Protein AF-A0A2Z7C8J5-F1 (afdb_monomer_lite)

Organism: NCBI:txid472368

Secondary structure (DSSP, 8-state):
---------------------------------------------------SHHHHHHHHHHHHHHHHHHHTTS----------------------------GGGGGGGGSPPPPTTS-SPP---HHHHHHTS-SSS---SSEEEEEEEEESSSEEEEEEE-TT-SSS-S-EEEEEEESSSSSEEEEEEEE---STTTTTEEEEEEEEE-TTS-EEEEEEEEPTT--EEEEEEEESSTT-TT---EEE-TT--SB-PPTTS-TTSEE-PPPPEE-TTS-EEEEEEEEETTEEEEEEEEESSSSSEEEPSS-SEEEET---EEEEEEEEEESSSSSB--TT--STTEEEEEEEEETTT--EEEEEEEEETTTTEEEES-GGG-TTTSEES-SSS-EEEEEEEETTTTEEEEEEEE---B-HHHHHHHTEE-EEPPPEEEEE-TTTSSSEEEEE-GGGGGGEEEEEEE-SEEE-TTEEEE---S--SEEEEEEEE---TTGGGG--S-----S---TTS-BTTB-EEEEEEE-TTSSS-EEEEEEEEE-TTS-EEEEEEEE-TTS-S-SSB---EEEEE----TTPPEEEEEEEETTEEEEEEGGGTEEEEEE---SSSSGGG-EEEEEE-------SS--S-S-EEESEEEEEEEPPPPTTS-THHHHHHHHHHHT-TT--S---B-TT-BTTSSSS-B-TT-B-TT-B-TT-B-TT-B-TT-B-TT-B-TT-B-TT-B-TT-B-TT-B-TT-B-TT-B-TT-B-TT-EETT-B-TT-B-TT-B-TT-EE-HHHHHHHHTT---B-TTT--BHHHHHTTT-TTTTSS---SS-----PPPP---------TTT------

Radius of gyration: 37.38 Å; chains: 1; bounding box: 106×118×100 Å

InterPro domains:
  IPR001362 Glycoside hydrolase, family 32 [SM00640] (137-604)
  IPR001646 Pentapeptide repeat [PF00805] (712-749)
  IPR001646 Pentapeptide repeat [PF00805] (754-786)
  IPR013148 Glycosyl hydrolase family 32, N-terminal [PF00251] (137-452)
  IPR013189 Glycosyl hydrolase family 32, C-terminal [PF08244] (455-635)
  IPR013320 Concanavalin A-like lectin/glucanase domain superfamily [SSF49899] (452-641)
  IPR021792 Beta-fructofuranosidase, N-terminal domain [PF11837] (24-129)
  IPR023296 Glycosyl hydrolase, five-bladed beta-propeller domain superfamily [G3DSA:2.115.10.20] (141-465)
  IPR023296 Glycosyl hydrolase, five-bladed beta-propeller domain superfamily [SSF75005] (131-453)
  IPR050551 Plant Fructan Metabolism Enzymes [PTHR31953] (127-633)

Structure (mmCIF, N/CA/C/O backbone):
data_AF-A0A2Z7C8J5-F1
#
_entry.id   AF-A0A2Z7C8J5-F1
#
loop_
_atom_site.group_PDB
_atom_site.id
_atom_site.type_symbol
_atom_site.label_atom_id
_atom_site.label_alt_id
_atom_site.label_comp_id
_atom_site.label_asym_id
_atom_site.label_entity_id
_atom_site.label_seq_id
_atom_site.pdbx_PDB_ins_code
_atom_site.Cartn_x
_atom_site.Cartn_y
_atom_site.Cartn_z
_atom_site.occupancy
_atom_site.B_iso_or_equiv
_atom_site.auth_seq_id
_atom_site.auth_comp_id
_atom_site.auth_asym_id
_atom_site.auth_atom_id
_atom_site.pdbx_PDB_model_num
ATOM 1 N N . MET A 1 1 ? 5.224 44.755 -55.879 1.00 33.56 1 MET A N 1
ATOM 2 C CA . MET A 1 1 ? 5.028 45.990 -55.088 1.00 33.56 1 MET A CA 1
ATOM 3 C C . MET A 1 1 ? 6.007 45.911 -53.917 1.00 33.56 1 MET A C 1
ATOM 5 O O . MET A 1 1 ? 5.793 45.094 -53.042 1.00 33.56 1 MET A O 1
ATOM 9 N N . SER A 1 2 ? 7.268 46.319 -54.103 1.00 31.75 2 SER A N 1
ATOM 10 C CA . SER A 1 2 ? 7.836 47.673 -53.888 1.00 31.75 2 SER A CA 1
ATOM 11 C C . SER A 1 2 ? 8.162 47.995 -52.411 1.00 31.75 2 SER A C 1
ATOM 13 O O . SER A 1 2 ? 7.309 48.517 -51.708 1.00 31.75 2 SER A O 1
ATOM 15 N N . HIS A 1 3 ? 9.390 47.609 -52.005 1.00 37.06 3 HIS A N 1
ATOM 16 C CA . HIS A 1 3 ? 10.450 48.271 -51.189 1.00 37.06 3 HIS A CA 1
ATOM 17 C C . HIS A 1 3 ? 10.177 49.608 -50.443 1.00 37.06 3 HIS A C 1
ATOM 19 O O . HIS A 1 3 ? 9.298 50.338 -50.894 1.00 37.06 3 HIS A O 1
ATOM 25 N N . PRO A 1 4 ? 10.981 50.019 -49.410 1.00 57.84 4 PRO A N 1
ATOM 26 C CA . PRO A 1 4 ? 12.457 49.867 -49.348 1.00 57.84 4 PRO A CA 1
ATOM 27 C C . PRO A 1 4 ? 13.168 49.671 -47.976 1.00 57.84 4 PRO A C 1
ATOM 29 O O . PRO A 1 4 ? 12.585 49.772 -46.903 1.00 57.84 4 PRO A O 1
ATOM 32 N N . SER A 1 5 ? 14.479 49.399 -48.083 1.00 38.12 5 SER A N 1
ATOM 33 C CA . SER A 1 5 ? 15.555 49.403 -47.063 1.00 38.12 5 SER A CA 1
ATOM 34 C C . SER A 1 5 ? 15.982 50.829 -46.624 1.00 38.12 5 SER A C 1
ATOM 36 O O . SER A 1 5 ? 15.437 51.799 -47.154 1.00 38.12 5 SER A O 1
ATOM 38 N N . PRO A 1 6 ? 16.991 50.991 -45.727 1.00 53.84 6 PRO A N 1
ATOM 39 C CA . PRO A 1 6 ? 18.370 51.177 -46.223 1.00 53.84 6 PRO A CA 1
ATOM 40 C C . PRO A 1 6 ? 19.519 50.553 -45.382 1.00 53.84 6 PRO A C 1
ATOM 42 O O . PRO A 1 6 ? 19.329 49.980 -44.317 1.00 53.84 6 PRO A O 1
ATOM 45 N N . PHE A 1 7 ? 20.715 50.673 -45.972 1.00 33.00 7 PHE A N 1
ATOM 46 C CA . PHE A 1 7 ? 22.042 50.084 -45.725 1.00 33.00 7 PHE A CA 1
ATOM 47 C C . PHE A 1 7 ? 23.003 50.938 -44.858 1.00 33.00 7 PHE A C 1
ATOM 49 O O . PHE A 1 7 ? 22.852 52.155 -44.795 1.00 33.00 7 PHE A O 1
ATOM 56 N N . GLY A 1 8 ? 24.097 50.299 -44.397 1.00 27.28 8 GLY A N 1
ATOM 57 C CA . GLY A 1 8 ? 25.458 50.859 -44.176 1.00 27.28 8 GLY A CA 1
ATOM 58 C C . GLY A 1 8 ? 26.307 49.944 -43.258 1.00 27.28 8 GLY A C 1
ATOM 59 O O . GLY A 1 8 ? 25.959 49.823 -42.094 1.00 27.28 8 GLY A O 1
ATOM 60 N N . ALA A 1 9 ? 27.238 49.074 -43.710 1.00 32.62 9 ALA A N 1
ATOM 61 C CA . ALA A 1 9 ? 28.609 49.260 -44.267 1.00 32.62 9 ALA A CA 1
ATOM 62 C C . ALA A 1 9 ? 29.615 49.905 -43.266 1.00 32.62 9 ALA A C 1
ATOM 64 O O . ALA A 1 9 ? 29.243 50.891 -42.651 1.00 32.62 9 ALA A O 1
ATOM 65 N N . LEU A 1 10 ? 30.901 49.540 -43.064 1.00 30.20 10 LEU A N 1
ATOM 66 C CA . LEU A 1 10 ? 31.875 48.535 -43.562 1.00 30.20 10 LEU A CA 1
ATOM 67 C C . LEU A 1 10 ? 33.235 48.731 -42.796 1.00 30.20 10 LEU A C 1
ATOM 69 O O . LEU A 1 10 ? 33.452 49.828 -42.286 1.00 30.20 10 LEU A O 1
ATOM 73 N N . ARG A 1 11 ? 34.171 47.750 -42.896 1.00 29.16 11 ARG A N 1
ATOM 74 C CA . ARG A 1 11 ? 35.670 47.740 -42.693 1.00 29.16 11 ARG A CA 1
ATOM 75 C C . ARG A 1 11 ? 36.255 47.150 -41.385 1.00 29.16 11 ARG A C 1
ATOM 77 O O . ARG A 1 11 ? 36.006 47.679 -40.314 1.00 29.16 11 ARG A O 1
ATOM 84 N N . ASN A 1 12 ? 36.923 45.978 -41.469 1.00 29.36 12 ASN A N 1
ATOM 85 C CA . ASN A 1 12 ? 38.386 45.671 -41.630 1.00 29.36 12 ASN A CA 1
ATOM 86 C C . ASN A 1 12 ? 39.106 45.598 -40.259 1.00 29.36 12 ASN A C 1
ATOM 88 O O . ASN A 1 12 ? 38.953 46.526 -39.484 1.00 29.36 12 ASN A O 1
ATOM 92 N N . GLN A 1 13 ? 39.842 44.552 -39.843 1.00 30.17 13 GLN A N 1
ATOM 93 C CA . GLN A 1 13 ? 41.077 43.950 -40.395 1.00 30.17 13 GLN A CA 1
ATOM 94 C C . GLN A 1 13 ? 41.390 42.645 -39.597 1.00 30.17 13 GLN A C 1
ATOM 96 O O . GLN A 1 13 ? 41.211 42.634 -38.386 1.00 30.17 13 GLN A O 1
ATOM 101 N N . GLU A 1 14 ? 41.616 41.495 -40.246 1.00 29.14 14 GLU A N 1
ATOM 102 C CA . GLU A 1 14 ? 42.907 40.772 -40.424 1.00 29.14 14 GLU A CA 1
ATOM 103 C C . GLU A 1 14 ? 43.220 39.604 -39.439 1.00 29.14 14 GLU A C 1
ATOM 105 O O . GLU A 1 14 ? 43.230 39.744 -38.223 1.00 29.14 14 GLU A O 1
ATOM 110 N N . PHE A 1 15 ? 43.459 38.438 -40.062 1.00 30.28 15 PHE A N 1
ATOM 111 C CA . PHE A 1 15 ? 43.968 37.112 -39.623 1.00 30.28 15 PHE A CA 1
ATOM 112 C C . PHE A 1 15 ? 45.496 37.148 -39.318 1.00 30.28 15 PHE A C 1
ATOM 114 O O . PHE A 1 15 ? 46.061 38.206 -39.597 1.00 30.28 15 PHE A O 1
ATOM 121 N N . PRO A 1 16 ? 46.232 36.088 -38.847 1.00 42.72 16 PRO A N 1
ATOM 122 C CA . PRO A 1 16 ? 46.109 34.617 -39.090 1.00 42.72 16 PRO A CA 1
ATOM 123 C C . PRO A 1 16 ? 46.268 33.711 -37.830 1.00 42.72 16 PRO A C 1
ATOM 125 O O . PRO A 1 16 ? 46.752 34.159 -36.802 1.00 42.72 16 PRO A O 1
ATOM 128 N N . SER A 1 17 ? 45.737 32.480 -37.720 1.00 30.75 17 SER A N 1
ATOM 129 C CA . SER A 1 17 ? 45.892 31.192 -38.449 1.00 30.75 17 SER A CA 1
ATOM 130 C C . SER A 1 17 ? 47.162 30.375 -38.125 1.00 30.75 17 SER A C 1
ATOM 132 O O . SER A 1 17 ? 48.262 30.877 -38.326 1.00 30.75 17 SER A O 1
ATOM 134 N N . GLY A 1 18 ? 46.993 29.087 -37.771 1.00 28.59 18 GLY A N 1
ATOM 135 C CA . GLY A 1 18 ? 48.031 28.034 -37.841 1.00 28.59 18 GLY A CA 1
ATOM 136 C C . GLY A 1 18 ? 48.029 27.054 -36.655 1.00 28.59 18 GLY A C 1
ATOM 137 O O . GLY A 1 18 ? 48.571 27.405 -35.620 1.00 28.59 18 GLY A O 1
ATOM 138 N N . TYR A 1 19 ? 47.268 25.944 -36.681 1.00 29.55 19 TYR A N 1
ATOM 139 C CA . TYR A 1 19 ? 47.682 24.559 -37.054 1.00 29.55 19 TYR A CA 1
ATOM 140 C C . TYR A 1 19 ? 48.832 23.975 -36.193 1.00 29.55 19 TYR A C 1
ATOM 142 O O . TYR A 1 19 ? 49.816 24.661 -35.978 1.00 29.55 19 TYR A O 1
ATOM 150 N N . SER A 1 20 ? 48.940 22.706 -35.778 1.00 28.52 20 SER A N 1
ATOM 151 C CA . SER A 1 20 ? 48.095 21.520 -35.538 1.00 28.52 20 SER A CA 1
ATOM 152 C C . SER A 1 20 ? 49.065 20.331 -35.305 1.00 28.52 20 SER A C 1
ATOM 154 O O . SER A 1 20 ? 50.109 20.306 -35.947 1.00 28.52 20 SER A O 1
ATOM 156 N N . VAL A 1 21 ? 48.642 19.304 -34.551 1.00 29.89 21 VAL A N 1
ATOM 157 C CA . VAL A 1 21 ? 48.976 17.860 -34.735 1.00 29.89 21 VAL A CA 1
ATOM 158 C C . VAL A 1 21 ? 50.212 17.220 -34.029 1.00 29.89 21 VAL A C 1
ATOM 160 O O . VAL A 1 21 ? 51.365 17.548 -34.272 1.00 29.89 21 VAL A O 1
ATOM 163 N N . SER A 1 22 ? 49.856 16.187 -33.239 1.00 28.45 22 SER A N 1
ATOM 164 C CA . SER A 1 22 ? 50.438 14.840 -32.992 1.00 28.45 22 SER A CA 1
ATOM 165 C C . SER A 1 22 ? 51.657 14.552 -32.088 1.00 28.45 22 SER A C 1
ATOM 167 O O . SER A 1 22 ? 52.795 14.832 -32.434 1.00 28.45 22 SER A O 1
ATOM 169 N N . SER A 1 23 ? 51.367 13.717 -31.073 1.00 29.64 23 SER A N 1
ATOM 170 C CA . SER A 1 23 ? 51.931 12.373 -30.790 1.00 29.64 23 SER A CA 1
ATOM 171 C C . SER A 1 23 ? 53.402 12.188 -30.376 1.00 29.64 23 SER A C 1
ATOM 173 O O . SER A 1 23 ? 54.290 12.474 -31.166 1.00 29.64 23 SER A O 1
ATOM 175 N N . HIS A 1 24 ? 53.624 11.529 -29.226 1.00 29.06 24 HIS A N 1
ATOM 176 C CA . HIS A 1 24 ? 54.366 10.256 -29.034 1.00 29.06 24 HIS A CA 1
ATOM 177 C C . HIS A 1 24 ? 54.818 10.089 -27.559 1.00 29.06 24 HIS A C 1
ATOM 179 O O . HIS A 1 24 ? 55.497 10.942 -27.000 1.00 29.06 24 HIS A O 1
ATOM 185 N N . THR A 1 25 ? 54.450 8.966 -26.939 1.00 32.50 25 THR A N 1
ATOM 186 C CA . THR A 1 25 ? 55.151 8.276 -25.822 1.00 32.50 25 THR A CA 1
ATOM 187 C C . THR A 1 25 ? 56.332 7.441 -26.371 1.00 32.50 25 THR A C 1
ATOM 189 O O . THR A 1 25 ? 56.389 7.309 -27.596 1.00 32.50 25 THR A O 1
ATOM 192 N N . PRO A 1 26 ? 57.167 6.710 -25.584 1.00 48.53 26 PRO A N 1
ATOM 193 C CA . PRO A 1 26 ? 57.521 6.724 -24.142 1.00 48.53 26 PRO A CA 1
ATOM 194 C C . PRO A 1 26 ? 59.068 6.703 -23.912 1.00 48.53 26 PRO A C 1
ATOM 196 O O . PRO A 1 26 ? 59.816 6.689 -24.882 1.00 48.53 26 PRO A O 1
ATOM 199 N N . LEU A 1 27 ? 59.559 6.625 -22.658 1.00 30.05 27 LEU A N 1
ATOM 200 C CA . LEU A 1 27 ? 60.761 5.840 -22.276 1.00 30.05 27 LEU A CA 1
ATOM 201 C C . LEU A 1 27 ? 60.917 5.710 -20.741 1.00 30.05 27 LEU A C 1
ATOM 203 O O . LEU A 1 27 ? 60.744 6.674 -19.999 1.00 30.05 27 LEU A O 1
ATOM 207 N N . LEU A 1 28 ? 61.216 4.478 -20.312 1.00 30.95 28 LEU A N 1
ATOM 208 C CA . LEU A 1 28 ? 61.595 4.016 -18.968 1.00 30.95 28 LEU A CA 1
ATOM 209 C C . LEU A 1 28 ? 63.077 4.306 -18.669 1.00 30.95 28 LEU A C 1
ATOM 211 O O . LEU A 1 28 ? 63.868 4.340 -19.604 1.00 30.95 28 LEU A O 1
ATOM 215 N N . ASP A 1 29 ? 63.452 4.356 -17.383 1.00 27.89 29 ASP A N 1
ATOM 216 C CA . ASP A 1 29 ? 64.614 3.603 -16.877 1.00 27.89 29 ASP A CA 1
ATOM 217 C C . ASP A 1 29 ? 64.591 3.414 -15.345 1.00 27.89 29 ASP A C 1
ATOM 219 O O . ASP A 1 29 ? 63.937 4.145 -14.601 1.00 27.89 29 ASP A O 1
ATOM 223 N N . SER A 1 30 ? 65.265 2.353 -14.901 1.00 31.80 30 SER A N 1
ATOM 224 C CA . SER A 1 30 ? 65.053 1.580 -13.667 1.00 31.80 30 SER A CA 1
ATOM 225 C C . SER A 1 30 ? 66.270 1.493 -12.722 1.00 31.80 30 SER A C 1
ATOM 227 O O . SER A 1 30 ? 67.395 1.515 -13.205 1.00 31.80 30 SER A O 1
ATOM 229 N N . ALA A 1 31 ? 66.001 1.169 -11.438 1.00 32.09 31 ALA A N 1
ATOM 230 C CA . ALA A 1 31 ? 66.840 0.431 -10.449 1.00 32.09 31 ALA A CA 1
ATOM 231 C C . ALA A 1 31 ? 68.117 1.145 -9.897 1.00 32.09 31 ALA A C 1
ATOM 233 O O . ALA A 1 31 ? 68.667 2.004 -10.560 1.00 32.09 31 ALA A O 1
ATOM 234 N N . SER A 1 32 ? 68.668 0.921 -8.684 1.00 28.84 32 SER A N 1
ATOM 235 C CA . SER A 1 32 ? 68.755 -0.266 -7.807 1.00 28.84 32 SER A CA 1
ATOM 236 C C . SER A 1 32 ? 69.341 0.037 -6.385 1.00 28.84 32 SER A C 1
ATOM 238 O O . SER A 1 32 ? 70.307 0.782 -6.268 1.00 28.84 32 SER A O 1
ATOM 240 N N . SER A 1 33 ? 68.802 -0.633 -5.346 1.00 30.12 33 SER A N 1
ATOM 241 C CA . SER A 1 33 ? 69.446 -1.419 -4.243 1.00 30.12 33 SER A CA 1
ATOM 242 C C . SER A 1 33 ? 70.476 -0.888 -3.194 1.00 30.12 33 SER A C 1
ATOM 244 O O . SER A 1 33 ? 71.624 -0.623 -3.532 1.00 30.12 33 SER A O 1
ATOM 246 N N . SER A 1 34 ? 70.097 -1.062 -1.898 1.00 30.89 34 SER A N 1
ATOM 247 C CA . SER A 1 34 ? 70.785 -1.783 -0.762 1.00 30.89 34 SER A CA 1
ATOM 248 C C . SER A 1 34 ? 72.098 -1.222 -0.138 1.00 30.89 34 SER A C 1
ATOM 250 O O . SER A 1 34 ? 72.887 -0.656 -0.871 1.00 30.89 34 SER A O 1
ATOM 252 N N . SER A 1 35 ? 72.518 -1.364 1.142 1.00 31.39 35 SER A N 1
ATOM 253 C CA . SER A 1 35 ? 72.127 -2.085 2.389 1.00 31.39 35 SER A CA 1
ATOM 254 C C . SER A 1 35 ? 73.133 -1.779 3.547 1.00 31.39 35 SER A C 1
ATOM 256 O O . SER A 1 35 ? 74.298 -1.578 3.228 1.00 31.39 35 SER A O 1
ATOM 258 N N . ALA A 1 36 ? 72.714 -1.921 4.833 1.00 32.12 36 ALA A N 1
ATOM 259 C CA . ALA A 1 36 ? 73.467 -2.386 6.052 1.00 32.12 36 ALA A CA 1
ATOM 260 C C . ALA A 1 36 ? 74.704 -1.581 6.587 1.00 32.12 36 ALA A C 1
ATOM 262 O O . ALA A 1 36 ? 75.392 -0.953 5.804 1.00 32.12 36 ALA A O 1
ATOM 263 N N . ALA A 1 37 ? 75.157 -1.549 7.863 1.00 30.39 37 ALA A N 1
ATOM 264 C CA . ALA A 1 37 ? 74.794 -2.047 9.211 1.00 30.39 37 ALA A CA 1
ATOM 265 C C . ALA A 1 37 ? 75.660 -1.318 10.312 1.00 30.39 37 ALA A C 1
ATOM 267 O O . ALA A 1 37 ? 76.552 -0.549 9.972 1.00 30.39 37 ALA A O 1
ATOM 268 N N . ALA A 1 38 ? 75.367 -1.566 11.608 1.00 32.69 38 ALA A N 1
ATOM 269 C CA . ALA A 1 38 ? 75.851 -0.992 12.909 1.00 32.69 38 ALA A CA 1
ATOM 270 C C . ALA A 1 38 ? 77.378 -1.204 13.253 1.00 32.69 38 ALA A C 1
ATOM 272 O O . ALA A 1 38 ? 78.014 -1.776 12.369 1.00 32.69 38 ALA A O 1
ATOM 273 N N . PRO A 1 39 ? 78.017 -0.885 14.449 1.00 48.62 39 PRO A N 1
ATOM 274 C CA . PRO A 1 39 ? 77.499 -0.907 15.860 1.00 48.62 39 PRO A CA 1
ATOM 275 C C . PRO A 1 39 ? 78.218 -0.096 17.038 1.00 48.62 39 PRO A C 1
ATOM 277 O O . PRO A 1 39 ? 79.205 0.596 16.835 1.00 48.62 39 PRO A O 1
ATOM 280 N N . VAL A 1 40 ? 77.714 -0.279 18.294 1.00 32.56 40 VAL A N 1
ATOM 281 C CA . VAL A 1 40 ? 78.294 -0.212 19.701 1.00 32.56 40 VAL A CA 1
ATOM 282 C C . VAL A 1 40 ? 78.601 1.117 20.492 1.00 32.56 40 VAL A C 1
ATOM 284 O O . VAL A 1 40 ? 79.190 2.063 19.996 1.00 32.56 40 VAL A O 1
ATOM 287 N N . SER A 1 41 ? 78.207 1.099 21.792 1.00 30.30 41 SER A N 1
ATOM 288 C CA . SER A 1 41 ? 78.166 2.050 22.965 1.00 30.30 41 SER A CA 1
ATOM 289 C C . SER A 1 41 ? 79.397 2.033 23.948 1.00 30.30 41 SER A C 1
ATOM 291 O O . SER A 1 41 ? 80.320 1.307 23.589 1.00 30.30 41 SER A O 1
ATOM 293 N N . PRO A 1 42 ? 79.455 2.568 25.229 1.00 52.03 42 PRO A N 1
ATOM 294 C CA . PRO A 1 42 ? 78.706 3.562 26.082 1.00 52.03 42 PRO A CA 1
ATOM 295 C C . PRO A 1 42 ? 79.672 4.605 26.817 1.00 52.03 42 PRO A C 1
ATOM 297 O O . PRO A 1 42 ? 80.782 4.722 26.300 1.00 52.03 42 PRO A O 1
ATOM 300 N N . PRO A 1 43 ? 79.391 5.384 27.935 1.00 44.06 43 PRO A N 1
ATOM 301 C CA . PRO A 1 43 ? 78.932 4.998 29.311 1.00 44.06 43 PRO A CA 1
ATOM 302 C C . PRO A 1 43 ? 77.973 5.984 30.083 1.00 44.06 43 PRO A C 1
ATOM 304 O O . PRO A 1 43 ? 77.556 7.020 29.578 1.00 44.06 43 PRO A O 1
ATOM 307 N N . LYS A 1 44 ? 77.607 5.623 31.338 1.00 34.72 44 LYS A N 1
ATOM 308 C CA . LYS A 1 44 ? 76.655 6.261 32.302 1.00 34.72 44 LYS A CA 1
ATOM 309 C C . LYS A 1 44 ? 77.346 7.092 33.413 1.00 34.72 44 LYS A C 1
ATOM 311 O O . LYS A 1 44 ? 78.403 6.672 33.859 1.00 34.72 44 LYS A O 1
ATOM 316 N N . HIS A 1 45 ? 76.660 8.088 34.014 1.00 30.42 45 HIS A N 1
ATOM 317 C CA . HIS A 1 45 ? 76.584 8.303 35.488 1.00 30.42 45 HIS A CA 1
ATOM 318 C C . HIS A 1 45 ? 75.433 9.256 35.938 1.00 30.42 45 HIS A C 1
ATOM 320 O O . HIS A 1 45 ? 74.992 10.121 35.194 1.00 30.42 45 HIS A O 1
ATOM 326 N N . ARG A 1 46 ? 74.922 9.021 37.165 1.00 36.28 46 ARG A N 1
ATOM 327 C CA . ARG A 1 46 ? 73.686 9.513 37.845 1.00 36.28 46 ARG A CA 1
ATOM 328 C C . ARG A 1 46 ? 73.823 10.859 38.603 1.00 36.28 46 ARG A C 1
ATOM 330 O O . ARG A 1 46 ? 74.876 11.061 39.196 1.00 36.28 46 ARG A O 1
ATOM 337 N N . ARG A 1 47 ? 72.700 11.588 38.825 1.00 31.14 47 ARG A N 1
ATOM 338 C CA . ARG A 1 47 ? 72.076 11.942 40.152 1.00 31.14 47 ARG A CA 1
ATOM 339 C C . ARG A 1 47 ? 70.788 12.820 40.015 1.00 31.14 47 ARG A C 1
ATOM 341 O O . ARG A 1 47 ? 70.741 13.705 39.177 1.00 31.14 47 ARG A O 1
ATOM 348 N N . ARG A 1 48 ? 69.753 12.523 40.832 1.00 38.31 48 ARG A N 1
ATOM 349 C CA . ARG A 1 48 ? 68.460 13.244 41.120 1.00 38.31 48 ARG A CA 1
ATOM 350 C C . ARG A 1 48 ? 68.657 14.294 42.261 1.00 38.31 48 ARG A C 1
ATOM 352 O O . ARG A 1 48 ? 69.776 14.260 42.778 1.00 38.31 48 ARG A O 1
ATOM 359 N N . PRO A 1 49 ? 67.671 15.099 42.781 1.00 51.09 49 PRO A N 1
ATOM 360 C CA . PRO A 1 49 ? 66.181 15.136 42.631 1.00 51.09 49 PRO A CA 1
ATOM 361 C C . PRO A 1 49 ? 65.575 16.574 42.415 1.00 51.09 49 PRO A C 1
ATOM 363 O O . PRO A 1 49 ? 66.324 17.536 42.363 1.00 51.09 49 PRO A O 1
ATOM 366 N N . SER A 1 50 ? 64.266 16.806 42.183 1.00 35.25 50 SER A N 1
ATOM 367 C CA . SER A 1 50 ? 63.216 16.992 43.217 1.00 35.25 50 SER A CA 1
ATOM 368 C C . SER A 1 50 ? 61.780 16.909 42.642 1.00 35.25 50 SER A C 1
ATOM 370 O O . SER A 1 50 ? 61.366 17.672 41.775 1.00 35.25 50 SER A O 1
ATOM 372 N N . THR A 1 51 ? 60.988 15.970 43.165 1.00 47.84 51 THR A N 1
ATOM 373 C CA . THR A 1 51 ? 59.642 15.576 42.691 1.00 47.84 51 THR A CA 1
ATOM 374 C C . THR A 1 51 ? 58.495 16.306 43.416 1.00 47.84 51 THR A C 1
ATOM 376 O O . THR A 1 51 ? 57.385 15.796 43.493 1.00 47.84 51 THR A O 1
ATOM 379 N N . VAL A 1 52 ? 58.742 17.485 43.993 1.00 47.06 52 VAL A N 1
ATOM 380 C CA . VAL A 1 52 ? 57.761 18.168 44.868 1.00 47.06 52 VAL A CA 1
ATOM 381 C C . VAL A 1 52 ? 56.954 19.243 44.125 1.00 47.06 52 VAL A C 1
ATOM 383 O O . VAL A 1 52 ? 55.820 19.525 44.491 1.00 47.06 52 VAL A O 1
ATOM 386 N N . ILE A 1 53 ? 57.473 19.786 43.021 1.00 51.84 53 ILE A N 1
ATOM 387 C CA . ILE A 1 53 ? 56.830 20.901 42.298 1.00 51.84 53 ILE A CA 1
ATOM 388 C C . ILE A 1 53 ? 55.724 20.415 41.340 1.00 51.84 53 ILE A C 1
ATOM 390 O O . ILE A 1 53 ? 54.747 21.123 41.107 1.00 51.84 53 ILE A O 1
ATOM 394 N N . LEU A 1 54 ? 55.812 19.177 40.840 1.00 48.12 54 LEU A N 1
ATOM 395 C CA . LEU A 1 54 ? 54.851 18.650 39.862 1.00 48.12 54 LEU A CA 1
ATOM 396 C C . LEU A 1 54 ? 53.520 18.195 40.498 1.00 48.12 54 LEU A C 1
ATOM 398 O O . LEU A 1 54 ? 52.476 18.274 39.859 1.00 48.12 54 LEU A O 1
ATOM 402 N N . LEU A 1 55 ? 53.536 17.775 41.769 1.00 48.59 55 LEU A N 1
ATOM 403 C CA . LEU A 1 55 ? 52.333 17.324 42.486 1.00 48.59 55 LEU A CA 1
ATOM 404 C C . LEU A 1 55 ? 51.477 18.490 43.009 1.00 48.59 55 LEU A C 1
ATOM 406 O O . LEU A 1 55 ? 50.256 18.373 43.059 1.00 48.59 55 LEU A O 1
ATOM 410 N N . VAL A 1 56 ? 52.086 19.639 43.324 1.00 54.72 56 VAL A N 1
ATOM 411 C CA . VAL A 1 56 ? 51.354 20.842 43.767 1.00 54.72 56 VAL A CA 1
ATOM 412 C C . VAL A 1 56 ? 50.595 21.498 42.603 1.00 54.72 56 VAL A C 1
ATOM 414 O O . VAL A 1 56 ? 49.477 21.974 42.785 1.00 54.72 56 VAL A O 1
ATOM 417 N N . MET A 1 57 ? 51.146 21.447 41.385 1.00 53.12 57 MET A N 1
ATOM 418 C CA . MET A 1 57 ? 50.504 21.999 40.182 1.00 53.12 57 MET A CA 1
ATOM 419 C C . MET A 1 57 ? 49.298 21.168 39.710 1.00 53.12 57 MET A C 1
ATOM 421 O O . MET A 1 57 ? 48.301 21.742 39.278 1.00 53.12 57 MET A O 1
ATOM 425 N N . MET A 1 58 ? 49.332 19.835 39.848 1.00 53.16 58 MET A N 1
ATOM 426 C CA . MET A 1 58 ? 48.173 18.988 39.517 1.00 53.16 58 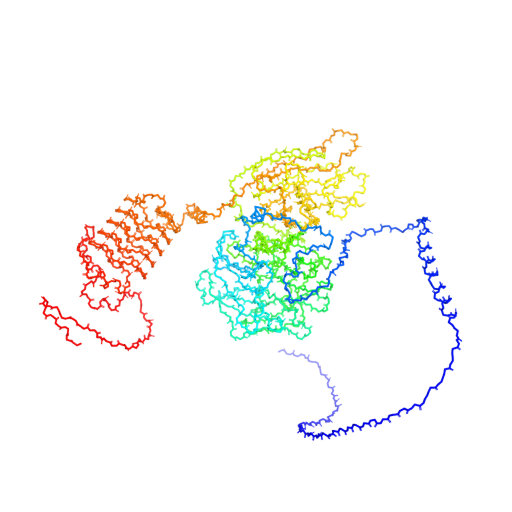MET A CA 1
ATOM 427 C C . MET A 1 58 ? 47.045 19.075 40.559 1.00 53.16 58 MET A C 1
ATOM 429 O O . MET A 1 58 ? 45.876 18.978 40.193 1.00 53.16 58 MET A O 1
ATOM 433 N N . GLY A 1 59 ? 47.366 19.323 41.835 1.00 54.50 59 GLY A N 1
ATOM 434 C CA . GLY A 1 59 ? 46.359 19.510 42.887 1.00 54.50 59 GLY A CA 1
ATOM 435 C C . GLY A 1 59 ? 45.550 20.806 42.744 1.00 54.50 59 GLY A C 1
ATOM 436 O O . GLY A 1 59 ? 44.341 20.802 42.964 1.00 54.50 59 GLY A O 1
ATOM 437 N N . MET A 1 60 ? 46.183 21.904 42.313 1.00 52.50 60 MET A N 1
ATOM 438 C CA . MET A 1 60 ? 45.499 23.197 42.148 1.00 52.50 60 MET A CA 1
ATOM 439 C C . MET A 1 60 ? 44.553 23.230 40.937 1.00 52.50 60 MET A C 1
ATOM 441 O O . MET A 1 60 ? 43.515 23.888 40.996 1.00 52.50 60 MET A O 1
ATOM 445 N N . LEU A 1 61 ? 44.850 22.472 39.874 1.00 53.12 61 LEU A N 1
ATOM 446 C CA . LEU A 1 61 ? 43.960 22.363 38.712 1.00 53.12 61 LEU A CA 1
ATOM 447 C C . LEU A 1 61 ? 42.684 21.559 39.023 1.00 53.12 61 LEU A C 1
ATOM 449 O O . LEU A 1 61 ? 41.610 21.896 38.530 1.00 53.12 61 LEU A O 1
ATOM 453 N N . GLY A 1 62 ? 42.782 20.532 39.875 1.00 59.03 62 GLY A N 1
ATOM 454 C CA . GLY A 1 62 ? 41.635 19.707 40.276 1.00 59.03 62 GLY A CA 1
ATOM 455 C C . GLY A 1 62 ? 40.630 20.444 41.168 1.00 59.03 62 GLY A C 1
ATOM 456 O O . GLY A 1 62 ? 39.423 20.262 41.021 1.00 59.03 62 GLY A O 1
ATOM 457 N N . VAL A 1 63 ? 41.106 21.328 42.052 1.00 59.66 63 VAL A N 1
ATOM 458 C CA . VAL A 1 63 ? 40.236 22.132 42.931 1.00 59.66 63 VAL A CA 1
ATOM 459 C C . VAL A 1 63 ? 39.537 23.254 42.153 1.00 59.66 63 VAL A C 1
ATOM 461 O O . VAL A 1 63 ? 38.361 23.514 42.392 1.00 59.66 63 VAL A O 1
ATOM 464 N N . ALA A 1 64 ? 40.205 23.867 41.170 1.00 57.25 64 ALA A N 1
ATOM 465 C CA . ALA A 1 64 ? 39.586 24.877 40.308 1.00 57.25 64 ALA A CA 1
ATOM 466 C C . ALA A 1 64 ? 38.446 24.300 39.445 1.00 57.25 64 ALA A C 1
ATOM 468 O O . ALA A 1 64 ? 37.429 24.965 39.244 1.00 57.25 64 ALA A O 1
ATOM 469 N N . LEU A 1 65 ? 38.578 23.046 38.993 1.00 52.94 65 LEU A N 1
ATOM 470 C CA . LEU A 1 65 ? 37.531 22.363 38.228 1.00 52.94 65 LEU A CA 1
ATOM 471 C C . LEU A 1 65 ? 36.306 22.021 39.098 1.00 52.94 65 LEU A C 1
ATOM 473 O O . LEU A 1 65 ? 35.172 22.167 38.652 1.00 52.94 65 LEU A O 1
ATOM 477 N N . LEU A 1 66 ? 36.523 21.629 40.359 1.00 51.12 66 LEU A N 1
ATOM 478 C CA . LEU A 1 66 ? 35.447 21.319 41.311 1.00 51.12 66 LEU A CA 1
ATOM 479 C C . LEU A 1 66 ? 34.693 22.568 41.798 1.00 51.12 66 LEU A C 1
ATOM 481 O O . LEU A 1 66 ? 33.486 22.501 42.017 1.00 51.12 66 LEU A O 1
ATOM 485 N N . VAL A 1 67 ? 35.367 23.717 41.917 1.00 58.25 67 VAL A N 1
ATOM 486 C CA . VAL A 1 67 ? 34.714 24.987 42.279 1.00 58.25 67 VAL A CA 1
ATOM 487 C C . VAL A 1 67 ? 33.870 25.533 41.120 1.00 58.25 67 VAL A C 1
ATOM 489 O O . VAL A 1 67 ? 32.783 26.045 41.369 1.00 58.25 67 VAL A O 1
ATOM 492 N N . MET A 1 68 ? 34.288 25.363 39.859 1.00 47.22 68 MET A N 1
ATOM 493 C CA . MET A 1 68 ? 33.453 25.761 38.713 1.00 47.22 68 MET A CA 1
ATOM 494 C C . MET A 1 68 ? 32.169 24.932 38.594 1.00 47.22 68 MET A C 1
ATOM 496 O O . MET A 1 68 ? 31.117 25.503 38.330 1.00 47.22 68 MET A O 1
ATOM 500 N N . VAL A 1 69 ? 32.224 23.625 38.868 1.00 49.81 69 VAL A N 1
ATOM 501 C CA . VAL A 1 69 ? 31.029 22.758 38.861 1.00 49.81 69 VAL A CA 1
ATOM 502 C C . VAL A 1 69 ? 30.086 23.067 40.037 1.00 49.81 69 VAL A C 1
ATOM 504 O O . VAL A 1 69 ? 28.872 22.909 39.919 1.00 49.81 69 VAL A O 1
ATOM 507 N N . ALA A 1 70 ? 30.611 23.556 41.165 1.00 43.88 70 ALA A N 1
ATOM 508 C CA . ALA A 1 70 ? 29.796 23.951 42.316 1.00 43.88 70 ALA A CA 1
ATOM 509 C C . ALA A 1 70 ? 29.128 25.333 42.149 1.00 43.88 70 ALA A C 1
ATOM 511 O O . ALA A 1 70 ? 28.027 25.537 42.656 1.00 43.88 70 ALA A O 1
ATOM 512 N N . VAL A 1 71 ? 29.752 26.271 41.423 1.00 47.12 71 VAL A N 1
ATOM 513 C CA . VAL A 1 71 ? 29.212 27.631 41.211 1.00 47.12 71 VAL A CA 1
ATOM 514 C C . VAL A 1 71 ? 28.114 27.664 40.140 1.00 47.12 71 VAL A C 1
ATOM 516 O O . VAL A 1 71 ? 27.228 28.510 40.213 1.00 47.12 71 VAL A O 1
ATOM 519 N N . THR A 1 72 ? 28.087 26.717 39.198 1.00 42.91 72 THR A N 1
ATOM 520 C CA . THR A 1 72 ? 26.986 26.608 38.220 1.00 42.91 72 THR A CA 1
ATOM 521 C C . THR A 1 72 ? 25.703 26.001 38.796 1.00 42.91 72 THR A C 1
ATOM 523 O O . THR A 1 72 ? 24.657 26.120 38.169 1.00 42.91 72 THR A O 1
ATOM 526 N N . ASN A 1 73 ? 25.752 25.390 39.988 1.00 39.84 73 ASN A N 1
ATOM 527 C CA . ASN A 1 73 ? 24.608 24.700 40.604 1.00 39.84 73 ASN A CA 1
ATOM 528 C C . ASN A 1 73 ? 23.895 25.485 41.719 1.00 39.84 73 ASN A C 1
ATOM 530 O O . ASN A 1 73 ? 22.979 24.953 42.343 1.00 39.84 73 ASN A O 1
ATOM 534 N N . VAL A 1 74 ? 24.265 26.743 41.981 1.00 39.38 74 VAL A N 1
ATOM 535 C CA . VAL A 1 74 ? 23.580 27.586 42.975 1.00 39.38 74 VAL A CA 1
ATOM 536 C C . VAL A 1 74 ? 23.446 29.004 42.429 1.00 39.38 74 VAL A C 1
ATOM 538 O O . VAL A 1 74 ? 24.290 29.841 42.715 1.00 39.38 74 VAL A O 1
ATOM 541 N N . ASN A 1 75 ? 22.423 29.254 41.606 1.00 29.22 75 ASN A N 1
ATOM 542 C CA . ASN A 1 75 ? 21.746 30.553 41.466 1.00 29.22 75 ASN A CA 1
ATOM 543 C C . ASN A 1 75 ? 20.485 30.385 40.593 1.00 29.22 75 ASN A C 1
ATOM 545 O O . ASN A 1 75 ? 20.555 30.350 39.368 1.00 29.22 75 ASN A O 1
ATOM 549 N N . HIS A 1 76 ? 19.338 30.269 41.260 1.00 30.05 76 HIS A N 1
ATOM 550 C CA . HIS A 1 76 ? 17.975 30.368 40.723 1.00 30.05 76 HIS A CA 1
ATOM 551 C C . HIS A 1 76 ? 17.390 31.647 41.357 1.00 30.05 76 HIS A C 1
ATOM 553 O O . HIS A 1 76 ? 17.418 31.741 42.582 1.00 30.05 76 HIS A O 1
ATOM 559 N N . GLU A 1 77 ? 17.197 32.748 40.618 1.00 28.16 77 GLU A N 1
ATOM 560 C CA . GLU A 1 77 ? 15.914 33.361 40.172 1.00 28.16 77 GLU A CA 1
ATOM 561 C C . GLU A 1 77 ? 16.160 34.886 39.936 1.00 28.16 77 GLU A C 1
ATOM 563 O O . GLU A 1 77 ? 17.189 35.381 40.413 1.00 28.16 77 GLU A O 1
ATOM 568 N N . PRO A 1 78 ? 15.236 35.705 39.366 1.00 34.31 78 PRO A N 1
ATOM 569 C CA . PRO A 1 78 ? 14.107 35.417 38.472 1.00 34.31 78 PRO A CA 1
ATOM 570 C C . PRO A 1 78 ? 14.076 36.288 37.180 1.00 34.31 78 PRO A C 1
ATOM 572 O O . PRO A 1 78 ? 14.724 37.329 37.058 1.00 34.31 78 PRO A O 1
ATOM 575 N N . ASP A 1 79 ? 13.274 35.809 36.229 1.00 28.89 79 ASP A N 1
ATOM 576 C CA . ASP A 1 79 ? 12.653 36.392 35.028 1.00 28.89 79 ASP A CA 1
ATOM 577 C C . ASP A 1 79 ? 12.973 37.822 34.544 1.00 28.89 79 ASP A C 1
ATOM 579 O O . ASP A 1 79 ? 12.662 38.842 35.165 1.00 28.89 79 ASP A O 1
ATOM 583 N N . LYS A 1 80 ? 13.383 37.883 33.269 1.00 25.25 80 LYS A N 1
ATOM 584 C CA . LYS A 1 80 ? 12.988 38.945 32.334 1.00 25.25 80 LYS A CA 1
ATOM 585 C C . LYS A 1 80 ? 12.338 38.309 31.110 1.00 25.25 80 LYS A C 1
ATOM 587 O O . LYS A 1 80 ? 12.993 37.593 30.365 1.00 25.25 80 LYS A O 1
ATOM 592 N N . ILE A 1 81 ? 11.061 38.622 30.934 1.00 35.88 81 ILE A N 1
ATOM 593 C CA . ILE A 1 81 ? 10.181 38.245 29.825 1.00 35.88 81 ILE A CA 1
ATOM 594 C C . ILE A 1 81 ? 10.741 38.771 28.491 1.00 35.88 81 ILE A C 1
ATOM 596 O O . ILE A 1 81 ? 10.934 39.986 28.368 1.00 35.88 81 ILE A O 1
ATOM 600 N N . PRO A 1 82 ? 10.891 37.923 27.458 1.00 25.67 82 PRO A N 1
ATOM 601 C CA . PRO A 1 82 ? 10.680 38.321 26.077 1.00 25.67 82 PRO A CA 1
ATOM 602 C C . PRO A 1 82 ? 9.352 37.736 25.581 1.00 25.67 82 PRO A C 1
ATOM 604 O O . PRO A 1 82 ? 9.005 36.590 25.855 1.00 25.67 82 PRO A O 1
ATOM 607 N N . SER A 1 83 ? 8.609 38.577 24.870 1.00 24.75 83 SER A N 1
ATOM 608 C CA . SER A 1 83 ? 7.367 38.285 24.157 1.00 24.75 83 SER A CA 1
ATOM 609 C C . SER A 1 83 ? 7.392 36.932 23.446 1.00 24.75 83 SER A C 1
ATOM 611 O O . SER A 1 83 ? 8.256 36.674 22.609 1.00 24.75 83 SER A O 1
ATOM 613 N N . SER A 1 84 ? 6.422 36.096 23.791 1.00 24.86 84 SER A N 1
ATOM 614 C CA . SER A 1 84 ? 6.228 34.755 23.269 1.00 24.86 84 SER A CA 1
ATOM 615 C C . SER A 1 84 ? 5.537 34.775 21.903 1.00 24.86 84 SER A C 1
ATOM 617 O O . SER A 1 84 ? 4.308 34.745 21.833 1.00 24.86 84 SER A O 1
ATOM 619 N N . ASP A 1 85 ? 6.321 34.771 20.832 1.00 26.38 85 ASP A N 1
ATOM 620 C CA . ASP A 1 85 ? 5.891 34.159 19.574 1.00 26.38 85 ASP A CA 1
ATOM 621 C C . ASP A 1 85 ? 6.226 32.663 19.684 1.00 26.38 85 ASP A C 1
ATOM 623 O O . ASP A 1 85 ? 7.361 32.244 19.464 1.00 26.38 85 ASP A O 1
ATOM 627 N N . PHE A 1 86 ? 5.260 31.862 20.146 1.00 37.28 86 PHE A N 1
ATOM 628 C CA . PHE A 1 86 ? 5.384 30.402 20.151 1.00 37.28 86 PHE A CA 1
ATOM 629 C C . PHE A 1 86 ? 5.058 29.880 18.750 1.00 37.28 86 PHE A C 1
ATOM 631 O O . PHE A 1 86 ? 3.893 29.782 18.372 1.00 37.28 86 PHE A O 1
ATOM 638 N N . ASP A 1 87 ? 6.102 29.558 17.993 1.00 29.53 87 ASP A N 1
ATOM 639 C CA . ASP A 1 87 ? 6.012 28.820 16.736 1.00 29.53 87 ASP A CA 1
ATOM 640 C C . ASP A 1 87 ? 5.753 27.332 17.045 1.00 29.53 87 ASP A C 1
ATOM 642 O O . ASP A 1 87 ? 6.548 26.682 17.728 1.00 29.53 87 ASP A O 1
ATOM 646 N N . CYS A 1 88 ? 4.620 26.788 16.587 1.00 30.45 88 CYS A N 1
ATOM 647 C CA . CYS A 1 88 ? 4.234 25.377 16.756 1.00 30.45 88 CYS A CA 1
ATOM 648 C C . CYS A 1 88 ? 4.961 24.514 15.701 1.00 30.45 88 CYS A C 1
ATOM 650 O O . CYS A 1 88 ? 4.363 23.712 14.987 1.00 30.45 88 CYS A O 1
ATOM 652 N N . SER A 1 89 ? 6.278 24.695 15.589 1.00 29.95 89 SER A N 1
ATOM 653 C CA . SER A 1 89 ? 7.156 23.822 14.819 1.00 29.95 89 SER A CA 1
ATOM 654 C C . SER A 1 89 ? 7.344 22.503 15.574 1.00 29.95 89 SER A C 1
ATOM 656 O O . SER A 1 89 ? 7.662 22.498 16.765 1.00 29.95 89 SER A O 1
ATOM 658 N N . THR A 1 90 ? 7.137 21.385 14.877 1.00 28.55 90 THR A N 1
ATOM 659 C CA . THR A 1 90 ? 7.313 20.006 15.364 1.00 28.55 90 THR A CA 1
ATOM 660 C C . THR A 1 90 ? 8.566 19.840 16.232 1.00 28.55 90 THR A C 1
ATOM 662 O O . THR A 1 90 ? 9.651 20.201 15.770 1.00 28.55 90 THR A O 1
ATOM 665 N N . PRO A 1 91 ? 8.482 19.236 17.433 1.00 25.48 91 PRO A N 1
ATOM 666 C CA . PRO A 1 91 ? 9.678 18.917 18.194 1.00 25.48 91 PRO A CA 1
ATOM 667 C C . PRO A 1 91 ? 10.472 17.839 17.445 1.00 25.48 91 PRO A C 1
ATOM 669 O O . PRO A 1 91 ? 10.069 16.676 17.378 1.00 25.48 91 PRO A O 1
ATOM 672 N N . GLN A 1 92 ? 11.612 18.227 16.869 1.00 25.39 92 GLN A N 1
ATOM 673 C CA . GLN A 1 92 ? 12.657 17.282 16.496 1.00 25.39 92 GLN A CA 1
ATOM 674 C C . GLN A 1 92 ? 13.206 16.680 17.791 1.00 25.39 92 GLN A C 1
ATOM 676 O O . GLN A 1 92 ? 13.971 17.304 18.518 1.00 25.39 92 GLN A O 1
ATOM 681 N N . LEU A 1 93 ? 12.765 15.464 18.108 1.00 27.38 93 LEU A N 1
ATOM 682 C CA . LEU A 1 93 ? 13.450 14.627 19.081 1.00 27.38 93 LEU A CA 1
ATOM 683 C C . LEU A 1 93 ? 14.785 14.207 18.464 1.00 27.38 93 LEU A C 1
ATOM 685 O O . LEU A 1 93 ? 14.821 13.361 17.566 1.00 27.38 93 LEU A O 1
ATOM 689 N N . ASP A 1 94 ? 15.867 14.806 18.956 1.00 23.20 94 ASP A N 1
ATOM 690 C CA . ASP A 1 94 ? 17.231 14.346 18.721 1.00 23.20 94 ASP A CA 1
ATOM 691 C C . ASP A 1 94 ? 17.374 12.925 19.281 1.00 23.20 94 ASP A C 1
ATOM 693 O O . ASP A 1 94 ? 17.605 12.699 20.469 1.00 23.20 94 ASP A O 1
ATOM 697 N N . MET A 1 95 ? 17.187 11.934 18.410 1.00 29.62 95 MET A N 1
ATOM 698 C CA . MET A 1 95 ? 17.582 10.560 18.682 1.00 29.62 95 MET A CA 1
ATOM 699 C C . MET A 1 95 ? 19.105 10.482 18.602 1.00 29.62 95 MET A C 1
ATOM 701 O O . MET A 1 95 ? 19.670 10.582 17.509 1.00 29.62 95 MET A O 1
ATOM 705 N N . GLU A 1 96 ? 19.775 10.213 19.723 1.00 24.97 96 GLU A N 1
ATOM 706 C CA . GLU A 1 96 ? 21.125 9.649 19.683 1.00 24.97 96 GLU A CA 1
ATOM 707 C C . GLU A 1 96 ? 21.053 8.278 18.990 1.00 24.97 96 GLU A C 1
ATOM 709 O O . GLU A 1 96 ? 20.717 7.249 19.578 1.00 24.97 96 GLU A O 1
ATOM 714 N N . ARG A 1 97 ? 21.300 8.280 17.675 1.00 32.28 97 ARG A N 1
ATOM 715 C CA . ARG A 1 97 ? 21.353 7.080 16.838 1.00 32.28 97 ARG A CA 1
ATOM 716 C C . ARG A 1 97 ? 22.631 6.301 17.165 1.00 32.28 97 ARG A C 1
ATOM 718 O O . ARG A 1 97 ? 23.717 6.883 17.108 1.00 32.28 97 ARG A O 1
ATOM 725 N N . PRO A 1 98 ? 22.562 4.981 17.409 1.00 29.20 98 PRO A N 1
ATOM 726 C CA . PRO A 1 98 ? 23.749 4.144 17.344 1.00 29.20 98 PRO A CA 1
ATOM 727 C C . PRO A 1 98 ? 24.329 4.179 15.923 1.00 29.20 98 PRO A C 1
ATOM 729 O O . PRO A 1 98 ? 23.620 4.425 14.946 1.00 29.20 98 PRO A O 1
ATOM 732 N N . MET A 1 99 ? 25.629 3.914 15.808 1.00 28.55 99 MET A N 1
ATOM 733 C CA . MET A 1 99 ? 26.375 3.902 14.547 1.00 28.55 99 MET A CA 1
ATOM 734 C C . MET A 1 99 ? 25.689 2.997 13.501 1.00 28.55 99 MET A C 1
ATOM 736 O O . MET A 1 99 ? 25.709 1.772 13.619 1.00 28.55 99 MET A O 1
ATOM 740 N N . VAL A 1 100 ? 25.076 3.607 12.481 1.00 31.77 100 VAL A N 1
ATOM 741 C CA . VAL A 1 100 ? 24.466 2.917 11.333 1.00 31.77 100 VAL A CA 1
ATOM 742 C C . VAL A 1 100 ? 25.567 2.162 10.580 1.00 31.77 100 VAL A C 1
ATOM 744 O O . VAL A 1 100 ? 26.554 2.770 10.168 1.00 31.77 100 VAL A O 1
ATOM 747 N N . ARG A 1 101 ? 25.419 0.842 10.391 1.00 38.31 101 ARG A N 1
ATOM 748 C CA . ARG A 1 101 ? 26.426 -0.023 9.734 1.00 38.31 101 ARG A CA 1
ATOM 749 C C . ARG A 1 101 ? 26.366 -0.028 8.191 1.00 38.31 101 ARG A C 1
ATOM 751 O O . ARG A 1 101 ? 27.006 -0.862 7.561 1.00 38.31 101 ARG A O 1
ATOM 758 N N . GLY A 1 102 ? 25.687 0.951 7.584 1.00 41.12 102 GLY A N 1
ATOM 759 C CA . GLY A 1 102 ? 25.715 1.246 6.142 1.00 41.12 102 GLY A CA 1
ATOM 760 C C . GLY A 1 102 ? 24.666 0.523 5.282 1.00 41.12 102 GLY A C 1
ATOM 761 O O . GLY A 1 102 ? 23.844 -0.241 5.778 1.00 41.12 102 GLY A O 1
ATOM 762 N N . VAL A 1 103 ? 24.707 0.783 3.967 1.00 47.75 103 VAL A N 1
ATOM 763 C CA . VAL A 1 103 ? 23.769 0.291 2.929 1.00 47.75 103 VAL A CA 1
ATOM 764 C C . VAL A 1 103 ? 23.834 -1.236 2.726 1.00 47.75 103 VAL A C 1
ATOM 766 O O . VAL A 1 103 ? 22.906 -1.833 2.182 1.00 47.75 103 VAL A O 1
ATOM 769 N N . ALA A 1 104 ? 24.885 -1.892 3.229 1.00 43.06 104 ALA A N 1
ATOM 770 C CA . ALA A 1 104 ? 25.119 -3.332 3.099 1.00 43.06 104 ALA A CA 1
ATOM 771 C C . ALA A 1 104 ? 24.095 -4.230 3.834 1.00 43.06 104 ALA A C 1
ATOM 773 O O . ALA A 1 104 ? 23.955 -5.395 3.471 1.00 43.06 104 ALA A O 1
ATOM 774 N N . GLU A 1 105 ? 23.357 -3.709 4.825 1.00 45.97 105 GLU A N 1
ATOM 775 C CA . GLU A 1 105 ? 22.294 -4.443 5.545 1.00 45.97 105 GLU A CA 1
ATOM 776 C C . GLU A 1 105 ? 20.868 -4.112 5.046 1.00 45.97 105 GLU A C 1
ATOM 778 O O . GLU A 1 105 ? 19.883 -4.593 5.613 1.00 45.97 105 GLU A O 1
ATOM 783 N N . GLY A 1 106 ? 20.729 -3.304 3.984 1.00 55.88 106 GLY A N 1
ATOM 784 C CA . GLY A 1 106 ? 19.444 -3.006 3.338 1.00 55.88 106 GLY A CA 1
ATOM 785 C C . GLY A 1 106 ? 18.333 -2.580 4.303 1.00 55.88 106 GLY A C 1
ATOM 786 O O . GLY A 1 106 ? 18.550 -1.742 5.179 1.00 55.88 106 GLY A O 1
ATOM 787 N N . VAL A 1 107 ? 17.117 -3.132 4.165 1.00 53.38 107 VAL A N 1
ATOM 788 C CA . VAL A 1 107 ? 16.003 -2.751 5.055 1.00 53.38 107 VAL A CA 1
ATOM 789 C C . VAL A 1 107 ? 16.054 -3.398 6.452 1.00 53.38 107 VAL A C 1
ATOM 791 O O . VAL A 1 107 ? 15.268 -2.998 7.307 1.00 53.38 107 VAL A O 1
ATOM 794 N N . SER A 1 108 ? 17.004 -4.302 6.749 1.00 40.69 108 SER A N 1
ATOM 795 C CA . SER A 1 108 ? 17.224 -4.801 8.126 1.00 40.69 108 SER A CA 1
ATOM 796 C C . SER A 1 108 ? 17.728 -3.702 9.058 1.00 40.69 108 SER A C 1
ATOM 798 O O . SER A 1 108 ? 17.371 -3.683 10.226 1.00 40.69 108 SER A O 1
ATOM 800 N N . ALA A 1 109 ? 18.438 -2.692 8.548 1.00 47.38 109 ALA A N 1
ATOM 801 C CA . ALA A 1 109 ? 18.773 -1.499 9.332 1.00 47.38 109 ALA A CA 1
ATOM 802 C C . ALA A 1 109 ? 17.538 -0.637 9.698 1.00 47.38 109 ALA A C 1
ATOM 804 O O . ALA A 1 109 ? 17.662 0.366 10.404 1.00 47.38 109 ALA A O 1
ATOM 805 N N . LYS A 1 110 ? 16.347 -0.997 9.190 1.00 53.09 110 LYS A N 1
ATOM 806 C CA . LYS A 1 110 ? 15.063 -0.311 9.409 1.00 53.09 110 LYS A CA 1
ATOM 807 C C . LYS A 1 110 ? 14.138 -1.080 10.365 1.00 53.09 110 LYS A C 1
ATOM 809 O O . LYS A 1 110 ? 13.080 -0.538 10.712 1.00 53.09 110 LYS A O 1
ATOM 814 N N . SER A 1 111 ? 14.519 -2.296 10.782 1.00 53.97 111 SER A N 1
ATOM 815 C CA . SER A 1 111 ? 13.811 -3.084 11.801 1.00 53.97 111 SER A CA 1
ATOM 816 C C . SER A 1 111 ? 13.844 -2.378 13.161 1.00 53.97 111 SER A C 1
ATOM 818 O O . SER A 1 111 ? 14.633 -1.455 13.391 1.00 53.97 111 SER A O 1
ATOM 820 N N . PHE A 1 112 ? 12.916 -2.739 14.046 1.00 54.88 112 PHE A N 1
ATOM 821 C CA . PHE A 1 112 ? 12.870 -2.168 15.385 1.00 54.88 112 PHE A CA 1
ATOM 822 C C . PHE A 1 112 ? 14.049 -2.684 16.219 1.00 54.88 112 PHE A C 1
ATOM 824 O O . PHE A 1 112 ? 14.193 -3.883 16.459 1.00 54.88 112 PHE A O 1
ATOM 831 N N . TRP A 1 113 ? 14.880 -1.750 16.682 1.00 50.50 113 TRP A N 1
ATOM 832 C CA . TRP A 1 113 ? 15.935 -2.014 17.649 1.00 50.50 113 TRP A CA 1
ATOM 833 C C . TRP A 1 113 ? 15.461 -1.516 19.010 1.00 50.50 113 TRP A C 1
ATOM 835 O O . TRP A 1 113 ? 15.213 -0.314 19.154 1.00 50.50 113 TRP A O 1
ATOM 845 N N . PRO A 1 114 ? 15.340 -2.396 20.015 1.00 47.16 114 PRO A N 1
ATOM 846 C CA . PRO A 1 114 ? 15.063 -1.947 21.365 1.00 47.16 114 PRO A CA 1
ATOM 847 C C . PRO A 1 114 ? 16.194 -1.004 21.801 1.00 47.16 114 PRO A C 1
ATOM 849 O O . PRO A 1 114 ? 17.374 -1.322 21.619 1.00 47.16 114 PRO A O 1
ATOM 852 N N . LEU A 1 115 ? 15.857 0.157 22.375 1.00 43.72 115 LEU A N 1
ATOM 853 C CA . LEU A 1 115 ? 16.843 0.970 23.096 1.00 43.72 115 LEU A CA 1
ATOM 854 C C . LEU A 1 115 ? 17.532 0.076 24.138 1.00 43.72 115 LEU A C 1
ATOM 856 O O . LEU A 1 115 ? 16.914 -0.860 24.639 1.00 43.72 115 LEU A O 1
ATOM 860 N N . SER A 1 116 ? 18.783 0.354 24.522 1.00 40.91 116 SER A N 1
ATOM 861 C CA . SER A 1 116 ? 19.460 -0.459 25.555 1.00 40.91 116 SER A CA 1
ATOM 862 C C . SER A 1 116 ? 18.747 -0.441 26.925 1.00 40.91 116 SER A C 1
ATOM 864 O O . SER A 1 116 ? 19.104 -1.204 27.816 1.00 40.91 116 SER A O 1
ATOM 866 N N . GLU A 1 117 ? 17.723 0.410 27.069 1.00 41.22 117 GLU A N 1
ATOM 867 C CA . GLU A 1 117 ? 16.793 0.498 28.202 1.00 41.22 117 GLU A CA 1
ATOM 868 C C . GLU A 1 117 ? 15.474 -0.279 28.019 1.00 41.22 117 GLU A C 1
ATOM 870 O O . GLU A 1 117 ? 14.696 -0.388 28.968 1.00 41.22 117 GLU A O 1
ATOM 875 N N . ALA A 1 118 ? 15.191 -0.831 26.836 1.00 49.25 118 ALA A N 1
ATOM 876 C CA . ALA A 1 118 ? 14.080 -1.756 26.663 1.00 49.25 118 ALA A CA 1
ATOM 877 C C . ALA A 1 118 ? 14.372 -2.987 27.524 1.00 49.25 118 ALA A C 1
ATOM 879 O O . ALA A 1 118 ? 15.450 -3.576 27.434 1.00 49.25 118 ALA A O 1
ATOM 880 N N . GLY A 1 119 ? 13.445 -3.308 28.424 1.00 56.62 119 GLY A N 1
ATOM 881 C CA . GLY A 1 119 ? 13.606 -4.355 29.427 1.00 56.62 119 GLY A CA 1
ATOM 882 C C . GLY A 1 119 ? 13.966 -5.735 28.849 1.00 56.62 119 GLY A C 1
ATOM 883 O O . GLY A 1 119 ? 14.120 -5.915 27.642 1.00 56.62 119 GLY A O 1
ATOM 884 N N . PRO A 1 120 ? 14.106 -6.760 29.706 1.00 69.00 120 PRO A N 1
ATOM 885 C CA . PRO A 1 120 ? 14.442 -8.102 29.240 1.00 69.00 120 PRO A CA 1
ATOM 886 C C . PRO A 1 120 ? 13.457 -8.571 28.158 1.00 69.00 120 PRO A C 1
ATOM 888 O O . PRO A 1 120 ? 12.255 -8.327 28.272 1.00 69.00 120 PRO A O 1
ATOM 891 N N . ALA A 1 121 ? 13.975 -9.256 27.133 1.00 80.31 121 ALA A N 1
ATOM 892 C CA . ALA A 1 121 ? 13.171 -9.805 26.040 1.00 80.31 121 ALA A CA 1
ATOM 893 C C . ALA A 1 121 ? 11.965 -10.584 26.586 1.00 80.31 121 ALA A C 1
ATOM 895 O O . ALA A 1 121 ? 12.126 -11.428 27.479 1.00 80.31 121 ALA A O 1
ATOM 896 N N . TYR A 1 122 ? 10.772 -10.312 26.054 1.00 89.94 122 TYR A N 1
ATOM 897 C CA . TYR A 1 122 ? 9.562 -10.959 26.535 1.00 89.94 122 TYR A CA 1
ATOM 898 C C . TYR A 1 122 ? 9.581 -12.457 26.170 1.00 89.94 122 TYR A C 1
ATOM 900 O O . TYR A 1 122 ? 10.006 -12.827 25.070 1.00 89.94 122 TYR A O 1
ATOM 908 N N . PRO A 1 123 ? 9.163 -13.363 27.074 1.00 92.62 123 PRO A N 1
ATOM 909 C CA . PRO A 1 123 ? 9.142 -14.798 26.808 1.00 92.62 123 PRO A CA 1
ATOM 910 C C . PRO A 1 123 ? 7.937 -15.176 25.932 1.00 92.62 123 PRO A C 1
ATOM 912 O O . PRO A 1 123 ? 6.950 -15.742 26.407 1.00 92.62 123 PRO A O 1
ATOM 915 N N . TRP A 1 124 ? 8.014 -14.854 24.641 1.00 92.50 124 TRP A N 1
ATOM 916 C CA . TRP A 1 124 ? 6.967 -15.149 23.667 1.00 92.50 124 TRP A CA 1
ATOM 917 C C . TRP A 1 124 ? 6.678 -16.652 23.571 1.00 92.50 124 TRP A C 1
ATOM 919 O O . TRP A 1 124 ? 7.581 -17.468 23.375 1.00 92.50 124 TRP A O 1
ATOM 929 N N . THR A 1 125 ? 5.397 -17.012 23.690 1.00 93.88 125 THR A N 1
ATOM 930 C CA . THR A 1 125 ? 4.915 -18.388 23.505 1.00 93.88 125 THR A CA 1
ATOM 931 C C . THR A 1 125 ? 4.445 -18.606 22.070 1.00 93.88 125 THR A C 1
ATOM 933 O O . THR A 1 125 ? 3.977 -17.668 21.423 1.00 93.88 125 THR A O 1
ATOM 936 N N . ASP A 1 126 ? 4.464 -19.854 21.597 1.00 89.19 126 ASP A N 1
ATOM 937 C CA . ASP A 1 126 ? 3.999 -20.203 20.246 1.00 89.19 126 ASP A CA 1
ATOM 938 C C . ASP A 1 126 ? 2.552 -19.757 19.990 1.00 89.19 126 ASP A C 1
ATOM 940 O O . ASP A 1 126 ? 2.220 -19.310 18.896 1.00 89.19 126 ASP A O 1
ATOM 944 N N . LYS A 1 127 ? 1.689 -19.807 21.017 1.00 91.12 127 LYS A N 1
ATOM 945 C CA . LYS A 1 127 ? 0.294 -19.352 20.924 1.00 91.12 127 LYS A CA 1
ATOM 946 C C . LYS A 1 127 ? 0.194 -17.845 20.662 1.00 91.12 127 LYS A C 1
ATOM 948 O O . LYS A 1 127 ? -0.675 -17.431 19.894 1.00 91.12 127 LYS A O 1
ATOM 953 N N . LEU A 1 128 ? 1.041 -17.037 21.304 1.00 92.50 128 LEU A N 1
ATOM 954 C CA . LEU A 1 128 ? 1.069 -15.585 21.101 1.00 92.50 128 LEU A CA 1
ATOM 955 C C . LEU A 1 128 ? 1.640 -15.243 19.724 1.00 92.50 128 LEU A C 1
ATOM 957 O O . LEU A 1 128 ? 1.022 -14.484 18.986 1.00 92.50 128 LEU A O 1
ATOM 961 N N . LEU A 1 129 ? 2.758 -15.865 19.344 1.00 89.81 129 LEU A N 1
ATOM 962 C CA . LEU A 1 129 ? 3.394 -15.640 18.041 1.00 89.81 129 LEU A CA 1
ATOM 963 C C . LEU A 1 129 ? 2.496 -16.071 16.872 1.00 89.81 129 LEU A C 1
ATOM 965 O O . LEU A 1 129 ? 2.435 -15.392 15.850 1.00 89.81 129 LEU A O 1
ATOM 969 N N . ALA A 1 130 ? 1.750 -17.170 17.024 1.00 89.50 130 ALA A N 1
ATOM 970 C CA . ALA A 1 130 ? 0.799 -17.623 16.013 1.00 89.50 130 ALA A CA 1
ATOM 971 C C . ALA A 1 130 ? -0.372 -16.645 15.821 1.00 89.50 130 ALA A C 1
ATOM 973 O O . ALA A 1 130 ? -0.817 -16.459 14.690 1.00 89.50 130 ALA A O 1
ATOM 974 N N . TRP A 1 131 ? -0.847 -16.000 16.896 1.00 96.19 131 TRP A N 1
ATOM 975 C CA . TRP A 1 131 ? -1.940 -15.022 16.825 1.00 96.19 131 TRP A CA 1
ATOM 976 C C . TRP A 1 131 ? -1.564 -13.778 16.018 1.00 96.19 131 TRP A C 1
ATOM 978 O O . TRP A 1 131 ? -2.445 -13.159 15.444 1.00 96.19 131 TRP A O 1
ATOM 988 N N . GLN A 1 132 ? -0.282 -13.409 15.959 1.00 95.88 132 GLN A N 1
ATOM 989 C CA . GLN A 1 132 ? 0.172 -12.169 15.319 1.00 95.88 132 GLN A CA 1
ATOM 990 C C . GLN A 1 132 ? -0.014 -12.157 13.795 1.00 95.88 132 GLN A C 1
ATOM 992 O O . GLN A 1 132 ? 0.010 -11.080 13.194 1.00 95.88 132 GLN A O 1
ATOM 997 N N . ARG A 1 133 ? -0.155 -13.325 13.152 1.00 94.25 133 ARG A N 1
ATOM 998 C CA . ARG A 1 133 ? -0.372 -13.393 11.703 1.00 94.25 133 ARG A CA 1
ATOM 999 C C . ARG A 1 133 ? -1.716 -12.779 11.345 1.00 94.25 133 ARG A C 1
ATOM 1001 O O . ARG A 1 133 ? -2.727 -13.062 11.976 1.00 94.25 133 ARG A O 1
ATOM 1008 N N . THR A 1 134 ? -1.694 -11.973 10.298 1.00 95.81 134 THR A N 1
ATOM 1009 C CA . THR A 1 134 ? -2.887 -11.340 9.750 1.00 95.81 134 THR A CA 1
ATOM 1010 C C . THR A 1 134 ? -3.738 -12.339 8.993 1.00 95.81 134 THR A C 1
ATOM 1012 O O . THR A 1 134 ? -3.268 -13.385 8.531 1.00 95.81 134 THR A O 1
ATOM 1015 N N . ALA A 1 135 ? -5.009 -11.999 8.887 1.00 90.56 135 ALA A N 1
ATOM 1016 C CA . ALA A 1 135 ? -6.035 -12.835 8.319 1.00 90.56 135 ALA A CA 1
ATOM 1017 C C . ALA A 1 135 ? -6.379 -12.395 6.891 1.00 90.56 135 ALA A C 1
ATOM 1019 O O . ALA A 1 135 ? -6.618 -13.240 6.029 1.00 90.56 135 ALA A O 1
ATOM 1020 N N . PHE A 1 136 ? -6.375 -11.083 6.638 1.00 91.25 136 PHE A N 1
ATOM 1021 C CA . PHE A 1 136 ? -6.769 -10.498 5.359 1.00 91.25 136 PHE A CA 1
ATOM 1022 C C . PHE A 1 136 ? -5.768 -9.491 4.777 1.00 91.25 136 PHE A C 1
ATOM 1024 O O . PHE A 1 136 ? -5.941 -9.068 3.633 1.00 91.25 136 PHE A O 1
ATOM 1031 N N . HIS A 1 137 ? -4.705 -9.132 5.501 1.00 97.00 137 HIS A N 1
ATOM 1032 C CA . HIS A 1 137 ? -3.580 -8.400 4.912 1.00 97.00 137 HIS A CA 1
ATOM 1033 C C . HIS A 1 137 ? -2.665 -9.341 4.123 1.00 97.00 137 HIS A C 1
ATOM 1035 O O . HIS A 1 137 ? -2.497 -10.521 4.444 1.00 97.00 137 HIS A O 1
ATOM 1041 N N . PHE A 1 138 ? -2.038 -8.818 3.068 1.00 96.19 138 PHE A N 1
ATOM 1042 C CA . PHE A 1 138 ? -1.096 -9.617 2.298 1.00 96.19 138 PHE A CA 1
ATOM 1043 C C . PHE A 1 138 ? 0.195 -9.853 3.090 1.00 96.19 138 PHE A C 1
ATOM 1045 O O . PHE A 1 138 ? 0.866 -8.913 3.521 1.00 96.19 138 PHE A O 1
ATOM 1052 N N . GLN A 1 139 ? 0.590 -11.122 3.194 1.00 93.06 139 GLN A N 1
ATOM 1053 C CA . GLN A 1 139 ? 1.904 -11.539 3.673 1.00 93.06 139 GLN A CA 1
ATOM 1054 C C . GLN A 1 139 ? 2.314 -12.882 3.048 1.00 93.06 139 GLN A C 1
ATOM 1056 O O . GLN A 1 139 ? 1.446 -13.705 2.744 1.00 93.06 139 GLN A O 1
ATOM 1061 N N . PRO A 1 140 ? 3.616 -13.175 2.862 1.00 87.75 140 PRO A N 1
ATOM 1062 C CA . PRO A 1 140 ? 4.050 -14.489 2.414 1.00 87.75 140 PRO A CA 1
ATOM 1063 C C . PRO A 1 140 ? 3.763 -15.554 3.477 1.00 87.75 140 PRO A C 1
ATOM 1065 O O . PRO A 1 140 ? 3.576 -15.279 4.669 1.00 87.75 140 PRO A O 1
ATOM 1068 N N . LYS A 1 141 ? 3.814 -16.819 3.051 1.00 86.19 141 LYS A N 1
ATOM 1069 C CA . LYS A 1 141 ? 3.645 -17.980 3.942 1.00 86.19 141 LYS A CA 1
ATOM 1070 C C . LYS A 1 141 ? 4.614 -17.976 5.134 1.00 86.19 141 LYS A C 1
ATOM 1072 O O . LYS A 1 141 ? 4.251 -18.441 6.206 1.00 86.19 141 LYS A O 1
ATOM 1077 N N . LYS A 1 142 ? 5.836 -17.479 4.938 1.00 81.00 142 LYS A N 1
ATOM 1078 C CA . LYS A 1 142 ? 6.914 -17.371 5.934 1.00 81.00 142 LYS A CA 1
ATOM 1079 C C . LYS A 1 142 ? 7.953 -16.349 5.470 1.00 81.00 142 LYS A C 1
ATOM 1081 O O . LYS A 1 142 ? 7.937 -16.011 4.287 1.00 81.00 142 LYS A O 1
ATOM 1086 N N . ASN A 1 143 ? 8.899 -16.001 6.340 1.00 88.88 143 ASN A N 1
ATOM 1087 C CA . ASN A 1 143 ? 10.065 -15.142 6.093 1.00 88.88 143 ASN A CA 1
ATOM 1088 C C . ASN A 1 143 ? 9.753 -13.637 5.902 1.00 88.88 143 ASN A C 1
ATOM 1090 O O . ASN A 1 143 ? 8.639 -13.200 6.179 1.00 88.88 143 ASN A O 1
ATOM 1094 N N . TRP A 1 144 ? 10.769 -12.859 5.502 1.00 87.94 144 TRP A N 1
ATOM 1095 C CA . TRP A 1 144 ? 10.765 -11.394 5.347 1.00 87.94 144 TRP A CA 1
ATOM 1096 C C . TRP A 1 144 ? 10.187 -10.902 4.003 1.00 87.94 144 TRP A C 1
ATOM 1098 O O . TRP A 1 144 ? 10.461 -11.536 2.979 1.00 87.94 144 TRP A O 1
ATOM 1108 N N . MET A 1 145 ? 9.486 -9.749 3.972 1.00 88.94 145 MET A N 1
ATOM 1109 C CA . MET A 1 145 ? 8.978 -9.118 2.730 1.00 88.94 145 MET A CA 1
ATOM 1110 C C . MET A 1 145 ? 9.000 -7.561 2.645 1.00 88.94 145 MET A C 1
ATOM 1112 O O . MET A 1 145 ? 8.960 -6.903 3.678 1.00 88.94 145 MET A O 1
ATOM 1116 N N . ASN A 1 146 ? 8.962 -6.986 1.420 1.00 68.69 146 ASN A N 1
ATOM 1117 C CA . ASN A 1 146 ? 8.629 -5.573 1.056 1.00 68.69 146 ASN A CA 1
ATOM 1118 C C . ASN A 1 146 ? 8.157 -5.490 -0.436 1.00 68.69 146 ASN A C 1
ATOM 1120 O O . ASN A 1 146 ? 8.699 -6.230 -1.235 1.00 68.69 146 ASN A O 1
ATOM 1124 N N . GLY A 1 147 ? 7.181 -4.670 -0.862 1.00 61.91 147 GLY A N 1
ATOM 1125 C CA . GLY A 1 147 ? 6.371 -4.897 -2.090 1.00 61.91 147 GLY A CA 1
ATOM 1126 C C . GLY A 1 147 ? 6.305 -3.845 -3.223 1.00 61.91 147 GLY A C 1
ATOM 1127 O O . GLY A 1 147 ? 6.644 -2.687 -3.026 1.00 61.91 147 GLY A O 1
ATOM 1128 N N . LEU A 1 148 ? 5.807 -4.274 -4.402 1.00 69.19 148 LEU A N 1
ATOM 1129 C CA . LEU A 1 148 ? 5.506 -3.562 -5.671 1.00 69.19 148 LEU A CA 1
ATOM 1130 C C . LEU A 1 148 ? 4.284 -4.216 -6.382 1.00 69.19 148 LEU A C 1
ATOM 1132 O O . LEU A 1 148 ? 4.159 -5.436 -6.383 1.00 69.19 148 LEU A O 1
ATOM 1136 N N . LEU A 1 149 ? 3.421 -3.460 -7.085 1.00 69.31 149 LEU A N 1
ATOM 1137 C CA . LEU A 1 149 ? 2.255 -4.008 -7.819 1.00 69.31 149 LEU A CA 1
ATOM 1138 C C . LEU A 1 149 ? 2.183 -3.579 -9.306 1.00 69.31 149 LEU A C 1
ATOM 1140 O O . LEU A 1 149 ? 2.702 -2.534 -9.691 1.00 69.31 149 LEU A O 1
ATOM 1144 N N . LEU A 1 150 ? 1.478 -4.380 -10.114 1.00 73.62 150 LEU A N 1
ATOM 1145 C CA . LEU A 1 150 ? 1.067 -4.162 -11.506 1.00 73.62 150 LEU A CA 1
ATOM 1146 C C . LEU A 1 150 ? -0.338 -4.760 -11.770 1.00 73.62 150 LEU A C 1
ATOM 1148 O O . LEU A 1 150 ? -0.719 -5.730 -11.122 1.00 73.62 150 LEU A O 1
ATOM 1152 N N . TYR A 1 151 ? -1.078 -4.271 -12.775 1.00 59.47 151 TYR A N 1
ATOM 1153 C CA . TYR A 1 151 ? -2.274 -4.940 -13.317 1.00 59.47 151 TYR A CA 1
ATOM 1154 C C . TYR A 1 151 ? -2.119 -5.320 -14.803 1.00 59.47 151 TYR A C 1
ATOM 1156 O O . TYR A 1 151 ? -1.662 -4.503 -15.597 1.00 59.47 151 TYR A O 1
ATOM 1164 N N . LYS A 1 152 ? -2.506 -6.552 -15.179 1.00 62.00 152 LYS A N 1
ATOM 1165 C CA . LYS A 1 152 ? -2.574 -7.050 -16.573 1.00 62.00 152 LYS A CA 1
ATOM 1166 C C . LYS A 1 152 ? -3.673 -8.118 -16.732 1.00 62.00 152 LYS A C 1
ATOM 1168 O O . LYS A 1 152 ? -3.409 -9.279 -17.032 1.00 62.00 152 LYS A O 1
ATOM 1173 N N . GLY A 1 153 ? -4.922 -7.763 -16.421 1.00 67.19 153 GLY A N 1
ATOM 1174 C CA . GLY A 1 153 ? -6.052 -8.709 -16.345 1.00 67.19 153 GLY A CA 1
ATOM 1175 C C . GLY A 1 153 ? -6.091 -9.527 -15.044 1.00 67.19 153 GLY A C 1
ATOM 1176 O O . GLY A 1 153 ? -7.163 -9.928 -14.589 1.00 67.19 153 GLY A O 1
ATOM 1177 N N . TRP A 1 154 ? -4.943 -9.705 -14.397 1.00 80.94 154 TRP A N 1
ATOM 1178 C CA . TRP A 1 154 ? -4.805 -10.010 -12.975 1.00 80.94 154 TRP A CA 1
ATOM 1179 C C . TRP A 1 154 ? -4.070 -8.859 -12.287 1.00 80.94 154 TRP A C 1
ATOM 1181 O O . TRP A 1 154 ? -3.235 -8.194 -12.902 1.00 80.94 154 TRP A O 1
ATOM 1191 N N . TYR A 1 155 ? -4.346 -8.630 -11.004 1.00 88.25 155 TYR A N 1
ATOM 1192 C CA . TYR A 1 155 ? -3.456 -7.836 -10.162 1.00 88.25 155 TYR A CA 1
ATOM 1193 C C . TYR A 1 155 ? -2.247 -8.708 -9.814 1.00 88.25 155 TYR A C 1
ATOM 1195 O O . TYR A 1 155 ? -2.414 -9.752 -9.191 1.00 88.25 155 TYR A O 1
ATOM 1203 N N . HIS A 1 156 ? -1.048 -8.303 -10.220 1.00 92.44 156 HIS A N 1
ATOM 1204 C CA . HIS A 1 156 ? 0.218 -8.963 -9.910 1.00 92.44 156 HIS A CA 1
ATOM 1205 C C . HIS A 1 156 ? 0.963 -8.178 -8.840 1.00 92.44 156 HIS A C 1
ATOM 1207 O O . HIS A 1 156 ? 1.280 -7.007 -9.039 1.00 92.44 156 HIS A O 1
ATOM 1213 N N . PHE A 1 157 ? 1.297 -8.845 -7.743 1.00 93.94 157 PHE A N 1
ATOM 1214 C CA . PHE A 1 157 ? 2.093 -8.308 -6.651 1.00 93.94 157 PHE A CA 1
ATOM 1215 C C . PHE A 1 157 ? 3.444 -8.987 -6.589 1.00 93.94 157 PHE A C 1
ATOM 1217 O O . PHE A 1 157 ? 3.543 -10.193 -6.363 1.00 93.94 157 PHE A O 1
ATOM 1224 N N . PHE A 1 158 ? 4.478 -8.187 -6.800 1.00 94.12 158 PHE A N 1
ATOM 1225 C CA . PHE A 1 158 ? 5.863 -8.572 -6.637 1.00 94.12 158 PHE A CA 1
ATOM 1226 C C . PHE A 1 158 ? 6.374 -8.005 -5.326 1.00 94.12 158 PHE A C 1
ATOM 1228 O O . PHE A 1 158 ? 5.952 -6.943 -4.889 1.00 94.12 158 PHE A O 1
ATOM 1235 N N . TYR A 1 159 ? 7.276 -8.701 -4.661 1.00 92.06 159 TYR A N 1
ATOM 1236 C CA . TYR A 1 159 ? 7.813 -8.200 -3.406 1.00 92.06 159 TYR A CA 1
ATOM 1237 C C . TYR A 1 159 ? 9.220 -8.719 -3.183 1.00 92.06 159 TYR A C 1
ATOM 1239 O O . TYR A 1 159 ? 9.475 -9.908 -3.353 1.00 92.06 159 TYR A O 1
ATOM 1247 N N . GLN A 1 160 ? 10.126 -7.832 -2.771 1.00 89.94 160 GLN A N 1
ATOM 1248 C CA . GLN A 1 160 ? 11.364 -8.214 -2.113 1.00 89.94 160 GLN A CA 1
ATOM 1249 C C . GLN A 1 160 ? 11.053 -9.271 -1.056 1.00 89.94 160 GLN A C 1
ATOM 1251 O O . GLN A 1 160 ? 10.198 -9.070 -0.194 1.00 89.94 160 GLN A O 1
ATOM 1256 N N . TYR A 1 161 ? 11.733 -10.402 -1.145 1.00 91.38 161 TYR A N 1
ATOM 1257 C CA . TYR A 1 161 ? 11.505 -11.570 -0.316 1.00 91.38 161 TYR A CA 1
ATOM 1258 C C . TYR A 1 161 ? 12.847 -12.186 0.066 1.00 91.38 161 TYR A C 1
ATOM 1260 O O . TYR A 1 161 ? 13.724 -12.311 -0.787 1.00 91.38 161 TYR A O 1
ATOM 1268 N N . ASN A 1 162 ? 13.008 -12.597 1.325 1.00 88.44 162 ASN A N 1
ATOM 1269 C CA . ASN A 1 162 ? 14.133 -13.446 1.721 1.00 88.44 162 ASN A CA 1
ATOM 1270 C C . ASN A 1 162 ? 13.653 -14.907 1.793 1.00 88.44 162 ASN A C 1
ATOM 1272 O O . ASN A 1 162 ? 12.903 -15.264 2.703 1.00 88.44 162 ASN A O 1
ATOM 1276 N N . PRO A 1 163 ? 14.072 -15.803 0.885 1.00 86.00 163 PRO A N 1
ATOM 1277 C CA . PRO A 1 163 ? 13.647 -17.202 0.929 1.00 86.00 163 PRO A CA 1
ATOM 1278 C C . PRO A 1 163 ? 14.280 -18.001 2.084 1.00 86.00 163 PRO A C 1
ATOM 1280 O O . PRO A 1 163 ? 13.815 -19.105 2.384 1.00 86.00 163 PRO A O 1
ATOM 1283 N N . TYR A 1 164 ? 15.281 -17.444 2.774 1.00 85.44 164 TYR A N 1
ATOM 1284 C CA . TYR A 1 164 ? 16.089 -18.144 3.775 1.00 85.44 164 TYR A CA 1
ATOM 1285 C C . TYR A 1 164 ? 15.866 -17.690 5.223 1.00 85.44 164 TYR A C 1
ATOM 1287 O O . TYR A 1 164 ? 16.326 -18.382 6.129 1.00 85.44 164 TYR A O 1
ATOM 1295 N N . GLY A 1 165 ? 15.168 -16.580 5.482 1.00 81.12 165 GLY A N 1
ATOM 1296 C CA . GLY A 1 165 ? 14.972 -16.116 6.858 1.00 81.12 165 GLY A CA 1
ATOM 1297 C C . GLY A 1 165 ? 13.994 -14.959 7.034 1.00 81.12 165 GLY A C 1
ATOM 1298 O O . GLY A 1 165 ? 13.599 -14.295 6.080 1.00 81.12 165 GLY A O 1
ATOM 1299 N N . ALA A 1 166 ? 13.611 -14.714 8.287 1.00 85.81 166 ALA A N 1
ATOM 1300 C CA . ALA A 1 166 ? 12.703 -13.639 8.699 1.00 85.81 166 ALA A CA 1
ATOM 1301 C C . ALA A 1 166 ? 13.395 -12.276 8.889 1.00 85.81 166 ALA A C 1
ATOM 1303 O O . ALA A 1 166 ? 12.823 -11.381 9.490 1.00 85.81 166 ALA A O 1
ATOM 1304 N N . VAL A 1 167 ? 14.610 -12.118 8.362 1.00 83.06 167 VAL A N 1
ATOM 1305 C CA . VAL A 1 167 ? 15.390 -10.871 8.369 1.00 83.06 167 VAL A CA 1
ATOM 1306 C C . VAL A 1 167 ? 15.712 -10.469 6.933 1.00 83.06 167 VAL A C 1
ATOM 1308 O O . VAL A 1 167 ? 15.608 -11.297 6.023 1.00 83.06 167 VAL A O 1
ATOM 1311 N N . TRP A 1 168 ? 16.107 -9.223 6.693 1.00 80.62 168 TRP A N 1
ATOM 1312 C CA . TRP A 1 168 ? 16.508 -8.802 5.355 1.00 80.62 168 TRP A CA 1
ATOM 1313 C C . TRP A 1 168 ? 17.823 -9.468 4.924 1.00 80.62 168 TRP A C 1
ATOM 1315 O O . TRP A 1 168 ? 18.713 -9.732 5.729 1.00 80.62 168 TRP A O 1
ATOM 1325 N N . GLY A 1 169 ? 17.937 -9.744 3.627 1.00 81.25 169 GLY A N 1
ATOM 1326 C CA . GLY A 1 169 ? 19.098 -10.370 2.998 1.00 81.25 169 GLY A CA 1
ATOM 1327 C C . GLY A 1 169 ? 18.674 -11.339 1.896 1.00 81.25 169 GLY A C 1
ATOM 1328 O O . GLY A 1 169 ? 17.530 -11.785 1.872 1.00 81.25 169 GLY A O 1
ATOM 1329 N N . ASN A 1 170 ? 19.589 -11.672 0.979 1.00 82.75 170 ASN A N 1
ATOM 1330 C CA . ASN A 1 170 ? 19.346 -12.615 -0.127 1.00 82.75 170 ASN A CA 1
ATOM 1331 C C . ASN A 1 170 ? 18.071 -12.299 -0.930 1.00 82.75 170 ASN A C 1
ATOM 1333 O O . ASN A 1 170 ? 17.248 -13.180 -1.189 1.00 82.75 170 ASN A O 1
ATOM 1337 N N . ILE A 1 171 ? 17.880 -11.021 -1.258 1.00 87.44 171 ILE A N 1
ATOM 1338 C CA . ILE A 1 171 ? 16.603 -10.529 -1.765 1.00 87.44 171 ILE A CA 1
ATOM 1339 C C . ILE A 1 171 ? 16.325 -11.027 -3.182 1.00 87.44 171 ILE A C 1
ATOM 1341 O O . ILE A 1 171 ? 17.106 -10.805 -4.110 1.00 87.44 171 ILE A O 1
ATOM 1345 N N . VAL A 1 172 ? 15.157 -11.651 -3.318 1.00 90.88 172 VAL A N 1
ATOM 1346 C CA . VAL A 1 172 ? 14.516 -12.071 -4.570 1.00 90.88 172 VAL A CA 1
ATOM 1347 C C . VAL A 1 172 ? 13.181 -11.341 -4.731 1.00 90.88 172 VAL A C 1
ATOM 1349 O O . VAL A 1 172 ? 12.693 -10.742 -3.774 1.00 90.88 172 VAL A O 1
ATOM 1352 N N . TRP A 1 173 ? 12.540 -11.433 -5.896 1.00 93.81 173 TRP A N 1
ATOM 1353 C CA . TRP A 1 173 ? 11.144 -11.007 -6.052 1.00 93.81 173 TRP A CA 1
ATOM 1354 C C . TRP A 1 173 ? 10.196 -12.195 -5.909 1.00 93.81 173 TRP A C 1
ATOM 1356 O O . TRP A 1 173 ? 10.060 -13.014 -6.817 1.00 93.81 173 TRP A O 1
ATOM 1366 N N . GLY A 1 174 ? 9.523 -12.285 -4.763 1.00 92.69 174 GLY A N 1
ATOM 1367 C CA . GLY A 1 174 ? 8.327 -13.105 -4.610 1.00 92.69 174 GLY A CA 1
ATOM 1368 C C . GLY A 1 174 ? 7.194 -12.587 -5.496 1.00 92.69 174 GLY A C 1
ATOM 1369 O O . GLY A 1 174 ? 7.201 -11.425 -5.900 1.00 92.69 174 GLY A O 1
ATOM 1370 N N . HIS A 1 175 ? 6.230 -13.454 -5.807 1.00 94.62 175 HIS A N 1
ATOM 1371 C CA . HIS A 1 175 ? 5.146 -13.145 -6.736 1.00 94.62 175 HIS A CA 1
ATOM 1372 C C . HIS A 1 175 ? 3.818 -13.707 -6.240 1.00 94.62 175 HIS A C 1
ATOM 1374 O O . HIS A 1 175 ? 3.734 -14.840 -5.762 1.00 94.62 175 HIS A O 1
ATOM 1380 N N . ALA A 1 176 ? 2.765 -12.910 -6.348 1.00 90.88 176 ALA A N 1
ATOM 1381 C CA . ALA A 1 176 ? 1.398 -13.326 -6.108 1.00 90.88 176 ALA A CA 1
ATOM 1382 C C . ALA A 1 176 ? 0.449 -12.643 -7.092 1.00 90.88 176 ALA A C 1
ATOM 1384 O O . ALA A 1 176 ? 0.743 -11.570 -7.613 1.00 90.88 176 ALA A O 1
ATOM 1385 N N . VAL A 1 177 ? -0.708 -13.257 -7.321 1.00 89.94 177 VAL A N 1
ATOM 1386 C CA . VAL A 1 177 ? -1.768 -12.683 -8.155 1.00 89.94 177 VAL A CA 1
ATOM 1387 C C . VAL A 1 177 ? -3.112 -12.673 -7.447 1.00 89.94 177 VAL A C 1
ATOM 1389 O O . VAL A 1 177 ? -3.385 -13.539 -6.617 1.00 89.94 177 VAL A O 1
ATOM 1392 N N . SER A 1 178 ? -3.961 -11.717 -7.807 1.00 86.19 178 SER A N 1
ATOM 1393 C CA . SER A 1 178 ? -5.335 -11.592 -7.323 1.00 86.19 178 SER A CA 1
ATOM 1394 C C . SER A 1 178 ? -6.260 -11.068 -8.426 1.00 86.19 178 SER A C 1
ATOM 1396 O O . SER A 1 178 ? -5.817 -10.398 -9.358 1.00 86.19 178 SER A O 1
ATOM 1398 N N . ARG A 1 179 ? -7.561 -11.368 -8.331 1.00 84.75 179 ARG A N 1
ATOM 1399 C CA . ARG A 1 179 ? -8.604 -10.735 -9.162 1.00 84.75 179 ARG A CA 1
ATOM 1400 C C . ARG A 1 179 ? -9.216 -9.498 -8.518 1.00 84.75 179 ARG A C 1
ATOM 1402 O O . ARG A 1 179 ? -9.891 -8.747 -9.208 1.00 84.75 179 ARG A O 1
ATOM 1409 N N . ASP A 1 180 ? -9.020 -9.308 -7.219 1.00 84.00 180 ASP A N 1
ATOM 1410 C CA . ASP A 1 180 ? -9.768 -8.329 -6.434 1.00 84.00 180 ASP A CA 1
ATOM 1411 C C . ASP A 1 180 ? -8.916 -7.592 -5.395 1.00 84.00 180 ASP A C 1
ATOM 1413 O O . ASP A 1 180 ? -9.470 -6.921 -4.535 1.00 84.00 180 ASP A O 1
ATOM 1417 N N . LEU A 1 181 ? -7.584 -7.700 -5.475 1.00 90.44 181 LEU A N 1
ATOM 1418 C CA . LEU A 1 181 ? -6.617 -7.102 -4.543 1.00 90.44 181 LEU A CA 1
ATOM 1419 C C . LEU A 1 181 ? -6.675 -7.645 -3.102 1.00 90.44 181 LEU A C 1
ATOM 1421 O O . LEU A 1 181 ? -5.907 -7.186 -2.257 1.00 90.44 181 LEU A O 1
ATOM 1425 N N . ILE A 1 182 ? -7.527 -8.635 -2.822 1.00 89.19 182 ILE A N 1
ATOM 1426 C CA . ILE A 1 182 ? -7.755 -9.177 -1.477 1.00 89.19 182 ILE A CA 1
ATOM 1427 C C . ILE A 1 182 ? -7.407 -10.664 -1.421 1.00 89.19 182 ILE A C 1
ATOM 1429 O O . ILE A 1 182 ? -6.640 -11.095 -0.563 1.00 89.19 182 ILE A O 1
ATOM 1433 N N . HIS A 1 183 ? -7.916 -11.461 -2.358 1.00 86.69 183 HIS A N 1
ATOM 1434 C CA . HIS A 1 183 ? -7.680 -12.901 -2.384 1.00 86.69 183 HIS A CA 1
ATOM 1435 C C . HIS A 1 183 ? -6.452 -13.214 -3.236 1.00 86.69 183 HIS A C 1
ATOM 1437 O O . HIS A 1 183 ? -6.505 -13.172 -4.469 1.00 86.69 183 HIS A O 1
ATOM 1443 N N . TRP A 1 184 ? -5.334 -13.513 -2.575 1.00 85.00 184 TRP A N 1
ATOM 1444 C CA . TRP A 1 184 ? -4.040 -13.703 -3.227 1.00 85.00 184 TRP A CA 1
ATOM 1445 C C . TRP A 1 184 ? -3.674 -15.170 -3.417 1.00 85.00 184 TRP A C 1
ATOM 1447 O O . TRP A 1 184 ? -3.789 -15.997 -2.512 1.00 85.00 184 TRP A O 1
ATOM 1457 N N . ARG A 1 185 ? -3.126 -15.482 -4.591 1.00 86.81 185 ARG A N 1
ATOM 1458 C CA . ARG A 1 185 ? -2.469 -16.752 -4.889 1.00 86.81 185 ARG A CA 1
ATOM 1459 C C . ARG A 1 185 ? -0.974 -16.523 -5.039 1.00 86.81 185 ARG A C 1
ATOM 1461 O O . ARG A 1 185 ? -0.545 -15.870 -5.984 1.00 86.81 185 ARG A O 1
ATOM 1468 N N . HIS A 1 186 ? -0.187 -17.104 -4.138 1.00 86.75 186 HIS A N 1
ATOM 1469 C CA . HIS A 1 186 ? 1.267 -17.113 -4.276 1.00 86.75 186 HIS A CA 1
ATOM 1470 C C . HIS A 1 186 ? 1.693 -17.950 -5.485 1.00 86.75 186 HIS A C 1
ATOM 1472 O O . HIS A 1 186 ? 1.219 -19.076 -5.674 1.00 86.75 186 HIS A O 1
ATOM 1478 N N . LEU A 1 187 ? 2.609 -17.394 -6.263 1.00 89.25 187 LEU A N 1
ATOM 1479 C CA . LEU A 1 187 ? 3.248 -17.998 -7.422 1.00 89.25 187 LEU A CA 1
ATOM 1480 C C . LEU A 1 187 ? 4.727 -18.293 -7.099 1.00 89.25 187 LEU A C 1
ATOM 1482 O O . LEU A 1 187 ? 5.203 -17.944 -6.011 1.00 89.25 187 LEU A O 1
ATOM 1486 N N . PRO A 1 188 ? 5.456 -19.000 -7.980 1.00 92.25 188 PRO A N 1
ATOM 1487 C CA . PRO A 1 188 ? 6.904 -19.134 -7.861 1.00 92.25 188 PRO A CA 1
ATOM 1488 C C . PRO A 1 188 ? 7.613 -17.772 -7.792 1.00 92.25 188 PRO A C 1
ATOM 1490 O O . PRO A 1 188 ? 7.059 -16.747 -8.172 1.00 92.25 188 PRO A O 1
ATOM 1493 N N . ILE A 1 189 ? 8.849 -17.762 -7.291 1.00 91.31 189 ILE A N 1
ATOM 1494 C CA . ILE A 1 189 ? 9.699 -16.562 -7.283 1.00 91.31 189 ILE A CA 1
ATOM 1495 C C . ILE A 1 189 ? 9.905 -16.094 -8.731 1.00 91.31 189 ILE A C 1
ATOM 1497 O O . ILE A 1 189 ? 10.299 -16.898 -9.571 1.00 91.31 189 ILE A O 1
ATOM 1501 N N . ALA A 1 190 ? 9.669 -14.808 -8.994 1.00 91.75 190 ALA A N 1
ATOM 1502 C CA . ALA A 1 190 ? 9.736 -14.226 -10.332 1.00 91.75 190 ALA A CA 1
ATOM 1503 C C . ALA A 1 190 ? 11.168 -13.867 -10.755 1.00 91.75 190 ALA A C 1
ATOM 1505 O O . ALA A 1 190 ? 11.561 -14.120 -11.888 1.00 91.75 190 ALA A O 1
ATOM 1506 N N . MET A 1 191 ? 11.967 -13.285 -9.852 1.00 92.56 191 MET A N 1
ATOM 1507 C CA . MET A 1 191 ? 13.356 -12.902 -10.141 1.00 92.56 191 MET A CA 1
ATOM 1508 C C . MET A 1 191 ? 14.290 -13.263 -8.990 1.00 92.56 191 MET A C 1
ATOM 1510 O O . MET A 1 191 ? 13.995 -12.971 -7.834 1.00 92.56 191 MET A O 1
ATOM 1514 N N . VAL A 1 192 ? 15.435 -13.862 -9.317 1.00 95.25 192 VAL A N 1
ATOM 1515 C CA . VAL A 1 192 ? 16.488 -14.293 -8.378 1.00 95.25 192 VAL A CA 1
ATOM 1516 C C . VAL A 1 192 ? 17.819 -13.604 -8.699 1.00 95.25 192 VAL A C 1
ATOM 1518 O O . VAL A 1 192 ? 17.997 -13.202 -9.842 1.00 95.25 192 VAL A O 1
ATOM 1521 N N . PRO A 1 193 ? 18.758 -13.452 -7.750 1.00 92.75 193 PRO A N 1
ATOM 1522 C CA . PRO A 1 193 ? 20.107 -12.957 -8.027 1.00 92.75 193 PRO A CA 1
ATOM 1523 C C . PRO A 1 193 ? 20.940 -14.049 -8.715 1.00 92.75 193 PRO A C 1
ATOM 1525 O O . PRO A 1 193 ? 21.362 -15.018 -8.086 1.00 92.75 193 PRO A O 1
ATOM 1528 N N . ASP A 1 194 ? 21.143 -13.923 -10.021 1.00 94.81 194 ASP A N 1
ATOM 1529 C CA . ASP A 1 194 ? 21.800 -14.940 -10.859 1.00 94.81 194 ASP A CA 1
ATOM 1530 C C . ASP A 1 194 ? 22.764 -14.345 -11.899 1.00 94.81 194 ASP A C 1
ATOM 1532 O O . ASP A 1 194 ? 23.383 -15.086 -12.664 1.00 94.81 194 ASP A O 1
ATOM 1536 N N . HIS A 1 195 ? 22.946 -13.021 -11.904 1.00 97.56 195 HIS A N 1
ATOM 1537 C CA . HIS A 1 195 ? 23.891 -12.322 -12.771 1.00 97.56 195 HIS A CA 1
ATOM 1538 C C . HIS A 1 195 ? 24.781 -11.375 -11.958 1.00 97.56 195 HIS A C 1
ATOM 1540 O O . HIS A 1 195 ? 24.418 -10.922 -10.879 1.00 97.56 195 HIS A O 1
ATOM 1546 N N . TRP A 1 196 ? 25.962 -11.032 -12.483 1.00 97.00 196 TRP A N 1
ATOM 1547 C CA . TRP A 1 196 ? 26.948 -10.199 -11.773 1.00 97.00 196 TRP A CA 1
ATOM 1548 C C . TRP A 1 196 ? 26.407 -8.822 -11.342 1.00 97.00 196 TRP A C 1
ATOM 1550 O O . TRP A 1 196 ? 26.852 -8.277 -10.333 1.00 97.00 196 TRP A O 1
ATOM 1560 N N . TYR A 1 197 ? 25.453 -8.269 -12.097 1.00 96.50 197 TYR A N 1
ATOM 1561 C CA . TYR A 1 197 ? 24.866 -6.948 -11.866 1.00 96.50 197 TYR A CA 1
ATOM 1562 C C . TYR A 1 197 ? 23.772 -6.933 -10.786 1.00 96.50 197 TYR A C 1
ATOM 1564 O O . TYR A 1 197 ? 23.312 -5.862 -10.395 1.00 96.50 197 TYR A O 1
ATOM 1572 N N . ASP A 1 198 ? 23.324 -8.099 -10.318 1.00 96.25 198 ASP A N 1
ATOM 1573 C CA . ASP A 1 198 ? 22.337 -8.230 -9.242 1.00 96.25 198 ASP A CA 1
ATOM 1574 C C . ASP A 1 198 ? 22.656 -9.357 -8.256 1.00 96.25 198 ASP A C 1
ATOM 1576 O O . ASP A 1 198 ? 21.791 -9.781 -7.492 1.00 96.25 198 ASP A O 1
ATOM 1580 N N . ILE A 1 199 ? 23.906 -9.822 -8.239 1.00 93.06 199 ILE A N 1
ATOM 1581 C CA . ILE A 1 199 ? 24.341 -10.987 -7.464 1.00 93.06 199 ILE A CA 1
ATOM 1582 C C . ILE A 1 199 ? 24.130 -10.816 -5.953 1.00 93.06 199 ILE A C 1
ATOM 1584 O O . ILE A 1 199 ? 23.892 -11.797 -5.253 1.00 93.06 199 ILE A O 1
ATOM 1588 N N . ASN A 1 200 ? 24.161 -9.574 -5.456 1.00 88.44 200 ASN A N 1
ATOM 1589 C CA . ASN A 1 200 ? 23.914 -9.246 -4.051 1.00 88.44 200 ASN A CA 1
ATOM 1590 C C . ASN A 1 200 ? 22.432 -8.932 -3.755 1.00 88.44 200 ASN A C 1
ATOM 1592 O O . ASN A 1 200 ? 22.068 -8.662 -2.609 1.00 88.44 200 ASN A O 1
ATOM 1596 N N . GLY A 1 201 ? 21.556 -8.981 -4.762 1.00 90.62 201 GLY A N 1
ATOM 1597 C CA . GLY A 1 201 ? 20.107 -8.906 -4.593 1.00 90.62 201 GLY A CA 1
ATOM 1598 C C . GLY A 1 201 ? 19.379 -8.208 -5.740 1.00 90.62 201 GLY A C 1
ATOM 1599 O O . GLY A 1 201 ? 19.895 -7.282 -6.369 1.00 90.62 201 GLY A O 1
ATOM 1600 N N . VAL A 1 202 ? 18.127 -8.626 -5.938 1.00 93.81 202 VAL A N 1
ATOM 1601 C CA . VAL A 1 202 ? 17.152 -8.013 -6.853 1.00 93.81 202 VAL A CA 1
ATOM 1602 C C . VAL A 1 202 ? 16.249 -7.087 -6.031 1.00 93.81 202 VAL A C 1
ATOM 1604 O O . VAL A 1 202 ? 15.302 -7.536 -5.388 1.00 93.81 202 VAL A O 1
ATOM 1607 N N . TRP A 1 203 ? 16.581 -5.800 -5.972 1.00 91.56 203 TRP A N 1
ATOM 1608 C CA . TRP A 1 203 ? 15.911 -4.813 -5.114 1.00 91.56 203 TRP A CA 1
ATOM 1609 C C . TRP A 1 203 ? 14.694 -4.192 -5.805 1.00 91.56 203 TRP A C 1
ATOM 1611 O O . TRP A 1 203 ? 14.224 -4.712 -6.812 1.00 91.56 203 TRP A O 1
ATOM 1621 N N . THR A 1 204 ? 14.124 -3.128 -5.230 1.00 90.69 204 THR A N 1
ATOM 1622 C CA . THR A 1 204 ? 12.872 -2.516 -5.690 1.00 90.69 204 THR A CA 1
ATOM 1623 C C . THR A 1 204 ? 12.949 -2.070 -7.147 1.00 90.69 204 THR A C 1
ATOM 1625 O O . THR A 1 204 ? 14.000 -1.710 -7.680 1.00 90.69 204 THR A O 1
ATOM 1628 N N . GLY A 1 205 ? 11.791 -2.074 -7.792 1.00 92.50 205 GLY A N 1
ATOM 1629 C CA . GLY A 1 205 ? 11.615 -1.620 -9.155 1.00 92.50 205 GLY A CA 1
ATOM 1630 C C . GLY A 1 205 ? 10.201 -1.125 -9.388 1.00 92.50 205 GLY A C 1
ATOM 1631 O O . GLY A 1 205 ? 9.439 -0.959 -8.435 1.00 92.50 205 GLY A O 1
ATOM 1632 N N . SER A 1 206 ? 9.856 -0.911 -10.651 1.00 94.31 206 SER A N 1
ATOM 1633 C CA . SER A 1 206 ? 8.503 -0.587 -11.089 1.00 94.31 206 SER A CA 1
ATOM 1634 C C . SER A 1 206 ? 8.210 -1.214 -12.446 1.00 94.31 206 SER A C 1
ATOM 1636 O O . SER A 1 206 ? 9.109 -1.467 -13.252 1.00 94.31 206 SER A O 1
ATOM 1638 N N . ALA A 1 207 ? 6.928 -1.451 -12.698 1.00 94.31 207 ALA A N 1
ATOM 1639 C CA . ALA A 1 207 ? 6.440 -1.986 -13.955 1.00 94.31 207 ALA A CA 1
ATOM 1640 C C . ALA A 1 207 ? 5.872 -0.864 -14.830 1.00 94.31 207 ALA A C 1
ATOM 1642 O O . ALA A 1 207 ? 5.206 0.036 -14.328 1.00 94.31 207 ALA A O 1
ATOM 1643 N N . THR A 1 208 ? 6.104 -0.931 -16.139 1.00 94.69 208 THR A N 1
ATOM 1644 C CA . THR A 1 208 ? 5.484 -0.036 -17.125 1.00 94.69 208 THR A CA 1
ATOM 1645 C C . THR A 1 208 ? 4.830 -0.874 -18.217 1.00 94.69 208 THR A C 1
ATOM 1647 O O . THR A 1 208 ? 5.472 -1.753 -18.795 1.00 94.69 208 THR A O 1
ATOM 1650 N N . VAL A 1 209 ? 3.556 -0.601 -18.499 1.00 91.75 209 VAL A N 1
ATOM 1651 C CA . VAL A 1 209 ? 2.855 -1.144 -19.667 1.00 91.75 209 VAL A CA 1
ATOM 1652 C C . VAL A 1 209 ? 3.031 -0.154 -20.813 1.00 91.75 209 VAL A C 1
ATOM 1654 O O . VAL A 1 209 ? 2.667 1.014 -20.696 1.00 91.75 209 VAL A O 1
ATOM 1657 N N . LEU A 1 210 ? 3.645 -0.606 -21.901 1.00 91.50 210 LEU A N 1
ATOM 1658 C CA . LEU A 1 210 ? 3.900 0.203 -23.085 1.00 91.50 210 LEU A CA 1
ATOM 1659 C C . LEU A 1 210 ? 2.633 0.332 -23.940 1.00 91.50 210 LEU A C 1
ATOM 1661 O O . LEU A 1 210 ? 1.690 -0.446 -23.809 1.00 91.50 210 LEU A O 1
ATOM 1665 N N . GLN A 1 211 ? 2.627 1.295 -24.866 1.00 87.94 211 GLN A N 1
ATOM 1666 C CA . GLN A 1 211 ? 1.473 1.565 -25.736 1.00 87.94 211 GLN A CA 1
ATOM 1667 C C . GLN A 1 211 ? 1.066 0.374 -26.619 1.00 87.94 211 GLN A C 1
ATOM 1669 O O . GLN A 1 211 ? -0.089 0.275 -27.021 1.00 87.94 211 GLN A O 1
ATOM 1674 N N . ASP A 1 212 ? 2.000 -0.525 -26.927 1.00 87.31 212 ASP A N 1
ATOM 1675 C CA . ASP A 1 212 ? 1.755 -1.751 -27.692 1.00 87.31 212 ASP A CA 1
ATOM 1676 C C . ASP A 1 212 ? 1.350 -2.950 -26.809 1.00 87.31 212 ASP A C 1
ATOM 1678 O O . ASP A 1 212 ? 1.230 -4.073 -27.299 1.00 87.31 212 ASP A O 1
ATOM 1682 N N . GLY A 1 213 ? 1.137 -2.726 -25.507 1.00 86.62 213 GLY A N 1
ATOM 1683 C CA . GLY A 1 213 ? 0.766 -3.744 -24.524 1.00 86.62 213 GLY A CA 1
ATOM 1684 C C . GLY A 1 213 ? 1.943 -4.561 -23.983 1.00 86.62 213 GLY A C 1
ATOM 1685 O O . GLY A 1 213 ? 1.733 -5.456 -23.154 1.00 86.62 213 GLY A O 1
ATOM 1686 N N . GLN A 1 214 ? 3.179 -4.281 -24.417 1.00 90.25 214 GLN A N 1
ATOM 1687 C CA . GLN A 1 214 ? 4.359 -4.909 -23.830 1.00 90.25 214 GLN A CA 1
ATOM 1688 C C . GLN A 1 214 ? 4.536 -4.471 -22.380 1.00 90.25 214 GLN A C 1
ATOM 1690 O O . GLN A 1 214 ? 4.296 -3.324 -22.014 1.00 90.25 214 GLN A O 1
ATOM 1695 N N . LEU A 1 215 ? 4.992 -5.402 -21.550 1.00 92.62 215 LEU A N 1
ATOM 1696 C CA . LEU A 1 215 ? 5.270 -5.151 -20.147 1.00 92.62 215 LEU A CA 1
ATOM 1697 C C . LEU A 1 215 ? 6.777 -5.150 -19.921 1.00 92.62 215 LEU A C 1
ATOM 1699 O O . LEU A 1 215 ? 7.451 -6.128 -20.248 1.00 92.62 215 LEU A O 1
ATOM 1703 N N . VAL A 1 216 ? 7.277 -4.078 -19.315 1.00 94.69 216 VAL A N 1
ATOM 1704 C CA . VAL A 1 216 ? 8.684 -3.943 -18.938 1.00 94.69 216 VAL A CA 1
ATOM 1705 C C . VAL A 1 216 ? 8.806 -3.703 -17.438 1.00 94.69 216 VAL A C 1
ATOM 1707 O O . VAL A 1 216 ? 7.994 -2.994 -16.840 1.00 94.69 216 VAL A O 1
ATOM 1710 N N . MET A 1 217 ? 9.828 -4.292 -16.825 1.00 95.81 217 MET A N 1
ATOM 1711 C CA . MET A 1 217 ? 10.194 -4.065 -15.430 1.00 95.81 217 MET A CA 1
ATOM 1712 C C . MET A 1 217 ? 11.577 -3.444 -15.353 1.00 95.81 217 MET A C 1
ATOM 1714 O O . MET A 1 217 ? 12.552 -4.047 -15.798 1.00 95.81 217 MET A O 1
ATOM 1718 N N . LEU A 1 218 ? 11.658 -2.270 -14.736 1.00 97.38 218 LEU A N 1
ATOM 1719 C CA . LEU A 1 218 ? 12.925 -1.698 -14.301 1.00 97.38 218 LEU A CA 1
ATOM 1720 C C . LEU A 1 218 ? 13.105 -1.984 -12.817 1.00 97.38 218 LEU A C 1
ATOM 1722 O O . LEU A 1 218 ? 12.175 -1.771 -12.044 1.00 97.38 218 LEU A O 1
ATOM 1726 N N . TYR A 1 219 ? 14.284 -2.445 -12.417 1.00 97.19 219 TYR A N 1
ATOM 1727 C CA . TYR A 1 219 ? 14.606 -2.741 -11.022 1.00 97.19 219 TYR A CA 1
ATOM 1728 C C . TYR A 1 219 ? 16.055 -2.410 -10.694 1.00 97.19 219 TYR A C 1
ATOM 1730 O O . TYR A 1 219 ? 16.912 -2.395 -11.576 1.00 97.19 219 TYR A O 1
ATOM 1738 N N . THR A 1 220 ? 16.346 -2.185 -9.417 1.00 97.69 220 THR A N 1
ATOM 1739 C CA . THR A 1 220 ? 17.723 -2.012 -8.949 1.00 97.69 220 THR A CA 1
ATOM 1740 C C . THR A 1 220 ? 18.362 -3.365 -8.642 1.00 97.69 220 THR A C 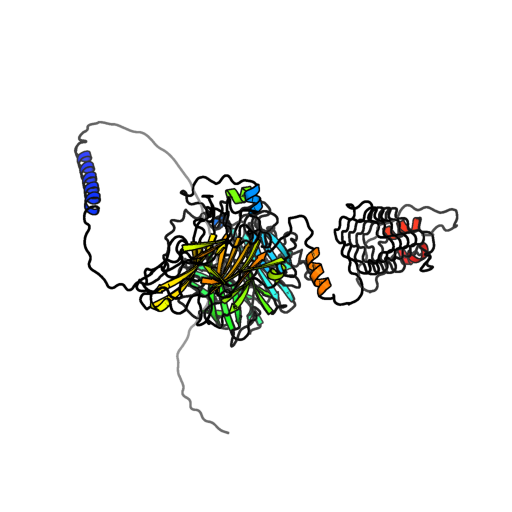1
ATOM 1742 O O . THR A 1 220 ? 17.825 -4.152 -7.868 1.00 97.69 220 THR A O 1
ATOM 1745 N N . GLY A 1 221 ? 19.524 -3.647 -9.225 1.00 96.75 221 GLY A N 1
ATOM 1746 C CA . GLY A 1 221 ? 20.400 -4.742 -8.810 1.00 96.75 221 GLY A CA 1
ATOM 1747 C C . GLY A 1 221 ? 21.564 -4.234 -7.970 1.00 96.75 221 GLY A C 1
ATOM 1748 O O . GLY A 1 221 ? 22.023 -3.104 -8.155 1.00 96.75 221 GLY A O 1
ATOM 1749 N N . SER A 1 222 ? 22.035 -5.078 -7.055 1.00 94.62 222 SER A N 1
ATOM 1750 C CA . SER A 1 222 ? 23.265 -4.844 -6.299 1.00 94.62 222 SER A CA 1
ATOM 1751 C C . SER A 1 222 ? 24.394 -5.715 -6.856 1.00 94.62 222 SER A C 1
ATOM 1753 O O . SER A 1 222 ? 24.286 -6.947 -6.858 1.00 94.62 222 SER A O 1
ATOM 1755 N N . THR A 1 223 ? 25.465 -5.087 -7.353 1.00 94.69 223 THR A N 1
ATOM 1756 C CA . THR A 1 223 ? 26.644 -5.809 -7.864 1.00 94.69 223 THR A CA 1
ATOM 1757 C C . THR A 1 223 ? 27.459 -6.428 -6.728 1.00 94.69 223 THR A C 1
ATOM 1759 O O . THR A 1 223 ? 27.224 -6.146 -5.555 1.00 94.69 223 THR A O 1
ATOM 1762 N N . ASN A 1 224 ? 28.468 -7.236 -7.067 1.00 90.75 224 ASN A N 1
ATOM 1763 C CA . ASN A 1 224 ? 29.406 -7.820 -6.102 1.00 90.75 224 ASN A CA 1
ATOM 1764 C C . ASN A 1 224 ? 30.143 -6.761 -5.251 1.00 90.75 224 ASN A C 1
ATOM 1766 O O . ASN A 1 224 ? 30.452 -6.995 -4.087 1.00 90.75 224 ASN A O 1
ATOM 1770 N N . GLU A 1 225 ? 30.382 -5.577 -5.813 1.00 91.88 225 GLU A N 1
ATOM 1771 C CA . GLU A 1 225 ? 30.982 -4.417 -5.145 1.00 91.88 225 GLU A CA 1
ATOM 1772 C C . GLU A 1 225 ? 29.937 -3.525 -4.447 1.00 91.88 225 GLU A C 1
ATOM 1774 O O . GLU A 1 225 ? 30.247 -2.397 -4.065 1.00 91.88 225 GLU A O 1
ATOM 1779 N N . SER A 1 226 ? 28.699 -4.010 -4.299 1.00 90.88 226 SER A N 1
ATOM 1780 C CA . SER A 1 226 ? 27.555 -3.294 -3.717 1.00 90.88 226 SER A CA 1
ATOM 1781 C C . SER A 1 226 ? 27.171 -2.009 -4.461 1.00 90.88 226 SER A C 1
ATOM 1783 O O . SER A 1 226 ? 26.564 -1.105 -3.885 1.00 90.88 226 SER A O 1
ATOM 1785 N N . VAL A 1 227 ? 27.497 -1.920 -5.755 1.00 95.31 227 VAL A N 1
ATOM 1786 C CA . VAL A 1 227 ? 27.060 -0.807 -6.605 1.00 95.31 227 VAL A CA 1
ATOM 1787 C C . VAL A 1 227 ? 25.595 -1.018 -6.973 1.00 95.31 227 VAL A C 1
ATOM 1789 O O . VAL A 1 227 ? 25.208 -2.101 -7.409 1.00 95.31 227 VAL A O 1
ATOM 1792 N N . GLN A 1 228 ? 24.783 0.025 -6.827 1.00 97.06 228 GLN A N 1
ATOM 1793 C CA . GLN A 1 228 ? 23.387 0.017 -7.245 1.00 97.06 228 GLN A CA 1
ATOM 1794 C C . GLN A 1 228 ? 23.296 0.387 -8.725 1.00 97.06 228 GLN A C 1
ATOM 1796 O O . GLN A 1 228 ? 23.737 1.457 -9.146 1.00 97.06 228 GLN A O 1
ATOM 1801 N N . VAL A 1 229 ? 22.737 -0.515 -9.525 1.00 98.25 229 VAL A N 1
ATOM 1802 C CA . VAL A 1 229 ? 22.582 -0.356 -10.977 1.00 98.25 229 VAL A CA 1
ATOM 1803 C C . VAL A 1 229 ? 21.152 -0.676 -11.387 1.00 98.25 229 VAL A C 1
ATOM 1805 O O . VAL A 1 229 ? 20.490 -1.475 -10.728 1.00 98.25 229 VAL A O 1
ATOM 1808 N N . GLN A 1 230 ? 20.655 -0.071 -12.467 1.00 98.44 230 GLN A N 1
ATOM 1809 C CA . GLN A 1 230 ? 19.296 -0.343 -12.941 1.00 98.44 230 GLN A CA 1
ATOM 1810 C C . GLN A 1 230 ? 19.317 -1.385 -14.046 1.00 98.44 230 GLN A C 1
ATOM 1812 O O . GLN A 1 230 ? 20.093 -1.295 -14.999 1.00 98.44 230 GLN A O 1
ATOM 1817 N N . ASN A 1 231 ? 18.426 -2.353 -13.915 1.00 98.62 231 ASN A N 1
ATOM 1818 C CA . ASN A 1 231 ? 18.304 -3.521 -14.760 1.00 98.62 231 ASN A CA 1
ATOM 1819 C C . ASN A 1 231 ? 16.893 -3.602 -15.331 1.00 98.62 231 ASN A C 1
ATOM 1821 O O . ASN A 1 231 ? 15.931 -3.102 -14.749 1.00 98.62 231 ASN A O 1
ATOM 1825 N N . LEU A 1 232 ? 16.789 -4.263 -16.472 1.00 98.25 232 LEU A N 1
ATOM 1826 C CA . LEU A 1 232 ? 15.569 -4.435 -17.234 1.00 98.25 232 LEU A CA 1
ATOM 1827 C C . LEU A 1 232 ? 15.197 -5.915 -17.315 1.00 98.25 232 LEU A C 1
ATOM 1829 O O . LEU A 1 232 ? 16.051 -6.766 -17.589 1.00 98.25 232 LEU A O 1
ATOM 1833 N N . ALA A 1 233 ? 13.920 -6.211 -17.107 1.00 97.31 233 ALA A N 1
ATOM 1834 C CA . ALA A 1 233 ? 13.341 -7.537 -17.259 1.00 97.31 233 ALA A CA 1
ATOM 1835 C C . ALA A 1 233 ? 11.983 -7.473 -17.968 1.00 97.31 233 ALA A C 1
ATOM 1837 O O . ALA A 1 233 ? 11.307 -6.441 -17.977 1.00 97.31 233 ALA A O 1
ATOM 1838 N N . TYR A 1 234 ? 11.587 -8.598 -18.554 1.00 95.00 234 TYR A N 1
ATOM 1839 C CA . TYR A 1 234 ? 10.339 -8.762 -19.295 1.00 95.00 234 TYR A CA 1
ATOM 1840 C C . TYR A 1 234 ? 9.718 -10.126 -18.979 1.00 95.00 234 TYR A C 1
ATOM 1842 O O . TYR A 1 234 ? 10.460 -11.046 -18.625 1.00 95.00 234 TYR A O 1
ATOM 1850 N N . PRO A 1 235 ? 8.401 -10.312 -19.157 1.00 93.56 235 PRO A N 1
ATOM 1851 C CA . PRO A 1 235 ? 7.805 -11.641 -19.100 1.00 93.56 235 PRO A CA 1
ATOM 1852 C C . PRO A 1 235 ? 8.428 -12.573 -20.145 1.00 93.56 235 PRO A C 1
ATOM 1854 O O . PRO A 1 235 ? 8.566 -12.197 -21.309 1.00 93.56 235 PRO A O 1
ATOM 1857 N N . GLY A 1 236 ? 8.774 -13.793 -19.739 1.00 91.75 236 GLY A N 1
ATOM 1858 C CA . GLY A 1 236 ? 9.243 -14.850 -20.635 1.00 91.75 236 GLY A CA 1
ATOM 1859 C C . GLY A 1 236 ? 8.150 -15.325 -21.591 1.00 91.75 236 GLY A C 1
ATOM 1860 O O . GLY A 1 236 ? 8.424 -15.557 -22.766 1.00 91.75 236 GLY A O 1
ATOM 1861 N N . ASP A 1 237 ? 6.906 -15.378 -21.109 1.00 88.62 237 ASP A N 1
ATOM 1862 C CA . ASP A 1 237 ? 5.705 -15.531 -21.929 1.00 88.62 237 ASP A CA 1
ATOM 1863 C C . ASP A 1 237 ? 4.728 -14.373 -21.646 1.00 88.62 237 ASP A C 1
ATOM 1865 O O . ASP A 1 237 ? 4.017 -14.383 -20.640 1.00 88.62 237 ASP A O 1
ATOM 1869 N N . PRO A 1 238 ? 4.664 -13.347 -22.515 1.00 84.19 238 PRO A N 1
ATOM 1870 C CA . PRO A 1 238 ? 3.736 -12.233 -22.347 1.00 84.19 238 PRO A CA 1
ATOM 1871 C C . PRO A 1 238 ? 2.253 -12.618 -22.432 1.00 84.19 238 PRO A C 1
ATOM 1873 O O . PRO A 1 238 ? 1.418 -11.798 -22.035 1.00 84.19 238 PRO A O 1
ATOM 1876 N N . MET A 1 239 ? 1.925 -13.793 -22.986 1.00 83.56 239 MET A N 1
ATOM 1877 C CA . MET A 1 239 ? 0.555 -14.300 -23.111 1.00 83.56 239 MET A CA 1
ATOM 1878 C C . MET A 1 239 ? 0.115 -15.110 -21.889 1.00 83.56 239 MET A C 1
ATOM 1880 O O . MET A 1 239 ? -1.085 -15.340 -21.734 1.00 83.56 239 MET A O 1
ATOM 1884 N N . ASP A 1 240 ? 1.041 -15.507 -21.011 1.00 84.56 240 ASP A N 1
ATOM 1885 C CA . ASP A 1 240 ? 0.697 -16.124 -19.733 1.00 84.56 240 ASP A CA 1
ATOM 1886 C C . ASP A 1 240 ? 0.004 -15.086 -18.832 1.00 84.56 240 ASP A C 1
ATOM 1888 O O . ASP A 1 240 ? 0.643 -14.124 -18.395 1.00 84.56 240 ASP A O 1
ATOM 1892 N N . PRO A 1 241 ? -1.289 -15.258 -18.496 1.00 78.62 241 PRO A N 1
ATOM 1893 C CA . PRO A 1 241 ? -1.996 -14.319 -17.632 1.00 78.62 241 PRO A CA 1
ATOM 1894 C C . PRO A 1 241 ? -1.443 -14.290 -16.201 1.00 78.62 241 PRO A C 1
ATOM 1896 O O . PRO A 1 241 ? -1.779 -13.382 -15.448 1.00 78.62 241 PRO A O 1
ATOM 1899 N N . LEU A 1 242 ? -0.639 -15.280 -15.799 1.00 84.56 242 LEU A N 1
ATOM 1900 C CA . LEU A 1 242 ? -0.008 -15.332 -14.483 1.00 84.56 242 LEU A CA 1
ATOM 1901 C C . LEU A 1 242 ? 1.401 -14.733 -14.474 1.00 84.56 242 LEU A C 1
ATOM 1903 O O . LEU A 1 242 ? 1.870 -14.398 -13.390 1.00 84.56 242 LEU A O 1
ATOM 1907 N N . LEU A 1 243 ? 2.022 -14.517 -15.641 1.00 86.62 243 LEU A N 1
ATOM 1908 C CA . LEU A 1 243 ? 3.373 -13.965 -15.812 1.00 86.62 243 LEU A CA 1
ATOM 1909 C C . LEU A 1 243 ? 4.418 -14.676 -14.936 1.00 86.62 243 LEU A C 1
ATOM 1911 O O . LEU A 1 243 ? 5.142 -14.022 -14.182 1.00 86.62 243 LEU A O 1
ATOM 1915 N N . ILE A 1 244 ? 4.445 -16.012 -14.992 1.00 88.81 244 ILE A N 1
ATOM 1916 C CA . ILE A 1 244 ? 5.287 -16.842 -14.116 1.00 88.81 244 ILE A CA 1
ATOM 1917 C C . ILE A 1 244 ? 6.773 -16.648 -14.414 1.00 88.81 244 ILE A C 1
ATOM 1919 O O . ILE A 1 244 ? 7.567 -16.433 -13.499 1.00 88.81 244 ILE A O 1
ATOM 1923 N N . ASP A 1 245 ? 7.142 -16.722 -15.689 1.00 90.62 245 ASP A N 1
ATOM 1924 C CA . ASP A 1 245 ? 8.537 -16.683 -16.111 1.00 90.62 245 ASP A CA 1
ATOM 1925 C C . ASP A 1 245 ? 8.956 -15.256 -16.472 1.00 90.62 245 ASP A C 1
ATOM 1927 O O . ASP A 1 245 ? 8.217 -14.529 -17.140 1.00 90.62 245 ASP A O 1
ATOM 1931 N N . TRP A 1 246 ? 10.168 -14.868 -16.072 1.00 94.62 246 TRP A N 1
ATOM 1932 C CA . TRP A 1 246 ? 10.763 -13.561 -16.359 1.00 94.62 246 TRP A CA 1
ATOM 1933 C C . TRP A 1 246 ? 12.157 -13.715 -16.959 1.00 94.62 246 TRP A C 1
ATOM 1935 O O . TRP A 1 246 ? 12.950 -14.557 -16.543 1.00 94.62 246 TRP A O 1
ATOM 1945 N N . VAL A 1 247 ? 12.466 -12.872 -17.941 1.00 96.69 247 VAL A N 1
ATOM 1946 C CA . VAL A 1 247 ? 13.742 -12.846 -18.657 1.00 96.69 247 VAL A CA 1
ATOM 1947 C C . VAL A 1 247 ? 14.414 -11.502 -18.421 1.00 96.69 247 VAL A C 1
ATOM 1949 O O . VAL A 1 247 ? 13.844 -10.447 -18.704 1.00 96.69 247 VAL A O 1
ATOM 1952 N N . LYS A 1 248 ? 15.654 -11.539 -17.931 1.00 98.19 248 LYS A N 1
ATOM 1953 C CA . LYS A 1 248 ? 16.498 -10.352 -17.772 1.00 98.19 248 LYS A CA 1
ATOM 1954 C C . LYS A 1 248 ? 17.126 -9.973 -19.108 1.00 98.19 248 LYS A C 1
ATOM 1956 O O . LYS A 1 248 ? 17.586 -10.834 -19.859 1.00 98.19 248 LYS A O 1
ATOM 1961 N N . TYR A 1 249 ? 17.158 -8.681 -19.410 1.00 98.44 249 TYR A N 1
ATOM 1962 C CA . TYR A 1 249 ? 17.787 -8.178 -20.622 1.00 98.44 249 TYR A CA 1
ATOM 1963 C C . TYR A 1 249 ? 19.290 -8.489 -20.625 1.00 98.44 249 TYR A C 1
ATOM 1965 O O . TYR A 1 249 ? 20.013 -8.148 -19.693 1.00 98.44 249 TYR A O 1
ATOM 1973 N N . SER A 1 250 ? 19.787 -9.089 -21.707 1.00 97.56 250 SER A N 1
ATOM 1974 C CA . SER A 1 250 ? 21.194 -9.498 -21.821 1.00 97.56 250 SER A CA 1
ATOM 1975 C C . SER A 1 250 ? 22.189 -8.332 -21.811 1.00 97.56 250 SER A C 1
ATOM 1977 O O . SER A 1 250 ? 23.379 -8.553 -21.617 1.00 97.56 250 SER A O 1
ATOM 1979 N N . GLY A 1 251 ? 21.720 -7.105 -22.064 1.00 97.88 251 GLY A N 1
ATOM 1980 C CA . GLY A 1 251 ? 22.526 -5.885 -22.000 1.00 97.88 251 GLY A CA 1
ATOM 1981 C C . GLY A 1 251 ? 22.502 -5.187 -20.638 1.00 97.88 251 GLY A C 1
ATOM 1982 O O . GLY A 1 251 ? 22.934 -4.043 -20.563 1.00 97.88 251 GLY A O 1
ATOM 1983 N N . ASN A 1 252 ? 21.973 -5.826 -19.591 1.00 98.56 252 ASN A N 1
ATOM 1984 C CA . ASN A 1 252 ? 22.000 -5.275 -18.239 1.00 98.56 252 ASN A CA 1
ATOM 1985 C C . ASN A 1 252 ? 23.441 -5.103 -17.701 1.00 98.56 252 ASN A C 1
ATOM 1987 O O . ASN A 1 252 ? 24.311 -5.930 -18.003 1.00 98.56 252 ASN A O 1
ATOM 1991 N N . PRO A 1 253 ? 23.690 -4.079 -16.860 1.00 98.38 253 PRO A N 1
ATOM 1992 C CA . PRO A 1 253 ? 22.741 -3.046 -16.429 1.00 98.38 253 PRO A CA 1
ATOM 1993 C C . PRO A 1 253 ? 22.486 -1.978 -17.504 1.00 98.38 253 PRO A C 1
ATOM 1995 O O . PRO A 1 253 ? 23.392 -1.596 -18.240 1.00 98.38 253 PRO A O 1
ATOM 1998 N N . VAL A 1 254 ? 21.255 -1.462 -17.565 1.00 98.56 254 VAL A N 1
ATOM 1999 C CA . VAL A 1 254 ? 20.844 -0.412 -18.520 1.00 98.56 254 VAL A CA 1
ATOM 2000 C C . VAL A 1 254 ? 21.161 1.005 -18.036 1.00 98.56 254 VAL A C 1
ATOM 2002 O O . VAL A 1 254 ? 21.271 1.921 -18.847 1.00 98.56 254 VAL A O 1
ATOM 2005 N N . MET A 1 255 ? 21.335 1.201 -16.725 1.00 98.50 255 MET A N 1
ATOM 2006 C CA . MET A 1 255 ? 21.810 2.459 -16.142 1.00 98.50 255 MET A CA 1
ATOM 2007 C C . MET A 1 255 ? 22.748 2.192 -14.967 1.00 98.50 255 MET A C 1
ATOM 2009 O O . MET A 1 255 ? 22.525 1.289 -14.162 1.00 98.50 255 MET A O 1
ATOM 2013 N N . VAL A 1 256 ? 23.764 3.038 -14.836 1.00 98.00 256 VAL A N 1
ATOM 2014 C CA . VAL A 1 256 ? 24.729 3.044 -13.729 1.00 98.00 256 VAL A CA 1
ATOM 2015 C C . VAL A 1 256 ? 24.716 4.416 -13.046 1.00 98.00 256 VAL A C 1
ATOM 2017 O O . VAL A 1 256 ? 24.240 5.376 -13.662 1.00 98.00 256 VAL A O 1
ATOM 2020 N N . PRO A 1 257 ? 25.231 4.542 -11.807 1.00 97.94 257 PRO A N 1
ATOM 2021 C CA . PRO A 1 257 ? 25.295 5.827 -11.118 1.00 97.94 257 PRO A CA 1
ATOM 2022 C C . PRO A 1 257 ? 26.016 6.881 -11.977 1.00 97.94 257 PRO A C 1
ATOM 2024 O O . PRO A 1 257 ? 27.150 6.641 -12.409 1.00 97.94 257 PRO A O 1
ATOM 2027 N N . PRO A 1 258 ? 25.387 8.035 -12.268 1.00 97.44 258 PRO A N 1
ATOM 2028 C CA . PRO A 1 258 ? 26.024 9.080 -13.061 1.00 97.44 258 PRO A CA 1
ATOM 2029 C C . PRO A 1 258 ? 27.115 9.812 -12.256 1.00 97.44 258 PRO A C 1
ATOM 2031 O O . PRO A 1 258 ? 27.148 9.727 -11.024 1.00 97.44 258 PRO A O 1
ATOM 2034 N N . PRO A 1 259 ? 28.014 10.570 -12.917 1.00 95.44 259 PRO A N 1
ATOM 2035 C CA . PRO A 1 259 ? 29.027 11.362 -12.224 1.00 95.44 259 PRO A CA 1
ATOM 2036 C C . PRO A 1 259 ? 28.419 12.272 -11.149 1.00 95.44 259 PRO A C 1
ATOM 2038 O O . PRO A 1 259 ? 27.451 12.984 -11.399 1.00 95.44 259 PRO A O 1
ATOM 2041 N N . GLY A 1 260 ? 29.009 12.263 -9.952 1.00 94.50 260 GLY A N 1
ATOM 2042 C CA . GLY A 1 260 ? 28.527 13.039 -8.803 1.00 94.50 260 GLY A CA 1
ATOM 2043 C C . GLY A 1 260 ? 27.541 12.294 -7.898 1.00 94.50 260 GLY A C 1
ATOM 2044 O O . GLY A 1 260 ? 27.326 12.738 -6.771 1.00 94.50 260 GLY A O 1
ATOM 2045 N N . ILE A 1 261 ? 27.018 11.144 -8.332 1.00 97.31 261 ILE A N 1
ATOM 2046 C CA . ILE A 1 261 ? 26.187 10.255 -7.515 1.00 97.31 261 ILE A CA 1
ATOM 2047 C C . ILE A 1 261 ? 27.031 9.087 -7.007 1.00 97.31 261 ILE A C 1
ATOM 2049 O O . ILE A 1 261 ? 27.845 8.518 -7.737 1.00 97.31 261 ILE A O 1
ATOM 2053 N N . LYS A 1 262 ? 26.877 8.742 -5.726 1.00 95.19 262 LYS A N 1
ATOM 2054 C CA . LYS A 1 262 ? 27.620 7.632 -5.119 1.00 95.19 262 LYS A CA 1
ATOM 2055 C C . LYS A 1 262 ? 27.062 6.287 -5.576 1.00 95.19 262 LYS A C 1
ATOM 2057 O O . LYS A 1 262 ? 25.875 6.155 -5.853 1.00 95.19 262 LYS A O 1
ATOM 2062 N N . ALA A 1 263 ? 27.923 5.270 -5.557 1.00 94.12 263 ALA A N 1
ATOM 2063 C CA . ALA A 1 263 ? 27.577 3.897 -5.924 1.00 94.12 263 ALA A CA 1
ATOM 2064 C C . ALA A 1 263 ? 26.386 3.316 -5.138 1.00 94.12 263 ALA A C 1
ATOM 2066 O O . ALA A 1 263 ? 25.656 2.484 -5.663 1.00 94.12 263 ALA A O 1
ATOM 2067 N N . GLU A 1 264 ? 26.186 3.770 -3.901 1.00 91.69 264 GLU A N 1
ATOM 2068 C CA . GLU A 1 264 ? 25.153 3.286 -2.979 1.00 91.69 264 GLU A CA 1
ATOM 2069 C C . GLU A 1 264 ? 23.929 4.221 -2.880 1.00 91.69 264 GLU A C 1
ATOM 2071 O O . GLU A 1 264 ? 23.058 4.002 -2.039 1.00 91.69 264 GLU A O 1
ATOM 2076 N N . ASP A 1 265 ? 23.849 5.261 -3.717 1.00 95.25 265 ASP A N 1
ATOM 2077 C CA . ASP A 1 265 ? 22.817 6.307 -3.664 1.00 95.25 265 ASP A CA 1
ATOM 2078 C C . ASP A 1 265 ? 22.052 6.417 -5.001 1.00 95.25 265 ASP A C 1
ATOM 2080 O O . ASP A 1 265 ? 21.766 7.519 -5.465 1.00 95.25 265 ASP A O 1
ATOM 2084 N N . PHE A 1 266 ? 21.740 5.295 -5.661 1.00 97.19 266 PHE A N 1
ATOM 2085 C CA . PHE A 1 266 ? 21.098 5.271 -6.987 1.00 97.19 266 PHE A CA 1
ATOM 2086 C C . PHE A 1 266 ? 20.149 4.071 -7.142 1.00 97.19 266 PHE A C 1
ATOM 2088 O O . PHE A 1 266 ? 20.549 3.014 -7.632 1.00 97.19 266 PHE A O 1
ATOM 2095 N N . ARG A 1 267 ? 18.882 4.210 -6.728 1.00 96.00 267 ARG A N 1
ATOM 2096 C CA . ARG A 1 267 ? 17.937 3.078 -6.685 1.00 96.00 267 ARG A CA 1
ATOM 2097 C C . ARG A 1 267 ? 16.471 3.454 -6.876 1.00 96.00 267 ARG A C 1
ATOM 2099 O O . ARG A 1 267 ? 16.094 4.622 -6.824 1.00 96.00 267 ARG A O 1
ATOM 2106 N N . ASP A 1 268 ? 15.666 2.412 -7.050 1.00 95.38 268 ASP A N 1
ATOM 2107 C CA . ASP A 1 268 ? 14.204 2.406 -7.072 1.00 95.38 268 ASP A CA 1
ATOM 2108 C C . ASP A 1 268 ? 13.601 3.185 -8.257 1.00 95.38 268 ASP A C 1
ATOM 2110 O O . ASP A 1 268 ? 12.927 4.201 -8.057 1.00 95.38 268 ASP A O 1
ATOM 2114 N N . PRO A 1 269 ? 13.812 2.722 -9.506 1.00 96.94 269 PRO A N 1
ATOM 2115 C CA . PRO A 1 269 ? 13.256 3.375 -10.687 1.00 96.94 269 PRO A CA 1
ATOM 2116 C C . PRO A 1 269 ? 11.725 3.385 -10.635 1.00 96.94 269 PRO A C 1
ATOM 2118 O O . PRO A 1 269 ? 11.097 2.392 -10.247 1.00 96.94 269 PRO A O 1
ATOM 2121 N N . THR A 1 270 ? 11.116 4.508 -11.020 1.00 97.25 270 THR A N 1
ATOM 2122 C CA . THR A 1 270 ? 9.655 4.681 -11.032 1.00 97.25 270 THR A CA 1
ATOM 2123 C C . THR A 1 270 ? 8.990 3.956 -12.199 1.00 97.25 270 THR A C 1
ATOM 2125 O O . THR A 1 270 ? 9.646 3.520 -13.147 1.00 97.25 270 THR A O 1
ATOM 2128 N N . THR A 1 271 ? 7.659 3.854 -12.158 1.00 97.06 271 THR A N 1
ATOM 2129 C CA . THR A 1 271 ? 6.866 3.623 -13.371 1.00 97.06 271 THR A CA 1
ATOM 2130 C C . THR A 1 271 ? 7.152 4.761 -14.349 1.00 97.06 271 THR A C 1
ATOM 2132 O O . THR A 1 271 ? 7.265 5.917 -13.928 1.00 97.06 271 THR A O 1
ATOM 2135 N N . ALA A 1 272 ? 7.320 4.443 -15.630 1.00 97.38 272 ALA A N 1
ATOM 2136 C CA . ALA A 1 272 ? 7.575 5.453 -16.645 1.00 97.38 272 ALA A CA 1
ATOM 2137 C C . ALA A 1 272 ? 6.280 6.163 -17.053 1.00 97.38 272 ALA A C 1
ATOM 2139 O O . ALA A 1 272 ? 5.198 5.574 -17.019 1.00 97.38 272 ALA A O 1
ATOM 2140 N N . TRP A 1 273 ? 6.402 7.409 -17.497 1.00 97.56 273 TRP A N 1
ATOM 2141 C CA . TRP A 1 273 ? 5.320 8.153 -18.135 1.00 97.56 273 TRP A CA 1
ATOM 2142 C C . TRP A 1 273 ? 5.737 8.598 -19.530 1.00 97.56 273 TRP A C 1
ATOM 2144 O O . TRP A 1 273 ? 6.915 8.849 -19.792 1.00 97.56 273 TRP A O 1
ATOM 2154 N N . LEU A 1 274 ? 4.776 8.674 -20.442 1.00 96.19 274 LEU A N 1
ATOM 2155 C CA . LEU A 1 274 ? 5.025 9.136 -21.798 1.00 96.19 274 LEU A CA 1
ATOM 2156 C C . LEU A 1 274 ? 4.930 10.665 -21.855 1.00 96.19 274 LEU A C 1
ATOM 2158 O O . LEU A 1 274 ? 3.941 11.248 -21.411 1.00 96.19 274 LEU A O 1
ATOM 2162 N N . THR A 1 275 ? 5.948 11.318 -22.410 1.00 94.19 275 THR A N 1
ATOM 2163 C CA . THR A 1 275 ? 5.940 12.769 -22.627 1.00 94.19 275 THR A CA 1
ATOM 2164 C C . THR A 1 275 ? 5.125 13.141 -23.875 1.00 94.19 275 THR A C 1
ATOM 2166 O O . THR A 1 275 ? 4.919 12.291 -24.752 1.00 94.19 275 THR A O 1
ATOM 2169 N N . PRO A 1 276 ? 4.681 14.407 -24.017 1.00 90.56 276 PRO A N 1
ATOM 2170 C CA . PRO A 1 276 ? 3.976 14.873 -25.217 1.00 90.56 276 PRO A CA 1
ATOM 2171 C C . PRO A 1 276 ? 4.752 14.656 -26.530 1.00 90.56 276 PRO A C 1
ATOM 2173 O O . PRO A 1 276 ? 4.148 14.499 -27.590 1.00 90.56 276 PRO A O 1
ATOM 2176 N N . GLU A 1 277 ? 6.083 14.584 -26.470 1.00 88.06 277 GLU A N 1
ATOM 2177 C CA . GLU A 1 277 ? 6.978 14.339 -27.610 1.00 88.06 277 GLU A CA 1
ATOM 2178 C C . GLU A 1 277 ? 7.082 12.849 -27.988 1.00 88.06 277 GLU A C 1
ATOM 2180 O O . GLU A 1 277 ? 7.826 12.492 -28.907 1.00 88.06 277 GLU A O 1
ATOM 2185 N N . GLY A 1 278 ? 6.379 11.961 -27.278 1.00 90.19 278 GLY A N 1
ATOM 2186 C CA . GLY A 1 278 ? 6.392 10.518 -27.519 1.00 90.19 278 GLY A CA 1
ATOM 2187 C C . GLY A 1 278 ? 7.664 9.819 -27.031 1.00 90.19 278 GLY A C 1
ATOM 2188 O O . GLY A 1 278 ? 8.051 8.791 -27.587 1.00 90.19 278 GLY A O 1
ATOM 2189 N N . THR A 1 279 ? 8.339 10.379 -26.024 1.00 94.69 279 THR A N 1
ATOM 2190 C CA . THR A 1 279 ? 9.490 9.751 -25.355 1.00 94.69 279 THR A CA 1
ATOM 2191 C C . THR A 1 279 ? 9.066 9.292 -23.961 1.00 94.69 279 THR A C 1
ATOM 2193 O O . THR A 1 279 ? 8.257 9.948 -23.314 1.00 94.69 279 THR A O 1
ATOM 2196 N N . TRP A 1 280 ? 9.558 8.145 -23.499 1.00 97.75 280 TRP A N 1
ATOM 2197 C CA . TRP A 1 280 ? 9.287 7.678 -22.141 1.00 97.75 280 TRP A CA 1
ATOM 2198 C C . TRP A 1 280 ? 10.248 8.331 -21.166 1.00 97.75 280 TRP A C 1
ATOM 2200 O O . TRP A 1 280 ? 11.447 8.394 -21.434 1.00 97.75 280 TRP A O 1
ATOM 2210 N N . ARG A 1 281 ? 9.730 8.743 -20.016 1.00 97.75 281 ARG A N 1
ATOM 2211 C CA . ARG A 1 281 ? 10.505 9.335 -18.936 1.00 97.75 281 ARG A CA 1
ATOM 2212 C C . ARG A 1 281 ? 10.341 8.532 -17.659 1.00 97.75 281 ARG A C 1
ATOM 2214 O O . ARG A 1 281 ? 9.251 8.053 -17.357 1.00 97.75 281 ARG A O 1
ATOM 2221 N N . ILE A 1 282 ? 11.431 8.387 -16.918 1.00 97.88 282 ILE A N 1
ATOM 2222 C CA . ILE A 1 282 ? 11.459 7.757 -15.595 1.00 97.88 282 ILE A CA 1
ATOM 2223 C C . ILE A 1 282 ? 12.148 8.673 -14.592 1.00 97.88 282 ILE A C 1
ATOM 2225 O O . ILE A 1 282 ? 12.984 9.497 -14.972 1.00 97.88 282 ILE A O 1
ATOM 2229 N N . ALA A 1 283 ? 11.845 8.472 -13.313 1.00 98.12 283 ALA A N 1
ATOM 2230 C CA . ALA A 1 283 ? 12.557 9.087 -12.205 1.00 98.12 283 ALA A CA 1
ATOM 2231 C C . ALA A 1 283 ? 13.319 8.034 -11.378 1.00 98.12 283 ALA A C 1
ATOM 2233 O O . ALA A 1 283 ? 12.929 6.866 -11.316 1.00 98.12 283 ALA A O 1
ATOM 2234 N N . ILE A 1 284 ? 14.421 8.446 -10.746 1.00 98.19 284 ILE A N 1
ATOM 2235 C CA . ILE A 1 284 ? 15.217 7.614 -9.829 1.00 98.19 284 ILE A CA 1
ATOM 2236 C C . ILE A 1 284 ? 15.581 8.440 -8.594 1.00 98.19 284 ILE A C 1
ATOM 2238 O O . ILE A 1 284 ? 16.035 9.581 -8.715 1.00 98.19 284 ILE A O 1
ATOM 2242 N N . GLY A 1 285 ? 15.372 7.865 -7.408 1.00 96.88 285 GLY A N 1
ATOM 2243 C CA . GLY A 1 285 ? 15.737 8.481 -6.135 1.00 96.88 285 GLY A CA 1
ATOM 2244 C C . GLY A 1 285 ? 17.247 8.462 -5.900 1.00 96.88 285 GLY A C 1
ATOM 2245 O O . GLY A 1 285 ? 17.938 7.495 -6.231 1.00 96.88 285 GLY A O 1
ATOM 2246 N N . SER A 1 286 ? 17.773 9.563 -5.368 1.00 97.69 286 SER A N 1
ATOM 2247 C CA . SER A 1 286 ? 19.196 9.734 -5.085 1.00 97.69 286 SER A CA 1
ATOM 2248 C C . SER A 1 286 ? 19.423 10.846 -4.048 1.00 97.69 286 SER A C 1
ATOM 2250 O O . SER A 1 286 ? 18.475 11.419 -3.505 1.00 97.69 286 SER A O 1
ATOM 2252 N N . LYS A 1 287 ? 20.686 11.171 -3.760 1.00 96.62 287 LYS A N 1
ATOM 2253 C CA . LYS A 1 287 ? 21.073 12.351 -2.981 1.00 96.62 287 LYS A CA 1
ATOM 2254 C C . LYS A 1 287 ? 22.389 12.944 -3.459 1.00 96.62 287 LYS A C 1
ATOM 2256 O O . LYS A 1 287 ? 23.281 12.242 -3.929 1.00 96.62 287 LYS A O 1
ATOM 2261 N N . VAL A 1 288 ? 22.539 14.245 -3.232 1.00 96.19 288 VAL A N 1
ATOM 2262 C CA . VAL A 1 288 ? 23.822 14.950 -3.305 1.00 96.19 288 VAL A CA 1
ATOM 2263 C C . VAL A 1 288 ? 24.070 15.606 -1.952 1.00 96.19 288 VAL A C 1
ATOM 2265 O O . VAL A 1 288 ? 23.302 16.456 -1.500 1.00 96.19 288 VAL A O 1
ATOM 2268 N N . ASN A 1 289 ? 25.150 15.203 -1.281 1.00 93.75 289 ASN A N 1
ATOM 2269 C CA . ASN A 1 289 ? 25.404 15.541 0.123 1.00 93.75 289 ASN A CA 1
ATOM 2270 C C . ASN A 1 289 ? 24.218 15.120 1.013 1.00 93.75 289 ASN A C 1
ATOM 2272 O O . ASN A 1 289 ? 23.940 13.928 1.108 1.00 93.75 289 ASN A O 1
ATOM 2276 N N . ASN A 1 290 ? 23.532 16.078 1.643 1.00 94.06 290 ASN A N 1
ATOM 2277 C CA . ASN A 1 290 ? 22.324 15.843 2.440 1.00 94.06 290 ASN A CA 1
ATOM 2278 C C . ASN A 1 290 ? 21.033 16.330 1.750 1.00 94.06 290 ASN A C 1
ATOM 2280 O O . ASN A 1 290 ? 20.007 16.524 2.395 1.00 94.06 290 ASN A O 1
ATOM 2284 N N . THR A 1 291 ? 21.099 16.619 0.449 1.00 97.75 291 THR A N 1
ATOM 2285 C CA . THR A 1 291 ? 19.942 17.031 -0.355 1.00 97.75 291 THR A CA 1
ATOM 2286 C C . THR A 1 291 ? 19.430 15.814 -1.101 1.00 97.75 291 THR A C 1
ATOM 2288 O O . THR A 1 291 ? 20.129 15.310 -1.984 1.00 97.75 291 THR A O 1
ATOM 2291 N N . GLY A 1 292 ? 18.236 15.348 -0.749 1.00 97.94 292 GLY A N 1
ATOM 2292 C CA . GLY A 1 292 ? 17.552 14.312 -1.507 1.00 97.94 292 GLY A CA 1
ATOM 2293 C C . GLY A 1 292 ? 17.092 14.861 -2.846 1.00 97.94 292 GLY A C 1
ATOM 2294 O O . GLY A 1 292 ? 16.669 16.017 -2.936 1.00 97.94 292 GLY A O 1
ATOM 2295 N N . ILE A 1 293 ? 17.252 14.063 -3.897 1.00 98.25 293 ILE A N 1
ATOM 2296 C CA . ILE A 1 293 ? 16.968 14.467 -5.273 1.00 98.25 293 ILE A CA 1
ATOM 2297 C C . ILE A 1 293 ? 16.271 13.351 -6.046 1.00 98.25 293 ILE A C 1
ATOM 2299 O O . ILE A 1 293 ? 16.393 12.167 -5.726 1.00 98.25 293 ILE A O 1
ATOM 2303 N N . SER A 1 294 ? 15.591 13.738 -7.121 1.00 98.19 294 SER A N 1
ATOM 2304 C CA . SER A 1 294 ? 15.067 12.817 -8.122 1.00 98.19 294 SER A CA 1
ATOM 2305 C C . SER A 1 294 ? 15.698 13.101 -9.482 1.00 98.19 294 SER A C 1
ATOM 2307 O O . SER A 1 294 ? 15.464 14.148 -10.090 1.00 98.19 294 SER A O 1
ATOM 2309 N N . LEU A 1 295 ? 16.524 12.164 -9.942 1.00 98.31 295 LEU A N 1
ATOM 2310 C CA . LEU A 1 295 ? 17.102 12.167 -11.284 1.00 98.31 295 LEU A CA 1
ATOM 2311 C C . LEU A 1 295 ? 16.027 11.772 -12.296 1.00 98.31 295 LEU A C 1
ATOM 2313 O O . LEU A 1 295 ? 15.153 10.973 -11.964 1.00 98.31 295 LEU A O 1
ATOM 2317 N N . ILE A 1 296 ? 16.124 12.271 -13.527 1.00 97.50 296 ILE A N 1
ATOM 2318 C CA . ILE A 1 296 ? 15.198 11.935 -14.615 1.00 97.50 296 ILE A CA 1
ATOM 2319 C C . ILE A 1 296 ? 15.941 11.493 -15.867 1.00 97.50 296 ILE A C 1
ATOM 2321 O O . ILE A 1 296 ? 16.955 12.076 -16.250 1.00 97.50 296 ILE A O 1
ATOM 2325 N N . TYR A 1 297 ? 15.412 10.455 -16.505 1.00 98.19 297 TYR A N 1
ATOM 2326 C CA . TYR A 1 297 ? 15.982 9.872 -17.711 1.00 98.19 297 TYR A CA 1
ATOM 2327 C C . TYR A 1 297 ? 14.914 9.726 -18.783 1.00 98.19 297 TYR A C 1
ATOM 2329 O O . TYR A 1 297 ? 13.802 9.292 -18.487 1.00 98.19 297 TYR A O 1
ATOM 2337 N N . ASP A 1 298 ? 15.299 10.012 -20.023 1.00 97.44 298 ASP A N 1
ATOM 2338 C CA . ASP A 1 298 ? 14.486 9.757 -21.207 1.00 97.44 298 ASP A CA 1
ATOM 2339 C C . ASP A 1 298 ? 14.935 8.473 -21.913 1.00 97.44 298 ASP A C 1
ATOM 2341 O O . ASP A 1 298 ? 16.129 8.174 -22.019 1.00 97.44 298 ASP A O 1
ATOM 2345 N N . THR A 1 299 ? 13.973 7.721 -22.443 1.00 97.88 299 THR A N 1
ATOM 2346 C CA . THR A 1 299 ? 14.199 6.526 -23.256 1.00 97.88 299 THR A CA 1
ATOM 2347 C C . THR A 1 299 ? 13.136 6.376 -24.342 1.00 97.88 299 THR A C 1
ATOM 2349 O O . THR A 1 299 ? 12.004 6.836 -24.216 1.00 97.88 299 THR A O 1
ATOM 2352 N N . LYS A 1 300 ? 13.498 5.705 -25.436 1.00 95.44 300 LYS A N 1
ATOM 2353 C CA . LYS A 1 300 ? 12.559 5.318 -26.503 1.00 95.44 300 LYS A CA 1
ATOM 2354 C C . LYS A 1 300 ? 12.360 3.809 -26.605 1.00 95.44 300 LYS A C 1
ATOM 2356 O O . LYS A 1 300 ? 11.412 3.369 -27.242 1.00 95.44 300 LYS A O 1
ATOM 2361 N N . ASP A 1 301 ? 13.255 3.027 -26.008 1.00 94.75 301 ASP A N 1
ATOM 2362 C CA . ASP A 1 301 ? 13.340 1.574 -26.176 1.00 94.75 301 ASP A CA 1
ATOM 2363 C C . ASP A 1 301 ? 13.491 0.813 -24.848 1.00 94.75 301 ASP A C 1
ATOM 2365 O O . ASP A 1 301 ? 13.576 -0.416 -24.861 1.00 94.75 301 ASP A O 1
ATOM 2369 N N . PHE A 1 302 ? 13.547 1.531 -23.716 1.00 97.06 302 PHE A N 1
ATOM 2370 C CA . PHE A 1 302 ? 13.836 1.019 -22.371 1.00 97.06 302 PHE A CA 1
ATOM 2371 C C . PHE A 1 302 ? 15.193 0.324 -22.220 1.00 97.06 302 PHE A C 1
ATOM 2373 O O . PHE A 1 302 ? 15.464 -0.256 -21.175 1.00 97.06 302 PHE A O 1
ATOM 2380 N N . LYS A 1 303 ? 16.061 0.389 -23.230 1.00 97.31 303 LYS A N 1
ATOM 2381 C CA . LYS A 1 303 ? 17.399 -0.223 -23.233 1.00 97.31 303 LYS A CA 1
ATOM 2382 C C . LYS A 1 303 ? 18.488 0.836 -23.176 1.00 97.31 303 LYS A C 1
ATOM 2384 O O . LYS A 1 303 ? 19.538 0.597 -22.589 1.00 97.31 303 LYS A O 1
ATOM 2389 N N . THR A 1 304 ? 18.222 1.995 -23.768 1.00 97.69 304 THR A N 1
ATOM 2390 C CA . THR A 1 304 ? 19.112 3.151 -23.792 1.00 97.69 304 THR A CA 1
ATOM 2391 C C . THR A 1 304 ? 18.442 4.302 -23.057 1.00 97.69 304 THR A C 1
ATOM 2393 O O . THR A 1 304 ? 17.326 4.696 -23.400 1.00 97.69 304 THR A O 1
ATOM 2396 N N . PHE A 1 305 ? 19.129 4.854 -22.059 1.00 98.31 305 PHE A N 1
ATOM 2397 C CA . PHE A 1 305 ? 18.626 5.952 -21.239 1.00 98.31 305 PHE A CA 1
ATOM 2398 C C . PHE A 1 305 ? 19.550 7.161 -21.337 1.00 98.31 305 PHE A C 1
ATOM 2400 O O . PHE A 1 305 ? 20.768 7.039 -21.199 1.00 98.31 305 PHE A O 1
ATOM 2407 N N . THR A 1 306 ? 18.958 8.333 -21.536 1.00 97.62 306 THR A N 1
ATOM 2408 C CA . THR A 1 306 ? 19.664 9.614 -21.543 1.00 97.62 306 THR A CA 1
ATOM 2409 C C . THR A 1 306 ? 19.313 10.364 -20.270 1.00 97.62 306 THR A C 1
ATOM 2411 O O . THR A 1 306 ? 18.148 10.697 -20.061 1.00 97.62 306 THR A O 1
ATOM 2414 N N . LEU A 1 307 ? 20.311 10.630 -19.423 1.00 97.50 307 LEU A N 1
ATOM 2415 C CA . LEU A 1 307 ? 20.145 11.513 -18.268 1.00 97.50 307 LEU A CA 1
ATOM 2416 C C . LEU A 1 307 ? 19.816 12.923 -18.765 1.00 97.50 307 LEU A C 1
ATOM 2418 O O . LEU A 1 307 ? 20.544 13.469 -19.596 1.00 97.50 307 LEU A O 1
ATOM 2422 N N . ILE A 1 308 ? 18.738 13.502 -18.249 1.00 94.94 308 ILE A N 1
ATOM 2423 C CA . ILE A 1 308 ? 18.377 14.892 -18.524 1.00 94.94 308 ILE A CA 1
ATOM 2424 C C . ILE A 1 308 ? 19.152 15.784 -17.556 1.00 94.94 308 ILE A C 1
ATOM 2426 O O . ILE A 1 308 ? 19.320 15.439 -16.387 1.00 94.94 308 ILE A O 1
ATOM 2430 N N . ASP A 1 309 ? 19.641 16.922 -18.047 1.00 91.69 309 ASP A N 1
ATOM 2431 C CA . ASP A 1 309 ? 20.354 17.881 -17.205 1.00 91.69 309 ASP A CA 1
ATOM 2432 C C . ASP A 1 309 ? 19.434 18.453 -16.112 1.00 91.69 309 ASP A C 1
ATOM 2434 O O . ASP A 1 309 ? 18.287 18.829 -16.365 1.00 91.69 309 ASP A O 1
ATOM 2438 N N . GLY A 1 310 ? 19.950 18.530 -14.885 1.00 92.69 310 GLY A N 1
ATOM 2439 C CA . GLY A 1 310 ? 19.178 18.886 -13.696 1.00 92.69 310 GLY A CA 1
ATOM 2440 C C . GLY A 1 310 ? 18.462 17.708 -13.021 1.00 92.69 310 GLY A C 1
ATOM 2441 O O . GLY A 1 310 ? 18.843 16.548 -13.144 1.00 92.69 310 GLY A O 1
ATOM 2442 N N . VAL A 1 311 ? 17.452 18.035 -12.213 1.00 96.94 311 VAL A N 1
ATOM 2443 C CA . VAL A 1 311 ? 16.663 17.087 -11.408 1.00 96.94 311 VAL A CA 1
ATOM 2444 C C . VAL A 1 311 ? 15.188 17.461 -11.491 1.00 96.94 311 VAL A C 1
ATOM 2446 O O . VAL A 1 311 ? 14.866 18.645 -11.622 1.00 96.94 311 VAL A O 1
ATOM 2449 N N . LEU A 1 312 ? 14.295 16.478 -11.347 1.00 97.62 312 LEU A N 1
ATOM 2450 C CA . LEU A 1 312 ? 12.850 16.722 -11.281 1.00 97.62 312 LEU A CA 1
ATOM 2451 C C . LEU A 1 312 ? 12.496 17.617 -10.086 1.00 97.62 312 LEU A C 1
ATOM 2453 O O . LEU A 1 312 ? 11.737 18.577 -10.221 1.00 97.62 312 LEU A O 1
ATOM 2457 N N . ARG A 1 313 ? 13.090 17.299 -8.928 1.00 97.50 313 ARG A N 1
ATOM 2458 C CA . ARG A 1 313 ? 13.046 18.065 -7.676 1.00 97.50 313 ARG A CA 1
ATOM 2459 C C . ARG A 1 313 ? 14.236 17.679 -6.797 1.00 97.50 313 ARG A C 1
ATOM 2461 O O . ARG A 1 313 ? 14.735 16.556 -6.887 1.00 97.50 313 ARG A O 1
ATOM 2468 N N . GLY A 1 314 ? 14.658 18.595 -5.930 1.00 97.44 314 GLY A N 1
ATOM 2469 C CA . GLY A 1 314 ? 15.562 18.305 -4.823 1.00 97.44 314 GLY A CA 1
ATOM 2470 C C . GLY A 1 314 ? 15.232 19.160 -3.606 1.00 97.44 314 GLY A C 1
ATOM 2471 O O . GLY A 1 314 ? 14.907 20.337 -3.768 1.00 97.44 314 GLY A O 1
ATOM 2472 N N . VAL A 1 315 ? 15.308 18.573 -2.410 1.00 98.19 315 VAL A N 1
ATOM 2473 C CA . VAL A 1 315 ? 14.956 19.242 -1.145 1.00 98.19 315 VAL A CA 1
ATOM 2474 C C . VAL A 1 315 ? 16.098 19.088 -0.137 1.00 98.19 315 VAL A C 1
ATOM 2476 O O . VAL A 1 315 ? 16.457 17.959 0.220 1.00 98.19 315 VAL A O 1
ATOM 2479 N N . PRO A 1 316 ? 16.714 20.194 0.321 1.00 97.31 316 PRO A N 1
ATOM 2480 C CA . PRO A 1 316 ? 17.809 20.140 1.285 1.00 97.31 316 PRO A CA 1
ATOM 2481 C C . PRO A 1 316 ? 17.392 19.508 2.615 1.00 97.31 316 PRO A C 1
ATOM 2483 O O . PRO A 1 316 ? 16.271 19.692 3.070 1.00 97.31 316 PRO A O 1
ATOM 2486 N N . GLY A 1 317 ? 18.315 18.799 3.267 1.00 95.56 317 GLY A N 1
ATOM 2487 C CA . GLY A 1 317 ? 18.107 18.272 4.619 1.00 95.56 317 GLY A CA 1
ATOM 2488 C C . GLY A 1 317 ? 17.304 16.972 4.699 1.00 95.56 317 GLY A C 1
ATOM 2489 O O . GLY A 1 317 ? 17.104 16.470 5.798 1.00 95.56 317 GLY A O 1
ATOM 2490 N N . THR A 1 318 ? 16.871 16.416 3.565 1.00 95.69 318 THR A N 1
ATOM 2491 C CA . THR A 1 318 ? 16.010 15.220 3.515 1.00 95.69 318 THR A CA 1
ATOM 2492 C C . THR A 1 318 ? 16.775 13.898 3.382 1.00 95.69 318 THR A C 1
ATOM 2494 O O . THR A 1 318 ? 16.178 12.832 3.516 1.00 95.69 318 THR A O 1
ATOM 2497 N N . GLY A 1 319 ? 18.088 13.938 3.137 1.00 95.56 319 GLY A N 1
ATOM 2498 C CA . GLY A 1 319 ? 18.905 12.726 3.041 1.00 95.56 319 GLY A CA 1
ATOM 2499 C C . GLY A 1 319 ? 18.644 11.922 1.765 1.00 95.56 319 GLY A C 1
ATOM 2500 O O . GLY A 1 319 ? 18.467 12.491 0.691 1.00 95.56 319 GLY A O 1
ATOM 2501 N N . MET A 1 320 ? 18.704 10.590 1.848 1.00 95.19 320 MET A N 1
ATOM 2502 C CA . MET A 1 320 ? 18.508 9.719 0.680 1.00 95.19 320 MET A CA 1
ATOM 2503 C C . MET A 1 320 ? 17.023 9.556 0.350 1.00 95.19 320 MET A C 1
ATOM 2505 O O . MET A 1 320 ? 16.234 9.164 1.210 1.00 95.19 320 MET A O 1
ATOM 2509 N N . TRP A 1 321 ? 16.667 9.814 -0.910 1.00 97.38 321 TRP A N 1
ATOM 2510 C CA . TRP A 1 321 ? 15.337 9.536 -1.446 1.00 97.38 321 TRP A CA 1
ATOM 2511 C C . TRP A 1 321 ? 15.274 8.125 -2.015 1.00 97.38 321 TRP A C 1
ATOM 2513 O O . TRP A 1 321 ? 15.968 7.799 -2.975 1.00 97.38 321 TRP A O 1
ATOM 2523 N N . GLU A 1 322 ? 14.416 7.304 -1.432 1.00 94.25 322 GLU A N 1
ATOM 2524 C CA . GLU A 1 322 ? 14.070 5.969 -1.904 1.00 94.25 322 GLU A CA 1
ATOM 2525 C C . GLU A 1 322 ? 12.666 5.961 -2.498 1.00 94.25 322 GLU A C 1
ATOM 2527 O O . GLU A 1 322 ? 11.856 6.845 -2.217 1.00 94.25 322 GLU A O 1
ATOM 2532 N N . CYS A 1 323 ? 12.366 4.933 -3.294 1.00 95.38 323 CYS A N 1
ATOM 2533 C CA . CYS A 1 323 ? 11.022 4.629 -3.788 1.00 95.38 323 CYS A CA 1
ATOM 2534 C C . CYS A 1 323 ? 10.243 5.881 -4.214 1.00 95.38 323 CYS A C 1
ATOM 2536 O O . CYS A 1 323 ? 9.098 6.083 -3.787 1.00 95.38 323 CYS A O 1
ATOM 2538 N N . VAL A 1 324 ? 10.890 6.730 -5.023 1.00 97.94 324 VAL A N 1
ATOM 2539 C CA . VAL A 1 324 ? 10.235 7.897 -5.612 1.00 97.94 324 VAL A CA 1
ATOM 2540 C C . VAL A 1 324 ? 9.018 7.404 -6.394 1.00 97.94 324 VAL A C 1
ATOM 2542 O O . VAL A 1 324 ? 9.048 6.340 -7.021 1.00 97.94 324 VAL A O 1
ATOM 2545 N N . ASP A 1 325 ? 7.924 8.148 -6.313 1.00 98.12 325 ASP A N 1
ATOM 2546 C CA . ASP A 1 325 ? 6.735 7.913 -7.123 1.00 98.12 325 ASP A CA 1
ATOM 2547 C C . ASP A 1 325 ? 6.223 9.251 -7.656 1.00 98.12 325 ASP A C 1
ATOM 2549 O O . ASP A 1 325 ? 6.254 10.266 -6.952 1.00 98.12 325 ASP A O 1
ATOM 2553 N N . PHE A 1 326 ? 5.804 9.257 -8.916 1.00 98.50 326 PHE A N 1
ATOM 2554 C CA . PHE A 1 326 ? 5.418 10.467 -9.629 1.00 98.50 326 PHE A CA 1
ATOM 2555 C C . PHE A 1 326 ? 4.222 10.177 -10.520 1.00 98.50 326 PHE A C 1
ATOM 2557 O O . PHE A 1 326 ? 4.307 9.356 -11.434 1.00 98.50 326 PHE A O 1
ATOM 2564 N N . TYR A 1 327 ? 3.090 10.814 -10.229 1.00 98.44 327 TYR A N 1
ATOM 2565 C CA . TYR A 1 327 ? 1.845 10.504 -10.917 1.00 98.44 327 TYR A CA 1
ATOM 2566 C C . TYR A 1 327 ? 0.831 11.655 -10.882 1.00 98.44 327 TYR A C 1
ATOM 2568 O O . TYR A 1 327 ? 0.859 12.485 -9.970 1.00 98.44 327 TYR A O 1
ATOM 2576 N N . PRO A 1 328 ? -0.108 11.692 -11.840 1.00 98.56 328 PRO A N 1
ATOM 2577 C CA . PRO A 1 328 ? -1.153 12.700 -11.884 1.00 98.56 328 PRO A CA 1
ATOM 2578 C C . PRO A 1 328 ? -2.385 12.333 -11.043 1.00 98.56 328 PRO A C 1
ATOM 2580 O O . PRO A 1 328 ? -2.738 11.163 -10.868 1.00 98.56 328 PRO A O 1
ATOM 2583 N N . VAL A 1 329 ? -3.089 13.366 -10.581 1.00 98.56 329 VAL A N 1
ATOM 2584 C CA . VAL A 1 329 ? -4.409 13.306 -9.937 1.00 98.56 329 VAL A CA 1
ATOM 2585 C C . VAL A 1 329 ? -5.349 14.335 -10.565 1.00 98.56 329 VAL A C 1
ATOM 2587 O O . VAL A 1 329 ? -4.931 15.431 -10.948 1.00 98.56 329 VAL A O 1
ATOM 2590 N N . SER A 1 330 ? -6.632 13.986 -10.694 1.00 97.75 330 SER A N 1
ATOM 2591 C CA . SER A 1 330 ? -7.628 14.886 -11.280 1.00 97.75 330 SER A CA 1
ATOM 2592 C C . SER A 1 330 ? -8.186 15.851 -10.241 1.00 97.75 330 SER A C 1
ATOM 2594 O O . SER A 1 330 ? -8.591 15.445 -9.156 1.00 97.75 330 SER A O 1
ATOM 2596 N N . GLN A 1 331 ? -8.292 17.125 -10.609 1.00 96.50 331 GLN A N 1
ATOM 2597 C CA . GLN A 1 331 ? -9.025 18.126 -9.831 1.00 96.50 331 GLN A CA 1
ATOM 2598 C C . GLN A 1 331 ? -10.519 18.170 -10.191 1.00 96.50 331 GLN A C 1
ATOM 2600 O O . GLN A 1 331 ? -11.299 18.836 -9.514 1.00 96.50 331 GLN A O 1
ATOM 2605 N N . ILE A 1 332 ? -10.931 17.479 -11.260 1.00 94.44 332 ILE A N 1
ATOM 2606 C CA . ILE A 1 332 ? -12.276 17.587 -11.843 1.00 94.44 332 ILE A CA 1
ATOM 2607 C C . ILE A 1 332 ? -13.106 16.343 -11.530 1.00 94.44 332 ILE A C 1
ATOM 2609 O O . ILE A 1 332 ? -14.223 16.460 -11.025 1.00 94.44 332 ILE A O 1
ATOM 2613 N N . VAL A 1 333 ? -12.566 15.149 -11.784 1.00 92.38 333 VAL A N 1
ATOM 2614 C CA . VAL A 1 333 ? -13.264 13.866 -11.596 1.00 92.38 333 VAL A CA 1
ATOM 2615 C C . VAL A 1 333 ? -12.695 13.096 -10.406 1.00 92.38 333 VAL A C 1
ATOM 2617 O O . VAL A 1 333 ? -11.550 13.300 -10.024 1.00 92.38 333 VAL A O 1
ATOM 2620 N N . GLU A 1 334 ? -13.494 12.224 -9.798 1.00 91.75 334 GLU A N 1
ATOM 2621 C CA . GLU A 1 334 ? -13.090 11.385 -8.651 1.00 91.75 334 GLU A CA 1
ATOM 2622 C C . GLU A 1 334 ? -12.558 10.020 -9.109 1.00 91.75 334 GLU A C 1
ATOM 2624 O O . GLU A 1 334 ? -12.911 8.977 -8.570 1.00 91.75 334 GLU A O 1
ATOM 2629 N N . ASN A 1 335 ? -11.702 10.044 -10.131 1.00 92.94 335 ASN A N 1
ATOM 2630 C CA . ASN A 1 335 ? -11.061 8.864 -10.701 1.00 92.94 335 ASN A CA 1
ATOM 2631 C C . ASN A 1 335 ? -9.539 8.988 -10.595 1.00 92.94 335 ASN A C 1
ATOM 2633 O O . ASN A 1 335 ? -8.979 10.087 -10.544 1.00 92.94 335 ASN A O 1
ATOM 2637 N N . GLY A 1 336 ? -8.866 7.840 -10.631 1.00 95.31 336 GLY A N 1
ATOM 2638 C CA . GLY A 1 336 ? -7.436 7.797 -10.903 1.00 95.31 336 GLY A CA 1
ATOM 2639 C C . GLY A 1 336 ? -7.145 8.222 -12.339 1.00 95.31 336 GLY A C 1
ATOM 2640 O O . GLY A 1 336 ? -8.001 8.121 -13.217 1.00 95.31 336 GLY A O 1
ATOM 2641 N N . LEU A 1 337 ? -5.917 8.668 -12.575 1.00 97.06 337 LEU A N 1
ATOM 2642 C CA . LEU A 1 337 ? -5.418 8.988 -13.906 1.00 97.06 337 LEU A CA 1
ATOM 2643 C C . LEU A 1 337 ? -4.262 8.055 -14.269 1.00 97.06 337 LEU A C 1
ATOM 2645 O O . LEU A 1 337 ? -3.450 7.700 -13.401 1.00 97.06 337 LEU A O 1
ATOM 2649 N N . ASP A 1 338 ? -4.182 7.700 -15.553 1.00 95.81 338 ASP A N 1
ATOM 2650 C CA . ASP A 1 338 ? -2.988 7.075 -16.119 1.00 95.81 338 ASP A CA 1
ATOM 2651 C C . ASP A 1 338 ? -1.762 7.960 -15.865 1.00 95.81 338 ASP A C 1
ATOM 2653 O O . ASP A 1 338 ? -1.857 9.188 -15.854 1.00 95.81 338 ASP A O 1
ATOM 2657 N N . THR A 1 339 ? -0.607 7.333 -15.650 1.00 96.69 339 THR A N 1
ATOM 2658 C CA . THR A 1 339 ? 0.628 8.016 -15.242 1.00 96.69 339 THR A CA 1
ATOM 2659 C C . THR A 1 339 ? 1.110 9.045 -16.276 1.00 96.69 339 THR A C 1
ATOM 2661 O O . THR A 1 339 ? 1.802 9.986 -15.905 1.00 96.69 339 THR A O 1
ATOM 2664 N N . SER A 1 340 ? 0.709 8.923 -17.547 1.00 97.00 340 SER A N 1
ATOM 2665 C CA . SER A 1 340 ? 1.098 9.843 -18.629 1.00 97.00 340 SER A CA 1
ATOM 2666 C C . SER A 1 340 ? 0.160 11.042 -18.807 1.00 97.00 340 SER A C 1
ATOM 2668 O O . SER A 1 340 ? 0.391 11.879 -19.680 1.00 97.00 340 SER A O 1
ATOM 2670 N N . VAL A 1 341 ? -0.919 11.148 -18.026 1.00 96.69 341 VAL A N 1
ATOM 2671 C CA . VAL A 1 341 ? -1.881 12.251 -18.163 1.00 96.69 341 VAL A CA 1
ATOM 2672 C C . VAL A 1 341 ? -1.285 13.559 -17.637 1.00 96.69 341 VAL A C 1
ATOM 2674 O O . VAL A 1 341 ? -0.955 13.671 -16.462 1.00 96.69 341 VAL A O 1
ATOM 2677 N N . ASN A 1 342 ? -1.236 14.587 -18.487 1.00 95.75 342 ASN A N 1
ATOM 2678 C CA . ASN A 1 342 ? -0.852 15.949 -18.114 1.00 95.75 342 ASN A CA 1
ATOM 2679 C C . ASN A 1 342 ? -1.769 16.980 -18.799 1.00 95.75 342 ASN A C 1
ATOM 2681 O O . ASN A 1 342 ? -2.290 16.720 -19.885 1.00 95.75 342 ASN A O 1
ATOM 2685 N N . GLY A 1 343 ? -1.976 18.146 -18.180 1.00 94.38 343 GLY A N 1
ATOM 2686 C CA . GLY A 1 343 ? -2.769 19.239 -18.749 1.00 94.38 343 GLY A CA 1
ATOM 2687 C C . GLY A 1 343 ? -3.666 19.980 -17.746 1.00 94.38 343 GLY A C 1
ATOM 2688 O O . GLY A 1 343 ? -3.526 19.824 -16.533 1.00 94.38 343 GLY A O 1
ATOM 2689 N N . PRO A 1 344 ? -4.602 20.815 -18.238 1.00 94.50 344 PRO A N 1
ATOM 2690 C CA . PRO A 1 344 ? -5.509 21.582 -17.387 1.00 94.50 344 PRO A CA 1
ATOM 2691 C C . PRO A 1 344 ? -6.372 20.690 -16.484 1.00 94.50 344 PRO A C 1
ATOM 2693 O O . PRO A 1 344 ? -6.923 19.687 -16.933 1.00 94.50 344 PRO A O 1
ATOM 2696 N N . GLY A 1 345 ? -6.531 21.082 -15.216 1.00 95.12 345 GLY A N 1
ATOM 2697 C CA . GLY A 1 345 ? -7.316 20.325 -14.232 1.00 95.12 345 GLY A CA 1
ATOM 2698 C C . GLY A 1 345 ? -6.623 19.067 -13.694 1.00 95.12 345 GLY A C 1
ATOM 2699 O O . GLY A 1 345 ? -7.281 18.235 -13.063 1.00 95.12 345 GLY A O 1
ATOM 2700 N N . VAL A 1 346 ? -5.318 18.924 -13.941 1.00 97.44 346 VAL A N 1
ATOM 2701 C CA . VAL A 1 346 ? -4.467 17.848 -13.427 1.00 97.44 346 VAL A CA 1
ATOM 2702 C C . VAL A 1 346 ? -3.399 18.448 -12.517 1.00 97.44 346 VAL A C 1
ATOM 2704 O O . VAL A 1 346 ? -2.708 19.392 -12.895 1.00 97.44 346 VAL A O 1
ATOM 2707 N N . LYS A 1 347 ? -3.235 17.868 -11.328 1.00 97.69 347 LYS A N 1
ATOM 2708 C CA . LYS A 1 347 ? -2.062 18.084 -10.469 1.00 97.69 347 LYS A CA 1
ATOM 2709 C C . LYS A 1 347 ? -1.171 16.856 -10.508 1.00 97.69 347 LYS A C 1
ATOM 2711 O O . LYS A 1 347 ? -1.644 15.763 -10.801 1.00 97.69 347 LYS A O 1
ATOM 2716 N N . HIS A 1 348 ? 0.104 17.033 -10.196 1.00 98.62 348 HIS A N 1
ATOM 2717 C CA . HIS A 1 348 ? 1.047 15.932 -10.049 1.00 98.62 348 HIS A CA 1
ATOM 2718 C C . HIS A 1 348 ? 1.449 15.784 -8.590 1.00 98.62 348 HIS A C 1
ATOM 2720 O O . HIS A 1 348 ? 1.781 16.765 -7.922 1.00 98.62 348 HIS A O 1
ATOM 2726 N N . VAL A 1 349 ? 1.431 14.542 -8.125 1.00 98.69 349 VAL A N 1
ATOM 2727 C CA . VAL A 1 349 ? 1.932 14.144 -6.818 1.00 98.69 349 VAL A CA 1
ATOM 2728 C C . VAL A 1 349 ? 3.378 13.720 -6.988 1.00 98.69 349 VAL A C 1
ATOM 2730 O O . VAL A 1 349 ? 3.679 12.854 -7.812 1.00 98.69 349 VAL A O 1
ATOM 2733 N N . MET A 1 350 ? 4.260 14.304 -6.185 1.00 98.38 350 MET A N 1
ATOM 2734 C CA . MET A 1 350 ? 5.614 13.800 -6.014 1.00 98.38 350 MET A CA 1
ATOM 2735 C C . MET A 1 350 ? 5.739 13.178 -4.633 1.00 98.38 350 MET A C 1
ATOM 2737 O O . MET A 1 350 ? 5.444 13.829 -3.632 1.00 98.38 350 MET A O 1
ATOM 2741 N N . LYS A 1 351 ? 6.174 11.919 -4.585 1.00 98.56 351 LYS A N 1
ATOM 2742 C CA . LYS A 1 351 ? 6.374 11.170 -3.349 1.00 98.56 351 LYS A CA 1
ATOM 2743 C C . LYS A 1 351 ? 7.794 10.634 -3.250 1.00 98.56 351 LYS A C 1
ATOM 2745 O O . LYS A 1 351 ? 8.376 10.227 -4.251 1.00 98.56 351 LYS A O 1
ATOM 2750 N N . THR A 1 352 ? 8.316 10.576 -2.030 1.00 97.94 352 THR A N 1
ATOM 2751 C CA . THR A 1 352 ? 9.583 9.922 -1.690 1.00 97.94 352 THR A CA 1
ATOM 2752 C C . THR A 1 352 ? 9.465 9.154 -0.374 1.00 97.94 352 THR A C 1
ATOM 2754 O O . THR A 1 352 ? 8.690 9.529 0.507 1.00 97.94 352 THR A O 1
ATOM 2757 N N . SER A 1 353 ? 10.228 8.076 -0.244 1.00 97.12 353 SER A N 1
ATOM 2758 C CA . SER A 1 353 ? 10.506 7.408 1.027 1.00 97.12 353 SER A CA 1
ATOM 2759 C C . SER A 1 353 ? 11.836 7.938 1.551 1.00 97.12 353 SER A C 1
ATOM 2761 O O . SER A 1 353 ? 12.868 7.746 0.911 1.00 97.12 353 SER A O 1
ATOM 2763 N N . LEU A 1 354 ? 11.843 8.620 2.696 1.00 94.31 354 LEU A N 1
ATOM 2764 C CA . LEU A 1 354 ? 13.094 9.132 3.252 1.00 94.31 354 LEU A CA 1
ATOM 2765 C C . LEU A 1 354 ? 13.823 8.022 3.995 1.00 94.31 354 LEU A C 1
ATOM 2767 O O . LEU A 1 354 ? 13.284 7.417 4.927 1.00 94.31 354 LEU A O 1
ATOM 2771 N N . ASP A 1 355 ? 15.056 7.727 3.582 1.00 88.06 355 ASP A N 1
ATOM 2772 C CA . ASP A 1 355 ? 15.886 6.750 4.286 1.00 88.06 355 ASP A CA 1
ATOM 2773 C C . ASP A 1 355 ? 16.100 7.223 5.733 1.00 88.06 355 ASP A C 1
ATOM 2775 O O . ASP A 1 355 ? 15.894 6.472 6.676 1.00 88.06 355 ASP A O 1
ATOM 2779 N N . ASP A 1 356 ? 16.383 8.501 5.949 1.00 86.56 356 ASP A N 1
ATOM 2780 C CA . ASP A 1 356 ? 16.843 8.976 7.250 1.00 86.56 356 ASP A CA 1
ATOM 2781 C C . ASP A 1 356 ? 15.805 8.859 8.379 1.00 86.56 356 ASP A C 1
ATOM 2783 O O . ASP A 1 356 ? 16.203 8.585 9.512 1.00 86.56 356 ASP A O 1
ATOM 2787 N N . ASP A 1 357 ? 14.510 9.054 8.117 1.00 87.31 357 ASP A N 1
ATOM 2788 C CA . ASP A 1 357 ? 13.455 9.045 9.147 1.00 87.31 357 ASP A CA 1
ATOM 2789 C C . ASP A 1 357 ? 12.440 7.894 9.010 1.00 87.31 357 ASP A C 1
ATOM 2791 O O . ASP A 1 357 ? 11.594 7.712 9.891 1.00 87.31 357 ASP A O 1
ATOM 2795 N N . ARG A 1 358 ? 12.571 7.089 7.945 1.00 89.81 358 ARG A N 1
ATOM 2796 C CA . ARG A 1 358 ? 11.744 5.912 7.651 1.00 89.81 358 ARG A CA 1
ATOM 2797 C C . ARG A 1 358 ? 10.259 6.236 7.426 1.00 89.81 358 ARG A C 1
ATOM 2799 O O . ARG A 1 358 ? 9.419 5.395 7.738 1.00 89.81 358 ARG A O 1
ATOM 2806 N N . ASN A 1 359 ? 9.940 7.415 6.883 1.00 94.38 359 ASN A N 1
ATOM 2807 C CA . ASN A 1 359 ? 8.576 7.806 6.518 1.00 94.38 359 ASN A CA 1
ATOM 2808 C C . ASN A 1 359 ? 8.434 8.118 5.022 1.00 94.38 359 ASN A C 1
ATOM 2810 O O . ASN A 1 359 ? 9.392 8.486 4.337 1.00 94.38 359 ASN A O 1
ATOM 2814 N N . ASP A 1 360 ? 7.196 8.019 4.545 1.00 97.88 360 ASP A N 1
ATOM 2815 C CA . ASP A 1 360 ? 6.817 8.364 3.181 1.00 97.88 360 ASP A CA 1
ATOM 2816 C C . ASP A 1 360 ? 6.119 9.719 3.137 1.00 97.88 360 ASP A C 1
ATOM 2818 O O . ASP A 1 360 ? 5.058 9.907 3.738 1.00 97.88 360 ASP A O 1
ATOM 2822 N N . TYR A 1 361 ? 6.700 10.644 2.378 1.00 98.62 361 TYR A N 1
ATOM 2823 C CA . TYR A 1 361 ? 6.190 11.999 2.212 1.00 98.62 361 TYR A CA 1
ATOM 2824 C C . TYR A 1 361 ? 5.737 12.239 0.789 1.00 98.62 361 TYR A C 1
ATOM 2826 O O . TYR A 1 361 ? 6.390 11.792 -0.155 1.00 98.62 361 TYR A O 1
ATOM 2834 N N . TYR A 1 362 ? 4.674 13.017 0.636 1.00 98.75 362 TYR A N 1
ATOM 2835 C CA . TYR A 1 362 ? 4.231 13.503 -0.658 1.00 98.75 362 TYR A CA 1
ATOM 2836 C C . TYR A 1 362 ? 3.973 15.004 -0.621 1.00 98.75 362 TYR A C 1
ATOM 2838 O O . TYR A 1 362 ? 3.719 15.589 0.430 1.00 98.75 362 TYR A O 1
ATOM 2846 N N . ALA A 1 363 ? 3.999 15.610 -1.800 1.00 98.62 363 ALA A N 1
ATOM 2847 C CA . ALA A 1 363 ? 3.549 16.971 -2.007 1.00 98.62 363 ALA A CA 1
ATOM 2848 C C . ALA A 1 363 ? 2.780 17.077 -3.329 1.00 98.62 363 ALA A C 1
ATOM 2850 O O . ALA A 1 363 ? 2.978 16.287 -4.261 1.00 98.62 363 ALA A O 1
ATOM 2851 N N . LEU A 1 364 ? 1.871 18.048 -3.383 1.00 98.50 364 LEU A N 1
ATOM 2852 C CA . LEU A 1 364 ? 1.080 18.379 -4.563 1.00 98.50 364 LEU A CA 1
ATOM 2853 C C . LEU A 1 364 ? 1.754 19.508 -5.332 1.00 98.50 364 LEU A C 1
ATOM 2855 O O . LEU A 1 364 ? 2.364 20.394 -4.736 1.00 98.50 364 LEU A O 1
ATOM 2859 N N . GLY A 1 365 ? 1.668 19.461 -6.655 1.00 97.81 365 GLY A N 1
ATOM 2860 C CA . GLY A 1 365 ? 2.303 20.463 -7.490 1.00 97.81 365 GLY A CA 1
ATOM 2861 C C . GLY A 1 365 ? 1.929 20.365 -8.957 1.00 97.81 365 GLY A C 1
ATOM 2862 O O . GLY A 1 365 ? 1.043 19.606 -9.365 1.00 97.81 365 GLY A O 1
ATOM 2863 N N . SER A 1 366 ? 2.637 21.150 -9.758 1.00 97.19 366 SER A N 1
ATOM 2864 C CA . SER A 1 366 ? 2.473 21.229 -11.207 1.00 97.19 366 SER A CA 1
ATOM 2865 C C . SER A 1 366 ? 3.714 20.693 -11.914 1.00 97.19 366 SER A C 1
ATOM 2867 O O . SER A 1 366 ? 4.840 20.930 -11.473 1.00 97.19 366 SER A O 1
ATOM 2869 N N . TYR A 1 367 ? 3.503 19.970 -13.014 1.00 97.56 367 TYR A N 1
ATOM 2870 C CA . TYR A 1 367 ? 4.572 19.375 -13.809 1.00 97.56 367 TYR A CA 1
ATOM 2871 C C . TYR A 1 367 ? 4.732 20.087 -15.149 1.00 97.56 367 TYR A C 1
ATOM 2873 O O . TYR A 1 367 ? 3.822 20.082 -15.978 1.00 97.56 367 TYR A O 1
ATOM 2881 N N . ASP A 1 368 ? 5.914 20.656 -15.358 1.00 94.69 368 ASP A N 1
ATOM 2882 C CA . ASP A 1 368 ? 6.353 21.182 -16.643 1.00 94.69 368 ASP A CA 1
ATOM 2883 C C . ASP A 1 368 ? 7.124 20.078 -17.384 1.00 94.69 368 ASP A C 1
ATOM 2885 O O . ASP A 1 368 ? 8.264 19.744 -17.032 1.00 94.69 368 ASP A O 1
ATOM 2889 N N . SER A 1 369 ? 6.475 19.474 -18.386 1.00 92.44 369 SER A N 1
ATOM 2890 C CA . SER A 1 369 ? 7.055 18.393 -19.191 1.00 92.44 369 SER A CA 1
ATOM 2891 C C . SER A 1 369 ? 8.260 18.846 -20.005 1.00 92.44 369 SER A C 1
ATOM 2893 O O . SER A 1 369 ? 9.217 18.077 -20.139 1.00 92.44 369 SER A O 1
ATOM 2895 N N . ASP A 1 370 ? 8.235 20.083 -20.495 1.00 88.31 370 ASP A N 1
ATOM 2896 C CA . ASP A 1 370 ? 9.231 20.629 -21.415 1.00 88.31 370 ASP A CA 1
ATOM 2897 C C . ASP A 1 370 ? 10.514 20.954 -20.649 1.00 88.31 370 ASP A C 1
ATOM 2899 O O . ASP A 1 370 ? 11.618 20.629 -21.086 1.00 88.31 370 ASP A O 1
ATOM 2903 N N . ALA A 1 371 ? 10.367 21.543 -19.458 1.00 90.25 371 ALA A N 1
ATOM 2904 C CA . ALA A 1 371 ? 11.483 21.815 -18.561 1.00 90.25 371 ALA A CA 1
ATOM 2905 C C . ALA A 1 371 ? 11.954 20.576 -17.781 1.00 90.25 371 ALA A C 1
ATOM 2907 O O . ALA A 1 371 ? 13.028 20.615 -17.179 1.00 90.25 371 ALA A O 1
ATOM 2908 N N . GLY A 1 372 ? 11.148 19.508 -17.732 1.00 92.06 372 GLY A N 1
ATOM 2909 C CA . GLY A 1 372 ? 11.415 18.332 -16.904 1.00 92.06 372 GLY A CA 1
ATOM 2910 C C . GLY A 1 372 ? 11.405 18.649 -15.405 1.00 92.06 372 GLY A C 1
ATOM 2911 O O . GLY A 1 372 ? 12.169 18.056 -14.648 1.00 92.06 372 GLY A O 1
ATOM 2912 N N . LYS A 1 373 ? 10.574 19.601 -14.963 1.00 95.94 373 LYS A N 1
ATOM 2913 C CA . LYS A 1 373 ? 10.562 20.094 -13.577 1.00 95.94 373 LYS A CA 1
ATOM 2914 C C . LYS A 1 373 ? 9.194 19.970 -12.938 1.00 95.94 373 LYS A C 1
ATOM 2916 O O . LYS A 1 373 ? 8.173 20.255 -13.560 1.00 95.94 373 LYS A O 1
ATOM 2921 N N . TRP A 1 374 ? 9.193 19.613 -11.660 1.00 98.00 374 TRP A N 1
ATOM 2922 C CA . TRP A 1 374 ? 8.004 19.655 -10.824 1.00 98.00 374 TRP A CA 1
ATOM 2923 C C . TRP A 1 374 ? 8.124 20.771 -9.781 1.00 98.00 374 TRP A C 1
ATOM 2925 O O . TRP A 1 374 ? 9.177 20.978 -9.165 1.00 98.00 374 TRP A O 1
ATOM 2935 N N . ILE A 1 375 ? 7.040 21.525 -9.617 1.00 97.62 375 ILE A N 1
ATOM 2936 C CA . ILE A 1 375 ? 6.969 22.699 -8.746 1.00 97.62 375 ILE A CA 1
ATOM 2937 C C . ILE A 1 375 ? 5.876 22.441 -7.700 1.00 97.62 375 ILE A C 1
ATOM 2939 O O . ILE A 1 375 ? 4.725 22.265 -8.107 1.00 97.62 375 ILE A O 1
ATOM 2943 N N . PRO A 1 376 ? 6.201 22.420 -6.391 1.00 98.00 376 PRO A N 1
ATOM 2944 C CA . PRO A 1 376 ? 5.208 22.236 -5.340 1.00 98.00 376 PRO A CA 1
ATOM 2945 C C . PRO A 1 376 ? 4.240 23.415 -5.312 1.00 98.00 376 PRO A C 1
ATOM 2947 O O . PRO A 1 376 ? 4.634 24.557 -5.557 1.00 98.00 376 PRO A O 1
ATOM 2950 N N . ASP A 1 377 ? 2.992 23.135 -4.953 1.00 97.88 377 ASP A N 1
ATOM 2951 C CA . ASP A 1 377 ? 1.987 24.164 -4.690 1.00 97.88 377 ASP A CA 1
ATOM 2952 C C . ASP A 1 377 ? 2.368 25.007 -3.462 1.00 97.88 377 ASP A C 1
ATOM 2954 O O . ASP A 1 377 ? 2.203 26.225 -3.474 1.00 97.88 377 ASP A O 1
ATOM 2958 N N . ASP A 1 378 ? 2.928 24.363 -2.432 1.00 96.88 378 ASP A N 1
ATOM 2959 C CA . ASP A 1 378 ? 3.427 25.001 -1.215 1.00 96.88 378 ASP A CA 1
ATOM 2960 C C . ASP A 1 378 ? 4.861 24.526 -0.903 1.00 96.88 378 ASP A C 1
ATOM 2962 O O . ASP A 1 378 ? 5.061 23.381 -0.491 1.00 96.88 378 ASP A O 1
ATOM 2966 N N . PRO A 1 379 ? 5.883 25.385 -1.077 1.00 95.75 379 PRO A N 1
ATOM 2967 C CA . PRO A 1 379 ? 7.270 25.048 -0.759 1.00 95.75 379 PRO A CA 1
ATOM 2968 C C . PRO A 1 379 ? 7.543 24.764 0.726 1.00 95.75 379 PRO A C 1
ATOM 2970 O O . PRO A 1 379 ? 8.584 24.190 1.036 1.00 95.75 379 PRO A O 1
ATOM 2973 N N . THR A 1 380 ? 6.663 25.180 1.643 1.00 95.62 380 THR A N 1
ATOM 2974 C CA . THR A 1 380 ? 6.803 24.902 3.084 1.00 95.62 380 THR A CA 1
ATOM 2975 C C . THR A 1 380 ? 6.340 23.492 3.452 1.00 95.62 380 THR A C 1
ATOM 2977 O O . THR A 1 380 ? 6.785 22.943 4.456 1.00 95.62 380 THR A O 1
ATOM 2980 N N . LEU A 1 381 ? 5.523 22.875 2.593 1.00 93.94 381 LEU A N 1
ATOM 2981 C CA . LEU A 1 381 ? 5.037 21.498 2.698 1.00 93.94 381 LEU A CA 1
ATOM 2982 C C . LEU A 1 381 ? 5.575 20.628 1.552 1.00 93.94 381 LEU A C 1
ATOM 2984 O O . LEU A 1 381 ? 4.885 19.742 1.046 1.00 93.94 381 LEU A O 1
ATOM 2988 N N . ASP A 1 382 ? 6.810 20.893 1.129 1.00 97.19 382 ASP A N 1
ATOM 2989 C CA . ASP A 1 382 ? 7.459 20.168 0.041 1.00 97.19 382 ASP A CA 1
ATOM 2990 C C . ASP A 1 382 ? 7.720 18.689 0.391 1.00 97.19 382 ASP A C 1
ATOM 2992 O O . ASP A 1 382 ? 7.647 18.247 1.546 1.00 97.19 382 ASP A O 1
ATOM 2996 N N . VAL A 1 383 ? 8.047 17.900 -0.630 1.00 96.00 383 VAL A N 1
ATOM 2997 C CA . VAL A 1 383 ? 8.311 16.471 -0.498 1.00 96.00 383 VAL A CA 1
ATOM 2998 C C . VAL A 1 383 ? 9.465 16.216 0.487 1.00 96.00 383 VAL A C 1
ATOM 3000 O O . VAL A 1 383 ? 10.583 16.704 0.329 1.00 96.00 383 VAL A O 1
ATOM 3003 N N . GLY A 1 384 ? 9.178 15.446 1.538 1.00 94.56 384 GLY A N 1
ATOM 3004 C CA . GLY A 1 384 ? 10.112 15.128 2.624 1.00 94.56 384 GLY A CA 1
ATOM 3005 C C . GLY A 1 384 ? 9.997 16.007 3.876 1.00 94.56 384 GLY A C 1
ATOM 3006 O O . GLY A 1 384 ? 10.592 15.663 4.892 1.00 94.56 384 GLY A O 1
ATOM 3007 N N . ILE A 1 385 ? 9.242 17.110 3.828 1.00 95.69 385 ILE A N 1
ATOM 3008 C CA . ILE A 1 385 ? 9.055 18.024 4.975 1.00 95.69 385 ILE A CA 1
ATOM 3009 C C . ILE A 1 385 ? 7.586 18.382 5.252 1.00 95.69 385 ILE A C 1
ATOM 3011 O O . ILE A 1 385 ? 7.295 18.979 6.282 1.00 95.69 385 ILE A O 1
ATOM 3015 N N . GLY A 1 386 ? 6.668 18.014 4.355 1.00 94.38 386 GLY A N 1
ATOM 3016 C CA . GLY A 1 386 ? 5.236 18.273 4.487 1.00 94.38 386 GLY A CA 1
ATOM 3017 C C . GLY A 1 386 ? 4.403 17.032 4.811 1.00 94.38 386 GLY A C 1
ATOM 3018 O O . GLY A 1 386 ? 4.580 16.366 5.834 1.00 94.38 386 GLY A O 1
ATOM 3019 N N . LEU A 1 387 ? 3.441 16.748 3.933 1.00 97.50 387 LEU A N 1
ATOM 3020 C CA . LEU A 1 387 ? 2.409 15.736 4.141 1.00 97.50 387 LEU A CA 1
ATOM 3021 C C . LEU A 1 387 ? 2.954 14.310 4.014 1.00 97.50 387 LEU A C 1
ATOM 3023 O O . LEU A 1 387 ? 3.889 14.035 3.261 1.00 97.50 387 LEU A O 1
ATOM 3027 N N . ARG A 1 388 ? 2.313 13.380 4.725 1.00 98.50 388 ARG A N 1
ATOM 3028 C CA . ARG A 1 388 ? 2.583 11.939 4.648 1.00 98.50 388 ARG A CA 1
ATOM 3029 C C . ARG A 1 388 ? 1.338 11.205 4.191 1.00 98.50 388 ARG A C 1
ATOM 3031 O O . ARG A 1 388 ? 0.226 11.644 4.480 1.00 98.50 388 ARG A O 1
ATOM 3038 N N . TYR A 1 389 ? 1.508 10.070 3.516 1.00 98.44 389 TYR A N 1
ATOM 3039 C CA . TYR A 1 389 ? 0.363 9.187 3.270 1.00 98.44 389 TYR A CA 1
ATOM 3040 C C . TYR A 1 389 ? -0.196 8.648 4.585 1.00 98.44 389 TYR A C 1
ATOM 3042 O O . TYR A 1 389 ? -1.404 8.603 4.795 1.00 98.44 389 TYR A O 1
ATOM 3050 N N . ASP A 1 390 ? 0.686 8.268 5.494 1.00 98.69 390 ASP A N 1
ATOM 3051 C CA . ASP A 1 390 ? 0.310 7.653 6.749 1.00 98.69 390 ASP A CA 1
ATOM 3052 C C . ASP A 1 390 ? 1.249 8.164 7.841 1.00 98.69 390 ASP A C 1
ATOM 3054 O O . ASP A 1 390 ? 2.460 8.284 7.639 1.00 98.69 390 ASP A O 1
ATOM 3058 N N . TYR A 1 391 ? 0.675 8.527 8.983 1.00 97.88 391 TYR A N 1
ATOM 3059 C CA . TYR A 1 391 ? 1.400 9.105 10.114 1.00 97.88 391 TYR A CA 1
ATOM 3060 C C . TYR A 1 391 ? 1.824 8.051 11.147 1.00 97.88 391 TYR A C 1
ATOM 3062 O O . TYR A 1 391 ? 2.344 8.408 12.204 1.00 97.88 391 TYR A O 1
ATOM 3070 N N . GLY A 1 392 ? 1.598 6.769 10.845 1.00 96.69 392 GLY A N 1
ATOM 3071 C CA . GLY A 1 392 ? 2.057 5.608 11.593 1.00 96.69 392 GLY A CA 1
ATOM 3072 C C . GLY A 1 392 ? 3.250 4.911 10.934 1.00 96.69 392 GLY A C 1
ATOM 3073 O O . GLY A 1 392 ? 4.201 5.546 10.480 1.00 96.69 392 GLY A O 1
ATOM 3074 N N . ILE A 1 393 ? 3.211 3.580 10.907 1.00 94.94 393 ILE A N 1
ATOM 3075 C CA . ILE A 1 393 ? 4.234 2.720 10.306 1.00 94.94 393 ILE A CA 1
ATOM 3076 C C . ILE A 1 393 ? 3.828 2.427 8.864 1.00 94.94 393 ILE A C 1
ATOM 3078 O O . ILE A 1 393 ? 2.978 1.576 8.638 1.00 94.94 393 ILE A O 1
ATOM 3082 N N . PHE A 1 394 ? 4.431 3.107 7.892 1.00 96.56 394 PHE A N 1
ATOM 3083 C CA . PHE A 1 394 ? 4.122 2.924 6.473 1.00 96.56 394 PHE A CA 1
ATOM 3084 C C . PHE A 1 394 ? 5.297 3.406 5.625 1.00 96.56 394 PHE A C 1
ATOM 3086 O O . PHE A 1 394 ? 5.724 4.554 5.755 1.00 96.56 394 PHE A O 1
ATOM 3093 N N . TYR A 1 395 ? 5.845 2.536 4.780 1.00 95.25 395 TYR A N 1
ATOM 3094 C CA . TYR A 1 395 ? 7.077 2.848 4.063 1.00 95.25 395 TYR A CA 1
ATOM 3095 C C . TYR A 1 395 ? 7.152 2.201 2.684 1.00 95.25 395 TYR A C 1
ATOM 3097 O O . TYR A 1 395 ? 6.380 1.293 2.369 1.00 95.25 395 TYR A O 1
ATOM 3105 N N . ALA A 1 396 ? 8.113 2.655 1.874 1.00 94.06 396 ALA A N 1
ATOM 3106 C CA . ALA A 1 396 ? 8.404 2.132 0.537 1.00 94.06 396 ALA A CA 1
ATOM 3107 C C . ALA A 1 396 ? 7.153 2.042 -0.353 1.00 94.06 396 ALA A C 1
ATOM 3109 O O . ALA A 1 396 ? 7.001 1.131 -1.165 1.00 94.06 396 ALA A O 1
ATOM 3110 N N . SER A 1 397 ? 6.229 2.985 -0.174 1.00 96.00 397 SER A N 1
ATOM 3111 C CA . SER A 1 397 ? 4.933 2.945 -0.826 1.00 96.00 397 SER A CA 1
ATOM 3112 C C . SER A 1 397 ? 5.030 3.235 -2.312 1.00 96.00 397 SER A C 1
ATOM 3114 O O . SER A 1 397 ? 5.898 3.989 -2.769 1.00 96.00 397 SER A O 1
ATOM 3116 N N . LYS A 1 398 ? 4.129 2.628 -3.076 1.00 95.50 398 LYS A N 1
ATOM 3117 C CA . LYS A 1 398 ? 4.124 2.742 -4.529 1.00 95.50 398 LYS A CA 1
ATOM 3118 C C . LYS A 1 398 ? 2.713 2.625 -5.067 1.00 95.50 398 LYS A C 1
ATOM 3120 O O . LYS A 1 398 ? 1.905 1.846 -4.551 1.00 95.50 398 LYS A O 1
ATOM 3125 N N . THR A 1 399 ? 2.428 3.404 -6.102 1.00 96.31 399 THR A N 1
ATOM 3126 C CA . THR A 1 399 ? 1.129 3.403 -6.758 1.00 96.31 399 THR A CA 1
ATOM 3127 C C . THR A 1 399 ? 1.163 2.724 -8.119 1.00 96.31 399 THR A C 1
ATOM 3129 O O . THR A 1 399 ? 2.193 2.651 -8.788 1.00 96.31 399 THR A O 1
ATOM 3132 N N . PHE A 1 400 ? 0.001 2.257 -8.560 1.00 94.50 400 PHE A N 1
ATOM 3133 C CA . PHE A 1 400 ? -0.241 1.926 -9.960 1.00 94.50 400 PHE A CA 1
ATOM 3134 C C . PHE A 1 400 ? -1.643 2.394 -10.366 1.00 94.50 400 PHE A C 1
ATOM 3136 O O . PHE A 1 400 ? -2.511 2.626 -9.516 1.00 94.50 400 PHE A O 1
ATOM 3143 N N . TYR A 1 401 ? -1.856 2.538 -11.671 1.00 94.69 401 TYR A N 1
ATOM 3144 C CA . TYR A 1 401 ? -3.163 2.854 -12.230 1.00 94.69 401 TYR A CA 1
ATOM 3145 C C . TYR A 1 401 ? -3.915 1.568 -12.599 1.00 94.69 401 TYR A C 1
ATOM 3147 O O . TYR A 1 401 ? -3.441 0.765 -13.400 1.00 94.69 401 TYR A O 1
ATOM 3155 N N . ASP A 1 402 ? -5.083 1.372 -11.994 1.00 92.06 402 ASP A N 1
ATOM 3156 C CA . ASP A 1 402 ? -6.053 0.338 -12.347 1.00 92.06 402 ASP A CA 1
ATOM 3157 C C . ASP A 1 402 ? -6.984 0.901 -13.424 1.00 92.06 402 ASP A C 1
ATOM 3159 O O . ASP A 1 402 ? -7.955 1.603 -13.126 1.00 92.06 402 ASP A O 1
ATOM 3163 N N . GLU A 1 403 ? -6.666 0.594 -14.680 1.00 88.25 403 GLU A N 1
ATOM 3164 C CA . GLU A 1 403 ? -7.429 1.038 -15.848 1.00 88.25 403 GLU A CA 1
ATOM 3165 C C . GLU A 1 403 ? -8.865 0.494 -15.870 1.00 88.25 403 GLU A C 1
ATOM 3167 O O . GLU A 1 403 ? -9.777 1.188 -16.319 1.00 88.25 403 GLU A O 1
ATOM 3172 N N . VAL A 1 404 ? -9.098 -0.706 -15.322 1.00 86.94 404 VAL A N 1
ATOM 3173 C CA . VAL A 1 404 ? -10.409 -1.374 -15.364 1.00 86.94 404 VAL A CA 1
ATOM 3174 C C . VAL A 1 404 ? -11.414 -0.676 -14.465 1.00 86.94 404 VAL A C 1
ATOM 3176 O O . VAL A 1 404 ? -12.574 -0.519 -14.839 1.00 86.94 404 VAL A O 1
ATOM 3179 N N . ASN A 1 405 ? -10.973 -0.225 -13.292 1.00 88.94 405 ASN A N 1
ATOM 3180 C CA . ASN A 1 405 ? -11.824 0.524 -12.368 1.00 88.94 405 ASN A CA 1
ATOM 3181 C C . ASN A 1 405 ? -11.545 2.034 -12.380 1.00 88.94 405 ASN A C 1
ATOM 3183 O O . ASN A 1 405 ? -12.113 2.746 -11.555 1.00 88.94 405 ASN A O 1
ATOM 3187 N N . SER A 1 406 ? -10.680 2.521 -13.280 1.00 94.62 406 SER A N 1
ATOM 3188 C CA . SER A 1 406 ? -10.288 3.935 -13.398 1.00 94.62 406 SER A CA 1
ATOM 3189 C C . SER A 1 406 ? -9.872 4.559 -12.060 1.00 94.62 406 SER A C 1
ATOM 3191 O O . SER A 1 406 ? -10.344 5.626 -11.668 1.00 94.62 406 SER A O 1
ATOM 3193 N N . ARG A 1 407 ? -8.992 3.879 -11.321 1.00 95.38 407 ARG A N 1
ATOM 3194 C CA . ARG A 1 407 ? -8.560 4.293 -9.975 1.00 95.38 407 ARG A CA 1
ATOM 3195 C C . ARG A 1 407 ? -7.061 4.120 -9.798 1.00 95.38 407 ARG A C 1
ATOM 3197 O O . ARG A 1 407 ? -6.458 3.227 -10.379 1.00 95.38 407 ARG A O 1
ATOM 3204 N N . ARG A 1 408 ? -6.449 4.967 -8.974 1.00 97.00 408 ARG A N 1
ATOM 3205 C CA . ARG A 1 408 ? -5.055 4.795 -8.559 1.00 97.00 408 ARG A CA 1
ATOM 3206 C C . ARG A 1 408 ? -5.029 4.075 -7.227 1.00 97.00 408 ARG A C 1
ATOM 3208 O O . ARG A 1 408 ? -5.746 4.473 -6.312 1.00 97.00 408 ARG A O 1
ATOM 3215 N N . ILE A 1 409 ? -4.223 3.029 -7.135 1.00 97.19 409 ILE A N 1
ATOM 3216 C CA . ILE A 1 409 ? -4.109 2.199 -5.939 1.00 97.19 409 ILE A CA 1
ATOM 3217 C C . ILE A 1 409 ? -2.713 2.360 -5.352 1.00 97.19 409 ILE A C 1
ATOM 3219 O O . ILE A 1 409 ? -1.727 2.245 -6.076 1.00 97.19 409 ILE A O 1
ATOM 3223 N N . LEU A 1 410 ? -2.649 2.595 -4.047 1.00 97.38 410 LEU A N 1
ATOM 3224 C CA . LEU A 1 410 ? -1.455 2.704 -3.225 1.00 97.38 410 LEU A CA 1
ATOM 3225 C C . LEU A 1 410 ? -1.242 1.414 -2.430 1.00 97.38 410 LEU A C 1
ATOM 3227 O O . LEU A 1 410 ? -2.167 0.912 -1.788 1.00 97.38 410 LEU A O 1
ATOM 3231 N N . TRP A 1 411 ? -0.000 0.942 -2.433 1.00 95.69 411 TRP A N 1
ATOM 3232 C CA . TRP A 1 411 ? 0.519 -0.066 -1.513 1.00 95.69 411 TRP A CA 1
ATOM 3233 C C . TRP A 1 411 ? 1.569 0.546 -0.606 1.00 95.69 411 TRP A C 1
ATOM 3235 O O . TRP A 1 411 ? 2.294 1.438 -1.041 1.00 95.69 411 TRP A O 1
ATOM 3245 N N . GLY A 1 412 ? 1.685 0.035 0.617 1.00 95.19 412 GLY A N 1
ATOM 3246 C CA . GLY A 1 412 ? 2.743 0.411 1.546 1.00 95.19 412 GLY A CA 1
ATOM 3247 C C . GLY A 1 412 ? 3.201 -0.775 2.374 1.00 95.19 412 GLY A C 1
ATOM 3248 O O . GLY A 1 412 ? 2.394 -1.567 2.867 1.00 95.19 412 GLY A O 1
ATOM 3249 N N . TRP A 1 413 ? 4.516 -0.881 2.527 1.00 94.88 413 TRP A N 1
ATOM 3250 C CA . TRP A 1 413 ? 5.139 -1.879 3.372 1.00 94.88 413 TRP A CA 1
ATOM 3251 C C . TRP A 1 413 ? 5.028 -1.477 4.840 1.00 94.88 413 TRP A C 1
ATOM 3253 O O . TRP A 1 413 ? 5.357 -0.354 5.230 1.00 94.88 413 TRP A O 1
ATOM 3263 N N . ILE A 1 414 ? 4.578 -2.431 5.652 1.00 95.38 414 ILE A N 1
ATOM 3264 C CA . ILE A 1 414 ? 4.435 -2.279 7.093 1.00 95.38 414 ILE A CA 1
ATOM 3265 C C . ILE A 1 414 ? 5.507 -3.133 7.753 1.00 95.38 414 ILE A C 1
ATOM 3267 O O . ILE A 1 414 ? 5.427 -4.367 7.764 1.00 95.38 414 ILE A O 1
ATOM 3271 N N . LYS A 1 415 ? 6.529 -2.471 8.295 1.00 91.88 415 LYS A N 1
ATOM 3272 C CA . LYS A 1 415 ? 7.574 -3.150 9.061 1.00 91.88 415 LYS A CA 1
ATOM 3273 C C . LYS A 1 415 ? 7.035 -3.678 10.390 1.00 91.88 415 LYS A C 1
ATOM 3275 O O . LYS A 1 415 ? 5.963 -3.291 10.853 1.00 91.88 415 LYS A O 1
ATOM 3280 N N . GLU A 1 416 ? 7.810 -4.552 11.007 1.00 93.25 416 GLU A N 1
ATOM 3281 C CA . GLU A 1 416 ? 7.571 -5.027 12.366 1.00 93.25 416 GLU A CA 1
ATOM 3282 C C . GLU A 1 416 ? 8.006 -3.982 13.397 1.00 93.25 416 GLU A C 1
ATOM 3284 O O . GLU A 1 416 ? 8.920 -3.185 13.147 1.00 93.25 416 GLU A O 1
ATOM 3289 N N . THR A 1 417 ? 7.338 -3.986 14.550 1.00 93.94 417 THR A N 1
ATOM 3290 C CA . THR A 1 417 ? 7.719 -3.168 15.710 1.00 93.94 417 THR A CA 1
ATOM 3291 C C . THR A 1 417 ? 7.898 -3.970 16.993 1.00 93.94 417 THR A C 1
ATOM 3293 O O . THR A 1 417 ? 8.007 -3.387 18.069 1.00 93.94 417 THR A O 1
ATOM 3296 N N . ASP A 1 418 ? 7.968 -5.295 16.894 1.00 89.31 418 ASP A N 1
ATOM 3297 C CA . ASP A 1 418 ? 8.553 -6.162 17.910 1.00 89.31 418 ASP A CA 1
ATOM 3298 C C . ASP A 1 418 ? 10.038 -6.434 17.617 1.00 89.31 418 ASP A C 1
ATOM 3300 O O . ASP A 1 418 ? 10.629 -5.881 16.687 1.00 89.31 418 ASP A O 1
ATOM 3304 N N . SER A 1 419 ? 10.695 -7.203 18.485 1.00 89.25 419 SER A N 1
ATOM 3305 C CA . SER A 1 419 ? 12.131 -7.453 18.369 1.00 89.25 419 SER A CA 1
ATOM 3306 C C . SER A 1 419 ? 12.469 -8.413 17.223 1.00 89.25 419 SER A C 1
ATOM 3308 O O . SER A 1 419 ? 11.790 -9.415 17.022 1.00 89.25 419 SER A O 1
ATOM 3310 N N . GLU A 1 420 ? 13.616 -8.215 16.563 1.00 85.69 420 GLU A N 1
ATOM 3311 C CA . GLU A 1 420 ? 14.122 -9.149 15.534 1.00 85.69 420 GLU A CA 1
ATOM 3312 C C . GLU A 1 420 ? 14.232 -10.601 16.056 1.00 85.69 420 GLU A C 1
ATOM 3314 O O . GLU A 1 420 ? 14.068 -11.577 15.323 1.00 85.69 420 GLU A O 1
ATOM 3319 N N . LYS A 1 421 ? 14.459 -10.776 17.364 1.00 86.38 421 LYS A N 1
ATOM 3320 C CA . LYS A 1 421 ? 14.436 -12.098 17.997 1.00 86.38 421 LYS A CA 1
ATOM 3321 C C . LYS A 1 421 ? 13.048 -12.746 17.914 1.00 86.38 421 LYS A C 1
ATOM 3323 O O . LYS A 1 421 ? 12.974 -13.948 17.654 1.00 86.38 421 LYS A O 1
ATOM 3328 N N . ALA A 1 422 ? 11.980 -11.979 18.134 1.00 89.19 422 ALA A N 1
ATOM 3329 C CA . ALA A 1 422 ? 10.611 -12.444 17.940 1.00 89.19 422 ALA A CA 1
ATOM 3330 C C . ALA A 1 422 ? 10.347 -12.762 16.457 1.00 89.19 422 ALA A C 1
ATOM 3332 O O . ALA A 1 422 ? 9.767 -13.811 16.180 1.00 89.19 422 ALA A O 1
ATOM 3333 N N . ASP A 1 423 ? 10.871 -11.956 15.520 1.00 87.62 423 ASP A N 1
ATOM 3334 C CA . ASP A 1 423 ? 10.761 -12.180 14.062 1.00 87.62 423 ASP A CA 1
ATOM 3335 C C . ASP A 1 423 ? 11.319 -13.544 13.663 1.00 87.62 423 ASP A C 1
ATOM 3337 O O . ASP A 1 423 ? 10.660 -14.355 13.002 1.00 87.62 423 ASP A O 1
ATOM 3341 N N . ILE A 1 424 ? 12.535 -13.828 14.129 1.00 85.75 424 ILE A N 1
ATOM 3342 C CA . ILE A 1 424 ? 13.212 -15.103 13.901 1.00 85.75 424 ILE A CA 1
ATOM 3343 C C . ILE A 1 424 ? 12.434 -16.246 14.561 1.00 85.75 424 ILE A C 1
ATOM 3345 O O . ILE A 1 424 ? 12.270 -17.300 13.944 1.00 85.75 424 ILE A O 1
ATOM 3349 N N . GLN A 1 425 ? 11.932 -16.050 15.785 1.00 88.19 425 GLN A N 1
ATOM 3350 C CA . GLN A 1 425 ? 11.188 -17.077 16.518 1.00 88.19 425 GLN A CA 1
ATOM 3351 C C . GLN A 1 425 ? 9.857 -17.429 15.837 1.00 88.19 425 GLN A C 1
ATOM 3353 O O . GLN A 1 425 ? 9.538 -18.611 15.718 1.00 88.19 425 GLN A O 1
ATOM 3358 N N . ARG A 1 426 ? 9.091 -16.438 15.356 1.00 92.38 426 ARG A N 1
ATOM 3359 C CA . ARG A 1 426 ? 7.830 -16.679 14.626 1.00 92.38 426 ARG A CA 1
ATOM 3360 C C . ARG A 1 426 ? 8.044 -17.095 13.172 1.00 92.38 426 ARG A C 1
ATOM 3362 O O . ARG A 1 426 ? 7.127 -17.627 12.546 1.00 92.38 426 ARG A O 1
ATOM 3369 N N . GLY A 1 427 ? 9.242 -16.873 12.633 1.00 87.12 427 GLY A N 1
ATOM 3370 C CA . GLY A 1 427 ? 9.651 -17.322 11.304 1.00 87.12 427 GLY A CA 1
ATOM 3371 C C . GLY A 1 427 ? 9.088 -16.489 10.150 1.00 87.12 427 GLY A C 1
ATOM 3372 O O . GLY A 1 427 ? 9.066 -16.960 9.011 1.00 87.12 427 GLY A O 1
ATOM 3373 N N . TRP A 1 428 ? 8.616 -15.270 10.409 1.00 92.62 428 TRP A N 1
ATOM 3374 C CA . TRP A 1 428 ? 8.167 -14.321 9.389 1.00 92.62 428 TRP A CA 1
ATOM 3375 C C . TRP A 1 428 ? 8.246 -12.891 9.914 1.00 92.62 428 TRP A C 1
ATOM 3377 O O . TRP A 1 428 ? 8.182 -12.674 11.119 1.00 92.62 428 TRP A O 1
ATOM 3387 N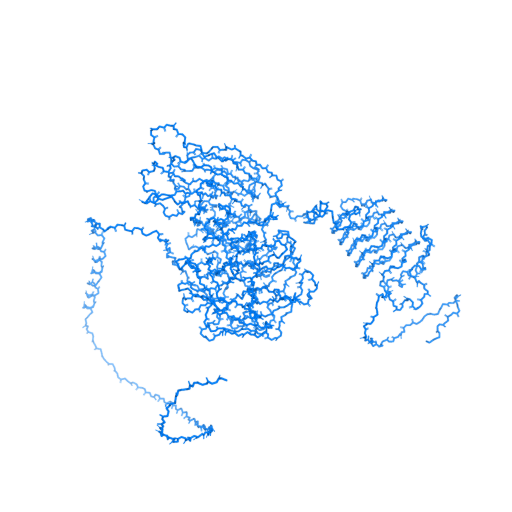 N . ALA A 1 429 ? 8.345 -11.933 8.998 1.00 90.19 429 ALA A N 1
ATOM 3388 C CA . ALA A 1 429 ? 8.360 -10.521 9.335 1.00 90.19 429 ALA A CA 1
ATOM 3389 C C . ALA A 1 429 ? 7.827 -9.684 8.175 1.00 90.19 429 ALA A C 1
ATOM 3391 O O . ALA A 1 429 ? 8.058 -9.994 7.003 1.00 90.19 429 ALA A O 1
ATOM 3392 N N . SER A 1 430 ? 7.198 -8.580 8.550 1.00 92.69 430 SER A N 1
ATOM 3393 C CA . SER A 1 430 ? 6.555 -7.576 7.720 1.00 92.69 430 SER A CA 1
ATOM 3394 C C . SER A 1 430 ? 5.227 -7.990 7.098 1.00 92.69 430 SER A C 1
ATOM 3396 O O . SER A 1 430 ? 4.941 -9.167 6.873 1.00 92.69 430 SER A O 1
ATOM 3398 N N . LEU A 1 431 ? 4.433 -6.968 6.788 1.00 95.06 431 LEU A N 1
ATOM 3399 C CA . LEU A 1 431 ? 3.132 -7.056 6.136 1.00 95.06 431 LEU A CA 1
ATOM 3400 C C . LEU A 1 431 ? 3.041 -6.017 5.013 1.00 95.06 431 LEU A C 1
ATOM 3402 O O . LEU A 1 431 ? 3.927 -5.176 4.825 1.00 95.06 431 LEU A O 1
ATOM 3406 N N . GLN A 1 432 ? 1.934 -6.047 4.285 1.00 96.06 432 GLN A N 1
ATOM 3407 C CA . GLN A 1 432 ? 1.490 -4.936 3.453 1.00 96.06 432 GLN A CA 1
ATOM 3408 C C . GLN A 1 432 ? 0.201 -4.353 4.005 1.00 96.06 432 GLN A C 1
ATOM 3410 O O . GLN A 1 432 ? -0.644 -5.106 4.488 1.00 96.06 432 GLN A O 1
ATOM 3415 N N . ALA A 1 433 ? 0.046 -3.035 3.882 1.00 96.88 433 ALA A N 1
ATOM 3416 C CA . ALA A 1 433 ? -1.239 -2.387 4.099 1.00 96.88 433 ALA A CA 1
ATOM 3417 C C . ALA A 1 433 ? -2.293 -2.975 3.156 1.00 96.88 433 ALA A C 1
ATOM 3419 O O . ALA A 1 433 ? -1.971 -3.391 2.035 1.00 96.88 433 ALA A O 1
ATOM 3420 N N . ILE A 1 434 ? -3.559 -2.932 3.568 1.00 96.88 434 ILE A N 1
ATOM 3421 C CA . ILE A 1 434 ? -4.657 -3.089 2.624 1.00 96.88 434 ILE A CA 1
ATOM 3422 C C . ILE A 1 434 ? -4.517 -2.031 1.521 1.00 96.88 434 ILE A C 1
ATOM 3424 O O . ILE A 1 434 ? -4.252 -0.862 1.818 1.00 96.88 434 ILE A O 1
ATOM 3428 N N . PRO A 1 435 ? -4.702 -2.402 0.241 1.00 96.94 435 PRO A N 1
ATOM 3429 C CA . PRO A 1 435 ? -4.559 -1.457 -0.859 1.00 96.94 435 PRO A CA 1
ATOM 3430 C C . PRO A 1 435 ? -5.530 -0.291 -0.712 1.00 96.94 435 PRO A C 1
ATOM 3432 O O . PRO A 1 435 ? -6.705 -0.490 -0.388 1.00 96.94 435 PRO A O 1
ATOM 3435 N N . ARG A 1 436 ? -5.051 0.928 -0.973 1.00 98.06 436 ARG A N 1
ATOM 3436 C CA . ARG A 1 436 ? -5.837 2.158 -0.793 1.00 98.06 436 ARG A CA 1
ATOM 3437 C C . ARG A 1 436 ? -6.054 2.862 -2.122 1.00 98.06 436 ARG A C 1
ATOM 3439 O O . ARG A 1 436 ? -5.116 3.002 -2.897 1.00 98.06 436 ARG A O 1
ATOM 3446 N N . THR A 1 437 ? -7.257 3.344 -2.400 1.00 98.19 437 THR A N 1
ATOM 3447 C CA . THR A 1 437 ? -7.482 4.285 -3.503 1.00 98.19 437 THR A CA 1
ATOM 3448 C C . THR A 1 437 ? -6.900 5.650 -3.158 1.00 98.19 437 THR A C 1
ATOM 3450 O O . THR A 1 437 ? -7.028 6.073 -2.011 1.00 98.19 437 THR A O 1
ATOM 3453 N N . ILE A 1 438 ? -6.327 6.345 -4.142 1.00 97.94 438 ILE A N 1
ATOM 3454 C CA . ILE A 1 438 ? -5.813 7.716 -4.006 1.00 97.94 438 ILE A CA 1
ATOM 3455 C C . ILE A 1 438 ? -6.631 8.678 -4.856 1.00 97.94 438 ILE A C 1
ATOM 3457 O O . ILE A 1 438 ? -6.779 8.460 -6.060 1.00 97.94 438 ILE A O 1
ATOM 3461 N N . LEU A 1 439 ? -7.102 9.761 -4.237 1.00 98.19 439 LEU A N 1
ATOM 3462 C CA . LEU A 1 439 ? -7.806 10.861 -4.898 1.00 98.19 439 LEU A CA 1
ATOM 3463 C C . LEU A 1 439 ? -7.313 12.215 -4.381 1.00 98.19 439 LEU A C 1
ATOM 3465 O O . LEU A 1 439 ? -6.793 12.313 -3.274 1.00 98.19 439 LEU A O 1
ATOM 3469 N N . PHE A 1 440 ? -7.493 13.267 -5.175 1.00 98.31 440 PHE A N 1
ATOM 3470 C CA . PHE A 1 440 ? -7.292 14.644 -4.725 1.00 98.31 440 PHE A CA 1
ATOM 3471 C C . PHE A 1 440 ? -8.488 15.096 -3.877 1.00 98.31 440 PHE A C 1
ATOM 3473 O O . PHE A 1 440 ? -9.634 14.958 -4.313 1.00 98.31 440 PHE A O 1
ATOM 3480 N N . ASP A 1 441 ? -8.233 15.642 -2.686 1.00 97.62 441 ASP A N 1
ATOM 3481 C CA . ASP A 1 441 ? -9.283 16.212 -1.843 1.00 97.62 441 ASP A CA 1
ATOM 3482 C C . ASP A 1 441 ? -9.709 17.573 -2.403 1.00 97.62 441 ASP A C 1
ATOM 3484 O O . ASP A 1 441 ? -9.023 18.581 -2.238 1.00 97.62 441 ASP A O 1
ATOM 3488 N N . LYS A 1 442 ? -10.856 17.618 -3.084 1.00 95.19 442 LYS A N 1
ATOM 3489 C CA . LYS A 1 442 ? -11.412 18.873 -3.613 1.00 95.19 442 LYS A CA 1
ATOM 3490 C C . LYS A 1 442 ? -11.961 19.787 -2.518 1.00 95.19 442 LYS A C 1
ATOM 3492 O O . LYS A 1 442 ? -12.112 20.977 -2.773 1.00 95.19 442 LYS A O 1
ATOM 3497 N N . GLY A 1 443 ? -12.300 19.234 -1.352 1.00 93.62 443 GLY A N 1
ATOM 3498 C CA . GLY A 1 443 ? -12.854 19.991 -0.234 1.00 93.62 443 GLY A CA 1
ATOM 3499 C C . GLY A 1 443 ? -11.796 20.877 0.411 1.00 93.62 443 GLY A C 1
ATOM 3500 O O . GLY A 1 443 ? -12.041 22.058 0.638 1.00 93.62 443 GLY A O 1
ATOM 3501 N N . THR A 1 444 ? -10.603 20.329 0.647 1.00 95.12 444 THR A N 1
ATOM 3502 C CA . THR A 1 444 ? -9.469 21.093 1.194 1.00 95.12 444 THR A CA 1
ATOM 3503 C C . THR A 1 444 ? -8.610 21.735 0.106 1.00 95.12 444 THR A C 1
ATOM 3505 O O . THR A 1 444 ? -8.039 22.803 0.311 1.00 95.12 444 THR A O 1
ATOM 3508 N N . GLY A 1 445 ? -8.494 21.086 -1.055 1.00 95.38 445 GLY A N 1
ATOM 3509 C CA . GLY A 1 445 ? -7.627 21.500 -2.153 1.00 95.38 445 GLY A CA 1
ATOM 3510 C C . GLY A 1 445 ? -6.127 21.305 -1.897 1.00 95.38 445 GLY A C 1
ATOM 3511 O O . GLY A 1 445 ? -5.326 21.720 -2.736 1.00 95.38 445 GLY A O 1
ATOM 3512 N N . SER A 1 446 ? -5.736 20.701 -0.769 1.00 95.62 446 SER A N 1
ATOM 3513 C CA . SER A 1 446 ? -4.351 20.705 -0.270 1.00 95.62 446 SER A CA 1
ATOM 3514 C C . SER A 1 446 ? -3.808 19.337 0.152 1.00 95.62 446 SER A C 1
ATOM 3516 O O . SER A 1 446 ? -2.616 19.225 0.427 1.00 95.62 446 SER A O 1
ATOM 3518 N N . ASN A 1 447 ? -4.629 18.284 0.162 1.00 97.62 447 ASN A N 1
ATOM 3519 C CA . ASN A 1 447 ? -4.203 16.926 0.510 1.00 97.62 447 ASN A CA 1
ATOM 3520 C C . ASN A 1 447 ? -4.807 15.870 -0.425 1.00 97.62 447 ASN A C 1
ATOM 3522 O O . ASN A 1 447 ? -5.658 16.142 -1.274 1.00 97.62 447 ASN A O 1
ATOM 3526 N N . LEU A 1 448 ? -4.334 14.638 -0.266 1.00 98.44 448 LEU A N 1
ATOM 3527 C CA . LEU A 1 448 ? -4.918 13.454 -0.883 1.00 98.44 448 LEU A CA 1
ATOM 3528 C C . LEU A 1 448 ? -5.906 12.783 0.076 1.00 98.44 448 LEU A C 1
ATOM 3530 O O . LEU A 1 448 ? -5.785 12.905 1.295 1.00 98.44 448 LEU A O 1
ATOM 3534 N N . LEU A 1 449 ? -6.860 12.053 -0.491 1.00 98.56 449 LEU A N 1
ATOM 3535 C CA . LEU A 1 449 ? -7.738 11.124 0.210 1.00 98.56 449 LEU A CA 1
ATOM 3536 C C . LEU A 1 449 ? -7.264 9.698 -0.039 1.00 98.56 449 LEU A C 1
ATOM 3538 O O . LEU A 1 449 ? -6.963 9.323 -1.177 1.00 98.56 449 LEU A O 1
ATOM 3542 N N . GLN A 1 450 ? -7.233 8.909 1.030 1.00 98.44 450 GLN A N 1
ATOM 3543 C CA . GLN A 1 450 ? -6.886 7.494 1.016 1.00 98.44 450 GLN A CA 1
ATOM 3544 C C . GLN A 1 450 ? -8.013 6.653 1.587 1.00 98.44 450 GLN A C 1
ATOM 3546 O O . GLN A 1 450 ? -8.425 6.857 2.723 1.00 98.44 450 GLN A O 1
ATOM 3551 N N . TRP A 1 451 ? -8.458 5.639 0.854 1.00 98.50 451 TRP A N 1
ATOM 3552 C CA . TRP A 1 451 ? -9.499 4.748 1.362 1.00 98.50 451 TRP A CA 1
ATOM 3553 C C . TRP A 1 451 ? -9.223 3.293 1.004 1.00 98.50 451 TRP A C 1
ATOM 3555 O O . TRP A 1 451 ? -8.832 3.044 -0.137 1.00 98.50 451 TRP A O 1
ATOM 3565 N N . PRO A 1 452 ? -9.423 2.322 1.919 1.00 98.44 452 PRO A N 1
ATOM 3566 C CA . PRO A 1 452 ? -9.321 0.907 1.581 1.00 98.44 452 PRO A CA 1
ATOM 3567 C C . PRO A 1 452 ? -10.156 0.573 0.345 1.00 98.44 452 PRO A C 1
ATOM 3569 O O . PRO A 1 452 ? -11.306 1.010 0.233 1.00 98.44 452 PRO A O 1
ATOM 3572 N N . VAL A 1 453 ? -9.589 -0.205 -0.578 1.00 96.19 453 VAL A N 1
ATOM 3573 C CA . VAL A 1 453 ? -10.298 -0.635 -1.788 1.00 96.19 453 VAL A CA 1
ATOM 3574 C C . VAL A 1 453 ? -11.630 -1.298 -1.432 1.00 96.19 453 VAL A C 1
ATOM 3576 O O . VAL A 1 453 ? -11.703 -2.110 -0.511 1.00 96.19 453 VAL A O 1
ATOM 3579 N N . LYS A 1 454 ? -12.696 -0.967 -2.174 1.00 94.81 454 LYS A N 1
ATOM 3580 C CA . LYS A 1 454 ? -14.069 -1.459 -1.929 1.00 94.81 454 LYS A CA 1
ATOM 3581 C C . LYS A 1 454 ? -14.163 -2.987 -1.829 1.00 94.81 454 LYS A C 1
ATOM 3583 O O . LYS A 1 454 ? -15.073 -3.518 -1.206 1.00 94.81 454 LYS A O 1
ATOM 3588 N N . GLU A 1 455 ? -13.234 -3.704 -2.451 1.00 92.62 455 GLU A N 1
ATOM 3589 C CA . GLU A 1 455 ? -13.154 -5.159 -2.441 1.00 92.62 455 GLU A CA 1
ATOM 3590 C C . GLU A 1 455 ? -12.961 -5.730 -1.031 1.00 92.62 455 GLU A C 1
ATOM 3592 O O . GLU A 1 455 ? -13.495 -6.803 -0.757 1.00 92.62 455 GLU A O 1
ATOM 3597 N N . VAL A 1 456 ? -12.313 -5.000 -0.110 1.00 90.75 456 VAL A N 1
ATOM 3598 C CA . VAL A 1 456 ? -12.165 -5.427 1.296 1.00 90.75 456 VAL A CA 1
ATOM 3599 C C . VAL A 1 456 ? -13.520 -5.601 1.986 1.00 90.75 456 VAL A C 1
ATOM 3601 O O . VAL A 1 456 ? -13.682 -6.433 2.876 1.00 90.75 456 VAL A O 1
ATOM 3604 N N . GLU A 1 457 ? -14.539 -4.863 1.542 1.00 88.94 457 GLU A N 1
ATOM 3605 C CA . GLU A 1 457 ? -15.878 -4.912 2.124 1.00 88.94 457 GLU A CA 1
ATOM 3606 C C . GLU A 1 457 ? -16.578 -6.252 1.875 1.00 88.94 457 GLU A C 1
ATOM 3608 O O . GLU A 1 457 ? -17.511 -6.593 2.601 1.00 88.94 457 GLU A O 1
ATOM 3613 N N . ARG A 1 458 ? -16.107 -7.039 0.896 1.00 85.00 458 ARG A N 1
ATOM 3614 C CA . ARG A 1 458 ? -16.604 -8.396 0.623 1.00 85.00 458 ARG A CA 1
ATOM 3615 C C . ARG A 1 458 ? -16.282 -9.379 1.744 1.00 85.00 458 ARG A C 1
ATOM 3617 O O . ARG A 1 458 ? -16.960 -10.393 1.855 1.00 85.00 458 ARG A O 1
ATOM 3624 N N . LEU A 1 459 ? -15.287 -9.075 2.576 1.00 84.31 459 LEU A N 1
ATOM 3625 C CA . LEU A 1 459 ? -14.919 -9.909 3.717 1.00 84.31 459 LEU A CA 1
ATOM 3626 C C . LEU A 1 459 ? -15.844 -9.708 4.932 1.00 84.31 459 LEU A C 1
ATOM 3628 O O . LEU A 1 459 ? -15.742 -10.437 5.919 1.00 84.31 459 LEU A O 1
ATOM 3632 N N . ARG A 1 460 ? -16.740 -8.710 4.899 1.00 85.88 460 ARG A N 1
ATOM 3633 C CA . ARG A 1 460 ? -17.684 -8.433 5.990 1.00 85.88 460 ARG A CA 1
ATOM 3634 C C . ARG A 1 460 ? -18.735 -9.541 6.063 1.00 85.88 460 ARG A C 1
ATOM 3636 O O . ARG A 1 460 ? -19.480 -9.754 5.111 1.00 85.88 460 ARG A O 1
ATOM 3643 N N . LEU A 1 461 ? -18.848 -10.194 7.218 1.00 79.75 461 LEU A N 1
ATOM 3644 C CA . LEU A 1 461 ? -19.799 -11.294 7.417 1.00 79.75 461 LEU A CA 1
ATOM 3645 C C . LEU A 1 461 ? -21.041 -10.865 8.189 1.00 79.75 461 LEU A C 1
ATOM 3647 O O . LEU A 1 461 ? -22.163 -10.994 7.708 1.00 79.75 461 LEU A O 1
ATOM 3651 N N . ASN A 1 462 ? -20.831 -10.346 9.397 1.00 81.00 462 ASN A N 1
ATOM 3652 C CA . ASN A 1 462 ? -21.899 -9.945 10.303 1.00 81.00 462 ASN A CA 1
ATOM 3653 C C . ASN A 1 462 ? -21.724 -8.478 10.657 1.00 81.00 462 ASN A C 1
ATOM 3655 O O . ASN A 1 462 ? -20.618 -8.060 10.986 1.00 81.00 462 ASN A O 1
ATOM 3659 N N . LYS A 1 463 ? -22.815 -7.713 10.635 1.00 86.19 463 LYS A N 1
ATOM 3660 C CA . LYS A 1 463 ? -22.830 -6.298 11.013 1.00 86.19 463 LYS A CA 1
ATOM 3661 C C . LYS A 1 463 ? -23.515 -6.138 12.363 1.00 86.19 463 LYS A C 1
ATOM 3663 O O . LYS A 1 463 ? -24.673 -6.525 12.513 1.00 86.19 463 LYS A O 1
ATOM 3668 N N . LYS A 1 464 ? -22.831 -5.510 13.317 1.00 87.06 464 LYS A N 1
ATOM 3669 C CA . LYS A 1 464 ? -23.422 -5.026 14.565 1.00 87.06 464 LYS A CA 1
ATOM 3670 C C . LYS A 1 464 ? -23.427 -3.505 14.552 1.00 87.06 464 LYS A C 1
ATOM 3672 O O . LYS A 1 464 ? -22.415 -2.887 14.238 1.00 87.06 464 LYS A O 1
ATOM 3677 N N . VAL A 1 465 ? -24.583 -2.920 14.851 1.00 87.94 465 VAL A N 1
ATOM 3678 C CA . VAL A 1 465 ? -24.766 -1.468 14.904 1.00 87.94 465 VAL A CA 1
ATOM 3679 C C . VAL A 1 465 ? -25.068 -1.067 16.335 1.00 87.94 465 VAL A C 1
ATOM 3681 O O . VAL A 1 465 ? -25.945 -1.656 16.966 1.00 87.94 465 VAL A O 1
ATOM 3684 N N . PHE A 1 466 ? -24.357 -0.060 16.821 1.00 85.19 466 PHE A N 1
ATOM 3685 C CA . PHE A 1 466 ? -24.663 0.633 18.057 1.00 85.19 466 PHE A CA 1
ATOM 3686 C C . PHE A 1 466 ? -25.085 2.054 17.693 1.00 85.19 466 PHE A C 1
ATOM 3688 O O . PHE A 1 466 ? -24.305 2.811 17.119 1.00 85.19 466 PHE A O 1
ATOM 3695 N N . ASP A 1 467 ? -26.343 2.378 17.970 1.00 82.81 467 ASP A N 1
ATOM 3696 C CA . ASP A 1 467 ? -26.949 3.664 17.635 1.00 82.81 467 ASP A CA 1
ATOM 3697 C C . ASP A 1 467 ? -27.069 4.515 18.902 1.00 82.81 467 ASP A C 1
ATOM 3699 O O . ASP A 1 467 ? -27.561 4.037 19.928 1.00 82.81 467 ASP A O 1
ATOM 3703 N N . LYS A 1 468 ? -26.597 5.761 18.830 1.00 82.38 468 LYS A N 1
ATOM 3704 C CA . LYS A 1 468 ? -26.638 6.768 19.901 1.00 82.38 468 LYS A CA 1
ATOM 3705 C C . LYS A 1 468 ? -26.077 6.284 21.237 1.00 82.38 468 LYS A C 1
ATOM 3707 O O . LYS A 1 468 ? -26.685 6.479 22.289 1.00 82.38 468 LYS A O 1
ATOM 3712 N N . VAL A 1 469 ? -24.900 5.659 21.206 1.00 83.19 469 VAL A N 1
ATOM 3713 C CA . VAL A 1 469 ? -24.188 5.298 22.441 1.00 83.19 469 VAL A CA 1
ATOM 3714 C C . VAL A 1 469 ? -23.627 6.564 23.068 1.00 83.19 469 VAL A C 1
ATOM 3716 O O . VAL A 1 469 ? -22.830 7.244 22.430 1.00 83.19 469 VAL A O 1
ATOM 3719 N N . GLU A 1 470 ? -24.026 6.853 24.306 1.00 83.31 470 GLU A N 1
ATOM 3720 C CA . GLU A 1 470 ? -23.539 8.005 25.065 1.00 83.31 470 GLU A CA 1
ATOM 3721 C C . GLU A 1 470 ? -22.288 7.647 25.878 1.00 83.31 470 GLU A C 1
ATOM 3723 O O . GLU A 1 470 ? -22.325 6.754 26.729 1.00 83.31 470 GLU A O 1
ATOM 3728 N N . ALA A 1 471 ? -21.193 8.383 25.664 1.00 82.69 471 ALA A N 1
ATOM 3729 C CA . ALA A 1 471 ? -19.993 8.320 26.502 1.00 82.69 471 ALA A CA 1
ATOM 3730 C C . ALA A 1 471 ? -19.791 9.639 27.266 1.00 82.69 471 ALA A C 1
ATOM 3732 O O . ALA A 1 471 ? -19.388 10.659 26.698 1.00 82.69 471 ALA A O 1
ATOM 3733 N N . LYS A 1 472 ? -20.050 9.605 28.578 1.00 85.31 472 LYS A N 1
ATOM 3734 C CA . LYS A 1 472 ? -19.808 10.730 29.497 1.00 85.31 472 LYS A CA 1
ATOM 3735 C C . LYS A 1 472 ? -18.308 10.993 29.665 1.00 85.31 472 LYS A C 1
ATOM 3737 O O . LYS A 1 472 ? -17.495 10.090 29.458 1.00 85.31 472 LYS A O 1
ATOM 3742 N N . ALA A 1 473 ? -17.944 12.193 30.107 1.00 84.50 473 ALA A N 1
ATOM 3743 C CA . ALA A 1 473 ? -16.565 12.513 30.469 1.00 84.50 473 ALA A CA 1
ATOM 3744 C C . ALA A 1 473 ? -15.999 11.518 31.500 1.00 84.50 473 ALA A C 1
ATOM 3746 O O . ALA A 1 473 ? -16.635 11.209 32.508 1.00 84.50 473 ALA A O 1
ATOM 3747 N N . GLY A 1 474 ? -14.798 11.005 31.232 1.00 85.12 474 GLY A N 1
ATOM 3748 C CA . GLY A 1 474 ? -14.123 9.990 32.045 1.00 85.12 474 GLY A CA 1
ATOM 3749 C C . GLY A 1 474 ? -14.737 8.586 31.976 1.00 85.12 474 GLY A C 1
ATOM 3750 O O . GLY A 1 474 ? -14.460 7.776 32.860 1.00 85.12 474 GLY A O 1
ATOM 3751 N N . SER A 1 475 ? -15.584 8.285 30.984 1.00 89.25 475 SER A N 1
ATOM 3752 C CA . SER A 1 475 ? -16.247 6.980 30.866 1.00 89.25 475 SER A CA 1
ATOM 3753 C C . SER A 1 475 ? -15.641 6.086 29.783 1.00 89.25 475 SER A C 1
ATOM 3755 O O . SER A 1 475 ? -15.079 6.549 28.787 1.00 89.25 475 SER A O 1
ATOM 3757 N N . VAL A 1 476 ? -15.791 4.777 29.992 1.00 93.88 476 VAL A N 1
ATOM 3758 C CA . VAL A 1 476 ? -15.450 3.718 29.040 1.00 93.88 476 VAL A CA 1
ATOM 3759 C C . VAL A 1 476 ? -16.658 2.793 28.925 1.00 93.88 476 VAL A C 1
ATOM 3761 O O . VAL A 1 476 ? -17.198 2.341 29.935 1.00 93.88 476 VAL A O 1
ATOM 3764 N N . VAL A 1 477 ? -17.096 2.520 27.701 1.00 93.81 477 VAL A N 1
ATOM 3765 C CA . VAL A 1 477 ? -18.285 1.727 27.385 1.00 93.81 477 VAL A CA 1
ATOM 3766 C C . VAL A 1 477 ? -17.859 0.518 26.563 1.00 93.81 477 VAL A C 1
ATOM 3768 O O . VAL A 1 477 ? -17.318 0.660 25.469 1.00 93.81 477 VAL A O 1
ATOM 3771 N N . HIS A 1 478 ? -18.097 -0.685 27.087 1.00 94.56 478 HIS A N 1
ATOM 3772 C CA . HIS A 1 478 ? -17.809 -1.923 26.364 1.00 94.56 478 HIS A CA 1
ATOM 3773 C C . HIS A 1 478 ? -18.781 -2.112 25.200 1.00 94.56 478 HIS A C 1
ATOM 3775 O O . HIS A 1 478 ? -20.000 -2.052 25.374 1.00 94.56 478 HIS A O 1
ATOM 3781 N N . LEU A 1 479 ? -18.227 -2.383 24.023 1.00 92.38 479 LEU A N 1
ATOM 3782 C CA . LEU A 1 479 ? -18.975 -2.643 22.805 1.00 92.38 479 LEU A CA 1
ATOM 3783 C C . LEU A 1 479 ? -18.864 -4.134 22.501 1.00 92.38 479 LEU A C 1
ATOM 3785 O O . LEU A 1 479 ? -17.912 -4.595 21.883 1.00 92.38 479 LEU A O 1
ATOM 3789 N N . ASP A 1 480 ? -19.829 -4.918 22.971 1.00 91.69 480 ASP A N 1
ATOM 3790 C CA . ASP A 1 480 ? -19.784 -6.364 22.771 1.00 91.69 480 ASP A CA 1
ATOM 3791 C C . ASP A 1 480 ? -19.957 -6.707 21.284 1.00 91.69 480 ASP A C 1
ATOM 3793 O O . ASP A 1 480 ? -21.050 -6.569 20.744 1.00 91.69 480 ASP A O 1
ATOM 3797 N N . VAL A 1 481 ? -18.901 -7.152 20.609 1.00 88.94 481 VAL A N 1
ATOM 3798 C CA . VAL A 1 481 ? -18.916 -7.559 19.189 1.00 88.94 481 VAL A CA 1
ATOM 3799 C C . VAL A 1 481 ? -18.558 -9.037 18.998 1.00 88.94 481 VAL A C 1
ATOM 3801 O O . VAL A 1 481 ? -18.416 -9.495 17.867 1.00 88.94 481 VAL A O 1
ATOM 3804 N N . GLY A 1 482 ? -18.428 -9.802 20.086 1.00 89.12 482 GLY A N 1
ATOM 3805 C CA . GLY A 1 482 ? -17.841 -11.141 20.049 1.00 89.12 482 GLY A CA 1
ATOM 3806 C C . GLY A 1 482 ? -16.316 -11.087 19.906 1.00 89.12 482 GLY A C 1
ATOM 3807 O O . GLY A 1 482 ? -15.639 -10.521 20.762 1.00 89.12 482 GLY A O 1
ATOM 3808 N N . SER A 1 483 ? -15.770 -11.700 18.849 1.00 87.75 483 SER A N 1
ATOM 3809 C CA . SER A 1 483 ? -14.329 -11.638 18.562 1.00 87.75 483 SER A CA 1
ATOM 3810 C C . SER A 1 483 ? -13.936 -10.237 18.089 1.00 87.75 483 SER A C 1
ATOM 3812 O O . SER A 1 483 ? -14.544 -9.715 17.157 1.00 87.75 483 SER A O 1
ATOM 3814 N N . ALA A 1 484 ? -12.911 -9.643 18.709 1.00 93.19 484 ALA A N 1
ATOM 3815 C CA . ALA A 1 484 ? -12.441 -8.294 18.383 1.00 93.19 484 ALA A CA 1
ATOM 3816 C C . ALA A 1 484 ? -11.013 -8.250 17.809 1.00 93.19 484 ALA A C 1
ATOM 3818 O O . ALA A 1 484 ? -10.360 -7.211 17.861 1.00 93.19 484 ALA A O 1
ATOM 3819 N N . SER A 1 485 ? -10.510 -9.371 17.278 1.00 93.38 485 SER A N 1
ATOM 3820 C CA . SER A 1 485 ? -9.199 -9.420 16.605 1.00 93.38 485 SER A CA 1
ATOM 3821 C C . SER A 1 485 ? -9.275 -9.203 15.090 1.00 93.38 485 SER A C 1
ATOM 3823 O O . SER A 1 485 ? -8.234 -8.995 14.482 1.00 93.38 485 SER A O 1
ATOM 3825 N N . GLN A 1 486 ? -10.463 -9.267 14.478 1.00 95.25 486 GLN A N 1
ATOM 3826 C CA . GLN A 1 486 ? -10.655 -9.131 13.028 1.00 95.25 486 GLN A CA 1
ATOM 3827 C C . GLN A 1 486 ? -11.934 -8.331 12.735 1.00 95.25 486 GLN A C 1
ATOM 3829 O O . GLN A 1 486 ? -13.044 -8.871 12.768 1.00 95.25 486 GLN A O 1
ATOM 3834 N N . LEU A 1 487 ? -11.802 -7.025 12.512 1.00 93.44 487 LEU A N 1
ATOM 3835 C CA . LEU A 1 487 ? -12.940 -6.108 12.415 1.00 93.44 487 LEU A CA 1
ATOM 3836 C C . LEU A 1 487 ? -12.731 -5.041 11.340 1.00 93.44 487 LEU A C 1
ATOM 3838 O O . LEU A 1 487 ? -11.620 -4.566 11.128 1.00 93.44 487 LEU A O 1
ATOM 3842 N N . ASP A 1 488 ? -13.835 -4.601 10.742 1.00 96.44 488 ASP A N 1
ATOM 3843 C CA . ASP A 1 488 ? -13.942 -3.331 10.020 1.00 96.44 488 ASP A CA 1
ATOM 3844 C C . ASP A 1 488 ? -14.960 -2.454 10.756 1.00 96.44 488 ASP A C 1
ATOM 3846 O O . ASP A 1 488 ? -16.145 -2.793 10.844 1.00 96.44 488 ASP A O 1
ATOM 3850 N N . ILE A 1 489 ? -14.479 -1.369 11.358 1.00 95.56 489 ILE A N 1
ATOM 3851 C CA . ILE A 1 489 ? -15.244 -0.503 12.254 1.00 95.56 489 ILE A CA 1
ATOM 3852 C C . ILE A 1 489 ? -15.425 0.852 11.588 1.00 95.56 489 ILE A C 1
ATOM 3854 O O . ILE A 1 489 ? -14.446 1.477 11.199 1.00 95.56 489 ILE A O 1
ATOM 3858 N N . LEU A 1 490 ? -16.661 1.334 11.517 1.00 95.06 490 LEU A N 1
ATOM 3859 C CA . LEU A 1 490 ? -17.003 2.699 11.121 1.00 95.06 490 LEU A CA 1
ATOM 3860 C C . LEU A 1 490 ? -17.665 3.397 12.305 1.00 95.06 490 LEU A C 1
ATOM 3862 O O . LEU A 1 490 ? -18.635 2.867 12.852 1.00 95.06 490 LEU A O 1
ATOM 3866 N N . ALA A 1 491 ? -17.143 4.559 12.691 1.00 92.06 491 ALA A N 1
ATOM 3867 C CA . ALA A 1 491 ? -17.633 5.341 13.817 1.00 92.06 491 ALA A CA 1
ATOM 3868 C C . ALA A 1 491 ? -17.784 6.815 13.439 1.00 92.06 491 ALA A C 1
ATOM 3870 O O . ALA A 1 491 ? -16.870 7.414 12.872 1.00 92.06 491 ALA A O 1
ATOM 3871 N N . GLU A 1 492 ? -18.914 7.398 13.825 1.00 91.69 492 GLU A N 1
ATOM 3872 C CA . GLU A 1 492 ? -19.161 8.838 13.784 1.00 91.69 492 GLU A CA 1
ATOM 3873 C C . GLU A 1 492 ? -19.375 9.374 15.203 1.00 91.69 492 GLU A C 1
ATOM 3875 O O . GLU A 1 492 ? -19.940 8.684 16.064 1.00 91.69 492 GLU A O 1
ATOM 3880 N N . PHE A 1 493 ? -18.928 10.607 15.432 1.00 87.50 493 PHE A N 1
ATOM 3881 C CA . PHE A 1 493 ? -19.027 11.313 16.701 1.00 87.50 493 PHE A CA 1
ATOM 3882 C C . PHE A 1 493 ? -19.642 12.691 16.481 1.00 87.50 493 PHE A C 1
ATOM 3884 O O . PHE A 1 493 ? -19.118 13.504 15.715 1.00 87.50 493 PHE A O 1
ATOM 3891 N N . ASP A 1 494 ? -20.736 12.950 17.190 1.00 81.00 494 ASP A N 1
ATOM 3892 C CA . ASP A 1 494 ? -21.305 14.284 17.313 1.00 81.00 494 ASP A CA 1
ATOM 3893 C C . ASP A 1 494 ? -20.639 15.012 18.486 1.00 81.00 494 ASP A C 1
ATOM 3895 O O . ASP A 1 494 ? -20.612 14.505 19.611 1.00 81.00 494 ASP A O 1
ATOM 3899 N N . VAL A 1 495 ? -20.089 16.194 18.207 1.00 71.81 495 VAL A N 1
ATOM 3900 C CA . VAL A 1 495 ? -19.536 17.109 19.210 1.00 71.81 495 VAL A CA 1
ATOM 3901 C C . VAL A 1 495 ? -20.448 18.334 19.243 1.00 71.81 495 VAL A C 1
ATOM 3903 O O . VAL A 1 495 ? -20.619 18.987 18.218 1.00 71.81 495 VAL A O 1
ATOM 3906 N N . ASP A 1 496 ? -21.070 18.623 20.389 1.00 59.62 496 ASP A N 1
ATOM 3907 C CA . ASP A 1 496 ? -22.035 19.723 20.522 1.00 59.62 496 ASP A CA 1
ATOM 3908 C C . ASP A 1 496 ? -21.384 21.094 20.204 1.00 59.62 496 ASP A C 1
ATOM 3910 O O . ASP A 1 496 ? -20.434 21.519 20.867 1.00 59.62 496 ASP A O 1
ATOM 3914 N N . GLU A 1 497 ? -21.925 21.809 19.205 1.00 48.66 497 GLU A N 1
ATOM 3915 C CA . GLU A 1 497 ? -21.395 23.072 18.641 1.00 48.66 497 GLU A CA 1
ATOM 3916 C C . GLU A 1 497 ? -21.319 24.254 19.630 1.00 48.66 497 GLU A C 1
ATOM 3918 O O . GLU A 1 497 ? -20.671 25.258 19.339 1.00 48.66 497 GLU A O 1
ATOM 3923 N N . GLU A 1 498 ? -21.959 24.172 20.802 1.00 46.94 498 GLU A N 1
ATOM 3924 C CA . GLU A 1 498 ? -21.966 25.250 21.809 1.00 46.94 498 GLU A CA 1
ATOM 3925 C C . GLU A 1 498 ? -20.722 25.232 22.733 1.00 46.94 498 GLU A C 1
ATOM 3927 O O . GLU A 1 498 ? -20.413 26.237 23.376 1.00 46.94 498 GLU A O 1
ATOM 3932 N N . ALA A 1 499 ? -19.956 24.133 22.758 1.00 48.34 499 ALA A N 1
ATOM 3933 C CA . ALA A 1 499 ? -18.736 23.954 23.563 1.00 48.34 499 ALA A CA 1
ATOM 3934 C C . ALA A 1 499 ? -17.465 24.761 23.157 1.00 48.34 499 ALA A C 1
ATOM 3936 O O . ALA A 1 499 ? -16.661 25.072 24.044 1.00 48.34 499 ALA A O 1
ATOM 3937 N N . PRO A 1 500 ? -17.220 25.147 21.884 1.00 50.03 500 PRO A N 1
ATOM 3938 C CA . PRO A 1 500 ? -15.985 25.836 21.482 1.00 50.03 500 PRO A CA 1
ATOM 3939 C C . PRO A 1 500 ? -15.834 27.236 22.122 1.00 50.03 500 PRO A C 1
ATOM 3941 O O . PRO A 1 500 ? -14.721 27.735 22.354 1.00 50.03 500 PRO A O 1
ATOM 3944 N N . ASN A 1 501 ? -16.957 27.873 22.463 1.00 43.88 501 ASN A N 1
ATOM 3945 C CA . ASN A 1 501 ? -16.988 29.242 22.979 1.00 43.88 501 ASN A CA 1
ATOM 3946 C C . ASN A 1 501 ? -16.656 29.354 24.478 1.00 43.88 501 ASN A C 1
ATOM 3948 O O . ASN A 1 501 ? -16.321 30.447 24.931 1.00 43.88 501 ASN A O 1
ATOM 3952 N N . SER A 1 502 ? -16.703 28.259 25.248 1.00 45.09 502 SER A N 1
ATOM 3953 C CA . SER A 1 502 ? -16.548 28.275 26.716 1.00 45.09 502 SER A CA 1
ATOM 3954 C C . SER A 1 502 ? -15.174 27.829 27.238 1.00 45.09 502 SER A C 1
ATOM 3956 O O . SER A 1 502 ? -14.974 27.758 28.451 1.00 45.09 502 SER A O 1
ATOM 3958 N N . LEU A 1 503 ? -14.206 27.539 26.361 1.00 53.28 503 LEU A N 1
ATOM 3959 C CA . LEU A 1 503 ? -12.834 27.187 26.753 1.00 53.28 503 LEU A CA 1
ATOM 3960 C C . LEU A 1 503 ? -12.077 28.420 27.279 1.00 53.28 503 LEU A C 1
ATOM 3962 O O . LEU A 1 503 ? -11.476 29.161 26.504 1.00 53.28 503 LEU A O 1
ATOM 3966 N N . ASN A 1 504 ? -12.090 28.618 28.600 1.00 46.12 504 ASN A N 1
ATOM 3967 C CA . ASN A 1 504 ? -11.323 29.652 29.316 1.00 46.12 504 ASN A CA 1
ATOM 3968 C C . ASN A 1 504 ? -9.920 29.175 29.752 1.00 46.12 504 ASN A C 1
ATOM 3970 O O . ASN A 1 504 ? -9.411 29.580 30.796 1.00 46.12 504 ASN A O 1
ATOM 3974 N N . GLY A 1 505 ? -9.277 28.316 28.962 1.00 47.59 505 GLY A N 1
ATOM 3975 C CA . GLY A 1 505 ? -7.935 27.812 29.247 1.00 47.59 505 GLY A CA 1
ATOM 3976 C C . GLY A 1 505 ? -7.140 27.579 27.971 1.00 47.59 505 GLY A C 1
ATOM 3977 O O . GLY A 1 505 ? -7.672 27.075 26.985 1.00 47.59 505 GLY A O 1
ATOM 3978 N N . THR A 1 506 ? -5.862 27.950 27.997 1.00 45.53 506 THR A N 1
ATOM 3979 C CA . THR A 1 506 ? -4.867 27.585 26.985 1.00 45.53 506 THR A CA 1
ATOM 3980 C C . THR A 1 506 ? -4.571 26.089 27.100 1.00 45.53 506 THR A C 1
ATOM 3982 O O . THR A 1 506 ? -3.604 25.699 27.752 1.00 45.53 506 THR A O 1
ATOM 3985 N N . ASP A 1 507 ? -5.413 25.237 26.513 1.00 48.75 507 ASP A N 1
ATOM 3986 C CA . ASP A 1 507 ? -5.133 23.800 26.377 1.00 48.75 507 ASP A CA 1
ATOM 3987 C C . ASP A 1 507 ? -4.132 23.605 25.218 1.00 48.75 507 ASP A C 1
ATOM 3989 O O . ASP A 1 507 ? -4.455 23.141 24.124 1.00 48.75 507 ASP A O 1
ATOM 3993 N N . MET A 1 508 ? -2.909 24.104 25.436 1.00 50.31 508 MET A N 1
ATOM 3994 C CA . MET A 1 508 ? -1.816 24.168 24.462 1.00 50.31 508 MET A CA 1
ATOM 3995 C C . MET A 1 508 ? -1.059 22.838 24.421 1.00 50.31 508 MET A C 1
ATOM 3997 O O . MET A 1 508 ? 0.115 22.754 24.775 1.00 50.31 508 MET A O 1
ATOM 4001 N N . THR A 1 509 ? -1.726 21.773 23.986 1.00 52.72 509 THR A N 1
ATOM 4002 C CA . THR A 1 509 ? -1.038 20.563 23.526 1.00 52.72 509 THR A CA 1
ATOM 4003 C C . THR A 1 509 ? -0.906 20.629 22.002 1.00 52.72 509 THR A C 1
ATOM 4005 O O . THR A 1 509 ? -1.848 20.372 21.255 1.00 52.72 509 THR A O 1
ATOM 4008 N N . CYS A 1 510 ? 0.278 21.036 21.523 1.00 54.16 510 CYS A N 1
ATOM 4009 C CA . CYS A 1 510 ? 0.658 20.952 20.106 1.00 54.16 510 CYS A CA 1
ATOM 4010 C C . CYS A 1 510 ? 0.920 19.468 19.761 1.00 54.16 510 CYS A C 1
ATOM 4012 O O . CYS A 1 510 ? 2.065 19.021 19.775 1.00 54.16 510 CYS A O 1
ATOM 4014 N N . GLY A 1 511 ? -0.132 18.683 19.501 1.00 72.38 511 GLY A N 1
ATOM 4015 C CA . GLY A 1 511 ? -0.015 17.325 18.954 1.00 72.38 511 GLY A CA 1
ATOM 4016 C C . GLY A 1 511 ? -0.615 16.195 19.793 1.00 72.38 511 GLY A C 1
ATOM 4017 O O . GLY A 1 511 ? -1.203 16.393 20.855 1.00 72.38 511 GLY A O 1
ATOM 4018 N N . CYS A 1 512 ? -0.450 14.970 19.289 1.00 82.12 512 CYS A N 1
ATOM 4019 C CA . CYS A 1 512 ? -0.909 13.758 19.958 1.00 82.12 512 CYS A CA 1
ATOM 4020 C C . CYS A 1 512 ? -0.114 13.495 21.243 1.00 82.12 512 CYS A C 1
ATOM 4022 O O . CYS A 1 512 ? 1.100 13.303 21.213 1.00 82.12 512 CYS A O 1
ATOM 4024 N N . SER A 1 513 ? -0.817 13.454 22.373 1.00 81.31 513 SER A N 1
ATOM 4025 C CA . SER A 1 513 ? -0.285 13.103 23.696 1.00 81.31 513 SER A CA 1
ATOM 4026 C C . SER A 1 513 ? -0.943 11.824 24.214 1.00 81.31 513 SER A C 1
ATOM 4028 O O . SER A 1 513 ? -1.917 11.374 23.626 1.00 81.31 513 SER A O 1
ATOM 4030 N N . SER A 1 514 ? -0.440 11.212 25.293 1.00 82.88 514 SER A N 1
ATOM 4031 C CA . SER A 1 514 ? -1.031 9.973 25.832 1.00 82.88 514 SER A CA 1
ATOM 4032 C C . SER A 1 514 ? -2.544 10.084 26.029 1.00 82.88 514 SER A C 1
ATOM 4034 O O . SER A 1 514 ? -3.038 11.071 26.564 1.00 82.88 514 SER A O 1
ATOM 4036 N N . SER A 1 515 ? -3.270 9.018 25.693 1.00 77.94 515 SER A N 1
ATOM 4037 C CA . SER A 1 515 ? -4.709 8.870 25.952 1.00 77.94 515 SER A CA 1
ATOM 4038 C C . SER A 1 515 ? -5.095 9.021 27.433 1.00 77.94 515 SER A C 1
ATOM 4040 O O . SER A 1 515 ? -6.263 9.243 27.758 1.00 77.94 515 SER A O 1
ATOM 4042 N N . ALA A 1 516 ? -4.127 8.879 28.345 1.00 77.38 516 ALA A N 1
ATOM 4043 C CA . ALA A 1 516 ? -4.296 9.126 29.773 1.00 77.38 516 ALA A CA 1
ATOM 4044 C C . ALA A 1 516 ? -4.313 10.625 30.130 1.00 77.38 516 ALA A C 1
ATOM 4046 O O . ALA A 1 516 ? -4.892 10.992 31.155 1.00 77.38 516 ALA A O 1
ATOM 4047 N N . THR A 1 517 ? -3.707 11.482 29.304 1.00 81.19 517 THR A N 1
ATOM 4048 C CA . THR A 1 517 ? -3.725 12.937 29.469 1.00 81.19 517 THR A CA 1
ATOM 4049 C C . THR A 1 517 ? -5.116 13.450 29.127 1.00 81.19 517 THR A C 1
ATOM 4051 O O . THR A 1 517 ? -5.586 13.287 28.005 1.00 81.19 517 THR A O 1
ATOM 4054 N N . ARG A 1 518 ? -5.799 14.046 30.105 1.00 79.69 518 ARG A N 1
ATOM 4055 C CA . ARG A 1 518 ? -7.164 14.553 29.934 1.00 79.69 518 ARG A CA 1
ATOM 4056 C C . ARG A 1 518 ? -7.115 16.016 29.507 1.00 79.69 518 ARG A C 1
ATOM 4058 O O . ARG A 1 518 ? -6.523 16.821 30.219 1.00 79.69 518 ARG A O 1
ATOM 4065 N N . GLY A 1 519 ? -7.766 16.339 28.397 1.00 75.69 519 GLY A N 1
ATOM 4066 C CA . GLY A 1 519 ? -8.044 17.707 27.964 1.00 75.69 519 GLY A CA 1
ATOM 4067 C C . GLY A 1 519 ? -9.536 18.016 28.038 1.00 75.69 519 GLY A C 1
ATOM 4068 O O . GLY A 1 519 ? -10.355 17.166 28.403 1.00 75.69 519 GLY A O 1
ATOM 4069 N N . ALA A 1 520 ? -9.906 19.247 27.702 1.00 73.88 520 ALA A N 1
ATOM 4070 C CA . ALA A 1 520 ? -11.307 19.668 27.757 1.00 73.88 520 ALA A CA 1
ATOM 4071 C C . ALA A 1 520 ? -12.173 19.026 26.654 1.00 73.88 520 ALA A C 1
ATOM 4073 O O . ALA A 1 520 ? -13.327 18.682 26.898 1.00 73.88 520 ALA A O 1
ATOM 4074 N N . LEU A 1 521 ? -11.615 18.829 25.455 1.00 77.38 521 LEU A N 1
ATOM 4075 C CA . LEU A 1 521 ? -12.310 18.273 24.283 1.00 77.38 521 LEU A CA 1
ATOM 4076 C C . LEU A 1 521 ? -11.642 16.988 23.771 1.00 77.38 521 LEU A C 1
ATOM 4078 O O . LEU A 1 521 ? -11.480 16.769 22.570 1.00 77.38 521 LEU A O 1
ATOM 4082 N N . GLY A 1 522 ? -11.223 16.134 24.701 1.00 81.56 522 GLY A N 1
ATOM 4083 C CA . GLY A 1 522 ? -10.639 14.835 24.401 1.00 81.56 522 GLY A CA 1
ATOM 4084 C C . GLY A 1 522 ? -9.624 14.387 25.445 1.00 81.56 522 GLY A C 1
ATOM 4085 O O . GLY A 1 522 ? -9.390 15.082 26.432 1.00 81.56 522 GLY A O 1
ATOM 4086 N N . PRO A 1 523 ? -9.009 13.216 25.249 1.00 91.31 523 PRO A N 1
ATOM 4087 C CA . PRO A 1 523 ? -9.167 12.325 24.099 1.00 91.31 523 PRO A CA 1
ATOM 4088 C C . PRO A 1 523 ? -10.478 11.521 24.141 1.00 91.31 523 PRO A C 1
ATOM 4090 O O . PRO A 1 523 ? -10.902 11.073 25.209 1.00 91.31 523 PRO A O 1
ATOM 4093 N N . PHE A 1 524 ? -11.109 11.309 22.983 1.00 92.69 524 PHE A N 1
ATOM 4094 C CA . PHE A 1 524 ? -12.274 10.425 22.826 1.00 92.69 524 PHE A CA 1
ATOM 4095 C C . PHE A 1 524 ? -12.194 9.615 21.527 1.00 92.69 524 PHE A C 1
ATOM 4097 O O . PHE A 1 524 ? -11.703 10.094 20.506 1.00 92.69 524 PHE A O 1
ATOM 4104 N N . GLY A 1 525 ? -12.666 8.371 21.554 1.00 95.69 525 GLY A N 1
ATOM 4105 C CA . GLY A 1 525 ? -12.566 7.466 20.411 1.00 95.69 525 GLY A CA 1
ATOM 4106 C C . GLY A 1 525 ? -12.770 6.009 20.801 1.00 95.69 525 GLY A C 1
ATOM 4107 O O . GLY A 1 525 ? -13.601 5.696 21.655 1.00 95.69 525 GLY A O 1
ATOM 4108 N N . LEU A 1 526 ? -12.004 5.112 20.185 1.00 97.50 526 LEU A N 1
ATOM 4109 C CA . LEU A 1 526 ? -12.115 3.670 20.386 1.00 97.50 526 LEU A CA 1
ATOM 4110 C C . LEU A 1 526 ? -10.852 3.094 21.030 1.00 97.50 526 LEU A C 1
ATOM 4112 O O . LEU A 1 526 ? -9.737 3.446 20.661 1.00 97.50 526 LEU A O 1
ATOM 4116 N N . LEU A 1 527 ? -11.027 2.172 21.973 1.00 98.38 527 LEU A N 1
ATOM 4117 C CA . LEU A 1 527 ? -9.974 1.277 22.445 1.00 98.38 527 LEU A CA 1
ATOM 4118 C C . LEU A 1 527 ? -10.111 -0.030 21.668 1.00 98.38 527 LEU A C 1
ATOM 4120 O O . LEU A 1 527 ? -11.104 -0.738 21.846 1.00 98.38 527 LEU A O 1
ATOM 4124 N N . VAL A 1 528 ? -9.141 -0.344 20.812 1.00 97.88 528 VAL A N 1
ATOM 4125 C CA . VAL A 1 528 ? -9.075 -1.623 20.089 1.00 97.88 528 VAL A CA 1
ATOM 4126 C C . VAL A 1 528 ? -7.988 -2.513 20.678 1.00 97.88 528 VAL A C 1
ATOM 4128 O O . VAL A 1 528 ? -7.078 -2.020 21.350 1.00 97.88 528 VAL A O 1
ATOM 4131 N N . LEU A 1 529 ? -8.100 -3.827 20.439 1.00 97.56 529 LEU A N 1
ATOM 4132 C CA . LEU A 1 529 ? -7.181 -4.838 20.978 1.00 97.56 529 LEU A CA 1
ATOM 4133 C C . LEU A 1 529 ? -6.927 -4.618 22.478 1.00 97.56 529 LEU A C 1
ATOM 4135 O O . LEU A 1 529 ? -5.786 -4.574 22.933 1.00 97.56 529 LEU A O 1
ATOM 4139 N N . ALA A 1 530 ? -8.010 -4.400 23.226 1.00 97.94 530 ALA A N 1
ATOM 4140 C CA . ALA A 1 530 ? -7.965 -4.157 24.660 1.00 97.94 530 ALA A CA 1
ATOM 4141 C C . ALA A 1 530 ? -8.423 -5.397 25.427 1.00 97.94 530 ALA A C 1
ATOM 4143 O O . ALA A 1 530 ? -9.340 -6.083 24.980 1.00 97.94 530 ALA A O 1
ATOM 4144 N N . ASP A 1 531 ? -7.824 -5.690 26.579 1.00 97.44 531 ASP A N 1
ATOM 4145 C CA . ASP A 1 531 ? -8.326 -6.758 27.448 1.00 97.44 531 ASP A CA 1
ATOM 4146 C C . ASP A 1 531 ? -9.427 -6.234 28.384 1.00 97.44 531 ASP A C 1
ATOM 4148 O O . ASP A 1 531 ? -9.576 -5.030 28.595 1.00 97.44 531 ASP A O 1
ATOM 4152 N N . ASN A 1 532 ? -10.206 -7.136 28.984 1.00 95.25 532 ASN A N 1
ATOM 4153 C CA . ASN A 1 532 ? -11.343 -6.750 29.826 1.00 95.25 532 ASN A CA 1
ATOM 4154 C C . ASN A 1 532 ? -10.949 -5.900 31.052 1.00 95.25 532 ASN A C 1
ATOM 4156 O O . ASN A 1 532 ? -11.766 -5.121 31.538 1.00 95.25 532 ASN A O 1
ATOM 4160 N N . ALA A 1 533 ? -9.720 -6.040 31.563 1.00 96.50 533 ALA A N 1
ATOM 4161 C CA . ALA A 1 533 ? -9.222 -5.228 32.672 1.00 96.50 533 ALA A CA 1
ATOM 4162 C C . ALA A 1 533 ? -8.595 -3.895 32.219 1.00 96.50 533 ALA A C 1
ATOM 4164 O O . ALA A 1 533 ? -8.145 -3.133 33.075 1.00 96.50 533 ALA A O 1
ATOM 4165 N N . LEU A 1 534 ? -8.545 -3.619 30.907 1.00 96.81 534 LEU A N 1
ATOM 4166 C CA . LEU A 1 534 ? -7.857 -2.468 30.305 1.00 96.81 534 LEU A CA 1
ATOM 4167 C C . LEU A 1 534 ? -6.378 -2.368 30.733 1.00 96.81 534 LEU A C 1
ATOM 4169 O O . LEU A 1 534 ? -5.810 -1.280 30.865 1.00 96.81 534 LEU A O 1
ATOM 4173 N N . SER A 1 535 ? -5.759 -3.522 30.991 1.00 97.12 535 SER A N 1
ATOM 4174 C CA . SER A 1 535 ? -4.336 -3.641 31.314 1.00 97.12 535 SER A CA 1
ATOM 4175 C C . SER A 1 535 ? -3.455 -3.537 30.066 1.00 97.12 535 SER A C 1
ATOM 4177 O O . SER A 1 535 ? -2.324 -3.066 30.156 1.00 97.12 535 SER A O 1
ATOM 4179 N N . GLU A 1 536 ? -3.997 -3.933 28.917 1.00 98.12 536 GLU A N 1
ATOM 4180 C CA . GLU A 1 536 ? -3.522 -3.652 27.571 1.00 98.12 536 GLU A CA 1
ATOM 4181 C C . GLU A 1 536 ? -4.661 -2.996 26.786 1.00 98.12 536 GLU A C 1
ATOM 4183 O O . GLU A 1 536 ? -5.818 -3.405 26.897 1.00 98.12 536 GLU A O 1
ATOM 4188 N N . GLN A 1 537 ? -4.348 -1.954 26.020 1.00 97.81 537 GLN A N 1
ATOM 4189 C CA . GLN A 1 537 ? -5.301 -1.231 25.182 1.00 97.81 537 GLN A CA 1
ATOM 4190 C C . GLN A 1 537 ? -4.576 -0.431 24.102 1.00 97.81 537 GLN A C 1
ATOM 4192 O O . GLN A 1 537 ? -3.510 0.133 24.356 1.00 97.81 537 GLN A O 1
ATOM 4197 N N . THR A 1 538 ? -5.207 -0.300 22.935 1.00 98.25 538 THR A N 1
ATOM 4198 C CA . THR A 1 538 ? -4.730 0.567 21.849 1.00 98.25 538 THR A CA 1
ATOM 4199 C C . THR A 1 538 ? -5.790 1.618 21.516 1.00 98.25 538 THR A C 1
ATOM 4201 O O . THR A 1 538 ? -6.707 1.351 20.738 1.00 98.25 538 THR A O 1
ATOM 4204 N N . PRO A 1 539 ? -5.729 2.803 22.145 1.00 98.38 539 PRO A N 1
ATOM 4205 C CA . PRO A 1 539 ? -6.586 3.930 21.803 1.00 98.38 539 PRO A CA 1
ATOM 4206 C C . PRO A 1 539 ? -6.326 4.462 20.391 1.00 98.38 539 PRO A C 1
ATOM 4208 O O . PRO A 1 539 ? -5.192 4.800 20.056 1.00 98.38 539 PRO A O 1
ATOM 4211 N N . VAL A 1 540 ? -7.398 4.631 19.619 1.00 98.38 540 VAL A N 1
ATOM 4212 C CA . VAL A 1 540 ? -7.463 5.429 18.389 1.00 98.38 540 VAL A CA 1
ATOM 4213 C C . VAL A 1 540 ? -8.512 6.514 18.610 1.00 98.38 540 VAL A C 1
ATOM 4215 O O . VAL A 1 540 ? -9.674 6.205 18.886 1.00 98.38 540 VAL A O 1
ATOM 4218 N N . TYR A 1 541 ? -8.111 7.783 18.580 1.00 96.75 541 TYR A N 1
ATOM 4219 C CA . TYR A 1 541 ? -8.937 8.863 19.122 1.00 96.75 541 TYR A CA 1
ATOM 4220 C C . TYR A 1 541 ? -8.748 10.201 18.427 1.00 96.75 541 TYR A C 1
ATOM 4222 O O . TYR A 1 541 ? -7.733 10.463 17.781 1.00 96.75 541 TYR A O 1
ATOM 4230 N N . PHE A 1 542 ? -9.750 11.052 18.629 1.00 94.50 542 PHE A N 1
ATOM 4231 C CA . PHE A 1 542 ? -9.687 12.471 18.342 1.00 94.50 542 PHE A CA 1
ATOM 4232 C C . PHE A 1 542 ? -9.331 13.265 19.596 1.00 94.50 542 PHE A C 1
ATOM 4234 O O . PHE A 1 542 ? -9.693 12.906 20.723 1.00 94.50 542 PHE A O 1
ATOM 4241 N N . TYR A 1 543 ? -8.632 14.370 19.377 1.00 89.69 543 TYR A N 1
ATOM 4242 C CA . TYR A 1 543 ? -8.360 15.386 20.380 1.00 89.69 543 TYR A CA 1
ATOM 4243 C C . TYR A 1 543 ? -8.489 16.761 19.735 1.00 89.69 543 TYR A C 1
ATOM 4245 O O . TYR A 1 543 ? -7.852 17.015 18.716 1.00 89.69 543 TYR A O 1
ATOM 4253 N N . ILE A 1 544 ? -9.303 17.645 20.305 1.00 86.81 544 ILE A N 1
ATOM 4254 C CA . ILE A 1 544 ? -9.483 18.998 19.775 1.00 86.81 544 ILE A CA 1
ATOM 4255 C C . ILE A 1 544 ? -8.738 19.966 20.689 1.00 86.81 544 ILE A C 1
ATOM 4257 O O . ILE A 1 544 ? -9.076 20.091 21.867 1.00 86.81 544 ILE A O 1
ATOM 4261 N N . SER A 1 545 ? -7.733 20.652 20.147 1.00 82.19 545 SER A N 1
ATOM 4262 C CA . SER A 1 545 ? -7.036 21.729 20.848 1.00 82.19 545 SER A CA 1
ATOM 4263 C C . SER A 1 545 ? -7.486 23.094 20.333 1.00 82.19 545 SER A C 1
ATOM 4265 O O . SER A 1 545 ? -8.005 23.224 19.220 1.00 82.19 545 SER A O 1
ATOM 4267 N N . LYS A 1 546 ? -7.293 24.116 21.168 1.00 75.25 546 LYS A N 1
ATOM 4268 C CA . LYS A 1 546 ? -7.574 25.514 20.843 1.00 75.25 546 LYS A CA 1
ATOM 4269 C C . LYS A 1 546 ? -6.292 26.318 21.002 1.00 75.25 546 LYS A C 1
ATOM 4271 O O . LYS A 1 546 ? -5.669 26.275 22.064 1.00 75.25 546 LYS A O 1
ATOM 4276 N N . ASP A 1 547 ? -5.898 27.034 19.956 1.00 70.19 547 ASP A N 1
ATOM 4277 C CA . ASP A 1 547 ? -4.726 27.907 20.009 1.00 70.19 547 ASP A CA 1
ATOM 4278 C C . ASP A 1 547 ? -5.024 29.235 20.742 1.00 70.19 547 ASP A C 1
ATOM 4280 O O . ASP A 1 547 ? -6.157 29.536 21.136 1.00 70.19 547 ASP A O 1
ATOM 4284 N N . THR A 1 548 ? -3.990 30.057 20.938 1.00 68.88 548 THR A N 1
ATOM 4285 C CA . THR A 1 548 ? -4.105 31.389 21.566 1.00 68.88 548 THR A CA 1
ATOM 4286 C C . THR A 1 548 ? -4.920 32.387 20.746 1.00 68.88 548 THR A C 1
ATOM 4288 O O . THR A 1 548 ? -5.347 33.406 21.288 1.00 68.88 548 THR A O 1
ATOM 4291 N N . GLN A 1 549 ? -5.155 32.103 19.464 1.00 67.38 549 GLN A N 1
ATOM 4292 C CA . GLN A 1 549 ? -5.965 32.902 18.544 1.00 67.38 549 GLN A CA 1
ATOM 4293 C C . GLN A 1 549 ? -7.413 32.391 18.452 1.00 67.38 549 GLN A C 1
ATOM 4295 O O . GLN A 1 549 ? -8.199 32.921 17.671 1.00 67.38 549 GLN A O 1
ATOM 4300 N N . ALA A 1 550 ? -7.781 31.417 19.293 1.00 69.69 550 ALA A N 1
ATOM 4301 C CA . ALA A 1 550 ? -9.078 30.753 19.332 1.00 69.69 550 ALA A CA 1
ATOM 4302 C C . ALA A 1 550 ? -9.425 29.898 18.098 1.00 69.69 550 ALA A C 1
ATOM 4304 O O . ALA A 1 550 ? -10.595 29.552 17.924 1.00 69.69 550 ALA A O 1
ATOM 4305 N N . ASN A 1 551 ? -8.435 29.493 17.299 1.00 77.62 551 ASN A N 1
ATOM 4306 C CA . ASN A 1 551 ? -8.625 28.510 16.238 1.00 77.62 551 ASN A CA 1
ATOM 4307 C C . ASN A 1 551 ? -8.598 27.092 16.809 1.00 77.62 551 ASN A C 1
ATOM 4309 O O . ASN A 1 551 ? -7.795 26.762 17.686 1.00 77.62 551 ASN A O 1
ATOM 4313 N N . PHE A 1 552 ? -9.462 26.238 16.269 1.00 81.94 552 PHE A N 1
ATOM 4314 C CA . PHE A 1 552 ? -9.529 24.831 16.634 1.00 81.94 552 PHE A CA 1
ATOM 4315 C C . PHE A 1 552 ? -8.657 23.998 15.712 1.00 81.94 552 PHE A C 1
ATOM 4317 O O . PHE A 1 552 ? -8.752 24.104 14.492 1.00 81.94 552 PHE A O 1
ATOM 4324 N N . THR A 1 553 ? -7.847 23.125 16.303 1.00 88.06 553 THR A N 1
ATOM 4325 C CA . THR A 1 553 ? -7.128 22.085 15.570 1.00 88.06 553 THR A CA 1
ATOM 4326 C C . THR A 1 553 ? -7.598 20.729 16.065 1.00 88.06 553 THR A C 1
ATOM 4328 O O . THR A 1 553 ? -7.510 20.424 17.254 1.00 88.06 553 THR A O 1
ATOM 4331 N N . THR A 1 554 ? -8.096 19.905 15.146 1.00 91.62 554 THR A N 1
ATOM 4332 C CA . THR A 1 554 ? -8.448 18.517 15.450 1.00 91.62 554 THR A CA 1
ATOM 4333 C C . THR A 1 554 ? -7.246 17.631 15.163 1.00 91.62 554 THR A C 1
ATOM 4335 O O . THR A 1 554 ? -6.710 17.641 14.058 1.00 91.62 554 THR A O 1
ATOM 4338 N N . PHE A 1 555 ? -6.838 16.842 16.147 1.00 94.75 555 PHE A N 1
ATOM 4339 C CA . PHE A 1 555 ? -5.812 15.815 16.029 1.00 94.75 555 PHE A CA 1
ATOM 4340 C C . PHE A 1 555 ? -6.453 14.435 15.979 1.00 94.75 555 PHE A C 1
ATOM 4342 O O . PHE A 1 555 ? -7.420 14.166 16.692 1.00 94.75 555 PHE A O 1
ATOM 4349 N N . PHE A 1 556 ? -5.881 13.560 15.158 1.00 97.44 556 PHE A N 1
ATOM 4350 C CA . PHE A 1 556 ? -6.201 12.141 15.101 1.00 97.44 556 PHE A CA 1
ATOM 4351 C C . PHE A 1 556 ? -4.965 11.338 15.498 1.00 97.44 556 PHE A C 1
ATOM 4353 O O . PHE A 1 556 ? -3.875 11.576 14.971 1.00 97.44 556 PHE A O 1
ATOM 4360 N N . CYS A 1 557 ? -5.126 10.425 16.452 1.00 97.56 557 CYS A N 1
ATOM 4361 C CA . CYS A 1 557 ? -4.012 9.826 17.177 1.00 97.56 557 CYS A CA 1
ATOM 4362 C C . CYS A 1 557 ? -4.211 8.324 17.413 1.00 97.56 557 CYS A C 1
ATOM 4364 O O . CYS A 1 557 ? -5.334 7.869 17.635 1.00 97.56 557 CYS A O 1
ATOM 4366 N N . ALA A 1 558 ? -3.106 7.577 17.445 1.00 97.81 558 ALA A N 1
ATOM 4367 C CA . ALA A 1 558 ? -3.035 6.182 17.868 1.00 97.81 558 ALA A CA 1
ATOM 4368 C C . ALA A 1 558 ? -1.975 6.028 18.971 1.00 97.81 558 ALA A C 1
ATOM 4370 O O . ALA A 1 558 ? -0.788 6.278 18.751 1.00 97.81 558 ALA A O 1
ATOM 4371 N N . ASP A 1 559 ? -2.400 5.629 20.168 1.00 97.25 559 ASP A N 1
ATOM 4372 C CA . ASP A 1 559 ? -1.544 5.539 21.356 1.00 97.25 559 ASP A CA 1
ATOM 4373 C C . ASP A 1 559 ? -1.127 4.088 21.621 1.00 97.25 559 ASP A C 1
ATOM 4375 O O . ASP A 1 559 ? -1.956 3.236 21.937 1.00 97.25 559 ASP A O 1
ATOM 4379 N N . HIS A 1 560 ? 0.169 3.786 21.494 1.00 95.62 560 HIS A N 1
ATOM 4380 C CA . HIS A 1 560 ? 0.691 2.434 21.730 1.00 95.62 560 HIS A CA 1
ATOM 4381 C C . HIS A 1 560 ? 1.297 2.263 23.125 1.00 95.62 560 HIS A C 1
ATOM 4383 O O . HIS A 1 560 ? 1.762 1.173 23.455 1.00 95.62 560 HIS A O 1
ATOM 4389 N N . SER A 1 561 ? 1.278 3.297 23.972 1.00 95.12 561 SER A N 1
ATOM 4390 C CA . SER A 1 561 ? 1.967 3.303 25.273 1.00 95.12 561 SER A CA 1
ATOM 4391 C C . SER A 1 561 ? 1.558 2.145 26.188 1.00 95.12 561 SER A C 1
ATOM 4393 O O . SER A 1 561 ? 2.366 1.657 26.977 1.00 95.12 561 SER A O 1
ATOM 4395 N N . ARG A 1 562 ? 0.314 1.667 26.053 1.00 96.69 562 ARG A N 1
ATOM 4396 C CA . ARG A 1 562 ? -0.248 0.529 26.795 1.00 96.69 562 ARG A CA 1
ATOM 4397 C C . ARG A 1 562 ? -0.750 -0.594 25.885 1.00 96.69 562 ARG A C 1
ATOM 4399 O O . ARG A 1 562 ? -1.556 -1.407 26.319 1.00 96.69 562 ARG A O 1
ATOM 4406 N N . SER A 1 563 ? -0.262 -0.683 24.649 1.00 97.25 563 SER A N 1
ATOM 4407 C CA . SER A 1 563 ? -0.707 -1.699 23.678 1.00 97.25 563 SER A CA 1
ATOM 4408 C C . SER A 1 563 ? -0.334 -3.135 24.060 1.00 97.25 563 SER A C 1
ATOM 4410 O O . SER A 1 563 ? -0.927 -4.088 23.567 1.00 97.25 563 SER A O 1
ATOM 4412 N N . SER A 1 564 ? 0.684 -3.304 24.909 1.00 97.12 564 SER A N 1
ATOM 4413 C CA . SER A 1 564 ? 1.209 -4.612 25.302 1.00 97.12 564 SER A CA 1
ATOM 4414 C C . SER A 1 564 ? 2.027 -4.529 26.594 1.00 97.12 564 SER A C 1
ATOM 4416 O O . SER A 1 564 ? 2.647 -3.497 26.860 1.00 97.12 564 SER A O 1
ATOM 4418 N N . GLN A 1 565 ? 2.060 -5.609 27.376 1.00 94.94 565 GLN A N 1
ATOM 4419 C CA . GLN A 1 565 ? 2.938 -5.762 28.545 1.00 94.94 565 GLN A CA 1
ATOM 4420 C C . GLN A 1 565 ? 4.383 -6.124 28.171 1.00 94.94 565 GLN A C 1
ATOM 4422 O O . GLN A 1 565 ? 5.270 -6.051 29.022 1.00 94.94 565 GLN A O 1
ATOM 4427 N N . ALA A 1 566 ? 4.631 -6.522 26.920 1.00 93.69 566 ALA A N 1
ATOM 4428 C CA . ALA A 1 566 ? 5.975 -6.774 26.422 1.00 93.69 566 ALA A CA 1
ATOM 4429 C C . ALA A 1 566 ? 6.770 -5.461 26.336 1.00 93.69 566 ALA A C 1
ATOM 4431 O O . ALA A 1 566 ? 6.267 -4.452 25.831 1.00 93.69 566 ALA A O 1
ATOM 4432 N N . ALA A 1 567 ? 8.001 -5.481 26.854 1.00 89.62 567 ALA A N 1
ATOM 4433 C CA . ALA A 1 567 ? 8.907 -4.330 26.870 1.00 89.62 567 ALA A CA 1
ATOM 4434 C C . ALA A 1 567 ? 9.770 -4.231 25.599 1.00 89.62 567 ALA A C 1
ATOM 4436 O O . ALA A 1 567 ? 10.353 -3.185 25.336 1.00 89.62 567 ALA A O 1
ATOM 4437 N N . ASP A 1 568 ? 9.852 -5.307 24.817 1.00 88.25 568 ASP A N 1
ATOM 4438 C CA . ASP A 1 568 ? 10.633 -5.429 23.584 1.00 88.25 568 ASP A CA 1
ATOM 4439 C C . ASP A 1 568 ? 9.803 -5.135 22.322 1.00 88.25 568 ASP A C 1
ATOM 4441 O O . ASP A 1 568 ? 10.043 -5.723 21.268 1.00 88.25 568 ASP A O 1
ATOM 4445 N N . VAL A 1 569 ? 8.831 -4.221 22.433 1.00 92.19 569 VAL A N 1
ATOM 4446 C CA . VAL A 1 569 ? 7.992 -3.742 21.322 1.00 92.19 569 VAL A CA 1
ATOM 4447 C C . VAL A 1 569 ? 7.864 -2.218 21.366 1.00 92.19 569 VAL A C 1
ATOM 4449 O O . VAL A 1 569 ? 7.924 -1.628 22.448 1.00 92.19 569 VAL A O 1
ATOM 4452 N N . ASP A 1 570 ? 7.661 -1.578 20.216 1.00 89.88 570 ASP A N 1
ATOM 4453 C CA . ASP A 1 570 ? 7.460 -0.129 20.121 1.00 89.88 570 ASP A CA 1
ATOM 4454 C C . ASP A 1 570 ? 6.195 0.321 20.873 1.00 89.88 570 ASP A C 1
ATOM 4456 O O . ASP A 1 570 ? 5.153 -0.341 20.866 1.00 89.88 570 ASP A O 1
ATOM 4460 N N . LYS A 1 571 ? 6.307 1.472 21.537 1.00 91.00 571 LYS A N 1
ATOM 4461 C CA . LYS A 1 571 ? 5.264 2.102 22.363 1.00 91.00 571 LYS A CA 1
ATOM 4462 C C . LYS A 1 571 ? 4.993 3.546 21.952 1.00 91.00 571 LYS A C 1
ATOM 4464 O O . LYS A 1 571 ? 4.344 4.284 22.696 1.00 91.00 571 LYS A O 1
ATOM 4469 N N . LYS A 1 572 ? 5.521 3.967 20.801 1.00 91.75 572 LYS A N 1
ATOM 4470 C CA . LYS A 1 572 ? 5.369 5.324 20.289 1.00 91.75 572 LYS A CA 1
ATOM 4471 C C . LYS A 1 572 ? 3.896 5.681 20.073 1.00 91.75 572 LYS A C 1
ATOM 4473 O O . LYS A 1 572 ? 3.078 4.860 19.674 1.00 91.75 572 LYS A O 1
ATOM 4478 N N . ILE A 1 573 ? 3.570 6.942 20.332 1.00 94.25 573 ILE A N 1
ATOM 4479 C CA . ILE A 1 573 ? 2.278 7.525 19.974 1.00 94.25 573 ILE A CA 1
ATOM 4480 C C . ILE A 1 573 ? 2.415 8.130 18.582 1.00 94.25 573 ILE A C 1
ATOM 4482 O O . ILE A 1 573 ? 3.337 8.908 18.323 1.00 94.25 573 ILE A O 1
ATOM 4486 N N . TYR A 1 574 ? 1.500 7.761 17.698 1.00 95.62 574 TYR A N 1
ATOM 4487 C CA . TYR A 1 574 ? 1.438 8.244 16.326 1.00 95.62 574 TYR A CA 1
ATOM 4488 C C . TYR A 1 574 ? 0.243 9.176 16.148 1.00 95.62 574 TYR A C 1
ATOM 4490 O O . TYR A 1 574 ? -0.767 9.044 16.840 1.00 95.62 574 TYR A O 1
ATOM 4498 N N . GLY A 1 575 ? 0.340 10.102 15.198 1.00 94.50 575 GLY A N 1
ATOM 4499 C CA . GLY A 1 575 ? -0.788 10.927 14.789 1.00 94.50 575 GLY A CA 1
ATOM 4500 C C . GLY A 1 575 ? -0.401 12.280 14.222 1.00 94.50 575 GLY A C 1
ATOM 4501 O O . GLY A 1 575 ? 0.778 12.614 14.099 1.00 94.50 575 GLY A O 1
ATOM 4502 N N . SER A 1 576 ? -1.422 13.029 13.823 1.00 95.25 576 SER A N 1
ATOM 4503 C CA . SER A 1 576 ? -1.294 14.323 13.157 1.00 95.25 576 SER A CA 1
ATOM 4504 C C . SER A 1 576 ? -2.596 15.110 13.263 1.00 95.25 576 SER A C 1
ATOM 4506 O O . SER A 1 576 ? -3.636 14.568 13.645 1.00 95.25 576 SER A O 1
ATOM 4508 N N . ALA A 1 577 ? -2.546 16.387 12.894 1.00 94.88 577 ALA A N 1
ATOM 4509 C CA . ALA A 1 577 ? -3.752 17.153 12.632 1.00 94.88 577 ALA A CA 1
ATOM 4510 C C . ALA A 1 577 ? -4.556 16.516 11.482 1.00 94.88 577 ALA A C 1
ATOM 4512 O O . ALA A 1 577 ? -4.003 15.889 10.573 1.00 94.88 577 ALA A O 1
ATOM 4513 N N . VAL A 1 578 ? -5.874 16.678 11.527 1.00 96.19 578 VAL A N 1
ATOM 4514 C CA . VAL A 1 578 ? -6.796 16.274 10.466 1.00 96.19 578 VAL A CA 1
ATOM 4515 C C . VAL A 1 578 ? -7.686 17.462 10.097 1.00 96.19 578 VAL A C 1
ATOM 4517 O O . VAL A 1 578 ? -8.312 18.049 10.982 1.00 96.19 578 VAL A O 1
ATOM 4520 N N . PRO A 1 579 ? -7.762 17.845 8.811 1.00 94.88 579 PRO A N 1
ATOM 4521 C CA . PRO A 1 579 ? -8.711 18.858 8.375 1.00 94.88 579 PRO A CA 1
ATOM 4522 C C . PRO A 1 579 ? -10.149 18.361 8.559 1.00 94.88 579 PRO A C 1
ATOM 4524 O O . PRO A 1 579 ? -10.519 17.304 8.041 1.00 94.88 579 PRO A O 1
ATOM 4527 N N . VAL A 1 580 ? -10.962 19.142 9.267 1.00 93.12 580 VAL A N 1
ATOM 4528 C CA . VAL A 1 580 ? -12.405 18.929 9.448 1.00 93.12 580 VAL A CA 1
ATOM 4529 C C . VAL A 1 580 ? -13.096 20.175 8.907 1.00 93.12 580 VAL A C 1
ATOM 4531 O O . VAL A 1 580 ? -12.794 21.279 9.359 1.00 93.12 580 VAL A O 1
ATOM 4534 N N . LEU A 1 581 ? -13.949 20.015 7.896 1.00 91.88 581 LEU A N 1
ATOM 4535 C CA . LEU A 1 581 ? -14.634 21.147 7.267 1.00 91.88 581 LEU A CA 1
ATOM 4536 C C . LEU A 1 581 ? -15.891 21.527 8.058 1.00 91.88 581 LEU A C 1
ATOM 4538 O O . LEU A 1 581 ? -16.433 20.728 8.820 1.00 91.88 581 LEU A O 1
ATOM 4542 N N . GLU A 1 582 ? -16.359 22.760 7.873 1.00 86.69 582 GLU A N 1
ATOM 4543 C CA . GLU A 1 582 ? -17.555 23.267 8.549 1.00 86.69 582 GLU A CA 1
ATOM 4544 C C . GLU A 1 582 ? -18.777 22.370 8.274 1.00 86.69 582 GLU A C 1
ATOM 4546 O O . GLU A 1 582 ? -19.069 22.024 7.127 1.00 86.69 582 GLU A O 1
ATOM 4551 N N . GLY A 1 583 ? -19.483 21.980 9.339 1.00 85.00 583 GLY A N 1
ATOM 4552 C CA . GLY A 1 583 ? -20.648 21.092 9.279 1.00 85.00 583 GLY A CA 1
ATOM 4553 C C . GLY A 1 583 ? -20.331 19.595 9.153 1.00 85.00 583 GLY A C 1
ATOM 4554 O O . GLY A 1 583 ? -21.260 18.785 9.142 1.00 85.00 583 GLY A O 1
ATOM 4555 N N . GLU A 1 584 ? -19.058 19.193 9.071 1.00 89.69 584 GLU A N 1
ATOM 4556 C CA . GLU A 1 584 ? -18.685 17.777 9.098 1.00 89.69 584 GLU A CA 1
ATOM 4557 C C . GLU A 1 584 ? -18.721 17.211 10.520 1.00 89.69 584 GLU A C 1
ATOM 4559 O O . GLU A 1 584 ? -18.191 17.792 11.467 1.00 89.69 584 GLU A O 1
ATOM 4564 N N . LYS A 1 585 ? -19.267 16.000 10.654 1.00 89.75 585 LYS A N 1
ATOM 4565 C CA . LYS A 1 585 ? -19.058 15.190 11.855 1.00 89.75 585 LYS A CA 1
ATOM 4566 C C . LYS A 1 585 ? -17.629 14.665 11.899 1.00 89.75 585 LYS A C 1
ATOM 4568 O O . LYS A 1 585 ? -16.998 14.439 10.860 1.00 89.75 585 LYS A O 1
ATOM 4573 N N . LEU A 1 586 ? -17.157 14.368 13.106 1.00 92.56 586 LEU A N 1
ATOM 4574 C CA . LEU A 1 586 ? -15.935 13.592 13.264 1.00 92.56 586 LEU A CA 1
ATOM 4575 C C . LEU A 1 586 ? -16.223 12.132 12.925 1.00 92.56 586 LEU A C 1
ATOM 4577 O O . LEU A 1 586 ? -17.145 11.526 13.467 1.00 92.56 586 LEU A O 1
ATOM 4581 N N . SER A 1 587 ? -15.431 11.560 12.029 1.00 95.50 587 SER A N 1
ATOM 4582 C CA . SER A 1 587 ? -15.609 10.201 11.529 1.00 95.50 587 SER A CA 1
ATOM 4583 C C . SER A 1 587 ? -14.280 9.466 11.476 1.00 95.50 587 SER A C 1
ATOM 4585 O O . SER A 1 587 ? -13.257 10.020 11.065 1.00 95.50 587 SER A O 1
ATOM 4587 N N . MET A 1 588 ? -14.296 8.195 11.872 1.00 97.25 588 MET A N 1
ATOM 4588 C CA . MET A 1 588 ? -13.160 7.300 11.704 1.00 97.25 588 MET A CA 1
ATOM 4589 C C . MET A 1 588 ? -13.585 5.934 11.166 1.00 97.25 588 MET A C 1
ATOM 4591 O O . MET A 1 588 ? -14.664 5.427 11.477 1.00 97.25 588 MET A O 1
ATOM 4595 N N . ARG A 1 589 ? -12.691 5.310 10.400 1.00 98.31 589 ARG A N 1
ATOM 4596 C CA . ARG A 1 589 ? -12.722 3.885 10.069 1.00 98.31 589 ARG A CA 1
ATOM 4597 C C . ARG A 1 589 ? -11.508 3.201 10.677 1.00 98.31 589 ARG A C 1
ATOM 4599 O O . ARG A 1 589 ? -10.417 3.760 10.612 1.00 98.31 589 ARG A O 1
ATOM 4606 N N . ILE A 1 590 ? -11.676 2.004 11.229 1.00 98.38 590 ILE A N 1
ATOM 4607 C CA . ILE A 1 590 ? -10.578 1.196 11.765 1.00 98.38 590 ILE A CA 1
ATOM 4608 C C . ILE A 1 590 ? -10.682 -0.230 11.224 1.00 98.38 590 ILE A C 1
ATOM 4610 O O . ILE A 1 590 ? -11.681 -0.909 11.457 1.00 98.38 590 ILE A O 1
ATOM 4614 N N . LEU A 1 591 ? -9.637 -0.689 10.540 1.00 98.44 591 LEU A N 1
ATOM 4615 C CA . LEU A 1 591 ? -9.425 -2.095 10.211 1.00 98.44 591 LEU A CA 1
ATOM 4616 C C . LEU A 1 591 ? -8.540 -2.710 11.295 1.00 98.44 591 LEU A C 1
ATOM 4618 O O . LEU A 1 591 ? -7.421 -2.252 11.508 1.00 98.44 591 LEU A O 1
ATOM 4622 N N . VAL A 1 592 ? -9.040 -3.732 11.983 1.00 98.38 592 VAL A N 1
ATOM 4623 C CA . VAL A 1 592 ? -8.293 -4.510 12.979 1.00 98.38 592 VAL A CA 1
ATOM 4624 C C . VAL A 1 592 ? -8.031 -5.885 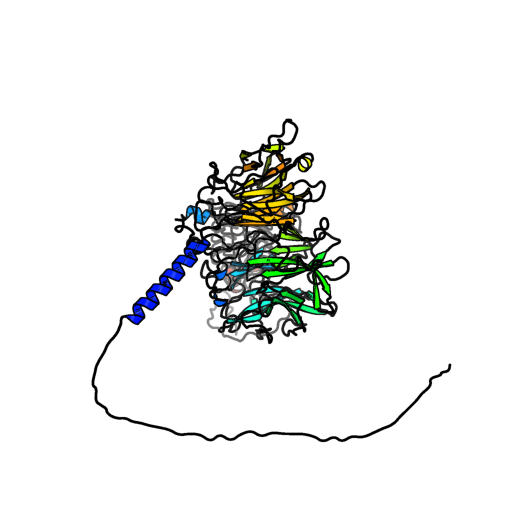12.387 1.00 98.38 592 VAL A C 1
ATOM 4626 O O . VAL A 1 592 ? -8.983 -6.558 11.997 1.00 98.38 592 VAL A O 1
ATOM 4629 N N . ASP A 1 593 ? -6.771 -6.305 12.330 1.00 97.88 593 ASP A N 1
ATOM 4630 C CA . ASP A 1 593 ? -6.382 -7.625 11.831 1.00 97.88 593 ASP A CA 1
ATOM 4631 C C . ASP A 1 593 ? -5.209 -8.185 12.635 1.00 97.88 593 ASP A C 1
ATOM 4633 O O . ASP A 1 593 ? -4.044 -8.126 12.240 1.00 97.88 593 ASP A O 1
ATOM 4637 N N . HIS A 1 594 ? -5.517 -8.709 13.814 1.00 97.94 594 HIS A N 1
ATOM 4638 C CA . HIS A 1 594 ? -4.531 -9.224 14.754 1.00 97.94 594 HIS A CA 1
ATOM 4639 C C . HIS A 1 594 ? -3.455 -8.189 15.105 1.00 97.94 594 HIS A C 1
ATOM 4641 O O . HIS A 1 594 ? -3.723 -7.263 15.866 1.00 97.94 594 HIS A O 1
ATOM 4647 N N . SER A 1 595 ? -2.235 -8.346 14.577 1.00 98.19 595 SER A N 1
ATOM 4648 C CA . SER A 1 595 ? -1.099 -7.487 14.913 1.00 98.19 595 SER A CA 1
ATOM 4649 C C . SER A 1 595 ? -1.038 -6.177 14.134 1.00 98.19 595 SER A C 1
ATOM 4651 O O . SER A 1 595 ? -0.090 -5.419 14.339 1.00 98.19 595 SER A O 1
ATOM 4653 N N . ILE A 1 596 ? -1.996 -5.891 13.248 1.00 98.62 596 ILE A N 1
ATOM 4654 C CA . ILE A 1 596 ? -2.083 -4.619 12.523 1.00 98.62 596 ILE A CA 1
ATOM 4655 C C . ILE A 1 596 ? -3.427 -3.926 12.769 1.00 98.62 596 ILE A C 1
ATOM 4657 O O . ILE A 1 596 ? -4.483 -4.561 12.828 1.00 98.62 596 ILE A O 1
ATOM 4661 N N . VAL A 1 597 ? -3.366 -2.603 12.923 1.00 98.75 597 VAL A N 1
ATOM 4662 C CA . VAL A 1 597 ? -4.527 -1.713 12.993 1.00 98.75 597 VAL A CA 1
ATOM 4663 C C . VAL A 1 597 ? -4.316 -0.568 12.007 1.00 98.75 597 VAL A C 1
ATOM 4665 O O . VAL A 1 597 ? -3.392 0.227 12.180 1.00 98.75 597 VAL A O 1
ATOM 4668 N N . GLU A 1 598 ? -5.167 -0.463 10.989 1.00 98.81 598 GLU A N 1
ATOM 4669 C CA . GLU A 1 598 ? -5.188 0.673 10.059 1.00 98.81 598 GLU A CA 1
ATOM 4670 C C . GLU A 1 598 ? -6.360 1.590 10.399 1.00 98.81 598 GLU A C 1
ATOM 4672 O O . GLU A 1 598 ? -7.497 1.132 10.508 1.00 98.81 598 GLU A O 1
ATOM 4677 N N . SER A 1 599 ? -6.101 2.884 10.566 1.00 98.69 599 SER A N 1
ATOM 4678 C CA . SER A 1 599 ? -7.110 3.855 10.987 1.00 98.69 599 SER A CA 1
ATOM 4679 C C . SER A 1 599 ? -7.165 5.067 10.057 1.00 98.69 599 SER A C 1
ATOM 4681 O O . SER A 1 599 ? -6.132 5.583 9.639 1.00 98.69 599 SER A O 1
ATOM 4683 N N . PHE A 1 600 ? -8.378 5.508 9.720 1.00 98.75 600 PHE A N 1
ATOM 4684 C CA . PHE A 1 600 ? -8.658 6.520 8.700 1.00 98.75 600 PHE A CA 1
ATOM 4685 C C . PHE A 1 600 ? -9.626 7.553 9.270 1.00 98.75 600 PHE A C 1
ATOM 4687 O O . PHE A 1 600 ? -10.746 7.192 9.620 1.00 98.75 600 PHE A O 1
ATOM 4694 N N . ALA A 1 601 ? -9.232 8.822 9.341 1.00 98.56 601 ALA A N 1
ATOM 4695 C CA . ALA A 1 601 ? -10.085 9.915 9.805 1.00 98.56 601 ALA A CA 1
ATOM 4696 C C . ALA A 1 601 ? -10.613 10.765 8.644 1.00 98.56 601 ALA A C 1
ATOM 4698 O O . ALA A 1 601 ? -9.923 10.940 7.636 1.00 98.56 601 ALA A O 1
ATOM 4699 N N . GLN A 1 602 ? -11.828 11.304 8.801 1.00 97.56 602 GLN A N 1
ATOM 4700 C CA . GLN A 1 602 ? -12.488 12.199 7.838 1.00 97.56 602 GLN A CA 1
ATOM 4701 C C . GLN A 1 602 ? -12.445 11.673 6.395 1.00 97.56 602 GLN A C 1
ATOM 4703 O O . GLN A 1 602 ? -11.948 12.339 5.491 1.00 97.56 602 GLN A O 1
ATOM 4708 N N . GLY A 1 603 ? -12.889 10.431 6.183 1.00 96.38 603 GLY A N 1
ATOM 4709 C CA . GLY A 1 603 ? -12.884 9.818 4.848 1.00 96.38 603 GLY A CA 1
ATOM 4710 C C . GLY A 1 603 ? -11.487 9.572 4.263 1.00 96.38 603 GLY A C 1
ATOM 4711 O O . GLY A 1 603 ? -11.355 9.421 3.052 1.00 96.38 603 GLY A O 1
ATOM 4712 N N . GLY A 1 604 ? -10.446 9.532 5.105 1.00 97.88 604 GLY A N 1
ATOM 4713 C CA . GLY A 1 604 ? -9.084 9.224 4.671 1.00 97.88 604 GLY A CA 1
ATOM 4714 C C . GLY A 1 604 ? -8.161 10.420 4.471 1.00 97.88 604 GLY A C 1
ATOM 4715 O O . GLY A 1 604 ? -7.134 10.268 3.808 1.00 97.88 604 GLY A O 1
ATOM 4716 N N . ARG A 1 605 ? -8.501 11.594 5.019 1.00 98.38 605 ARG A N 1
ATOM 4717 C CA . ARG A 1 605 ? -7.603 12.764 5.033 1.00 98.38 605 ARG A CA 1
ATOM 4718 C C . ARG A 1 605 ? -6.354 12.517 5.873 1.00 98.38 605 ARG A C 1
ATOM 4720 O O . ARG A 1 605 ? -5.258 12.892 5.468 1.00 98.38 605 ARG A O 1
ATOM 4727 N N . THR A 1 606 ? -6.521 11.839 7.009 1.00 98.44 606 THR A N 1
ATOM 4728 C CA . THR A 1 606 ? -5.417 11.423 7.883 1.00 98.44 606 THR A CA 1
ATOM 4729 C C . THR A 1 606 ? -5.505 9.922 8.122 1.00 98.44 606 THR A C 1
ATOM 4731 O O . THR A 1 606 ? -6.532 9.423 8.584 1.00 98.44 606 THR A O 1
ATOM 4734 N N . CYS A 1 607 ? -4.425 9.208 7.808 1.00 98.81 607 CYS A N 1
ATOM 4735 C CA . CYS A 1 607 ? -4.307 7.763 8.001 1.00 98.81 607 CYS A CA 1
ATOM 4736 C C . CYS A 1 607 ? -3.206 7.451 9.019 1.00 98.81 607 CYS A C 1
ATOM 4738 O O . CYS A 1 607 ? -2.176 8.130 9.038 1.00 98.81 607 CYS A O 1
ATOM 4740 N N . ILE A 1 608 ? -3.414 6.436 9.857 1.00 98.75 608 ILE A N 1
ATOM 4741 C CA . ILE A 1 608 ? -2.415 5.945 10.812 1.00 98.75 608 ILE A CA 1
ATOM 4742 C C . ILE A 1 608 ? -2.446 4.418 10.828 1.00 98.75 608 ILE A C 1
ATOM 4744 O O . ILE A 1 608 ? -3.453 3.815 11.211 1.00 98.75 608 ILE A O 1
ATOM 4748 N N . THR A 1 609 ? -1.322 3.801 10.478 1.00 98.69 609 THR A N 1
ATOM 4749 C CA . THR A 1 609 ? -1.104 2.354 10.538 1.00 98.69 609 THR A CA 1
ATOM 4750 C C . THR A 1 609 ? -0.258 1.983 11.745 1.00 98.69 609 THR A C 1
ATOM 4752 O O . THR A 1 609 ? 0.798 2.558 11.997 1.00 98.69 609 THR A O 1
ATOM 4755 N N . SER A 1 610 ? -0.721 1.003 12.509 1.00 98.06 610 SER A N 1
ATOM 4756 C CA . SER A 1 610 ? -0.133 0.592 13.780 1.00 98.06 610 SER A CA 1
ATOM 4757 C C . SER A 1 610 ? 0.173 -0.898 13.786 1.00 98.06 610 SER A C 1
ATOM 4759 O O . SER A 1 610 ? -0.597 -1.689 13.245 1.00 98.06 610 SER A O 1
ATOM 4761 N N . ARG A 1 611 ? 1.265 -1.286 14.452 1.00 97.88 611 ARG A N 1
ATOM 4762 C CA . ARG A 1 611 ? 1.613 -2.683 14.727 1.00 97.88 611 ARG A CA 1
ATOM 4763 C C . ARG A 1 611 ? 1.593 -2.936 16.225 1.00 97.88 611 ARG A C 1
ATOM 4765 O O . ARG A 1 611 ? 2.249 -2.222 16.976 1.00 97.88 611 ARG A O 1
ATOM 4772 N N . ILE A 1 612 ? 0.789 -3.910 16.647 1.00 97.50 612 ILE A N 1
ATOM 4773 C CA . ILE A 1 612 ? 0.403 -4.121 18.045 1.00 97.50 612 ILE A CA 1
ATOM 4774 C C . ILE A 1 612 ? 0.597 -5.594 18.414 1.00 97.50 612 ILE A C 1
ATOM 4776 O O . ILE A 1 612 ? 0.114 -6.486 17.723 1.00 97.50 612 ILE A O 1
ATOM 4780 N N . TYR A 1 613 ? 1.282 -5.855 19.529 1.00 97.75 613 TYR A N 1
ATOM 4781 C CA . TYR A 1 613 ? 1.643 -7.212 19.963 1.00 97.75 613 TYR A CA 1
ATOM 4782 C C . TYR A 1 613 ? 1.192 -7.479 21.410 1.00 97.75 613 TYR A C 1
ATOM 4784 O O . TYR A 1 613 ? 2.038 -7.621 22.301 1.00 97.75 613 TYR A O 1
ATOM 4792 N N . PRO A 1 614 ? -0.125 -7.492 21.686 1.00 97.62 614 PRO A N 1
ATOM 4793 C CA . PRO A 1 614 ? -0.659 -7.700 23.025 1.00 97.62 614 PRO A CA 1
ATOM 4794 C C . PRO A 1 614 ? -0.315 -9.099 23.542 1.00 97.62 614 PRO A C 1
ATOM 4796 O O . PRO A 1 614 ? -0.179 -10.063 22.787 1.00 97.62 614 PRO A O 1
ATOM 4799 N N . THR A 1 615 ? -0.175 -9.211 24.857 1.00 97.19 615 THR A N 1
ATOM 4800 C CA . THR A 1 615 ? 0.145 -10.465 25.554 1.00 97.19 615 THR A CA 1
ATOM 4801 C C . THR A 1 615 ? -1.084 -11.096 26.209 1.00 97.19 615 THR A C 1
ATOM 4803 O O . THR A 1 615 ? -1.085 -12.291 26.506 1.00 97.19 615 THR A O 1
ATOM 4806 N N . LYS A 1 616 ? -2.141 -10.303 26.410 1.00 97.06 616 LYS A N 1
ATOM 4807 C CA . LYS A 1 616 ? -3.423 -10.678 27.011 1.00 97.06 616 LYS A CA 1
ATOM 4808 C C . LYS A 1 616 ? -4.595 -10.402 26.083 1.00 97.06 616 LYS A C 1
ATOM 4810 O O . LYS A 1 616 ? -5.482 -11.240 26.000 1.00 97.06 616 LYS A O 1
ATOM 4815 N N . ALA A 1 617 ? -4.603 -9.274 25.371 1.00 96.81 617 ALA A N 1
ATOM 4816 C CA . ALA A 1 617 ? -5.690 -8.904 24.459 1.00 96.81 617 ALA A CA 1
ATOM 4817 C C . ALA A 1 617 ? -5.619 -9.658 23.112 1.00 96.81 617 ALA A C 1
ATOM 4819 O O . ALA A 1 617 ? -5.534 -9.058 22.042 1.00 96.81 617 ALA A O 1
ATOM 4820 N N . VAL A 1 618 ? -5.636 -10.992 23.167 1.00 95.38 618 VAL A N 1
ATOM 4821 C CA . VAL A 1 618 ? -5.534 -11.905 22.018 1.00 95.38 618 VAL A CA 1
ATOM 4822 C C . VAL A 1 618 ? -6.697 -12.900 22.006 1.00 95.38 618 VAL A C 1
ATOM 4824 O O . VAL A 1 618 ? -7.296 -13.193 23.037 1.00 95.38 618 VAL A O 1
ATOM 4827 N N . TYR A 1 619 ? -7.006 -13.476 20.844 1.00 92.69 619 TYR A N 1
ATOM 4828 C CA . TYR A 1 619 ? -8.121 -14.418 20.660 1.00 92.69 619 TYR A CA 1
ATOM 4829 C C . TYR A 1 619 ? -9.457 -13.876 21.218 1.00 92.69 619 TYR A C 1
ATOM 4831 O O . TYR A 1 619 ? -9.916 -12.814 20.805 1.00 92.69 619 TYR A O 1
ATOM 4839 N N . GLU A 1 620 ? -10.104 -14.607 22.129 1.00 91.81 620 GLU A N 1
ATOM 4840 C CA . GLU A 1 620 ? -11.396 -14.244 22.727 1.00 91.81 620 GLU A CA 1
ATOM 4841 C C . GLU A 1 620 ? -11.282 -13.131 23.781 1.00 91.81 620 GLU A C 1
ATOM 4843 O O . GLU A 1 620 ? -12.286 -12.494 24.116 1.00 91.81 620 GLU A O 1
ATOM 4848 N N . ASP A 1 621 ? -10.070 -12.875 24.281 1.00 95.38 621 ASP A N 1
ATOM 4849 C CA . ASP A 1 621 ? -9.799 -11.877 25.317 1.00 95.38 621 ASP A CA 1
ATOM 4850 C C . ASP A 1 621 ? -9.650 -10.463 24.742 1.00 95.38 621 ASP A C 1
ATOM 4852 O O . ASP A 1 621 ? -9.779 -9.487 25.480 1.00 95.38 621 ASP A O 1
ATOM 4856 N N . ALA A 1 622 ? -9.443 -10.338 23.427 1.00 96.56 622 ALA A N 1
ATOM 4857 C CA . ALA A 1 622 ? -9.492 -9.059 22.731 1.00 96.56 622 ALA A CA 1
ATOM 4858 C C . ALA A 1 622 ? -10.925 -8.500 22.737 1.00 96.56 622 ALA A C 1
ATOM 4860 O O . ALA A 1 622 ? -11.866 -9.164 22.293 1.00 96.56 622 ALA A O 1
ATOM 4861 N N . LYS A 1 623 ? -11.077 -7.261 23.208 1.00 96.62 623 LYS A N 1
ATOM 4862 C CA . LYS A 1 623 ? -12.324 -6.491 23.292 1.00 96.62 623 LYS A CA 1
ATOM 4863 C C . LYS A 1 623 ? -12.171 -5.125 22.620 1.00 96.62 623 LYS A C 1
ATOM 4865 O O . LYS A 1 623 ? -11.067 -4.685 22.289 1.00 96.62 623 LYS A O 1
ATOM 4870 N N . ILE A 1 624 ? -13.310 -4.457 22.445 1.00 96.56 624 ILE A N 1
ATOM 4871 C CA . ILE A 1 624 ? -13.422 -3.094 21.928 1.00 96.56 624 ILE A CA 1
ATOM 4872 C C . ILE A 1 624 ? -14.266 -2.242 22.877 1.00 96.56 624 ILE A C 1
ATOM 4874 O O . ILE A 1 624 ? -15.298 -2.681 23.391 1.00 96.56 624 ILE A O 1
ATOM 4878 N N . PHE A 1 625 ? -13.833 -1.003 23.092 1.00 96.44 625 PHE A N 1
ATOM 4879 C CA . PHE A 1 625 ? -14.542 -0.046 23.933 1.00 96.44 625 PHE A CA 1
ATOM 4880 C C . PHE A 1 625 ? -14.659 1.308 23.243 1.00 96.44 625 PHE A C 1
ATOM 4882 O O . PHE A 1 625 ? -13.734 1.747 22.566 1.00 96.44 625 PHE A O 1
ATOM 4889 N N . LEU A 1 626 ? -15.777 1.990 23.463 1.00 95.56 626 LEU A N 1
ATOM 4890 C CA . LEU A 1 626 ? -15.900 3.429 23.254 1.00 95.56 626 LEU A CA 1
ATOM 4891 C C . LEU A 1 626 ? -15.373 4.120 24.511 1.00 95.56 626 LEU A C 1
ATOM 4893 O O . LEU A 1 626 ? -15.707 3.702 25.619 1.00 95.56 626 LEU A O 1
ATOM 4897 N N . PHE A 1 627 ? -14.576 5.172 24.370 1.00 94.19 627 PHE A N 1
ATOM 4898 C CA . PHE A 1 627 ? -14.109 5.935 25.522 1.00 94.19 627 PHE A CA 1
ATOM 4899 C C . PHE A 1 627 ? -14.191 7.438 25.287 1.00 94.19 627 PHE A C 1
ATOM 4901 O O . PHE A 1 627 ? -14.035 7.927 24.169 1.00 94.19 627 PHE A O 1
ATOM 4908 N N . ASN A 1 628 ? -14.396 8.165 26.380 1.00 90.81 628 ASN A N 1
ATOM 4909 C CA . ASN A 1 628 ? -14.297 9.613 26.433 1.00 90.81 628 ASN A CA 1
ATOM 4910 C C . ASN A 1 628 ? -13.548 9.984 27.713 1.00 90.81 628 ASN A C 1
ATOM 4912 O O . ASN A 1 628 ? -14.107 9.898 28.804 1.00 90.81 628 ASN A O 1
ATOM 4916 N N . ASN A 1 629 ? -12.281 10.378 27.591 1.00 89.00 629 ASN A N 1
ATOM 4917 C CA . ASN A 1 629 ? -11.439 10.750 28.726 1.00 89.00 629 ASN A CA 1
ATOM 4918 C C . ASN A 1 629 ? -11.331 12.275 28.928 1.00 89.00 629 ASN A C 1
ATOM 4920 O O . ASN A 1 629 ? -10.476 12.728 29.688 1.00 89.00 629 ASN A O 1
ATOM 4924 N N . ALA A 1 630 ? -12.203 13.072 28.303 1.00 83.50 630 ALA A N 1
ATOM 4925 C CA . ALA A 1 630 ? -12.258 14.521 28.517 1.00 83.50 630 ALA A CA 1
ATOM 4926 C C . ALA A 1 630 ? -12.524 14.882 29.992 1.00 83.50 630 ALA A C 1
ATOM 4928 O O . ALA A 1 630 ? -13.095 14.073 30.733 1.00 83.50 630 ALA A O 1
ATOM 4929 N N . THR A 1 631 ? -12.102 16.065 30.446 1.00 77.75 631 THR A N 1
ATOM 4930 C CA . THR A 1 631 ? -12.332 16.550 31.819 1.00 77.75 631 THR A CA 1
ATOM 4931 C C . THR A 1 631 ? -13.774 17.026 32.040 1.00 77.75 631 THR A C 1
ATOM 4933 O O . THR A 1 631 ? -14.406 17.604 31.162 1.00 77.75 631 THR A O 1
ATOM 4936 N N . ASP A 1 632 ? -14.303 16.778 33.242 1.00 60.12 632 ASP A N 1
ATOM 4937 C CA . ASP A 1 632 ? -15.555 17.380 33.723 1.00 60.12 632 ASP A CA 1
ATOM 4938 C C . ASP A 1 632 ? -15.167 18.787 34.206 1.00 60.12 632 ASP A C 1
ATOM 4940 O O . ASP A 1 632 ? -14.638 18.946 35.305 1.00 60.12 632 ASP A O 1
ATOM 4944 N N . SER A 1 633 ? -15.242 19.792 33.333 1.00 50.66 633 SER A N 1
ATOM 4945 C CA . SER A 1 633 ? -14.953 21.168 33.750 1.00 50.66 633 SER A CA 1
ATOM 4946 C C . SER A 1 633 ? -16.123 21.688 34.592 1.00 50.66 633 SER A C 1
ATOM 4948 O O . SER A 1 633 ? -17.277 21.584 34.178 1.00 50.66 633 SER A O 1
ATOM 4950 N N . ASP A 1 634 ? -15.828 22.216 35.786 1.00 39.16 634 ASP A N 1
ATOM 4951 C CA . ASP A 1 634 ? -16.783 22.811 36.738 1.00 39.16 634 ASP A CA 1
ATOM 4952 C C . ASP A 1 634 ? -17.439 24.083 36.157 1.00 39.16 634 ASP A C 1
ATOM 4954 O O . ASP A 1 634 ? -17.189 25.207 36.594 1.00 39.16 634 ASP A O 1
ATOM 4958 N N . ILE A 1 635 ? -18.285 23.929 35.139 1.00 40.06 635 ILE A N 1
ATOM 4959 C CA . ILE A 1 635 ? -19.138 24.997 34.626 1.00 40.06 635 ILE A CA 1
ATOM 4960 C C . ILE A 1 635 ? -20.517 24.803 35.247 1.00 40.06 635 ILE A C 1
ATOM 4962 O O . ILE A 1 635 ? -21.227 23.826 34.997 1.00 40.06 635 ILE A O 1
ATOM 4966 N N . ALA A 1 636 ? -20.867 25.746 36.115 1.00 33.47 636 ALA A N 1
ATOM 4967 C CA . ALA A 1 636 ? -22.133 25.825 36.815 1.00 33.47 636 ALA A CA 1
ATOM 4968 C C . ALA A 1 636 ? -23.281 26.144 35.842 1.00 33.47 636 ALA A C 1
ATOM 4970 O O . ALA A 1 636 ? -23.704 27.283 35.793 1.00 33.47 636 ALA A O 1
ATOM 4971 N N . GLU A 1 637 ? -23.736 25.163 35.057 1.00 35.34 637 GLU A N 1
ATOM 4972 C CA . GLU A 1 637 ? -25.129 24.927 34.630 1.00 35.34 637 GLU A CA 1
ATOM 4973 C C . GLU A 1 637 ? -25.195 23.589 33.850 1.00 35.34 637 GLU A C 1
ATOM 4975 O O . GLU A 1 637 ? -24.396 23.352 32.941 1.00 35.34 637 GLU A O 1
ATOM 4980 N N . PRO A 1 638 ? -26.109 22.658 34.191 1.00 37.28 638 PRO A N 1
ATOM 4981 C CA . PRO A 1 638 ? -26.149 21.330 33.593 1.00 37.28 638 PRO A CA 1
ATOM 4982 C C . PRO A 1 638 ? -26.957 21.345 32.292 1.00 37.28 638 PRO A C 1
ATOM 4984 O O . PRO A 1 638 ? -28.099 20.894 32.270 1.00 37.28 638 PRO A O 1
ATOM 4987 N N . THR A 1 639 ? -26.375 21.808 31.189 1.00 34.50 639 THR A N 1
ATOM 4988 C CA . THR A 1 639 ? -27.031 21.691 29.877 1.00 34.50 639 THR A CA 1
ATOM 4989 C C . THR A 1 639 ? -26.054 21.313 28.765 1.00 34.50 639 THR A C 1
ATOM 4991 O O . THR A 1 639 ? -25.131 22.050 28.456 1.00 34.50 639 THR A O 1
ATOM 4994 N N . LYS A 1 640 ? -26.328 20.141 28.167 1.00 38.50 640 LYS A N 1
ATOM 4995 C CA . LYS A 1 640 ? -26.010 19.732 26.785 1.00 38.50 640 LYS A CA 1
ATOM 4996 C C . LYS A 1 640 ? -24.542 19.623 26.332 1.00 38.50 640 LYS A C 1
ATOM 4998 O O . LYS A 1 640 ? -24.254 19.919 25.189 1.00 38.50 640 LYS A O 1
ATOM 5003 N N . TRP A 1 641 ? -23.626 19.161 27.177 1.00 38.12 641 TRP A N 1
ATOM 5004 C CA . TRP A 1 641 ? -22.286 18.739 26.712 1.00 38.12 641 TRP A CA 1
ATOM 5005 C C . TRP A 1 641 ? -21.964 17.276 27.065 1.00 38.12 641 TRP A C 1
ATOM 5007 O O . TRP A 1 641 ? -20.905 16.745 26.748 1.00 38.12 641 TRP A O 1
ATOM 5017 N N . ARG A 1 642 ? -22.874 16.601 27.778 1.00 46.06 642 ARG A N 1
ATOM 5018 C CA . ARG A 1 642 ? -22.566 15.367 28.521 1.00 46.06 642 ARG A CA 1
ATOM 5019 C C . ARG A 1 642 ? -22.703 14.077 27.718 1.00 46.06 642 ARG A C 1
ATOM 5021 O O . ARG A 1 642 ? -22.402 13.010 28.256 1.00 46.06 642 ARG A O 1
ATOM 5028 N N . ASN A 1 643 ? -23.122 14.170 26.460 1.00 38.41 643 ASN A N 1
ATOM 5029 C CA . ASN A 1 643 ? -23.484 13.019 25.652 1.00 38.41 643 ASN A CA 1
ATOM 5030 C C . ASN A 1 643 ? -22.697 13.082 24.340 1.00 38.41 643 ASN A C 1
ATOM 5032 O O . ASN A 1 643 ? -23.151 13.689 23.380 1.00 38.41 643 ASN A O 1
ATOM 5036 N N . LEU A 1 644 ? -21.530 12.430 24.280 1.00 44.34 644 LEU A N 1
ATOM 5037 C CA . LEU A 1 644 ? -20.963 12.049 22.986 1.00 44.34 644 LEU A CA 1
ATOM 5038 C C . LEU A 1 644 ? -21.934 11.030 22.394 1.00 44.34 644 LEU A C 1
ATOM 5040 O O . LEU A 1 644 ? -21.910 9.872 22.802 1.00 44.34 644 LEU A O 1
ATOM 5044 N N . VAL A 1 645 ? -22.844 11.468 21.531 1.00 40.72 645 VAL A N 1
ATOM 5045 C CA . VAL A 1 645 ? -23.787 10.579 20.856 1.00 40.72 645 VAL A CA 1
ATOM 5046 C C . VAL A 1 645 ? -23.055 10.022 19.644 1.00 40.72 645 VAL A C 1
ATOM 5048 O O . VAL A 1 645 ? -22.902 10.706 18.637 1.00 40.72 645 VAL A O 1
ATOM 5051 N N . SER A 1 646 ? -22.573 8.780 19.722 1.00 46.19 646 SER A N 1
ATOM 5052 C CA . SER A 1 646 ? -22.128 8.104 18.501 1.00 46.19 646 SER A CA 1
ATOM 5053 C C . SER A 1 646 ? -23.370 7.772 17.678 1.00 46.19 646 SER A C 1
ATOM 5055 O O . SER A 1 646 ? -24.128 6.875 18.041 1.00 46.19 646 SER A O 1
ATOM 5057 N N . THR A 1 647 ? -23.648 8.542 16.624 1.00 38.75 647 THR A N 1
ATOM 5058 C CA . THR A 1 647 ? -24.890 8.413 15.841 1.00 38.75 647 THR A CA 1
ATOM 5059 C C . THR A 1 647 ? -24.938 7.164 14.967 1.00 38.75 647 THR A C 1
ATOM 5061 O O . THR A 1 647 ? -26.017 6.793 14.520 1.00 38.75 647 THR A O 1
ATOM 5064 N N . ALA A 1 648 ? -23.812 6.475 14.781 1.00 49.78 648 ALA A N 1
ATOM 5065 C CA . ALA A 1 648 ? -23.761 5.089 14.337 1.00 49.78 648 ALA A CA 1
ATOM 5066 C C . ALA A 1 648 ? -22.336 4.546 14.509 1.00 49.78 648 ALA A C 1
ATOM 5068 O O . ALA A 1 648 ? -21.410 4.985 13.830 1.00 49.78 648 ALA A O 1
ATOM 5069 N N . LEU A 1 649 ? -22.162 3.541 15.363 1.00 46.22 649 LEU A N 1
ATOM 5070 C CA . LEU A 1 649 ? -21.001 2.661 15.311 1.00 46.22 649 LEU A CA 1
ATOM 5071 C C . LEU A 1 649 ? -21.417 1.372 14.606 1.00 46.22 649 LEU A C 1
ATOM 5073 O O . LEU A 1 649 ? -22.216 0.605 15.140 1.00 46.22 649 LEU A O 1
ATOM 5077 N N . ALA A 1 650 ? -20.873 1.109 13.422 1.00 50.78 650 ALA A N 1
ATOM 5078 C CA . ALA A 1 650 ? -21.036 -0.167 12.739 1.00 50.78 650 ALA A CA 1
ATOM 5079 C C . ALA A 1 650 ? -19.728 -0.956 12.824 1.00 50.78 650 ALA A C 1
ATOM 5081 O O . ALA A 1 650 ? -18.741 -0.588 12.195 1.00 50.78 650 ALA A O 1
ATOM 5082 N N . ALA A 1 651 ? -19.731 -2.052 13.580 1.00 53.56 651 ALA A N 1
ATOM 5083 C CA . ALA A 1 651 ? -18.651 -3.028 13.569 1.00 53.56 651 ALA A CA 1
ATOM 5084 C C . ALA A 1 651 ? -19.078 -4.210 12.698 1.00 53.56 651 ALA A C 1
ATOM 5086 O O . ALA A 1 651 ? -20.074 -4.882 12.988 1.00 53.56 651 ALA A O 1
ATOM 5087 N N . ALA A 1 652 ? -18.349 -4.450 11.613 1.00 54.38 652 ALA A N 1
ATOM 5088 C CA . ALA A 1 652 ? -18.495 -5.656 10.820 1.00 54.38 652 ALA A CA 1
ATOM 5089 C C . ALA A 1 652 ? -17.403 -6.658 11.210 1.00 54.38 652 ALA A C 1
ATOM 5091 O O . ALA A 1 652 ? -16.216 -6.343 11.139 1.00 54.38 652 ALA A O 1
ATOM 5092 N N . ALA A 1 653 ? -17.805 -7.863 11.616 1.00 55.06 653 ALA A N 1
ATOM 5093 C CA . ALA A 1 653 ? -16.869 -8.960 11.817 1.00 55.06 653 ALA A CA 1
ATOM 5094 C C . ALA A 1 653 ? -16.355 -9.433 10.455 1.00 55.06 653 ALA A C 1
ATOM 5096 O O . ALA A 1 653 ? -17.151 -9.753 9.563 1.00 55.06 653 ALA A O 1
ATOM 5097 N N . VAL A 1 654 ? -15.034 -9.473 10.316 1.00 46.34 654 VAL A N 1
ATOM 5098 C CA . VAL A 1 654 ? -14.334 -9.979 9.138 1.00 46.34 654 VAL A CA 1
ATOM 5099 C C . VAL A 1 654 ? -13.782 -11.343 9.534 1.00 46.34 654 VAL A C 1
ATOM 5101 O O . VAL A 1 654 ? -12.802 -11.378 10.260 1.00 46.34 654 VAL A O 1
ATOM 5104 N N . ALA A 1 655 ? -14.396 -12.471 9.154 1.00 40.84 655 ALA A N 1
ATOM 5105 C CA . ALA A 1 655 ? -13.715 -13.749 9.393 1.00 40.84 655 ALA A CA 1
ATOM 5106 C C . ALA A 1 655 ? -12.826 -14.052 8.195 1.00 40.84 655 ALA A C 1
ATOM 5108 O O . ALA A 1 655 ? -13.333 -14.272 7.096 1.00 40.84 655 ALA A O 1
ATOM 5109 N N . ALA A 1 656 ? -11.515 -14.127 8.413 1.00 32.72 656 ALA A N 1
ATOM 5110 C CA . ALA A 1 656 ? -10.716 -14.967 7.539 1.00 32.72 656 ALA A CA 1
ATOM 5111 C C . ALA A 1 656 ? -10.824 -16.392 8.070 1.00 32.72 656 ALA A C 1
ATOM 5113 O O . ALA A 1 656 ? -10.571 -16.665 9.248 1.00 32.72 656 ALA A O 1
ATOM 5114 N N . PHE A 1 657 ? -11.256 -17.299 7.202 1.00 31.45 657 PHE A N 1
ATOM 5115 C CA . PHE A 1 657 ? -11.326 -18.710 7.526 1.00 31.45 657 PHE A CA 1
ATOM 5116 C C . PHE A 1 657 ? -9.972 -19.200 8.046 1.00 31.45 657 PHE A C 1
ATOM 5118 O O . PHE A 1 657 ? -8.913 -18.878 7.504 1.00 31.45 657 PHE A O 1
ATOM 5125 N N . SER A 1 658 ? -10.027 -20.002 9.109 1.00 26.88 658 SER A N 1
ATOM 5126 C CA . SER A 1 658 ? -8.893 -20.789 9.569 1.00 26.88 658 SER A CA 1
ATOM 5127 C C . SER A 1 658 ? -8.280 -21.561 8.397 1.00 26.88 658 SER A C 1
ATOM 5129 O O . SER A 1 658 ? -8.951 -21.922 7.429 1.00 26.88 658 SER A O 1
ATOM 5131 N N . SER A 1 659 ? -6.976 -21.783 8.494 1.00 32.34 659 SER A N 1
ATOM 5132 C CA . SER A 1 659 ? -6.033 -22.215 7.462 1.00 32.34 659 SER A CA 1
ATOM 5133 C C . SER A 1 659 ? -6.261 -23.603 6.830 1.00 32.34 659 SER A C 1
ATOM 5135 O O . SER A 1 659 ? -5.285 -24.286 6.547 1.00 32.34 659 SER A O 1
ATOM 5137 N N . ASN A 1 660 ? -7.501 -24.038 6.572 1.00 34.38 660 ASN A N 1
ATOM 5138 C CA . ASN A 1 660 ? -7.813 -25.304 5.891 1.00 34.38 660 ASN A CA 1
ATOM 5139 C C . ASN A 1 660 ? -9.163 -25.342 5.134 1.00 34.38 660 ASN A C 1
ATOM 5141 O O . ASN A 1 660 ? -9.739 -26.414 4.963 1.00 34.38 660 ASN A O 1
ATOM 5145 N N . ILE A 1 661 ? -9.660 -24.217 4.611 1.00 29.80 661 ILE A N 1
ATOM 5146 C CA . ILE A 1 661 ? -10.708 -24.233 3.571 1.00 29.80 661 ILE A CA 1
ATOM 5147 C C . ILE A 1 661 ? -10.114 -23.603 2.304 1.00 29.80 661 ILE A C 1
ATOM 5149 O O . ILE A 1 661 ? -9.607 -22.483 2.383 1.00 29.80 661 ILE A O 1
ATOM 5153 N N . PRO A 1 662 ? -10.106 -24.283 1.139 1.00 32.81 662 PRO A N 1
ATOM 5154 C CA . PRO A 1 662 ? -9.598 -23.679 -0.082 1.00 32.81 662 PRO A CA 1
ATOM 5155 C C . PRO A 1 662 ? -10.444 -22.452 -0.427 1.00 32.81 662 PRO A C 1
ATOM 5157 O O . PRO A 1 662 ? -11.651 -22.552 -0.635 1.00 32.81 662 PRO A O 1
ATOM 5160 N N . VAL A 1 663 ? -9.772 -21.309 -0.543 1.00 38.22 663 VAL A N 1
ATOM 5161 C CA . VAL A 1 663 ? -10.260 -19.955 -0.886 1.00 38.22 663 VAL A CA 1
ATOM 5162 C C . VAL A 1 663 ? -11.022 -19.884 -2.236 1.00 38.22 663 VAL A C 1
ATOM 5164 O O . VAL A 1 663 ? -11.436 -18.823 -2.687 1.00 38.22 663 VAL A O 1
ATOM 5167 N N . LEU A 1 664 ? -11.275 -21.021 -2.891 1.00 35.22 664 LEU A N 1
ATOM 5168 C CA . LEU A 1 664 ? -12.056 -21.128 -4.126 1.00 35.22 664 LEU A CA 1
ATOM 5169 C C . LEU A 1 664 ? -13.581 -21.035 -3.910 1.00 35.22 664 LEU A C 1
ATOM 5171 O O . LEU A 1 664 ? -14.317 -20.915 -4.888 1.00 35.22 664 LEU A O 1
ATOM 5175 N N . ALA A 1 665 ? -14.068 -21.110 -2.666 1.00 31.38 665 ALA A N 1
ATOM 5176 C CA . ALA A 1 665 ? -15.503 -21.070 -2.366 1.00 31.38 665 ALA A CA 1
ATOM 5177 C C . ALA A 1 665 ? -16.136 -19.679 -2.592 1.00 31.38 665 ALA A C 1
ATOM 5179 O O . ALA A 1 665 ? -17.244 -19.598 -3.120 1.00 31.38 665 ALA A O 1
ATOM 5180 N N . ASP A 1 666 ? -15.426 -18.588 -2.280 1.00 34.41 666 ASP A N 1
ATOM 5181 C CA . ASP A 1 666 ? -15.985 -17.228 -2.366 1.00 34.41 666 ASP A CA 1
ATOM 5182 C C . ASP A 1 666 ? -15.804 -16.570 -3.742 1.00 34.41 666 ASP A C 1
ATOM 5184 O O . ASP A 1 666 ? -16.694 -15.845 -4.195 1.00 34.41 666 ASP A O 1
ATOM 5188 N N . LEU A 1 667 ? -14.729 -16.898 -4.477 1.00 31.41 667 LEU A N 1
ATOM 5189 C CA . LEU A 1 667 ? -14.540 -16.443 -5.866 1.00 31.41 667 LEU A CA 1
ATOM 5190 C C . LEU A 1 667 ? -15.720 -16.876 -6.763 1.00 31.41 667 LEU A C 1
ATOM 5192 O O . LEU A 1 667 ? -16.152 -16.143 -7.650 1.00 31.41 667 LEU A O 1
ATOM 5196 N N . ASN A 1 668 ? -16.299 -18.040 -6.463 1.00 35.62 668 ASN A N 1
ATOM 5197 C CA . ASN A 1 668 ? -17.367 -18.654 -7.246 1.00 35.62 668 ASN A CA 1
ATOM 5198 C C . ASN A 1 668 ? -18.780 -18.267 -6.789 1.00 35.62 668 ASN A C 1
ATOM 5200 O O . ASN A 1 668 ? -19.725 -18.435 -7.558 1.00 35.62 668 ASN A O 1
ATOM 5204 N N . ARG A 1 669 ? -18.955 -17.686 -5.591 1.00 36.59 669 ARG A N 1
ATOM 5205 C CA . ARG A 1 669 ? -20.221 -17.026 -5.228 1.00 36.59 669 ARG A CA 1
ATOM 5206 C C . ARG A 1 669 ? -20.452 -15.797 -6.104 1.00 36.59 669 ARG A C 1
ATOM 5208 O O . ARG A 1 669 ? -21.570 -15.570 -6.555 1.00 36.59 669 ARG A O 1
ATOM 5215 N N . PHE A 1 670 ? -19.384 -15.060 -6.411 1.00 36.00 670 PHE A N 1
ATOM 5216 C CA . PHE A 1 670 ? -19.444 -13.910 -7.307 1.00 36.00 670 PHE A CA 1
ATOM 5217 C C . PHE A 1 670 ? -19.781 -14.321 -8.749 1.00 36.00 670 PHE A C 1
ATOM 5219 O O . PHE A 1 670 ? -20.653 -13.697 -9.346 1.00 36.00 670 PHE A O 1
ATOM 5226 N N . GLU A 1 671 ? -19.202 -15.398 -9.296 1.00 34.25 671 GLU A N 1
ATOM 5227 C CA . GLU A 1 671 ? -19.580 -15.922 -10.629 1.00 34.25 671 GLU A CA 1
ATOM 5228 C C . GLU A 1 671 ? -20.992 -16.543 -10.666 1.00 34.25 671 GLU A C 1
ATOM 5230 O O . GLU A 1 671 ? -21.697 -16.443 -11.677 1.00 34.25 671 GLU A O 1
ATOM 5235 N N . ALA A 1 672 ? -21.446 -17.126 -9.550 1.00 34.31 672 ALA A N 1
ATOM 5236 C CA . ALA A 1 672 ? -22.810 -17.629 -9.385 1.00 34.31 672 ALA A CA 1
ATOM 5237 C C . ALA A 1 672 ? -23.858 -16.500 -9.301 1.00 34.31 672 ALA A C 1
ATOM 5239 O O . ALA A 1 672 ? -24.955 -16.641 -9.845 1.00 34.31 672 ALA A O 1
ATOM 5240 N N . GLU A 1 673 ? -23.530 -15.371 -8.661 1.00 39.31 673 GLU A N 1
ATOM 5241 C CA . GLU A 1 673 ? -24.402 -14.191 -8.565 1.00 39.31 673 GLU A CA 1
ATOM 5242 C C . GLU A 1 673 ? -24.368 -13.332 -9.846 1.00 39.31 673 GLU A C 1
ATOM 5244 O O . GLU A 1 673 ? -25.399 -12.784 -10.241 1.00 39.31 673 GLU A O 1
ATOM 5249 N N . THR A 1 674 ? -23.226 -13.256 -10.545 1.00 37.84 674 THR A N 1
ATOM 5250 C CA . THR A 1 674 ? -23.056 -12.419 -11.754 1.00 37.84 674 THR A CA 1
ATOM 5251 C C . THR A 1 674 ? -23.500 -13.067 -13.061 1.00 37.84 674 THR A C 1
ATOM 5253 O O . THR A 1 674 ? -23.516 -12.374 -14.074 1.00 37.84 674 THR A O 1
ATOM 5256 N N . ARG A 1 675 ? -23.943 -14.335 -13.053 1.00 36.75 675 ARG A N 1
ATOM 5257 C CA . ARG A 1 675 ? -24.344 -15.082 -14.261 1.00 36.75 675 ARG A CA 1
ATOM 5258 C C . ARG A 1 675 ? -23.257 -14.977 -15.337 1.00 36.75 675 ARG A C 1
ATOM 5260 O O . ARG A 1 675 ? -23.390 -14.190 -16.271 1.00 36.75 675 ARG A O 1
ATOM 5267 N N . GLY A 1 676 ? -22.204 -15.788 -15.202 1.00 37.66 676 GLY A N 1
ATOM 5268 C CA . GLY A 1 676 ? -21.140 -15.908 -16.204 1.00 37.66 676 GLY A CA 1
ATOM 5269 C C . GLY A 1 676 ? -21.662 -15.901 -17.651 1.00 37.66 676 GLY A C 1
ATOM 5270 O O . GLY A 1 676 ? -22.771 -16.368 -17.927 1.00 37.66 676 GLY A O 1
ATOM 5271 N N . GLU A 1 677 ? -20.832 -15.374 -18.551 1.00 34.94 677 GLU A N 1
ATOM 5272 C CA . GLU A 1 677 ? -21.089 -14.865 -19.915 1.00 34.94 677 GLU A CA 1
ATOM 5273 C C . GLU A 1 677 ? -21.942 -15.743 -20.871 1.00 34.94 677 GLU A C 1
ATOM 5275 O O . GLU A 1 677 ? -22.301 -15.299 -21.957 1.00 34.94 677 GLU A O 1
ATOM 5280 N N . PHE A 1 678 ? -22.351 -16.961 -20.490 1.00 35.03 678 PHE A N 1
ATOM 5281 C CA . PHE A 1 678 ? -23.105 -17.892 -21.344 1.00 35.03 678 PHE A CA 1
ATOM 5282 C C . PHE A 1 678 ? -24.334 -18.586 -20.714 1.00 35.03 678 PHE A C 1
ATOM 5284 O O . PHE A 1 678 ? -24.868 -19.530 -21.298 1.00 35.03 678 PHE A O 1
ATOM 5291 N N . GLY A 1 679 ? -24.833 -18.131 -19.560 1.00 37.62 679 GLY A N 1
ATOM 5292 C CA . GLY A 1 679 ? -26.263 -18.205 -19.204 1.00 37.62 679 GLY A CA 1
ATOM 5293 C C . GLY A 1 679 ? -27.050 -19.536 -19.238 1.00 37.62 679 GLY A C 1
ATOM 5294 O O . GLY A 1 679 ? -28.271 -19.444 -19.333 1.00 37.62 679 GLY A O 1
ATOM 5295 N N . ILE A 1 680 ? -26.466 -20.747 -19.153 1.00 32.00 680 ILE A N 1
ATOM 5296 C CA . ILE A 1 680 ? -27.224 -22.026 -19.036 1.00 32.00 680 ILE A CA 1
ATOM 5297 C C . ILE A 1 680 ? -26.409 -23.120 -18.292 1.00 32.00 680 ILE A C 1
ATOM 5299 O O . ILE A 1 680 ? -25.342 -23.507 -18.770 1.00 32.00 680 ILE A O 1
ATOM 5303 N N . GLY A 1 681 ? -26.961 -23.692 -17.204 1.00 34.53 681 GLY A N 1
ATOM 5304 C CA . GLY A 1 681 ? -26.570 -24.998 -16.614 1.00 34.53 681 GLY A CA 1
ATOM 5305 C C . GLY A 1 681 ? -25.658 -24.974 -15.371 1.00 34.53 681 GLY A C 1
ATOM 5306 O O . GLY A 1 681 ? -24.849 -24.071 -15.210 1.00 34.53 681 GLY A O 1
ATOM 5307 N N . SER A 1 682 ? -25.818 -25.960 -14.478 1.00 40.53 682 SER A N 1
ATOM 5308 C CA . SER A 1 682 ? -25.231 -26.059 -13.128 1.00 40.53 682 SER A CA 1
ATOM 5309 C C . SER A 1 682 ? -23.699 -26.202 -13.096 1.00 40.53 682 SER A C 1
ATOM 5311 O O . SER A 1 682 ? -23.172 -27.305 -13.207 1.00 40.53 682 SER A O 1
ATOM 5313 N N . ALA A 1 683 ? -22.986 -25.100 -12.849 1.00 46.41 683 ALA A N 1
ATOM 5314 C CA . ALA A 1 683 ? -21.535 -25.062 -12.640 1.00 46.41 683 ALA A CA 1
ATOM 5315 C C . ALA A 1 683 ? -21.132 -25.547 -11.230 1.00 46.41 683 ALA A C 1
ATOM 5317 O O . ALA A 1 683 ? -20.620 -24.776 -10.419 1.00 46.41 683 ALA A O 1
ATOM 5318 N N . ALA A 1 684 ? -21.385 -26.818 -10.908 1.00 50.22 684 ALA A N 1
ATOM 5319 C CA . ALA A 1 684 ? -20.879 -27.409 -9.669 1.00 50.22 684 ALA A CA 1
ATOM 5320 C C . ALA A 1 684 ? -19.331 -27.399 -9.662 1.00 50.22 684 ALA A C 1
ATOM 5322 O O . ALA A 1 684 ? -18.700 -27.668 -10.686 1.00 50.22 684 ALA A O 1
ATOM 5323 N N . GLN A 1 685 ? -18.710 -27.045 -8.532 1.00 59.31 685 GLN A N 1
ATOM 5324 C CA . GLN A 1 685 ? -17.255 -26.867 -8.411 1.00 59.31 685 GLN A CA 1
ATOM 5325 C C . GLN A 1 685 ? -16.676 -27.899 -7.434 1.00 59.31 685 GLN A C 1
ATOM 5327 O O . GLN A 1 685 ? -16.921 -27.838 -6.233 1.00 59.31 685 GLN A O 1
ATOM 5332 N N . TYR A 1 686 ? -15.887 -28.826 -7.969 1.00 57.84 686 TYR A N 1
ATOM 5333 C CA . TYR A 1 686 ? -15.173 -29.902 -7.276 1.00 57.84 686 TYR A CA 1
ATOM 5334 C C . TYR A 1 686 ? -13.649 -29.811 -7.472 1.00 57.84 686 TYR A C 1
ATOM 5336 O O . TYR A 1 686 ? -12.921 -30.752 -7.168 1.00 57.84 686 TYR A O 1
ATOM 5344 N N . GLY A 1 687 ? -13.136 -28.701 -8.009 1.00 52.81 687 GLY A N 1
ATOM 5345 C CA . GLY A 1 687 ? -11.709 -28.523 -8.262 1.00 52.81 687 GLY A CA 1
ATOM 5346 C C . GLY A 1 687 ? -10.882 -28.649 -6.980 1.00 52.81 687 GLY A C 1
ATOM 5347 O O . GLY A 1 687 ? -11.184 -28.009 -5.976 1.00 52.81 687 GLY A O 1
ATOM 5348 N N . SER A 1 688 ? -9.840 -29.484 -7.010 1.00 47.81 688 SER A N 1
ATOM 5349 C CA . SER A 1 688 ? -9.023 -29.853 -5.838 1.00 47.81 688 SER A CA 1
ATOM 5350 C C . SER A 1 688 ? -9.816 -30.440 -4.659 1.00 47.81 688 SER A C 1
ATOM 5352 O O . SER A 1 688 ? -9.281 -30.529 -3.553 1.00 47.81 688 SER A O 1
ATOM 5354 N N . ALA A 1 689 ? -11.079 -30.831 -4.867 1.00 56.69 689 ALA A N 1
ATOM 5355 C CA . ALA A 1 689 ? -11.874 -31.482 -3.839 1.00 56.69 689 ALA A CA 1
ATOM 5356 C C . ALA A 1 689 ? -11.306 -32.872 -3.554 1.00 56.69 689 ALA A C 1
ATOM 5358 O O . ALA A 1 689 ? -11.017 -33.633 -4.479 1.00 56.69 689 ALA A O 1
ATOM 5359 N N . ASP A 1 690 ? -11.183 -33.203 -2.270 1.00 60.94 690 ASP A N 1
ATOM 5360 C CA . ASP A 1 690 ? -10.962 -34.574 -1.832 1.00 60.94 690 ASP A CA 1
ATOM 5361 C C . ASP A 1 690 ? -12.322 -35.258 -1.649 1.00 60.94 690 ASP A C 1
ATOM 5363 O O . ASP A 1 690 ? -12.964 -35.138 -0.602 1.00 60.94 690 ASP A O 1
ATOM 5367 N N . LEU A 1 691 ? -12.784 -35.967 -2.683 1.00 61.94 691 LEU A N 1
ATOM 5368 C CA . LEU A 1 691 ? -14.051 -36.702 -2.639 1.00 61.94 691 LEU A CA 1
ATOM 5369 C C . LEU A 1 691 ? -13.930 -38.044 -1.892 1.00 61.94 691 LEU A C 1
ATOM 5371 O O . LEU A 1 691 ? -14.876 -38.830 -1.878 1.00 61.94 691 LEU A O 1
ATOM 5375 N N . LYS A 1 692 ? -12.795 -38.311 -1.228 1.00 61.44 692 LYS A N 1
ATOM 5376 C CA . LYS A 1 692 ? -12.539 -39.546 -0.475 1.00 61.44 692 LYS A CA 1
ATOM 5377 C C . LYS A 1 692 ? -13.193 -39.571 0.909 1.00 61.44 692 LYS A C 1
ATOM 5379 O O . LYS A 1 692 ? -13.466 -40.654 1.428 1.00 61.44 692 LYS A O 1
ATOM 5384 N N . PHE A 1 693 ? -13.422 -38.408 1.536 1.00 46.75 693 PHE A N 1
ATOM 5385 C CA . PHE A 1 693 ? -13.832 -38.317 2.952 1.00 46.75 693 PHE A CA 1
ATOM 5386 C C . PHE A 1 693 ? -15.304 -38.645 3.237 1.00 46.75 693 PHE A C 1
ATOM 5388 O O . PHE A 1 693 ? -15.707 -38.711 4.398 1.00 46.75 693 PHE A O 1
ATOM 5395 N N . VAL A 1 694 ? -16.088 -38.946 2.206 1.00 40.75 694 VAL A N 1
ATOM 5396 C CA . VAL A 1 694 ? -17.423 -39.525 2.350 1.00 40.75 694 VAL A CA 1
ATOM 5397 C C . VAL A 1 694 ? -17.388 -40.856 1.611 1.00 40.75 694 VAL A C 1
ATOM 5399 O O . VAL A 1 694 ? -17.318 -40.872 0.391 1.00 40.75 694 VAL A O 1
ATOM 5402 N N . SER A 1 695 ? -17.332 -41.964 2.356 1.00 38.09 695 SER A N 1
ATOM 5403 C CA . SER A 1 695 ? -17.448 -43.360 1.891 1.00 38.09 695 SER A CA 1
ATOM 5404 C C . SER A 1 695 ? -17.888 -43.513 0.423 1.00 38.09 695 SER A C 1
ATOM 5406 O O . SER A 1 695 ? -19.077 -43.344 0.182 1.00 38.09 695 SER A O 1
ATOM 5408 N N . LYS A 1 696 ? -16.974 -43.822 -0.521 1.00 54.25 696 LYS A N 1
ATOM 5409 C CA . LYS A 1 696 ? -17.255 -43.947 -1.975 1.00 54.25 696 LYS A CA 1
ATOM 5410 C C . LYS A 1 696 ? -18.310 -42.940 -2.441 1.00 54.25 696 LYS A C 1
ATOM 5412 O O . LYS A 1 696 ? -19.482 -43.299 -2.506 1.00 54.25 696 LYS A O 1
ATOM 5417 N N . ALA A 1 697 ? -17.927 -41.703 -2.738 1.00 60.44 697 ALA A N 1
ATOM 5418 C CA . ALA A 1 697 ? -18.893 -40.705 -3.181 1.00 60.44 697 ALA A CA 1
ATOM 5419 C C . ALA A 1 697 ? -19.742 -41.259 -4.350 1.00 60.44 697 ALA A C 1
ATOM 5421 O O . ALA A 1 697 ? -19.206 -41.615 -5.402 1.00 60.44 697 ALA A O 1
ATOM 5422 N N . VAL A 1 698 ? -21.051 -41.417 -4.113 1.00 77.06 698 VAL A N 1
ATOM 5423 C CA . VAL A 1 698 ? -22.018 -41.966 -5.074 1.00 77.06 698 VAL A CA 1
ATOM 5424 C C . VAL A 1 698 ? -22.752 -40.793 -5.713 1.00 77.06 698 VAL A C 1
ATOM 5426 O O . VAL A 1 698 ? -23.623 -40.192 -5.095 1.00 77.06 698 VAL A O 1
ATOM 5429 N N . HIS A 1 699 ? -22.385 -40.494 -6.950 1.00 81.06 699 HIS A N 1
ATOM 5430 C CA . HIS A 1 699 ? -22.850 -39.396 -7.793 1.00 81.06 699 HIS A CA 1
ATOM 5431 C C . HIS A 1 699 ? -23.479 -39.942 -9.081 1.00 81.06 699 HIS A C 1
ATOM 5433 O O . HIS A 1 699 ? -23.027 -39.646 -10.188 1.00 81.06 699 HIS A O 1
ATOM 5439 N N . VAL A 1 700 ? -24.489 -40.798 -8.938 1.00 87.25 700 VAL A N 1
ATOM 5440 C CA . VAL A 1 700 ? -25.109 -41.564 -10.032 1.00 87.25 700 VAL A CA 1
ATOM 5441 C C . VAL A 1 700 ? -26.266 -40.778 -10.658 1.00 87.25 700 VAL A C 1
ATOM 5443 O O . VAL A 1 700 ? -27.136 -40.289 -9.942 1.00 87.25 700 VAL A O 1
ATOM 5446 N N . ASN A 1 701 ? -26.321 -40.708 -11.993 1.00 86.94 701 ASN A N 1
ATOM 5447 C CA . ASN A 1 701 ? -27.302 -39.932 -12.772 1.00 86.94 701 ASN A CA 1
ATOM 5448 C C . ASN A 1 701 ? -27.357 -38.430 -12.415 1.00 86.94 701 ASN A C 1
ATOM 5450 O O . ASN A 1 701 ? -28.405 -37.789 -12.530 1.00 86.94 701 ASN A O 1
ATOM 5454 N N . GLU A 1 702 ? -26.236 -37.859 -11.979 1.00 83.44 702 GLU A N 1
ATOM 5455 C CA . GLU A 1 702 ? -26.122 -36.442 -11.637 1.00 83.44 702 GLU A CA 1
ATOM 5456 C C . GLU A 1 702 ? -25.759 -35.581 -12.857 1.00 83.44 702 GLU A C 1
ATOM 5458 O O . GLU A 1 702 ? -25.205 -36.049 -13.854 1.00 83.44 702 GLU A O 1
ATOM 5463 N N . ASN A 1 703 ? -26.092 -34.289 -12.789 1.00 78.88 703 ASN A N 1
ATOM 5464 C CA . ASN A 1 703 ? -25.815 -33.326 -13.852 1.00 78.88 703 ASN A CA 1
ATOM 5465 C C . ASN A 1 703 ? -24.634 -32.418 -13.480 1.00 78.88 703 ASN A C 1
ATOM 5467 O O . ASN A 1 703 ? -24.784 -31.423 -12.772 1.00 78.88 703 ASN A O 1
ATOM 5471 N N . PHE A 1 704 ? -23.476 -32.751 -14.037 1.00 83.94 704 PHE A N 1
ATOM 5472 C CA . PHE A 1 704 ? -22.199 -32.051 -13.943 1.00 83.94 704 PHE A CA 1
ATOM 5473 C C . PHE A 1 704 ? -21.828 -31.299 -15.227 1.00 83.94 704 PHE A C 1
ATOM 5475 O O . PHE A 1 704 ? -20.647 -31.080 -15.508 1.00 83.94 704 PHE A O 1
ATOM 5482 N N . ARG A 1 705 ? -22.806 -30.911 -16.051 1.00 77.00 705 ARG A N 1
ATOM 5483 C CA . ARG A 1 705 ? -22.522 -30.135 -17.264 1.00 77.00 705 ARG A CA 1
ATOM 5484 C C . ARG A 1 705 ? -21.756 -28.867 -16.912 1.00 77.00 705 ARG A C 1
ATOM 5486 O O . ARG A 1 705 ? -22.235 -28.068 -16.114 1.00 77.00 705 ARG A O 1
ATOM 5493 N N . ARG A 1 706 ? -20.595 -28.670 -17.546 1.00 68.56 706 ARG A N 1
ATOM 5494 C CA . ARG A 1 706 ? -19.696 -27.521 -17.323 1.00 68.56 706 ARG A CA 1
ATOM 5495 C C . ARG A 1 706 ? -19.193 -27.379 -15.881 1.00 68.56 706 ARG A C 1
ATOM 5497 O O . ARG A 1 706 ? -18.732 -26.307 -15.493 1.00 68.56 706 ARG A O 1
ATOM 5504 N N . ALA A 1 707 ? -19.278 -28.444 -15.087 1.00 75.00 707 ALA A N 1
ATOM 5505 C CA . ALA A 1 707 ? -18.694 -28.485 -13.757 1.00 75.00 707 ALA A CA 1
ATOM 5506 C C . ALA A 1 707 ? -17.162 -28.473 -13.838 1.00 75.00 707 ALA A C 1
ATOM 5508 O O . ALA A 1 707 ? -16.571 -28.872 -14.842 1.00 75.00 707 ALA A O 1
ATOM 5509 N N . ASN A 1 708 ? -16.513 -28.029 -12.768 1.00 71.31 708 ASN A N 1
ATOM 5510 C CA . ASN A 1 708 ? -15.059 -27.972 -12.695 1.00 71.31 708 ASN A CA 1
ATOM 5511 C C . ASN A 1 708 ? -14.541 -28.938 -11.632 1.00 71.31 708 ASN A C 1
ATOM 5513 O O . ASN A 1 708 ? -14.781 -28.752 -10.446 1.00 71.31 708 ASN A O 1
ATOM 5517 N N . PHE A 1 709 ? -13.798 -29.937 -12.072 1.00 82.00 709 PHE A N 1
ATOM 5518 C CA . PHE A 1 709 ? -13.106 -30.977 -11.324 1.00 82.00 709 PHE A CA 1
ATOM 5519 C C . PHE A 1 709 ? -11.580 -30.860 -11.478 1.00 82.00 709 PHE A C 1
ATOM 5521 O O . PHE A 1 709 ? -10.859 -31.819 -11.216 1.00 82.00 709 PHE A O 1
ATOM 5528 N N . THR A 1 710 ? -11.052 -29.709 -11.905 1.00 76.31 710 THR A N 1
ATOM 5529 C CA . THR A 1 710 ? -9.605 -29.519 -12.090 1.00 76.31 710 THR A CA 1
ATOM 5530 C C . THR A 1 710 ? -8.836 -29.901 -10.819 1.00 76.31 710 THR A C 1
ATOM 5532 O O . THR A 1 710 ? -9.075 -29.347 -9.746 1.00 76.31 710 THR A O 1
ATOM 5535 N N . ALA A 1 711 ? -7.896 -30.839 -10.934 1.00 69.75 711 ALA A N 1
ATOM 5536 C CA . ALA A 1 711 ? -7.105 -31.418 -9.847 1.00 69.75 711 ALA A CA 1
ATOM 5537 C C . ALA A 1 711 ? -7.916 -32.097 -8.722 1.00 69.75 711 ALA A C 1
ATOM 5539 O O . ALA A 1 711 ? -7.388 -32.291 -7.629 1.00 69.75 711 ALA A O 1
ATOM 5540 N N . ALA A 1 712 ? -9.183 -32.448 -8.961 1.00 81.06 712 ALA A N 1
ATOM 5541 C CA . ALA A 1 712 ? -10.008 -33.173 -7.996 1.00 81.06 712 ALA A CA 1
ATOM 5542 C C . ALA A 1 712 ? -9.460 -34.582 -7.730 1.00 81.06 712 ALA A C 1
ATOM 5544 O O . ALA A 1 712 ? -9.008 -35.263 -8.651 1.00 81.06 712 ALA A O 1
ATOM 5545 N N . ASP A 1 713 ? -9.557 -35.045 -6.487 1.00 78.56 713 ASP A N 1
ATOM 5546 C CA . ASP A 1 713 ? -9.327 -36.439 -6.121 1.00 78.56 713 ASP A CA 1
ATOM 5547 C C . ASP A 1 713 ? -10.674 -37.176 -6.114 1.00 78.56 713 ASP A C 1
ATOM 5549 O O . ASP A 1 713 ? -11.517 -36.982 -5.239 1.00 78.56 713 ASP A O 1
ATOM 5553 N N . MET A 1 714 ? -10.887 -37.984 -7.149 1.00 87.38 714 MET A N 1
ATOM 5554 C CA . MET A 1 714 ? -12.129 -38.685 -7.489 1.00 87.38 714 MET A CA 1
ATOM 5555 C C . MET A 1 714 ? -11.951 -40.211 -7.425 1.00 87.38 714 MET A C 1
ATOM 5557 O O . MET A 1 714 ? -12.681 -40.959 -8.080 1.00 87.38 714 MET A O 1
ATOM 5561 N N . ARG A 1 715 ? -10.926 -40.687 -6.708 1.00 87.19 715 ARG A N 1
ATOM 5562 C CA . ARG A 1 715 ? -10.563 -42.108 -6.674 1.00 87.19 715 ARG A CA 1
ATOM 5563 C C . ARG A 1 715 ? -11.696 -42.955 -6.102 1.00 87.19 715 ARG A C 1
ATOM 5565 O O . ARG A 1 715 ? -12.232 -42.646 -5.045 1.00 87.19 715 ARG A O 1
ATOM 5572 N N . GLU A 1 716 ? -12.007 -44.055 -6.785 1.00 86.50 716 GLU A N 1
ATOM 5573 C CA . GLU A 1 716 ? -13.018 -45.050 -6.384 1.00 86.50 716 GLU A CA 1
ATOM 5574 C C . GLU A 1 716 ? -14.470 -44.528 -6.262 1.00 86.50 716 GLU A C 1
ATOM 5576 O O . GLU A 1 716 ? -15.337 -45.250 -5.761 1.00 86.50 716 GLU A O 1
ATOM 5581 N N . SER A 1 717 ? -14.756 -43.310 -6.733 1.00 88.12 717 SER A N 1
ATOM 5582 C CA . SER A 1 717 ? -16.102 -42.716 -6.733 1.00 88.12 717 SER A CA 1
ATOM 5583 C C . SER A 1 717 ? -16.997 -43.279 -7.847 1.00 88.12 717 SER A C 1
ATOM 5585 O O . SER A 1 717 ? -16.501 -43.757 -8.871 1.00 88.12 717 SER A O 1
ATOM 5587 N N . ASP A 1 718 ? -18.322 -43.213 -7.670 1.00 92.00 718 ASP A N 1
ATOM 5588 C CA . ASP A 1 718 ? -19.310 -43.697 -8.645 1.00 92.00 718 ASP A CA 1
ATOM 5589 C C . ASP A 1 718 ? -20.053 -42.545 -9.327 1.00 92.00 718 ASP A C 1
ATOM 5591 O O . ASP A 1 718 ? -20.866 -41.875 -8.708 1.00 92.00 718 ASP A O 1
ATOM 5595 N N . PHE A 1 719 ? -19.790 -42.345 -10.612 1.00 94.38 719 PHE A N 1
ATOM 5596 C CA . PHE A 1 719 ? -20.388 -41.349 -11.502 1.00 94.38 719 PHE A CA 1
ATOM 5597 C C . PHE A 1 719 ? -21.228 -41.987 -12.622 1.00 94.38 719 PHE A C 1
ATOM 5599 O O . PHE A 1 719 ? -21.384 -41.405 -13.700 1.00 94.38 719 PHE A O 1
ATOM 5606 N N . SER A 1 720 ? -21.728 -43.209 -12.423 1.00 95.31 720 SER A N 1
ATOM 5607 C CA . SER A 1 720 ? -22.467 -43.920 -13.469 1.00 95.31 720 SER A CA 1
ATOM 5608 C C . SER A 1 720 ? -23.733 -43.173 -13.915 1.00 95.31 720 SER A C 1
ATOM 5610 O O . SER A 1 720 ? -24.464 -42.596 -13.113 1.00 95.31 720 SER A O 1
ATOM 5612 N N . GLY A 1 721 ? -23.972 -43.136 -15.228 1.00 91.88 721 GLY A N 1
ATOM 5613 C CA . GLY A 1 721 ? -25.102 -42.431 -15.851 1.00 91.88 721 GLY A CA 1
ATOM 5614 C C . GLY A 1 721 ? -25.072 -40.899 -15.747 1.00 91.88 721 GLY A C 1
ATOM 5615 O O . GLY A 1 721 ? -26.007 -40.238 -16.199 1.00 91.88 721 GLY A O 1
ATOM 5616 N N . SER A 1 722 ? -24.026 -40.312 -15.161 1.00 94.44 722 SER A N 1
ATOM 5617 C CA . SER A 1 722 ? -23.942 -38.866 -14.932 1.00 94.44 722 SER A CA 1
ATOM 5618 C C . SER A 1 722 ? -23.516 -38.092 -16.175 1.00 94.44 722 SER A C 1
ATOM 5620 O O . SER A 1 722 ? -22.873 -38.609 -17.086 1.00 94.44 722 SER A O 1
ATOM 5622 N N . THR A 1 723 ? -23.895 -36.819 -16.230 1.00 89.69 723 THR A N 1
ATOM 5623 C CA . THR A 1 723 ? -23.712 -35.963 -17.404 1.00 89.69 723 THR A CA 1
ATOM 5624 C C . THR A 1 723 ? -22.653 -34.901 -17.136 1.00 89.69 723 THR A C 1
ATOM 5626 O O . THR A 1 723 ? -22.887 -34.002 -16.345 1.00 89.69 723 THR A O 1
ATOM 5629 N N . PHE A 1 724 ? -21.522 -34.953 -17.829 1.00 92.94 724 PHE A N 1
ATOM 5630 C CA . PHE A 1 724 ? -20.367 -34.060 -17.694 1.00 92.94 724 PHE A CA 1
ATOM 5631 C C . PHE A 1 724 ? -20.159 -33.144 -18.909 1.00 92.94 724 PHE A C 1
ATOM 5633 O O . PHE A 1 724 ? -19.079 -32.579 -19.039 1.00 92.94 724 PHE A O 1
ATOM 5640 N N . ASN A 1 725 ? -21.139 -32.975 -19.813 1.00 82.44 725 ASN A N 1
ATOM 5641 C CA . ASN A 1 725 ? -20.893 -32.239 -21.063 1.00 82.44 725 ASN A CA 1
ATOM 5642 C C . ASN A 1 725 ? -20.211 -30.879 -20.820 1.00 82.44 725 ASN A C 1
ATOM 5644 O O . ASN A 1 725 ? -20.764 -30.035 -20.104 1.00 82.44 725 ASN A O 1
ATOM 5648 N N . GLY A 1 726 ? -19.041 -30.651 -21.419 1.00 75.38 726 GLY A N 1
ATOM 5649 C CA . GLY A 1 726 ? -18.302 -29.393 -21.267 1.00 75.38 726 GLY A CA 1
ATOM 5650 C C . GLY A 1 726 ? -17.583 -29.193 -19.927 1.00 75.38 726 GLY A C 1
ATOM 5651 O O . GLY A 1 726 ? -17.204 -28.063 -19.633 1.00 75.38 726 GLY A O 1
ATOM 5652 N N . ALA A 1 727 ? -17.463 -30.221 -19.079 1.00 86.06 727 ALA A N 1
ATOM 5653 C CA . ALA A 1 727 ? -16.788 -30.129 -17.782 1.00 86.06 727 ALA A CA 1
ATOM 5654 C C . ALA A 1 727 ? -15.254 -30.042 -17.903 1.00 86.06 727 ALA A C 1
ATOM 5656 O O . ALA A 1 727 ? -14.651 -30.606 -18.819 1.00 86.06 727 ALA A O 1
ATOM 5657 N N . TYR A 1 728 ? -14.642 -29.374 -16.927 1.00 81.38 728 TYR A N 1
ATOM 5658 C CA . TYR A 1 728 ? -13.195 -29.214 -16.760 1.00 81.38 728 TYR A CA 1
ATOM 5659 C C . TYR A 1 728 ? -12.698 -30.264 -15.766 1.00 81.38 728 TYR A C 1
ATOM 5661 O O . TYR A 1 728 ? -13.188 -30.320 -14.648 1.00 81.38 728 TYR A O 1
ATOM 5669 N N . LEU A 1 729 ? -11.785 -31.138 -16.157 1.00 89.44 729 LEU A N 1
ATOM 5670 C CA . LEU A 1 729 ? -11.308 -32.316 -15.417 1.00 89.44 729 LEU A CA 1
ATOM 5671 C C . LEU A 1 729 ? -9.769 -32.394 -15.447 1.00 89.44 729 LEU A C 1
ATOM 5673 O O . LEU A 1 729 ? -9.169 -33.447 -15.216 1.00 89.44 729 LEU A O 1
ATOM 5677 N N . GLU A 1 730 ? -9.102 -31.279 -15.745 1.00 80.62 730 GLU A N 1
ATOM 5678 C CA . GLU A 1 730 ? -7.659 -31.221 -15.929 1.00 80.62 730 GLU A CA 1
ATOM 5679 C C . GLU A 1 730 ? -6.927 -31.637 -14.656 1.00 80.62 730 GLU A C 1
ATOM 5681 O O . GLU A 1 730 ? -7.199 -31.130 -13.572 1.00 80.62 730 GLU A O 1
ATOM 5686 N N . LYS A 1 731 ? -5.949 -32.539 -14.769 1.00 82.19 731 LYS A N 1
ATOM 5687 C CA . LYS A 1 731 ? -5.169 -33.075 -13.638 1.00 82.19 731 LYS A CA 1
ATOM 5688 C C . LYS A 1 731 ? -5.995 -33.790 -12.558 1.00 82.19 731 LYS A C 1
ATOM 5690 O O . LYS A 1 731 ? -5.449 -34.069 -11.491 1.00 82.19 731 LYS A O 1
ATOM 5695 N N . ALA A 1 732 ? -7.278 -34.075 -12.788 1.00 88.38 732 ALA A N 1
ATOM 5696 C CA . ALA A 1 732 ? -8.079 -34.841 -11.840 1.00 88.38 732 ALA A CA 1
ATOM 5697 C C . ALA A 1 732 ? -7.538 -36.275 -11.698 1.00 88.38 732 ALA A C 1
ATOM 5699 O O . ALA A 1 732 ? -6.992 -36.849 -12.644 1.00 88.38 732 ALA A O 1
ATOM 5700 N N . VAL A 1 733 ? -7.698 -36.865 -10.515 1.00 88.44 733 VAL A N 1
ATOM 5701 C CA . VAL A 1 733 ? -7.268 -38.230 -10.201 1.00 88.44 733 VAL A CA 1
ATOM 5702 C C . VAL A 1 733 ? -8.491 -39.103 -9.967 1.00 88.44 733 VAL A C 1
ATOM 5704 O O . VAL A 1 733 ? -9.070 -39.093 -8.892 1.00 88.44 733 VAL A O 1
ATOM 5707 N N . ALA A 1 734 ? -8.866 -39.901 -10.960 1.00 92.38 734 ALA A N 1
ATOM 5708 C CA . ALA A 1 734 ? -10.036 -40.775 -10.952 1.00 92.38 734 ALA A CA 1
ATOM 5709 C C . ALA A 1 734 ? -9.654 -42.266 -11.042 1.00 92.38 734 ALA A C 1
ATOM 5711 O O . ALA A 1 734 ? -10.294 -43.055 -11.741 1.00 92.38 734 ALA A O 1
ATOM 5712 N N . TYR A 1 735 ? -8.597 -42.662 -10.324 1.00 91.25 735 TYR A N 1
ATOM 5713 C CA . TYR A 1 735 ? -8.182 -44.065 -10.204 1.00 91.25 735 TYR A CA 1
ATOM 5714 C C . TYR A 1 735 ? -9.358 -44.934 -9.736 1.00 91.25 735 TYR A C 1
ATOM 5716 O O . TYR A 1 735 ? -9.954 -44.638 -8.700 1.00 91.25 735 TYR A O 1
ATOM 5724 N N . LYS A 1 736 ? -9.693 -45.996 -10.483 1.00 92.94 736 LYS A N 1
ATOM 5725 C CA . LYS A 1 736 ? -10.819 -46.913 -10.190 1.00 92.94 736 LYS A CA 1
ATOM 5726 C C . LYS A 1 736 ? -12.208 -46.265 -10.078 1.00 92.94 736 LYS A C 1
ATOM 5728 O O . LYS A 1 736 ? -13.122 -46.883 -9.532 1.00 92.94 736 LYS A O 1
ATOM 5733 N N . ALA A 1 737 ? -12.398 -45.044 -10.574 1.00 94.56 737 ALA A N 1
ATOM 5734 C CA . ALA A 1 737 ? -13.716 -44.413 -10.590 1.00 94.56 737 ALA A CA 1
ATOM 5735 C C . ALA A 1 737 ? -14.664 -45.111 -11.586 1.00 94.56 737 ALA A C 1
ATOM 5737 O O . ALA A 1 737 ? -14.226 -45.648 -12.608 1.00 94.56 737 ALA A O 1
ATOM 5738 N N . ASN A 1 738 ? -15.969 -45.097 -11.311 1.00 96.75 738 ASN A N 1
ATOM 5739 C CA . ASN A 1 738 ? -16.995 -45.658 -12.190 1.00 96.75 738 ASN A CA 1
ATOM 5740 C C . ASN A 1 738 ? -17.695 -44.559 -12.998 1.00 96.75 738 ASN A C 1
ATOM 5742 O O . ASN A 1 738 ? -18.502 -43.824 -12.459 1.00 96.75 738 ASN A O 1
ATOM 5746 N N . PHE A 1 739 ? -17.446 -44.485 -14.299 1.00 97.50 739 PHE A N 1
ATOM 5747 C CA . PHE A 1 739 ? -18.103 -43.588 -15.257 1.00 97.50 739 PHE A CA 1
ATOM 5748 C C . PHE A 1 739 ? -19.006 -44.353 -16.240 1.00 97.50 739 PHE A C 1
ATOM 5750 O O . PHE A 1 739 ? -19.244 -43.898 -17.361 1.00 97.50 739 PHE A O 1
ATOM 5757 N N . SER A 1 740 ? -19.489 -45.544 -15.873 1.00 97.81 740 SER A N 1
ATOM 5758 C CA . SER A 1 740 ? -20.289 -46.355 -16.795 1.00 97.81 740 SER A CA 1
ATOM 5759 C C . SER A 1 740 ? -21.562 -45.628 -17.247 1.00 97.81 740 SER A C 1
ATOM 5761 O O . SER A 1 740 ? -22.332 -45.118 -16.437 1.00 97.81 740 SER A O 1
ATOM 5763 N N . GLY A 1 741 ? -21.771 -45.545 -18.562 1.00 96.44 741 GLY A N 1
ATOM 5764 C CA . GLY A 1 741 ? -22.891 -44.825 -19.174 1.00 96.44 741 GLY A CA 1
ATOM 5765 C C . GLY A 1 741 ? -22.868 -43.300 -19.004 1.00 96.44 741 GLY A C 1
ATOM 5766 O O . GLY A 1 741 ? -23.867 -42.662 -19.324 1.00 96.44 741 GLY A O 1
ATOM 5767 N N . ALA A 1 742 ? -21.778 -42.711 -18.499 1.00 97.19 742 ALA A N 1
ATOM 5768 C CA . ALA A 1 742 ? -21.670 -41.266 -18.321 1.00 97.19 742 ALA A CA 1
ATOM 5769 C C . ALA A 1 742 ? -21.477 -40.530 -19.659 1.00 97.19 742 ALA A C 1
ATOM 5771 O O . ALA A 1 742 ? -20.801 -41.022 -20.568 1.00 97.19 742 ALA A O 1
ATOM 5772 N N . ASP A 1 743 ? -22.026 -39.321 -19.765 1.00 96.50 743 ASP A N 1
ATOM 5773 C CA . ASP A 1 743 ? -21.814 -38.436 -20.913 1.00 96.50 743 ASP A CA 1
ATOM 5774 C C . ASP A 1 743 ? -20.690 -37.436 -20.620 1.00 96.50 743 ASP A C 1
ATOM 5776 O O . ASP A 1 743 ? -20.910 -36.384 -20.030 1.00 96.50 743 ASP A O 1
ATOM 5780 N N . LEU A 1 744 ? -19.476 -37.783 -21.033 1.00 96.31 744 LEU A N 1
ATOM 5781 C CA . LEU A 1 744 ? -18.239 -37.007 -20.913 1.00 96.31 744 LEU A CA 1
ATOM 5782 C C . LEU A 1 744 ? -17.918 -36.219 -22.197 1.00 96.31 744 LEU A C 1
ATOM 5784 O O . LEU A 1 744 ? -16.758 -35.869 -22.430 1.00 96.31 744 LEU A O 1
ATOM 5788 N N . SER A 1 745 ? -18.893 -35.958 -23.070 1.00 88.25 745 SER A N 1
ATOM 5789 C CA . SER A 1 745 ? -18.602 -35.239 -24.315 1.00 88.25 745 SER A CA 1
ATOM 5790 C C . SER A 1 745 ? -18.207 -33.776 -24.074 1.00 88.25 745 SER A C 1
ATOM 5792 O O . SER A 1 745 ? -18.590 -33.160 -23.084 1.00 88.25 745 SER A O 1
ATOM 5794 N N . ASP A 1 746 ? -17.382 -33.216 -24.958 1.00 84.62 746 ASP A N 1
ATOM 5795 C CA . ASP A 1 746 ? -16.855 -31.842 -24.864 1.00 84.62 746 ASP A CA 1
ATOM 5796 C C . ASP A 1 746 ? -16.059 -31.531 -23.575 1.00 84.62 746 ASP A C 1
ATOM 5798 O O . ASP A 1 746 ? -15.859 -30.368 -23.236 1.00 84.62 746 ASP A O 1
ATOM 5802 N N . THR A 1 747 ? -15.612 -32.544 -22.828 1.00 91.50 747 THR A N 1
ATOM 5803 C CA . THR A 1 747 ? -14.845 -32.350 -21.586 1.00 91.50 747 THR A CA 1
ATOM 5804 C C . THR A 1 747 ? -13.369 -32.053 -21.840 1.00 91.50 747 THR A C 1
ATOM 5806 O O . THR A 1 747 ? -12.764 -32.563 -22.788 1.00 91.50 747 THR A O 1
ATOM 5809 N N . LEU A 1 748 ? -12.761 -31.271 -20.945 1.00 84.75 748 LEU A N 1
ATOM 5810 C CA . LEU A 1 748 ? -11.325 -31.005 -20.933 1.00 84.75 748 LEU A CA 1
ATOM 5811 C C . LEU A 1 748 ? -10.660 -31.835 -19.829 1.00 84.75 748 LEU A C 1
ATOM 5813 O O . LEU A 1 748 ? -10.725 -31.499 -18.659 1.00 84.75 748 LEU A O 1
ATOM 5817 N N . MET A 1 749 ? -10.025 -32.940 -20.199 1.00 93.38 749 MET A N 1
ATOM 5818 C CA . MET A 1 749 ? -9.423 -33.926 -19.296 1.00 93.38 749 MET A CA 1
ATOM 5819 C C . MET A 1 749 ? -7.886 -33.959 -19.416 1.00 93.38 749 MET A C 1
ATOM 5821 O O . MET A 1 749 ? -7.299 -35.022 -19.232 1.00 93.38 749 MET A O 1
ATOM 5825 N N . ASP A 1 750 ? -7.209 -32.841 -19.735 1.00 83.94 750 ASP A N 1
ATOM 5826 C CA . ASP A 1 750 ? -5.735 -32.787 -19.887 1.00 83.94 750 ASP A CA 1
ATOM 5827 C C . ASP A 1 750 ? -5.028 -33.254 -18.605 1.00 83.94 750 ASP A C 1
ATOM 5829 O O . ASP A 1 750 ? -5.313 -32.761 -17.513 1.00 83.94 750 ASP A O 1
ATOM 5833 N N . ARG A 1 751 ? -4.063 -34.174 -18.728 1.00 85.81 751 ARG A N 1
ATOM 5834 C CA . ARG A 1 751 ? -3.281 -34.726 -17.602 1.00 85.81 751 ARG A CA 1
ATOM 5835 C C . ARG A 1 751 ? -4.108 -35.448 -16.530 1.00 85.81 751 ARG A C 1
ATOM 5837 O O . ARG A 1 751 ? -3.658 -35.567 -15.392 1.00 85.81 751 ARG A O 1
ATOM 5844 N N . MET A 1 752 ? -5.302 -35.923 -16.868 1.00 93.69 752 MET A N 1
ATOM 5845 C CA . MET A 1 752 ? -6.150 -36.685 -15.950 1.00 93.69 752 MET A CA 1
ATOM 5846 C C . MET A 1 752 ? -5.612 -38.111 -15.732 1.00 93.69 752 MET A C 1
ATOM 5848 O O . MET A 1 752 ? -5.109 -38.745 -16.660 1.00 93.69 752 MET A O 1
ATOM 5852 N N . VAL A 1 753 ? -5.749 -38.634 -14.513 1.00 93.00 753 VAL A N 1
ATOM 5853 C CA . VAL A 1 753 ? -5.394 -40.016 -14.150 1.00 93.00 753 VAL A CA 1
ATOM 5854 C C . VAL A 1 753 ? -6.672 -40.854 -14.099 1.00 93.00 753 VAL A C 1
ATOM 5856 O O . VAL A 1 753 ? -7.493 -40.678 -13.205 1.00 93.00 753 VAL A O 1
ATOM 5859 N N . LEU A 1 754 ? -6.847 -41.767 -15.051 1.00 95.50 754 LEU A N 1
ATOM 5860 C CA . LEU A 1 754 ? -8.020 -42.636 -15.244 1.00 95.50 754 LEU A CA 1
ATOM 5861 C C . LEU A 1 754 ? -7.656 -44.127 -15.140 1.00 95.50 754 LEU A C 1
ATOM 5863 O O . LEU A 1 754 ? -8.384 -44.991 -15.636 1.00 95.50 754 LEU A O 1
ATOM 5867 N N . ASN A 1 755 ? -6.518 -44.456 -14.524 1.00 95.75 755 ASN A N 1
ATOM 5868 C CA . ASN A 1 755 ? -6.068 -45.839 -14.418 1.00 95.75 755 ASN A CA 1
ATOM 5869 C C . ASN A 1 755 ? -7.131 -46.713 -13.733 1.00 95.75 755 ASN A C 1
ATOM 5871 O O . ASN A 1 755 ? -7.691 -46.345 -12.697 1.00 95.75 755 ASN A O 1
ATOM 5875 N N . GLU A 1 756 ? -7.409 -47.873 -14.328 1.00 94.88 756 GLU A N 1
ATOM 5876 C CA . GLU A 1 756 ? -8.429 -48.830 -13.875 1.00 94.88 756 GLU A CA 1
ATOM 5877 C C . GLU A 1 756 ? -9.863 -48.258 -13.746 1.00 94.88 756 GLU A C 1
ATOM 5879 O O . GLU A 1 756 ? -10.720 -48.885 -13.125 1.00 94.88 756 GLU A O 1
ATOM 5884 N N . ALA A 1 757 ? -10.161 -47.085 -14.321 1.00 96.75 757 ALA A N 1
ATOM 5885 C CA . ALA A 1 757 ? -11.511 -46.521 -14.311 1.00 96.75 757 ALA A CA 1
ATOM 5886 C C . ALA A 1 757 ? -12.476 -47.328 -15.201 1.00 96.75 757 ALA A C 1
ATOM 5888 O O . ALA A 1 757 ? -12.090 -47.862 -16.245 1.00 96.75 757 ALA A O 1
ATOM 5889 N N . ASN A 1 758 ? -13.753 -47.393 -14.820 1.00 97.88 758 ASN A N 1
ATOM 5890 C CA . ASN A 1 758 ? -14.797 -48.035 -15.620 1.00 97.88 758 ASN A CA 1
ATOM 5891 C C . ASN A 1 758 ? -15.495 -47.009 -16.523 1.00 97.88 758 ASN A C 1
ATOM 5893 O O . ASN A 1 758 ? -16.315 -46.233 -16.053 1.00 97.88 758 ASN A O 1
ATOM 5897 N N . LEU A 1 759 ? -15.206 -47.036 -17.821 1.00 98.00 759 LEU A N 1
ATOM 5898 C CA . LEU A 1 759 ? -15.790 -46.181 -18.863 1.00 98.00 759 LEU A CA 1
ATOM 5899 C C . LEU A 1 759 ? -16.773 -46.956 -19.762 1.00 98.00 759 LEU A C 1
ATOM 5901 O O . LEU A 1 759 ? -17.044 -46.539 -20.889 1.00 98.00 759 LEU A O 1
ATOM 5905 N N . THR A 1 760 ? -17.305 -48.093 -19.299 1.00 98.31 760 THR A N 1
ATOM 5906 C CA . THR A 1 760 ? -18.224 -48.926 -20.091 1.00 98.31 760 THR A CA 1
ATOM 5907 C C . THR A 1 760 ? -19.414 -48.099 -20.575 1.00 98.31 760 THR A C 1
ATOM 5909 O O . THR A 1 760 ? -20.103 -47.479 -19.769 1.00 98.31 760 THR A O 1
ATOM 5912 N N . ASN A 1 761 ? -19.680 -48.088 -21.881 1.00 97.94 761 ASN A N 1
ATOM 5913 C CA . ASN A 1 761 ? -20.749 -47.298 -22.512 1.00 97.94 761 ASN A CA 1
ATOM 5914 C C . ASN A 1 761 ? -20.675 -45.768 -22.308 1.00 97.94 761 ASN A C 1
ATOM 5916 O O . ASN A 1 761 ? -21.654 -45.080 -22.600 1.00 97.94 761 ASN A O 1
ATOM 5920 N N . ALA A 1 762 ? -19.552 -45.213 -21.841 1.00 98.00 762 ALA A N 1
ATOM 5921 C CA . ALA A 1 762 ? -19.390 -43.767 -21.691 1.00 98.00 762 ALA A CA 1
ATOM 5922 C C . ALA A 1 762 ? -19.280 -43.056 -23.054 1.00 98.00 762 ALA A C 1
ATOM 5924 O O . ALA A 1 762 ? -18.752 -43.609 -24.023 1.00 98.00 762 ALA A O 1
ATOM 5925 N N . VAL A 1 763 ? -19.753 -41.813 -23.134 1.00 97.62 763 VAL A N 1
ATOM 5926 C CA . VAL A 1 763 ? -19.696 -40.984 -24.349 1.00 97.62 763 VAL A CA 1
ATOM 5927 C C . VAL A 1 763 ? -18.623 -39.914 -24.165 1.00 97.62 763 VAL A C 1
ATOM 5929 O O . VAL A 1 763 ? -18.821 -38.979 -23.410 1.00 97.62 763 VAL A O 1
ATOM 5932 N N . LEU A 1 764 ? -17.486 -40.027 -24.851 1.00 96.94 764 LEU A N 1
ATOM 5933 C CA . LEU A 1 764 ? -16.333 -39.113 -24.765 1.00 96.94 764 LEU A CA 1
ATOM 5934 C C . LEU A 1 764 ? -16.167 -38.261 -26.036 1.00 96.94 764 LEU A C 1
ATOM 5936 O O . LEU A 1 764 ? -15.061 -37.852 -26.397 1.00 96.94 764 LEU A O 1
ATOM 5940 N N . VAL A 1 765 ? -17.259 -38.012 -26.755 1.00 90.06 765 VAL A N 1
ATOM 5941 C CA . VAL A 1 765 ? -17.232 -37.325 -28.053 1.00 90.06 765 VAL A CA 1
ATOM 5942 C C . VAL A 1 765 ? -16.646 -35.912 -27.914 1.00 90.06 765 VAL A C 1
ATOM 5944 O O . VAL A 1 765 ? -17.078 -35.162 -27.044 1.00 90.06 765 VAL A O 1
ATOM 5947 N N . ARG A 1 766 ? -15.678 -35.535 -28.765 1.00 88.00 766 ARG A N 1
ATOM 5948 C CA . ARG A 1 766 ? -14.977 -34.224 -28.742 1.00 88.00 766 ARG A CA 1
ATOM 5949 C C . ARG A 1 766 ? -14.290 -33.861 -27.415 1.00 88.00 766 ARG A C 1
ATOM 5951 O O . ARG A 1 766 ? -14.040 -32.691 -27.142 1.00 88.00 766 ARG A O 1
ATOM 5958 N N . SER A 1 767 ? -13.981 -34.847 -26.582 1.00 90.75 767 SER A N 1
ATOM 5959 C CA . SER A 1 767 ? -13.227 -34.615 -25.348 1.00 90.75 767 SER A CA 1
ATOM 5960 C C . SER A 1 767 ? -11.721 -34.469 -25.604 1.00 90.75 767 SER A C 1
ATOM 5962 O O . SER A 1 767 ? -11.193 -34.955 -26.607 1.00 90.75 767 SER A O 1
ATOM 5964 N N . VAL A 1 768 ? -11.005 -33.813 -24.691 1.00 87.50 768 VAL A N 1
ATOM 5965 C CA . VAL A 1 768 ? -9.550 -33.607 -24.777 1.00 87.50 768 VAL A CA 1
ATOM 5966 C C . VAL A 1 768 ? -8.854 -34.369 -23.652 1.00 87.50 768 VAL A C 1
ATOM 5968 O O . VAL A 1 768 ? -8.963 -33.988 -22.496 1.00 87.50 768 VAL A O 1
ATOM 5971 N N . LEU A 1 769 ? -8.113 -35.427 -23.983 1.00 91.94 769 LEU A N 1
ATOM 5972 C CA . LEU A 1 769 ? -7.382 -36.302 -23.053 1.00 91.94 769 LEU A CA 1
ATOM 5973 C C . LEU A 1 769 ? -5.860 -36.257 -23.289 1.00 91.94 769 LEU A C 1
ATOM 5975 O O . LEU A 1 769 ? -5.172 -37.280 -23.228 1.00 91.94 769 LEU A O 1
ATOM 5979 N N . THR A 1 770 ? -5.319 -35.087 -23.627 1.00 82.50 770 THR A N 1
ATOM 5980 C CA . THR A 1 770 ? -3.874 -34.931 -23.840 1.00 82.50 770 THR A CA 1
ATOM 5981 C C . THR A 1 770 ? -3.109 -35.198 -22.548 1.00 82.50 770 THR A C 1
ATOM 5983 O O . THR A 1 770 ? -3.485 -34.710 -21.484 1.00 82.50 770 THR A O 1
ATOM 5986 N N . ARG A 1 771 ? -2.014 -35.961 -22.621 1.00 86.00 771 ARG A N 1
ATOM 5987 C CA . ARG A 1 771 ? -1.175 -36.361 -21.475 1.00 86.00 771 ARG A CA 1
ATOM 5988 C C . ARG A 1 771 ? -1.920 -37.081 -20.343 1.00 86.00 771 ARG A C 1
ATOM 5990 O O . ARG A 1 771 ? -1.423 -37.100 -19.218 1.00 86.00 771 ARG A O 1
ATOM 5997 N N . SER A 1 772 ? -3.093 -37.641 -20.615 1.00 91.69 772 SER A N 1
ATOM 5998 C CA . SER A 1 772 ? -3.902 -38.370 -19.631 1.00 91.69 772 SER A CA 1
ATOM 5999 C C . SER A 1 772 ? -3.551 -39.854 -19.628 1.00 91.69 772 SER A C 1
ATOM 6001 O O . SER A 1 772 ? -3.226 -40.421 -20.671 1.00 91.69 772 SER A O 1
ATOM 6003 N N . ASP A 1 773 ? -3.639 -40.492 -18.464 1.00 89.81 773 ASP A N 1
ATOM 6004 C CA . ASP A 1 773 ? -3.303 -41.906 -18.287 1.00 89.81 773 ASP A CA 1
ATOM 6005 C C . ASP A 1 773 ? -4.578 -42.748 -18.152 1.00 89.81 773 ASP A C 1
ATOM 6007 O O . ASP A 1 773 ? -5.301 -42.633 -17.166 1.00 89.81 773 ASP A O 1
ATOM 6011 N N . LEU A 1 774 ? -4.863 -43.599 -19.144 1.00 95.69 774 LEU A N 1
ATOM 6012 C CA . LEU A 1 774 ? -5.989 -44.549 -19.115 1.00 95.69 774 LEU A CA 1
ATOM 6013 C C . LEU A 1 774 ? -5.510 -46.002 -18.934 1.00 95.69 774 LEU A C 1
ATOM 6015 O O . LEU A 1 774 ? -6.117 -46.943 -19.454 1.00 95.69 774 LEU A O 1
ATOM 6019 N N . GLY A 1 775 ? -4.383 -46.210 -18.251 1.00 90.38 775 GLY A N 1
ATOM 6020 C CA . GLY A 1 775 ? -3.807 -47.530 -18.009 1.00 90.38 775 GLY A CA 1
ATOM 6021 C C . GLY A 1 775 ? -4.788 -48.490 -17.329 1.00 90.38 775 GLY A C 1
ATOM 6022 O O . GLY A 1 775 ? -5.173 -48.295 -16.180 1.00 90.38 775 GLY A O 1
ATOM 6023 N N . GLY A 1 776 ? -5.191 -49.549 -18.035 1.00 90.06 776 GLY A N 1
ATOM 6024 C CA . GLY A 1 776 ? -6.099 -50.574 -17.506 1.00 90.06 776 GLY A CA 1
ATOM 6025 C C . GLY A 1 776 ? -7.567 -50.150 -17.371 1.00 90.06 776 GLY A C 1
ATOM 6026 O O . GLY A 1 776 ? -8.327 -50.866 -16.727 1.00 90.06 776 GLY A O 1
ATOM 6027 N N . ALA A 1 777 ? -7.979 -49.015 -17.947 1.00 96.56 777 ALA A N 1
ATOM 6028 C CA . ALA A 1 777 ? -9.380 -48.597 -17.939 1.00 96.56 777 ALA A CA 1
ATOM 6029 C C . ALA A 1 777 ? -10.279 -49.577 -18.724 1.00 96.56 777 ALA A C 1
ATOM 6031 O O . ALA A 1 777 ? -9.891 -50.097 -19.771 1.00 96.56 777 ALA A O 1
ATOM 6032 N N . VAL A 1 778 ? -11.508 -49.806 -18.255 1.00 97.62 778 VAL A N 1
ATOM 6033 C CA . VAL A 1 778 ? -12.505 -50.639 -18.949 1.00 97.62 778 VAL A CA 1
ATOM 6034 C C . VAL A 1 778 ? -13.288 -49.762 -19.922 1.00 97.62 778 VAL A C 1
ATOM 6036 O O . VAL A 1 778 ? -14.029 -48.890 -19.488 1.00 97.62 778 VAL A O 1
ATOM 6039 N N . ILE A 1 779 ? -13.134 -49.979 -21.230 1.00 98.00 779 ILE A N 1
ATOM 6040 C CA . ILE A 1 779 ? -13.689 -49.095 -22.278 1.00 98.00 779 ILE A CA 1
ATOM 6041 C C . ILE A 1 779 ? -14.708 -49.780 -23.204 1.00 98.00 779 ILE A C 1
ATOM 6043 O O . ILE A 1 779 ? -14.957 -49.291 -24.305 1.00 98.00 779 ILE A O 1
ATOM 6047 N N . GLU A 1 780 ? -15.265 -50.930 -22.817 1.00 97.88 780 GLU A N 1
ATOM 6048 C CA . GLU A 1 780 ? -16.228 -51.654 -23.657 1.00 97.88 780 GLU A CA 1
ATOM 6049 C C . GLU A 1 780 ? -17.441 -50.768 -23.987 1.00 97.88 780 GLU A C 1
ATOM 6051 O O . GLU A 1 780 ? -18.098 -50.227 -23.099 1.00 97.88 780 GLU A O 1
ATOM 6056 N N . GLY A 1 781 ? -17.721 -50.567 -25.276 1.00 96.75 781 GLY A N 1
ATOM 6057 C CA . GLY A 1 781 ? -18.830 -49.720 -25.719 1.00 96.75 781 GLY A CA 1
ATOM 6058 C C . GLY A 1 781 ? -18.635 -48.214 -25.484 1.00 96.75 781 GLY A C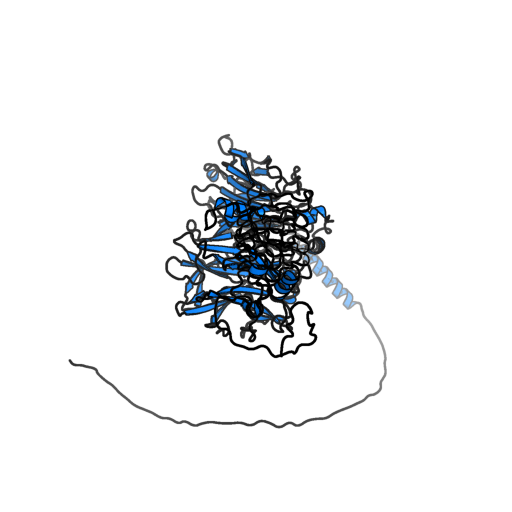 1
ATOM 6059 O O . GLY A 1 781 ? -19.570 -47.453 -25.709 1.00 96.75 781 GLY A O 1
ATOM 6060 N N . ALA A 1 782 ? -17.458 -47.737 -25.067 1.00 98.00 782 ALA A N 1
ATOM 6061 C CA . ALA A 1 782 ? -17.182 -46.300 -24.980 1.00 98.00 782 ALA A CA 1
ATOM 6062 C C . ALA A 1 782 ? -17.082 -45.651 -26.378 1.00 98.00 782 ALA A C 1
ATOM 6064 O O . ALA A 1 782 ? -16.547 -46.268 -27.303 1.00 98.00 782 ALA A O 1
ATOM 6065 N N . ASP A 1 783 ? -17.559 -44.415 -26.541 1.00 97.19 783 ASP A N 1
ATOM 6066 C CA . ASP A 1 783 ? -17.462 -43.655 -27.798 1.00 97.19 783 ASP A CA 1
ATOM 6067 C C . ASP A 1 783 ? -16.433 -42.523 -27.692 1.00 97.19 783 ASP A C 1
ATOM 6069 O O . ASP A 1 783 ? -16.631 -41.561 -26.961 1.00 97.19 783 ASP A O 1
ATOM 6073 N N . PHE A 1 784 ? -15.350 -42.617 -28.462 1.00 96.81 784 PHE A N 1
ATOM 6074 C CA . PHE A 1 784 ? -14.257 -41.634 -28.516 1.00 96.81 784 PHE A CA 1
ATOM 6075 C C . PHE A 1 784 ? -14.275 -40.761 -29.784 1.00 96.81 784 PHE A C 1
ATOM 6077 O O . PHE A 1 784 ? -13.227 -40.286 -30.223 1.00 96.81 784 PHE A O 1
ATOM 6084 N N . SER A 1 785 ? -15.426 -40.605 -30.443 1.00 88.75 785 SER A N 1
ATOM 6085 C CA . SER A 1 785 ? -15.492 -39.895 -31.726 1.00 88.75 785 SER A CA 1
ATOM 6086 C C . SER A 1 785 ? -15.008 -38.451 -31.570 1.00 88.75 785 SER A C 1
ATOM 6088 O O . SER A 1 785 ? -15.473 -37.717 -30.704 1.00 88.75 785 SER A O 1
ATOM 6090 N N . ASP A 1 786 ? -14.041 -38.051 -32.395 1.00 85.56 786 ASP A N 1
ATOM 6091 C CA . ASP A 1 786 ? -13.391 -36.733 -32.356 1.00 85.56 786 ASP A CA 1
ATOM 6092 C C . ASP A 1 786 ? -12.695 -36.378 -31.025 1.00 85.56 786 ASP A C 1
ATOM 6094 O O . ASP A 1 786 ? -12.375 -35.215 -30.791 1.00 85.56 786 ASP A O 1
ATOM 6098 N N . ALA A 1 787 ? -12.418 -37.361 -30.161 1.00 90.25 787 ALA A N 1
ATOM 6099 C CA . ALA A 1 787 ? -11.624 -37.139 -28.958 1.00 90.25 787 ALA A CA 1
ATOM 6100 C C . ALA A 1 787 ? -10.136 -36.926 -29.298 1.00 90.25 787 ALA A C 1
ATOM 6102 O O . ALA A 1 787 ? -9.558 -37.631 -30.134 1.00 90.25 787 ALA A O 1
ATOM 6103 N N . VAL A 1 788 ? -9.492 -35.982 -28.611 1.00 87.12 788 VAL A N 1
ATOM 6104 C CA . VAL A 1 788 ? -8.054 -35.711 -28.730 1.00 87.12 788 VAL A CA 1
ATOM 6105 C C . VAL A 1 788 ? -7.312 -36.557 -27.699 1.00 87.12 788 VAL A C 1
ATOM 6107 O O . VAL A 1 788 ? -7.364 -36.272 -26.509 1.00 87.12 788 VAL A O 1
ATOM 6110 N N . ILE A 1 789 ? -6.631 -37.612 -28.150 1.00 89.62 789 ILE A N 1
ATOM 6111 C CA . ILE A 1 789 ? -5.911 -38.570 -27.296 1.00 89.62 789 ILE A CA 1
ATOM 6112 C C . ILE A 1 789 ? -4.484 -38.719 -27.817 1.00 89.62 789 ILE A C 1
ATOM 6114 O O . ILE A 1 789 ? -4.277 -38.836 -29.030 1.00 89.62 789 ILE A O 1
ATOM 6118 N N . ASP A 1 790 ? -3.510 -38.778 -26.910 1.00 85.06 790 ASP A N 1
ATOM 6119 C CA . ASP A 1 790 ? -2.115 -39.023 -27.270 1.00 85.06 790 ASP A CA 1
ATOM 6120 C C . ASP A 1 790 ? -1.959 -40.366 -27.999 1.00 85.06 790 ASP A C 1
ATOM 6122 O O . ASP A 1 790 ? -2.550 -41.388 -27.631 1.00 85.06 790 ASP A O 1
ATOM 6126 N N . LEU A 1 791 ? -1.128 -40.382 -29.043 1.00 84.00 791 LEU A N 1
ATOM 6127 C CA . LEU A 1 791 ? -0.966 -41.549 -29.909 1.00 84.00 791 LEU A CA 1
ATOM 6128 C C . LEU A 1 791 ? -0.606 -42.846 -29.148 1.00 84.00 791 LEU A C 1
ATOM 6130 O O . LEU A 1 791 ? -1.256 -43.863 -29.412 1.00 84.00 791 LEU A O 1
ATOM 6134 N N . PRO A 1 792 ? 0.350 -42.852 -28.195 1.00 84.62 792 PRO A N 1
ATOM 6135 C CA . PRO A 1 792 ? 0.678 -44.061 -27.438 1.00 84.62 792 PRO A CA 1
ATOM 6136 C C . PRO A 1 792 ? -0.516 -44.595 -26.639 1.00 84.62 792 PRO A C 1
ATOM 6138 O O . PRO A 1 792 ? -0.775 -45.800 -26.632 1.00 84.62 792 PRO A O 1
ATOM 6141 N N . GLN A 1 793 ? -1.289 -43.696 -26.025 1.00 90.00 793 GLN A N 1
ATOM 6142 C CA . GLN A 1 793 ? -2.469 -44.057 -25.248 1.00 90.00 793 GLN A CA 1
ATOM 6143 C C . GLN A 1 793 ? -3.538 -44.672 -26.153 1.00 90.00 793 GLN A C 1
ATOM 6145 O O . GLN A 1 793 ? -4.049 -45.756 -25.872 1.00 90.00 793 GLN A O 1
ATOM 6150 N N . LYS A 1 794 ? -3.817 -44.049 -27.301 1.00 90.81 794 LYS A N 1
ATOM 6151 C CA . LYS A 1 794 ? -4.760 -44.579 -28.292 1.00 90.81 794 LYS A CA 1
ATOM 6152 C C . LYS A 1 794 ? -4.346 -45.961 -28.819 1.00 90.81 794 LYS A C 1
ATOM 6154 O O . LYS A 1 794 ? -5.190 -46.852 -28.923 1.00 90.81 794 LYS A O 1
ATOM 6159 N N . GLN A 1 795 ? -3.061 -46.174 -29.114 1.00 87.50 795 GLN A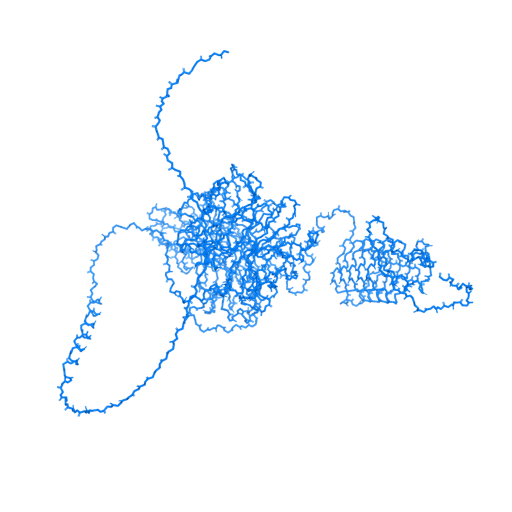 N 1
ATOM 6160 C CA . GLN A 1 795 ? -2.539 -47.485 -29.521 1.00 87.50 795 GLN A CA 1
ATOM 6161 C C . GLN A 1 795 ? -2.723 -48.543 -28.424 1.00 87.50 795 GLN A C 1
ATOM 6163 O O . GLN A 1 795 ? -3.095 -49.676 -28.731 1.00 87.50 795 GLN A O 1
ATOM 6168 N N . ALA A 1 796 ? -2.505 -48.180 -27.155 1.00 88.75 796 ALA A N 1
ATOM 6169 C CA . ALA A 1 796 ? -2.725 -49.071 -26.021 1.00 88.75 796 ALA A CA 1
ATOM 6170 C C . ALA A 1 796 ? -4.205 -49.464 -25.879 1.00 88.75 796 ALA A C 1
ATOM 6172 O O . ALA A 1 796 ? -4.499 -50.655 -25.776 1.00 88.75 796 ALA A O 1
ATOM 6173 N N . LEU A 1 797 ? -5.129 -48.498 -25.962 1.00 94.00 797 LEU A N 1
ATOM 6174 C CA . LEU A 1 797 ? -6.576 -48.748 -25.908 1.00 94.00 797 LEU A CA 1
ATOM 6175 C C . LEU A 1 797 ? -7.042 -49.671 -27.051 1.00 94.00 797 LEU A C 1
ATOM 6177 O O . LEU A 1 797 ? -7.832 -50.590 -26.837 1.00 94.00 797 LEU A O 1
ATOM 6181 N N . CYS A 1 798 ? -6.510 -49.495 -28.267 1.00 93.44 798 CYS A N 1
ATOM 6182 C CA . CYS A 1 798 ? -6.887 -50.311 -29.426 1.00 93.44 798 CYS A CA 1
ATOM 6183 C C . CYS A 1 798 ? -6.580 -51.809 -29.283 1.00 93.44 798 CYS A C 1
ATOM 6185 O O . CYS A 1 798 ? -7.200 -52.613 -29.983 1.00 93.44 798 CYS A O 1
ATOM 6187 N N . LYS A 1 799 ? -5.660 -52.204 -28.392 1.00 91.31 799 LYS A N 1
ATOM 6188 C CA . LYS A 1 799 ? -5.329 -53.620 -28.159 1.00 91.31 799 LYS A CA 1
ATOM 6189 C C . LYS A 1 799 ? -6.509 -54.406 -27.587 1.00 91.31 799 LYS A C 1
ATOM 6191 O O . LYS A 1 799 ? -6.648 -55.581 -27.902 1.00 91.31 799 LYS A O 1
ATOM 6196 N N . TYR A 1 800 ? -7.370 -53.757 -26.804 1.00 92.50 800 TYR A N 1
ATOM 6197 C CA . TYR A 1 800 ? -8.474 -54.410 -26.092 1.00 92.50 800 TYR A CA 1
ATOM 6198 C C . TYR A 1 800 ? -9.840 -53.721 -26.271 1.00 92.50 800 TYR A C 1
ATOM 6200 O O . TYR A 1 800 ? -10.840 -54.197 -25.739 1.00 92.50 800 TYR A O 1
ATOM 6208 N N . ALA A 1 801 ? -9.918 -52.641 -27.057 1.00 93.81 801 ALA A N 1
ATOM 6209 C CA . ALA A 1 801 ? -11.180 -51.993 -27.413 1.00 93.81 801 ALA A CA 1
ATOM 6210 C C . ALA A 1 801 ? -12.169 -52.979 -28.065 1.00 93.81 801 ALA A C 1
ATOM 6212 O O . ALA A 1 801 ? -11.836 -53.671 -29.036 1.00 93.81 801 ALA A O 1
ATOM 6213 N N . SER A 1 802 ? -13.400 -52.997 -27.555 1.00 94.88 802 SER A N 1
ATOM 6214 C CA . SER A 1 802 ? -14.508 -53.849 -27.999 1.00 94.88 802 SER A CA 1
ATOM 6215 C C . SER A 1 802 ? -15.856 -53.179 -27.687 1.00 94.88 802 SER A C 1
ATOM 6217 O O . SER A 1 802 ? -15.899 -52.143 -27.027 1.00 94.88 802 SER A O 1
ATOM 6219 N N . GLY A 1 803 ? -16.955 -53.732 -28.203 1.00 96.38 803 GLY A N 1
ATOM 6220 C CA . GLY A 1 803 ? -18.302 -53.206 -27.970 1.00 96.38 803 GLY A CA 1
ATOM 6221 C C . GLY A 1 803 ? -18.744 -52.090 -28.927 1.00 96.38 803 GLY A C 1
ATOM 6222 O O . GLY A 1 803 ? -18.005 -51.624 -29.805 1.00 96.38 803 GLY A O 1
ATOM 6223 N N . THR A 1 804 ? -20.012 -51.710 -28.780 1.00 96.44 804 THR A N 1
ATOM 6224 C CA . THR A 1 804 ? -20.680 -50.619 -29.503 1.00 96.44 804 THR A CA 1
ATOM 6225 C C . THR A 1 804 ? -21.486 -49.815 -28.502 1.00 96.44 804 THR A C 1
ATOM 6227 O O . THR A 1 804 ? -22.229 -50.404 -27.720 1.00 96.44 804 THR A O 1
ATOM 6230 N N . ASN A 1 805 ? -21.332 -48.492 -28.518 1.00 97.44 805 ASN A N 1
ATOM 6231 C CA . ASN A 1 805 ? -22.034 -47.635 -27.578 1.00 97.44 805 ASN A CA 1
ATOM 6232 C C . ASN A 1 805 ? -23.555 -47.729 -27.808 1.00 97.44 805 ASN A C 1
ATOM 6234 O O . ASN A 1 805 ? -24.004 -47.508 -28.937 1.00 97.44 805 ASN A O 1
ATOM 6238 N N . PRO A 1 806 ? -24.365 -48.039 -26.781 1.00 94.00 806 PRO A N 1
ATOM 6239 C CA . PRO A 1 806 ? -25.807 -48.219 -26.938 1.00 94.00 806 PRO A CA 1
ATOM 6240 C C . PRO A 1 806 ? -26.555 -46.906 -27.216 1.00 94.00 806 PRO A C 1
ATOM 6242 O O . PRO A 1 806 ? -27.676 -46.953 -27.715 1.00 94.00 806 PRO A O 1
ATOM 6245 N N . VAL A 1 807 ? -25.954 -45.750 -26.908 1.00 90.81 807 VAL A N 1
ATOM 6246 C CA . VAL A 1 807 ? -26.545 -44.420 -27.123 1.00 90.81 807 VAL A CA 1
ATOM 6247 C C . VAL A 1 807 ? -26.190 -43.884 -28.509 1.00 90.81 807 VAL A C 1
ATOM 6249 O O . VAL A 1 807 ? -27.072 -43.438 -29.238 1.00 90.81 807 VAL A O 1
ATOM 6252 N N . THR A 1 808 ? -24.914 -43.939 -28.901 1.00 91.81 808 THR A N 1
ATOM 6253 C CA . THR A 1 808 ? -24.457 -43.351 -30.175 1.00 91.81 808 THR A CA 1
ATOM 6254 C C . THR A 1 808 ? -24.451 -44.338 -31.344 1.00 91.81 808 THR A C 1
ATOM 6256 O O . THR A 1 808 ? -24.394 -43.927 -32.502 1.00 91.81 808 THR A O 1
ATOM 6259 N N . GLY A 1 809 ? -24.498 -45.647 -31.073 1.00 95.00 809 GLY A N 1
ATOM 6260 C CA . GLY A 1 809 ? -24.403 -46.700 -32.088 1.00 95.00 809 GLY A CA 1
ATOM 6261 C C . GLY A 1 809 ? -23.010 -46.844 -32.714 1.00 95.00 809 GLY A C 1
ATOM 6262 O O . GLY A 1 809 ? -22.847 -47.569 -33.699 1.00 95.00 809 GLY A O 1
ATOM 6263 N N . ILE A 1 810 ? -21.994 -46.159 -32.180 1.00 92.12 810 ILE A N 1
ATOM 6264 C CA . ILE A 1 810 ? -20.627 -46.194 -32.702 1.00 92.12 810 ILE A CA 1
ATOM 6265 C C . ILE A 1 810 ? -19.807 -47.270 -31.983 1.00 92.12 810 ILE A C 1
ATOM 6267 O O . ILE A 1 810 ? -19.811 -47.385 -30.759 1.00 92.12 810 ILE A O 1
ATOM 6271 N N . SER A 1 811 ? -19.082 -48.079 -32.759 1.00 95.81 811 SER A N 1
ATOM 6272 C CA . SER A 1 811 ? -18.130 -49.052 -32.214 1.00 95.81 811 SER A CA 1
ATOM 6273 C C . SER A 1 811 ? -16.927 -48.348 -31.586 1.00 95.81 811 SER A C 1
ATOM 6275 O O . SER A 1 811 ? -16.305 -47.512 -32.244 1.00 95.81 811 SER A O 1
ATOM 6277 N N . THR A 1 812 ? -16.518 -48.773 -30.388 1.00 96.38 812 THR A N 1
ATOM 6278 C CA . THR A 1 812 ? -15.349 -48.231 -29.671 1.00 96.38 812 THR A CA 1
ATOM 6279 C C . THR A 1 812 ? -14.069 -48.298 -30.504 1.00 96.38 812 THR A C 1
ATOM 6281 O O . THR A 1 812 ? -13.284 -47.350 -30.548 1.00 96.38 812 THR A O 1
ATOM 6284 N N . ARG A 1 813 ? -13.865 -49.395 -31.251 1.00 94.31 813 ARG A N 1
ATOM 6285 C CA . ARG A 1 813 ? -12.723 -49.524 -32.174 1.00 94.31 813 ARG A CA 1
ATOM 6286 C C . ARG A 1 813 ? -12.781 -48.508 -33.309 1.00 94.31 813 ARG A C 1
ATOM 6288 O O . ARG A 1 813 ? -11.746 -47.968 -33.697 1.00 94.31 813 ARG A O 1
ATOM 6295 N N . LYS A 1 814 ? -13.978 -48.244 -33.839 1.00 91.19 814 LYS A N 1
ATOM 6296 C CA . LYS A 1 814 ? -14.188 -47.280 -34.925 1.00 91.19 814 LYS A CA 1
ATOM 6297 C C . LYS A 1 814 ? -13.966 -45.848 -34.438 1.00 91.19 814 LYS A C 1
ATOM 6299 O O . LYS A 1 814 ? -13.257 -45.110 -35.116 1.00 91.19 814 LYS A O 1
ATOM 6304 N N . SER A 1 815 ? -14.510 -45.476 -33.278 1.00 93.38 815 SER A N 1
ATOM 6305 C CA . SER A 1 815 ? -14.351 -44.136 -32.696 1.00 93.38 815 SER A CA 1
ATOM 6306 C C . SER A 1 815 ? -12.900 -43.834 -32.312 1.00 93.38 815 SER A C 1
ATOM 6308 O O . SER A 1 815 ? -12.413 -42.742 -32.574 1.00 93.38 815 SER A O 1
ATOM 6310 N N . LEU A 1 816 ? -12.164 -44.826 -31.793 1.00 91.56 816 LEU A N 1
ATOM 6311 C CA . LEU A 1 816 ? -10.722 -44.703 -31.540 1.00 91.56 816 LEU A CA 1
ATOM 6312 C C . LEU A 1 816 ? -9.889 -44.695 -32.832 1.00 91.56 816 LEU A C 1
ATOM 6314 O O . LEU A 1 816 ? -8.724 -44.310 -32.811 1.00 91.56 816 LEU A O 1
ATOM 6318 N N . GLY A 1 817 ? -10.440 -45.109 -33.976 1.00 87.12 817 GLY A N 1
ATOM 6319 C CA . GLY A 1 817 ? -9.697 -45.236 -35.232 1.00 87.12 817 GLY A CA 1
ATOM 6320 C C . GLY A 1 817 ? -8.718 -46.417 -35.258 1.00 87.12 817 GLY A C 1
ATOM 6321 O O . GLY A 1 817 ? -7.678 -46.341 -35.915 1.00 87.12 817 GLY A O 1
ATOM 6322 N N . CYS A 1 818 ? -9.029 -47.505 -34.551 1.00 87.31 818 CYS A N 1
ATOM 6323 C CA . CYS A 1 818 ? -8.227 -48.726 -34.552 1.00 87.31 818 CYS A CA 1
ATOM 6324 C C . CYS A 1 818 ? -8.222 -49.370 -35.950 1.00 87.31 818 CYS A C 1
ATOM 6326 O O . CYS A 1 818 ? -9.272 -49.531 -36.567 1.00 87.31 818 CYS A O 1
ATOM 6328 N N . GLY A 1 819 ? -7.040 -49.742 -36.452 1.00 71.88 819 GLY A N 1
ATOM 6329 C CA . GLY A 1 819 ? -6.878 -50.373 -37.772 1.00 71.88 819 GLY A CA 1
ATOM 6330 C C . GLY A 1 819 ? -6.689 -49.412 -38.953 1.00 71.88 819 GLY A C 1
ATOM 6331 O O . GLY A 1 819 ? -6.576 -49.870 -40.084 1.00 71.88 819 GLY A O 1
ATOM 6332 N N . ASN A 1 820 ? -6.618 -48.093 -38.729 1.00 64.44 820 ASN A N 1
ATOM 6333 C CA . ASN A 1 820 ? -6.335 -47.121 -39.790 1.00 64.44 820 ASN A CA 1
ATOM 6334 C C . ASN A 1 820 ? -4.905 -46.566 -39.659 1.00 64.44 820 ASN A C 1
ATOM 6336 O O . ASN A 1 820 ? -4.657 -45.630 -38.896 1.00 64.44 820 ASN A O 1
ATOM 6340 N N . THR A 1 821 ? -3.958 -47.133 -40.414 1.00 54.41 821 THR A N 1
ATOM 6341 C CA . THR A 1 821 ? -2.525 -46.772 -40.373 1.00 54.41 821 THR A CA 1
ATOM 6342 C C . THR A 1 821 ? -2.263 -45.296 -40.697 1.00 54.41 821 THR A C 1
ATOM 6344 O O . THR A 1 821 ? -1.355 -44.703 -40.125 1.00 54.41 821 THR A O 1
ATOM 6347 N N . ARG A 1 822 ? -3.103 -44.645 -41.519 1.00 52.03 822 ARG A N 1
ATOM 6348 C CA . ARG A 1 822 ? -2.951 -43.215 -41.866 1.00 52.03 822 ARG A CA 1
ATOM 6349 C C . ARG A 1 822 ? -3.444 -42.242 -40.788 1.00 52.03 822 ARG A C 1
ATOM 6351 O O . ARG A 1 822 ? -2.887 -41.157 -40.668 1.00 52.03 822 ARG A O 1
ATOM 6358 N N . ARG A 1 823 ? -4.460 -42.604 -39.992 1.00 48.69 823 ARG A N 1
ATOM 6359 C CA . ARG A 1 823 ? -4.995 -41.755 -38.896 1.00 48.69 823 ARG A CA 1
ATOM 6360 C C . ARG A 1 823 ? -4.251 -41.922 -37.569 1.00 48.69 823 ARG A C 1
ATOM 6362 O O . ARG A 1 823 ? -4.485 -41.155 -36.644 1.00 48.69 823 ARG A O 1
ATOM 6369 N N . ASN A 1 824 ? -3.368 -42.912 -37.473 1.00 43.94 824 ASN A N 1
ATOM 6370 C CA . ASN A 1 824 ? -2.511 -43.126 -36.307 1.00 43.94 824 ASN A CA 1
ATOM 6371 C C . ASN A 1 824 ? -1.130 -42.464 -36.459 1.00 43.94 824 ASN A C 1
ATOM 6373 O O . ASN A 1 824 ? -0.335 -42.534 -35.538 1.00 43.94 824 ASN A O 1
ATOM 6377 N N . ALA A 1 825 ? -0.839 -41.811 -37.589 1.00 43.53 825 ALA A N 1
ATOM 6378 C CA . ALA A 1 825 ? 0.415 -41.080 -37.801 1.00 43.53 825 ALA A CA 1
ATOM 6379 C C . ALA A 1 825 ? 0.311 -39.577 -37.467 1.00 43.53 825 ALA A C 1
ATOM 6381 O O . ALA A 1 825 ? 1.322 -38.928 -37.223 1.00 43.53 825 ALA A O 1
ATOM 6382 N N . TYR A 1 826 ? -0.906 -39.030 -37.423 1.00 40.81 826 TYR A N 1
ATOM 6383 C CA . TYR A 1 826 ? -1.173 -37.626 -37.124 1.00 40.81 826 TYR A CA 1
ATOM 6384 C C . TYR A 1 826 ? -2.378 -37.550 -36.186 1.00 40.81 826 TYR A C 1
ATOM 6386 O O . TYR A 1 826 ? -3.495 -37.871 -36.593 1.00 40.81 826 TYR A O 1
ATOM 6394 N N . GLY A 1 827 ? -2.164 -37.147 -34.929 1.00 40.69 827 GLY A N 1
ATOM 6395 C CA . GLY A 1 827 ? -3.262 -36.643 -34.102 1.00 40.69 827 GLY A CA 1
ATOM 6396 C C . GLY A 1 827 ? -3.869 -35.457 -34.841 1.00 40.69 827 GLY A C 1
ATOM 6397 O O . GLY A 1 827 ? -3.129 -34.545 -35.192 1.00 40.69 827 GLY A O 1
ATOM 6398 N N . SER A 1 828 ? -5.154 -35.528 -35.191 1.00 36.41 828 SER A N 1
ATOM 6399 C CA . SER A 1 828 ? -5.828 -34.568 -36.070 1.00 36.41 828 SER A CA 1
ATOM 6400 C C . SER A 1 828 ? -5.562 -33.112 -35.651 1.00 36.41 828 SER A C 1
ATOM 6402 O O . SER A 1 828 ? -6.091 -32.689 -34.625 1.00 36.41 828 SER A O 1
ATOM 6404 N N . PRO A 1 829 ? -4.809 -32.321 -36.440 1.00 40.06 829 PRO A N 1
ATOM 6405 C CA . PRO A 1 829 ? -4.671 -30.888 -36.250 1.00 40.06 829 PRO A CA 1
ATOM 6406 C C . PRO A 1 829 ? -5.509 -30.179 -37.316 1.00 40.06 829 PRO A C 1
ATOM 6408 O O . PRO A 1 829 ? -5.182 -30.189 -38.503 1.00 40.06 829 PRO A O 1
ATOM 6411 N N . SER A 1 830 ? -6.593 -29.527 -36.917 1.00 33.59 830 SER A N 1
ATOM 6412 C CA . SER A 1 830 ? -7.238 -28.532 -37.771 1.00 33.59 830 SER A CA 1
ATOM 6413 C C . SER A 1 830 ? -6.502 -27.192 -37.653 1.00 33.59 830 SER A C 1
ATOM 6415 O O . SER A 1 830 ? -6.976 -26.306 -36.953 1.00 33.59 830 SER A O 1
ATOM 6417 N N . SER A 1 831 ? -5.327 -27.071 -38.288 1.00 29.02 831 SER A N 1
ATOM 6418 C CA . SER A 1 831 ? -4.914 -25.928 -39.136 1.00 29.02 831 SER A CA 1
ATOM 6419 C C . SER A 1 831 ? -3.462 -26.086 -39.640 1.00 29.02 831 SER A C 1
ATOM 6421 O O . SER A 1 831 ? -2.650 -26.707 -38.952 1.00 29.02 831 SER A O 1
ATOM 6423 N N . PRO A 1 832 ? -3.113 -25.565 -40.835 1.00 38.62 832 PRO A N 1
ATOM 6424 C CA . PRO A 1 832 ? -1.885 -25.908 -41.546 1.00 38.62 832 PRO A CA 1
ATOM 6425 C C . PRO A 1 832 ? -0.724 -24.924 -41.299 1.00 38.62 832 PRO A C 1
ATOM 6427 O O . PRO A 1 832 ? -0.939 -23.741 -41.060 1.00 38.62 832 PRO A O 1
ATOM 6430 N N . LEU A 1 833 ? 0.497 -25.437 -41.514 1.00 33.53 833 LEU A N 1
ATOM 6431 C CA . LEU A 1 833 ? 1.795 -24.749 -41.658 1.00 33.53 833 LEU A CA 1
ATOM 6432 C C . LEU A 1 833 ? 2.557 -24.391 -40.372 1.00 33.53 833 LEU A C 1
ATOM 6434 O O . LEU A 1 833 ? 2.575 -23.246 -39.944 1.00 33.53 833 LEU A O 1
ATOM 6438 N N . LEU A 1 834 ? 3.358 -25.345 -39.887 1.00 30.95 834 LEU A N 1
ATOM 6439 C CA . LEU A 1 834 ? 4.688 -25.058 -39.342 1.00 30.95 834 LEU A CA 1
ATOM 6440 C C . LEU A 1 834 ? 5.674 -26.117 -39.850 1.00 30.95 834 LEU A C 1
ATOM 6442 O O . LEU A 1 834 ? 5.522 -27.320 -39.652 1.00 30.95 834 LEU A O 1
ATOM 6446 N N . SER A 1 835 ? 6.649 -25.628 -40.598 1.00 32.16 835 SER A N 1
ATOM 6447 C CA . SER A 1 835 ? 7.745 -26.342 -41.236 1.00 32.16 835 SER A CA 1
ATOM 6448 C C . SER A 1 835 ? 8.880 -26.639 -40.252 1.00 32.16 835 SER A C 1
ATOM 6450 O O . SER A 1 835 ? 9.494 -25.696 -39.764 1.00 32.16 835 SER A O 1
ATOM 6452 N N . ALA A 1 836 ? 9.204 -27.919 -40.041 1.00 29.77 836 ALA A N 1
ATOM 6453 C CA . ALA A 1 836 ? 10.569 -28.479 -39.992 1.00 29.77 836 ALA A CA 1
ATOM 6454 C C . ALA A 1 836 ? 10.507 -30.008 -39.737 1.00 29.77 836 ALA A C 1
ATOM 6456 O O . ALA A 1 836 ? 9.661 -30.450 -38.960 1.00 29.77 836 ALA A O 1
ATOM 6457 N N . PRO A 1 837 ? 11.359 -30.838 -40.373 1.00 32.72 837 PRO A N 1
ATOM 6458 C CA . PRO A 1 837 ? 11.307 -32.294 -40.229 1.00 32.72 837 PRO A CA 1
ATOM 6459 C C . PRO A 1 837 ? 12.126 -32.783 -39.015 1.00 32.72 837 PRO A C 1
ATOM 6461 O O . PRO A 1 837 ? 13.222 -32.267 -38.789 1.00 32.72 837 PRO A O 1
ATOM 6464 N N . PRO A 1 838 ? 11.679 -33.812 -38.267 1.00 31.61 838 PRO A N 1
ATOM 6465 C CA . PRO A 1 838 ? 12.523 -34.475 -37.279 1.00 31.61 838 PRO A CA 1
ATOM 6466 C C . PRO A 1 838 ? 13.434 -35.542 -37.931 1.00 31.61 838 PRO A C 1
ATOM 6468 O O . PRO A 1 838 ? 13.071 -36.131 -38.956 1.00 31.61 838 PRO A O 1
ATOM 6471 N N . PRO A 1 839 ? 14.626 -35.809 -37.363 1.00 33.50 839 PRO A N 1
ATOM 6472 C CA . PRO A 1 839 ? 15.563 -36.803 -37.874 1.00 33.50 839 PRO A CA 1
ATOM 6473 C C . PRO A 1 839 ? 15.107 -38.244 -37.593 1.00 33.50 839 PRO A C 1
ATOM 6475 O O . PRO A 1 839 ? 14.529 -38.551 -36.553 1.00 33.50 839 PRO A O 1
ATOM 6478 N N . LYS A 1 840 ? 15.420 -39.127 -38.549 1.00 34.22 840 LYS A N 1
ATOM 6479 C CA . LYS A 1 840 ? 15.229 -40.584 -38.510 1.00 34.22 840 LYS A CA 1
ATOM 6480 C C . LYS A 1 840 ? 15.884 -41.224 -37.281 1.00 34.22 840 LYS A C 1
ATOM 6482 O O . LYS A 1 840 ? 17.076 -41.025 -37.066 1.00 34.22 840 LYS A O 1
ATOM 6487 N N . LEU A 1 841 ? 15.162 -42.128 -36.623 1.00 27.27 841 LEU A N 1
ATOM 6488 C CA . LEU A 1 841 ? 15.727 -43.275 -35.909 1.00 27.27 841 LEU A CA 1
ATOM 6489 C C . LEU A 1 841 ? 14.867 -44.510 -36.222 1.00 27.27 841 LEU A C 1
ATOM 6491 O O . LEU A 1 841 ? 13.646 -44.429 -36.268 1.00 27.27 841 LEU A O 1
ATOM 6495 N N . LEU A 1 842 ? 15.566 -45.590 -36.566 1.00 29.86 842 LEU A N 1
ATOM 6496 C CA . LEU A 1 842 ? 15.104 -46.815 -37.219 1.00 29.86 842 LEU A CA 1
ATOM 6497 C C . LEU A 1 842 ? 14.482 -47.831 -36.245 1.00 29.86 842 LEU A C 1
ATOM 6499 O O . LEU A 1 842 ? 14.857 -47.882 -35.075 1.00 29.86 842 LEU A O 1
ATOM 6503 N N . ASP A 1 843 ? 13.605 -48.669 -36.801 1.00 29.00 843 ASP A N 1
ATOM 6504 C CA . ASP A 1 843 ? 12.911 -49.819 -36.205 1.00 29.00 843 ASP A CA 1
ATOM 6505 C C . ASP A 1 843 ? 13.802 -51.035 -35.870 1.00 29.00 843 ASP A C 1
ATOM 6507 O O . ASP A 1 843 ? 14.833 -51.259 -36.511 1.00 29.00 843 ASP A O 1
ATOM 6511 N N . ARG A 1 844 ? 13.312 -51.873 -34.936 1.00 30.20 844 ARG A N 1
ATOM 6512 C CA . ARG A 1 844 ? 13.318 -53.364 -34.904 1.00 30.20 844 ARG A CA 1
ATOM 6513 C C . ARG A 1 844 ? 12.687 -53.791 -33.565 1.00 30.20 844 ARG A C 1
ATOM 6515 O O . ARG A 1 844 ? 13.149 -53.349 -32.526 1.00 30.20 844 ARG A O 1
ATOM 6522 N N . ASP A 1 845 ? 11.553 -54.489 -33.504 1.00 33.81 845 ASP A N 1
ATOM 6523 C CA . ASP A 1 845 ? 11.350 -55.871 -33.948 1.00 33.81 845 ASP A CA 1
ATOM 6524 C C . ASP A 1 845 ? 9.882 -56.147 -34.349 1.00 33.81 845 ASP A C 1
ATOM 6526 O O . ASP A 1 845 ? 8.944 -55.724 -33.673 1.00 33.81 845 ASP A O 1
ATOM 6530 N N . GLY A 1 846 ? 9.692 -56.872 -35.458 1.00 34.31 846 GLY A N 1
ATOM 6531 C CA . GLY A 1 846 ? 8.389 -57.233 -36.026 1.00 34.31 846 GLY A CA 1
ATOM 6532 C C . GLY A 1 846 ? 7.840 -58.580 -35.539 1.00 34.31 846 GLY A C 1
ATOM 6533 O O . GLY A 1 846 ? 8.593 -59.485 -35.179 1.00 34.31 846 GLY A O 1
ATOM 6534 N N . PHE A 1 847 ? 6.512 -58.723 -35.587 1.00 36.22 847 PHE A N 1
ATOM 6535 C CA . PHE A 1 847 ? 5.776 -59.965 -35.336 1.00 36.22 847 PHE A CA 1
ATOM 6536 C C . PHE A 1 847 ? 4.739 -60.160 -36.453 1.00 36.22 847 PHE A C 1
ATOM 6538 O O . PHE A 1 847 ? 4.011 -59.225 -36.776 1.00 36.22 847 PHE A O 1
ATOM 6545 N N . CYS A 1 848 ? 4.687 -61.352 -37.055 1.00 39.91 848 CYS A N 1
ATOM 6546 C CA . CYS A 1 848 ? 3.667 -61.735 -38.040 1.00 39.91 848 CYS A CA 1
ATOM 6547 C C . CYS A 1 848 ? 2.524 -62.486 -37.339 1.00 39.91 848 CYS A C 1
ATOM 6549 O O . CYS A 1 848 ? 2.790 -63.359 -36.513 1.00 39.91 848 CYS A O 1
ATOM 6551 N N . ASP A 1 849 ? 1.274 -62.169 -37.683 1.00 42.88 849 ASP A N 1
ATOM 6552 C CA . ASP A 1 849 ? 0.064 -62.839 -37.183 1.00 42.88 849 ASP A CA 1
ATOM 6553 C C . ASP A 1 849 ? -0.410 -63.922 -38.174 1.00 42.88 849 ASP A C 1
ATOM 6555 O O . ASP A 1 849 ? -0.528 -63.685 -39.378 1.00 42.88 849 ASP A O 1
ATOM 6559 N N . SER A 1 850 ? -0.674 -65.127 -37.664 1.00 35.72 850 SER A N 1
ATOM 6560 C CA . SER A 1 850 ? -1.071 -66.314 -38.425 1.00 35.72 850 SER A CA 1
ATOM 6561 C C . SER A 1 850 ? -2.540 -66.350 -38.867 1.00 35.72 850 SER A C 1
ATOM 6563 O O . SER A 1 850 ? -2.878 -67.200 -39.688 1.00 35.72 850 SER A O 1
ATOM 6565 N N . GLU A 1 851 ? -3.417 -65.469 -38.374 1.00 38.97 851 GLU A N 1
ATOM 6566 C CA . GLU A 1 851 ? -4.848 -65.505 -38.737 1.00 38.97 851 GLU A CA 1
ATOM 6567 C C . GLU A 1 851 ? -5.243 -64.589 -39.906 1.00 38.97 851 GLU A C 1
ATOM 6569 O O . GLU A 1 851 ? -6.291 -64.795 -40.518 1.00 38.97 851 GLU A O 1
ATOM 6574 N N . THR A 1 852 ? -4.418 -63.603 -40.272 1.00 55.59 852 THR A N 1
ATOM 6575 C CA . THR A 1 852 ? -4.803 -62.574 -41.263 1.00 55.59 852 THR A CA 1
ATOM 6576 C C . THR A 1 852 ? -4.014 -62.612 -42.573 1.00 55.59 852 THR A C 1
ATOM 6578 O O . THR A 1 852 ? -4.386 -61.929 -43.526 1.00 55.59 852 THR A O 1
ATOM 6581 N N . GLY A 1 853 ? -2.954 -63.423 -42.667 1.00 41.38 853 GLY A N 1
ATOM 6582 C CA . GLY A 1 853 ? -2.187 -63.625 -43.905 1.00 41.38 853 GLY A CA 1
ATOM 6583 C C . GLY A 1 853 ? -1.463 -62.381 -44.443 1.00 41.38 853 GLY A C 1
ATOM 6584 O O . GLY A 1 853 ? -0.981 -62.404 -45.574 1.00 41.38 853 GLY A O 1
ATOM 6585 N N . LEU A 1 854 ? -1.373 -61.305 -43.659 1.00 39.25 854 LEU A N 1
ATOM 6586 C CA . LEU A 1 854 ? -0.684 -60.071 -44.023 1.00 39.25 854 LEU A CA 1
ATOM 6587 C C . LEU A 1 854 ? 0.656 -60.002 -43.288 1.00 39.25 854 LEU A C 1
ATOM 6589 O O . LEU A 1 854 ? 0.715 -59.718 -42.095 1.00 39.25 854 LEU A O 1
ATOM 6593 N N . CYS A 1 855 ? 1.736 -60.249 -44.026 1.00 46.56 855 CYS A N 1
ATOM 6594 C CA . CYS A 1 855 ? 3.061 -59.776 -43.649 1.00 46.56 855 CYS A CA 1
ATOM 6595 C C . CYS A 1 855 ? 3.242 -58.406 -44.304 1.00 46.56 855 CYS A C 1
ATOM 6597 O O . CYS A 1 855 ? 3.139 -58.312 -45.530 1.00 46.56 855 CYS A O 1
ATOM 6599 N N . ASP A 1 856 ? 3.502 -57.357 -43.524 1.00 43.44 856 ASP A N 1
ATOM 6600 C CA . ASP A 1 856 ? 3.822 -56.056 -44.109 1.00 43.44 856 ASP A CA 1
ATOM 6601 C C . ASP A 1 856 ? 5.109 -56.175 -44.940 1.00 43.44 856 ASP A C 1
ATOM 6603 O O . ASP A 1 856 ? 6.170 -56.569 -44.448 1.00 43.44 856 ASP A O 1
ATOM 6607 N N . ALA A 1 857 ? 4.998 -55.869 -46.233 1.00 34.62 857 ALA A N 1
ATOM 6608 C CA . ALA A 1 857 ? 6.135 -55.723 -47.123 1.00 34.62 857 ALA A CA 1
ATOM 6609 C C . ALA A 1 857 ? 6.671 -54.288 -47.016 1.00 34.62 857 ALA A C 1
ATOM 6611 O O . ALA A 1 857 ? 6.045 -53.367 -47.536 1.00 34.62 857 ALA A O 1
ATOM 6612 N N . SER A 1 858 ? 7.840 -54.183 -46.368 1.00 35.47 858 SER A N 1
ATOM 6613 C CA . SER A 1 858 ? 8.846 -53.097 -46.362 1.00 35.47 858 SER A CA 1
ATOM 6614 C C . SER A 1 858 ? 8.415 -51.678 -46.005 1.00 35.47 858 SER A C 1
ATOM 6616 O O . SER A 1 858 ? 7.726 -51.037 -46.831 1.00 35.47 858 SER A O 1
#

pLDDT: mean 77.53, std 24.47, range [23.2, 98.81]

Sequence (858 aa):
MSHPSPFGALRNQEFPSGYSVSSHTPLLDSASSSSAAAPVSPPKHRRRPSTVILLVMMGMLGVALLVMVAVTNVNHEPDKIPSSDFDCSTPQLDMERPMVRGVAEGVSAKSFWPLSEAGPAYPWTDKLLAWQRTAFHFQPKKNWMNGLLLYKGWYHFFYQYNPYGAVWGNIVWGHAVSRDLIHWRHLPIAMVPDHWYDINGVWTGSATVLQDGQLVMLYTGSTNESVQVQNLAYPGDPMDPLLIDWVKYSGNPVMVPPPGIKAEDFRDPTTAWLTPEGTWRIAIGSKVNNTGISLIYDTKDFKTFTLIDGVLRGVPGTGMWECVDFYPVSQIVENGLDTSVNGPGVKHVMKTSLDDDRNDYYALGSYDSDAGKWIPDDPTLDVGIGLRYDYGIFYASKTFYDEVNSRRILWGWIKETDSEKADIQRGWASLQAIPRTILFDKGTGSNLLQWPVKEVERLRLNKKVFDKVEAKAGSVVHLDVGSASQLDILAEFDVDEEAPNSLNGTDMTCGCSSSATRGALGPFGLLVLADNALSEQTPVYFYISKDTQANFTTFFCADHSRSSQAADVDKKIYGSAVPVLEGEKLSMRILVDHSIVESFAQGGRTCITSRIYPTKAVYEDAKIFLFNNATDSDIAEPTKWRNLVSTALAAAAVAAFSSNIPVLADLNRFEAETRGEFGIGSAAQYGSADLKFVSKAVHVNENFRRANFTAADMRESDFSGSTFNGAYLEKAVAYKANFSGADLSDTLMDRMVLNEANLTNAVLVRSVLTRSDLGGAVIEGADFSDAVIDLPQKQALCKYASGTNPVTGISTRKSLGCGNTRRNAYGSPSSPLLSAPPPKLLDRDGFCDSETGLCDAS

Foldseek 3Di:
DDDDDDDDDDDDDDDDDDDDDDDDDDDDDDDDDYDDDDDDDDDDDDDDDDPPPVVVVVVVVVVVVVVVVVVVPDDDDDDDDDDDPDDLPDDPDPDPDDDQPDCLQPCLSVAADFDPPLDDFDPDDLVLLVLQDFQFFDDDPFAEWAWAWDDDQWIKIWIFGDPPFNGDFQTFIWIWTHNQLTDIDTAPTAGGLDDQQAVRYWAAWYWEQDPVRFIKIWTWGQGPVRFTFIWIKGQPDSPPNRSRYMDTDPLPPLGGADPQFDRSFWGYKEHWAAFPVRWIKIWIWGDRPQKTFIWMWTHNPVRHTDTDPDTQDIDHRQHTWHLKYKAKAFLPDFFGDARHDADPRIWMKIWTQGPVPRFIAIFIFHADRVNSYTDGPDPCQHHRRHDGLAQAFWGSKGWDADPVRRWIKIKTKGWFFFDVVSSRVSRHTTTMDQIWTWHQDNPVNTFIFTDHRPSLVLLFDDKDKDAFDFAFAQDKAFDDPFWQQFKKKKWWWDFDPVPLVPPPDQPPDSADDDQLDAAQADFWDKWWLAFPVRQATKDFGWDWGAHPVSDIWIKTKIFQLRLAPRSRGDGDITIDTADDDPPDIWMKIWGHTRQKIWMATPNGRHIHIGGGSYPQSGTRRITMITHGNHDPPPDPDDDDRGTRTGRIMMMGGRDSDDDPDPPVPSVVVCCVVVVPPPRDDDQAEQDCNAPVPPPQAEQELAEQDQYEHHLGAQENHEHDNYEHHLYEQDNYEHHQYEHANYEQDNYEHEQYEQDQYECHLYEHALYEHHNYDHHNYHQAQYAQANYQYDLVRLVVCLVDQAHHRPPPRHGRCVRSVPPPPVCSVDRDDPDDDDDDDDDDDDDDDDDDDPPPPDDDDD